Protein AF-0000000069705332 (afdb_homodimer)

Radius of gyration: 43.89 Å; Cα contacts (8 Å, |Δi|>4): 3490; chains: 2; bounding box: 142×115×146 Å

Structure (mmCIF, N/CA/C/O backbone):
data_AF-0000000069705332-model_v1
#
loop_
_entity.id
_entity.type
_entity.pdbx_description
1 polymer 'Dipeptidyl aminopeptidase/acylaminoacyl peptidase'
#
loop_
_atom_site.group_PDB
_atom_site.id
_atom_site.type_symbol
_atom_site.label_atom_id
_atom_site.label_alt_id
_atom_site.label_comp_id
_atom_site.label_asym_id
_atom_site.label_entity_id
_atom_site.label_seq_id
_atom_site.pdbx_PDB_ins_code
_atom_site.Cartn_x
_atom_site.Cartn_y
_atom_site.Cartn_z
_atom_site.occupancy
_atom_site.B_iso_or_equiv
_atom_site.auth_seq_id
_atom_site.auth_comp_id
_atom_site.auth_asym_id
_atom_site.auth_atom_id
_atom_site.pdbx_PDB_model_num
ATOM 1 N N . MET A 1 1 ? 56.75 -3.252 -80.562 1 24 1 MET A N 1
ATOM 2 C CA . MET A 1 1 ? 55.938 -2.305 -79.75 1 24 1 MET A CA 1
ATOM 3 C C . MET A 1 1 ? 54.875 -3.031 -78.938 1 24 1 MET A C 1
ATOM 5 O O . MET A 1 1 ? 53.781 -3.252 -79.438 1 24 1 MET A O 1
ATOM 9 N N . ARG A 1 2 ? 55.25 -4.188 -78.375 1 27.23 2 ARG A N 1
ATOM 10 C CA . ARG A 1 2 ? 54.656 -5.336 -77.75 1 27.23 2 ARG A CA 1
ATOM 11 C C . ARG A 1 2 ? 53.938 -4.91 -76.438 1 27.23 2 ARG A C 1
ATOM 13 O O . ARG A 1 2 ? 54.562 -4.371 -75.562 1 27.23 2 ARG A O 1
ATOM 20 N N . ILE A 1 3 ? 52.625 -4.457 -76.562 1 28.16 3 ILE A N 1
ATOM 21 C CA . ILE A 1 3 ? 51.656 -3.879 -75.625 1 28.16 3 ILE A CA 1
ATOM 22 C C . ILE A 1 3 ? 51.5 -4.785 -74.438 1 28.16 3 ILE A C 1
ATOM 24 O O . ILE A 1 3 ? 51.156 -5.965 -74.562 1 28.16 3 ILE A O 1
ATOM 28 N N . LEU A 1 4 ? 52.281 -4.512 -73.375 1 26.78 4 LEU A N 1
ATOM 29 C CA . LEU A 1 4 ? 52.438 -5.098 -72.062 1 26.78 4 LEU A CA 1
ATOM 30 C C . LEU A 1 4 ? 51.094 -5.199 -71.375 1 26.78 4 LEU A C 1
ATOM 32 O O . LEU A 1 4 ? 50.406 -4.195 -71.188 1 26.78 4 LEU A O 1
ATOM 36 N N . LYS A 1 5 ? 50.375 -6.375 -71.562 1 28.53 5 LYS A N 1
ATOM 37 C CA . LYS A 1 5 ? 49.156 -6.867 -70.938 1 28.53 5 LYS A CA 1
ATOM 38 C C . LYS A 1 5 ? 49.188 -6.746 -69.438 1 28.53 5 LYS A C 1
ATOM 40 O O . LYS A 1 5 ? 49.938 -7.48 -68.75 1 28.53 5 LYS A O 1
ATOM 45 N N . ILE A 1 6 ? 49.25 -5.516 -68.812 1 29.95 6 ILE A N 1
ATOM 46 C CA . ILE A 1 6 ? 49.25 -5.262 -67.375 1 29.95 6 ILE A CA 1
ATOM 47 C C . ILE A 1 6 ? 48.031 -5.938 -66.75 1 29.95 6 ILE A C 1
ATOM 49 O O . ILE A 1 6 ? 46.906 -5.605 -67.062 1 29.95 6 ILE A O 1
ATOM 53 N N . VAL A 1 7 ? 48.156 -7.273 -66.438 1 28.56 7 VAL A N 1
ATOM 54 C CA . VAL A 1 7 ? 47.156 -8.094 -65.75 1 28.56 7 VAL A CA 1
ATOM 55 C C . VAL A 1 7 ? 46.844 -7.477 -64.375 1 28.56 7 VAL A C 1
ATOM 57 O O . VAL A 1 7 ? 47.75 -7.277 -63.594 1 28.56 7 VAL A O 1
ATOM 60 N N . PHE A 1 8 ? 45.875 -6.504 -64.375 1 32 8 PHE A N 1
ATOM 61 C CA . PHE A 1 8 ? 45.312 -5.941 -63.156 1 32 8 PHE A CA 1
ATOM 62 C C . PHE A 1 8 ? 44.812 -7.043 -62.219 1 32 8 PHE A C 1
ATOM 64 O O . PHE A 1 8 ? 43.906 -7.785 -62.562 1 32 8 PHE A O 1
ATOM 71 N N . LEU A 1 9 ? 45.719 -7.715 -61.5 1 29.05 9 LEU A N 1
ATOM 72 C CA . LEU A 1 9 ? 45.375 -8.633 -60.438 1 29.05 9 LEU A CA 1
ATOM 73 C C . LEU A 1 9 ? 44.5 -7.938 -59.375 1 29.05 9 LEU A C 1
ATOM 75 O O . LEU A 1 9 ? 44.969 -7.012 -58.688 1 29.05 9 LEU A O 1
ATOM 79 N N . VAL A 1 10 ? 43.219 -7.711 -59.594 1 31.25 10 VAL A N 1
ATOM 80 C CA . VAL A 1 10 ? 42.25 -7.25 -58.594 1 31.25 10 VAL A CA 1
ATOM 81 C C . VAL A 1 10 ? 42.312 -8.156 -57.375 1 31.25 10 VAL A C 1
ATOM 83 O O . VAL A 1 10 ? 42.062 -9.352 -57.469 1 31.25 10 VAL A O 1
ATOM 86 N N . SER A 1 11 ? 43.25 -7.91 -56.438 1 28.94 11 SER A N 1
ATOM 87 C CA . SER A 1 11 ? 43.281 -8.539 -55.125 1 28.94 11 SER A CA 1
ATOM 88 C C . SER A 1 11 ? 41.938 -8.453 -54.438 1 28.94 11 SER A C 1
ATOM 90 O O . SER A 1 11 ? 41.375 -7.367 -54.281 1 28.94 11 SER A O 1
ATOM 92 N N . LEU A 1 12 ? 41.062 -9.391 -54.562 1 30.31 12 LEU A N 1
ATOM 93 C CA . LEU A 1 12 ? 39.875 -9.609 -53.781 1 30.31 12 LEU A CA 1
ATOM 94 C C . LEU A 1 12 ? 40.188 -9.562 -52.281 1 30.31 12 LEU A C 1
ATOM 96 O O . LEU A 1 12 ? 40.906 -10.422 -51.781 1 30.31 12 LEU A O 1
ATOM 100 N N . LEU A 1 13 ? 40.438 -8.367 -51.719 1 31.14 13 LEU A N 1
ATOM 101 C CA . LEU A 1 13 ? 40.469 -8.211 -50.281 1 31.14 13 LEU A CA 1
ATOM 102 C C . LEU A 1 13 ? 39.281 -8.938 -49.625 1 31.14 13 LEU A C 1
ATOM 104 O O . LEU A 1 13 ? 38.125 -8.609 -49.906 1 31.14 13 LEU A O 1
ATOM 108 N N . LEU A 1 14 ? 39.406 -10.195 -49.344 1 30.31 14 LEU A N 1
ATOM 109 C CA . LEU A 1 14 ? 38.531 -10.961 -48.469 1 30.31 14 LEU A CA 1
ATOM 110 C C . LEU A 1 14 ? 38.25 -10.203 -47.156 1 30.31 14 LEU A C 1
ATOM 112 O O . LEU A 1 14 ? 39.188 -9.906 -46.406 1 30.31 14 LEU A O 1
ATOM 116 N N . ALA A 1 15 ? 37.312 -9.203 -47.094 1 29.91 15 ALA A N 1
ATOM 117 C CA . ALA A 1 15 ? 36.719 -8.641 -45.875 1 29.91 15 ALA A CA 1
ATOM 118 C C . ALA A 1 15 ? 36.375 -9.742 -44.875 1 29.91 15 ALA A C 1
ATOM 120 O O . ALA A 1 15 ? 35.438 -10.508 -45.094 1 29.91 15 ALA A O 1
ATOM 121 N N . GLU A 1 16 ? 37.344 -10.336 -44.344 1 31.31 16 GLU A N 1
ATOM 122 C CA . GLU A 1 16 ? 37 -11.078 -43.156 1 31.31 16 GLU A CA 1
ATOM 123 C C . GLU A 1 16 ? 36.094 -10.258 -42.25 1 31.31 16 GLU A C 1
ATOM 125 O O . GLU A 1 16 ? 36.469 -9.18 -41.781 1 31.31 16 GLU A O 1
ATOM 130 N N . GLY A 1 17 ? 34.812 -10.141 -42.531 1 31.94 17 GLY A N 1
ATOM 131 C CA . GLY A 1 17 ? 33.812 -9.664 -41.594 1 31.94 17 GLY A CA 1
ATOM 132 C C . GLY A 1 17 ? 34.094 -10.102 -40.156 1 31.94 17 GLY A C 1
ATOM 133 O O . GLY A 1 17 ? 34.031 -11.289 -39.844 1 31.94 17 GLY A O 1
ATOM 134 N N . LEU A 1 18 ? 35.031 -9.508 -39.531 1 34.72 18 LEU A N 1
ATOM 135 C CA . LEU A 1 18 ? 35 -9.656 -38.094 1 34.72 18 LEU A CA 1
ATOM 136 C C . LEU A 1 18 ? 33.594 -9.555 -37.531 1 34.72 18 LEU A C 1
ATOM 138 O O . LEU A 1 18 ? 32.938 -8.516 -37.688 1 34.72 18 LEU A O 1
ATOM 142 N N . ALA A 1 19 ? 32.875 -10.547 -37.531 1 36.69 19 ALA A N 1
ATOM 143 C CA . ALA A 1 19 ? 31.641 -10.68 -36.75 1 36.69 19 ALA A CA 1
ATOM 144 C C . ALA A 1 19 ? 31.797 -10.047 -35.375 1 36.69 19 ALA A C 1
ATOM 146 O O . ALA A 1 19 ? 32.5 -10.586 -34.5 1 36.69 19 ALA A O 1
ATOM 147 N N . PHE A 1 20 ? 31.859 -8.82 -35.156 1 39.44 20 PHE A N 1
ATOM 148 C CA . PHE A 1 20 ? 31.75 -8.156 -33.875 1 39.44 20 PHE A CA 1
ATOM 149 C C . PHE A 1 20 ? 30.609 -8.773 -33.062 1 39.44 20 PHE A C 1
ATOM 151 O O . PHE A 1 20 ? 29.438 -8.672 -33.438 1 39.44 20 PHE A O 1
ATOM 158 N N . ALA A 1 21 ? 30.922 -9.781 -32.312 1 49.84 21 ALA A N 1
ATOM 159 C CA . ALA A 1 21 ? 29.969 -10.352 -31.344 1 49.84 21 ALA A CA 1
ATOM 160 C C . ALA A 1 21 ? 29.281 -9.266 -30.531 1 49.84 21 ALA A C 1
ATOM 162 O O . ALA A 1 21 ? 29.938 -8.414 -29.938 1 49.84 21 ALA A O 1
ATOM 163 N N . GLN A 1 22 ? 28.016 -9.078 -30.734 1 69.88 22 GLN A N 1
ATOM 164 C CA . GLN A 1 22 ? 27.156 -8.125 -30.047 1 69.88 22 GLN A CA 1
ATOM 165 C C . GLN A 1 22 ? 27.281 -8.25 -28.531 1 69.88 22 GLN A C 1
ATOM 167 O O . GLN A 1 22 ? 27.359 -9.359 -28 1 69.88 22 GLN A O 1
ATOM 172 N N . SER A 1 23 ? 27.672 -7.164 -27.844 1 85.69 23 SER A N 1
ATOM 173 C CA . SER A 1 23 ? 27.734 -7.109 -26.391 1 85.69 23 SER A CA 1
ATOM 174 C C . SER A 1 23 ? 26.344 -7.023 -25.781 1 85.69 23 SER A C 1
ATOM 176 O O . SER A 1 23 ? 25.422 -6.484 -26.391 1 85.69 23 SER A O 1
ATOM 178 N N . LEU A 1 24 ? 26.141 -7.836 -24.719 1 94.25 24 LEU A N 1
ATOM 179 C CA . LEU A 1 24 ? 24.859 -7.82 -24 1 94.25 24 LEU A CA 1
ATOM 180 C C . LEU A 1 24 ? 24.797 -6.672 -23 1 94.25 24 LEU A C 1
ATOM 182 O O . LEU A 1 24 ? 25.844 -6.25 -22.484 1 94.25 24 LEU A O 1
ATOM 186 N N . SER A 1 25 ? 23.688 -6.062 -22.891 1 96.62 25 SER A N 1
ATOM 187 C CA . SER A 1 25 ? 23.344 -5.125 -21.828 1 96.62 25 SER A CA 1
ATOM 188 C C . SER A 1 25 ? 22 -5.484 -21.188 1 96.62 25 SER A C 1
ATOM 190 O O . SER A 1 25 ? 21.219 -6.234 -21.766 1 96.62 25 SER A O 1
ATOM 192 N N . VAL A 1 26 ? 21.828 -5.016 -19.953 1 97.56 26 VAL A N 1
ATOM 193 C CA . VAL A 1 26 ? 20.562 -5.277 -19.297 1 97.56 26 VAL A CA 1
ATOM 194 C C . VAL A 1 26 ? 19.422 -4.688 -20.125 1 97.56 26 VAL A C 1
ATOM 196 O O . VAL A 1 26 ? 18.375 -5.32 -20.281 1 97.56 26 VAL A O 1
ATOM 199 N N . GLU A 1 27 ? 19.578 -3.463 -20.703 1 96 27 GLU A N 1
ATOM 200 C CA . GLU A 1 27 ? 18.562 -2.811 -21.516 1 96 27 GLU A CA 1
ATOM 201 C C . GLU A 1 27 ? 18.172 -3.682 -22.703 1 96 27 GLU A C 1
ATOM 203 O O . GLU A 1 27 ? 17 -3.771 -23.062 1 96 27 GLU A O 1
ATOM 208 N N . LYS A 1 28 ? 19.109 -4.348 -23.266 1 95.5 28 LYS A N 1
ATOM 209 C CA . LYS A 1 28 ? 18.859 -5.184 -24.438 1 95.5 28 LYS A CA 1
ATOM 210 C C . LYS A 1 28 ? 18.094 -6.453 -24.047 1 95.5 28 LYS A C 1
ATOM 212 O O . LYS A 1 28 ? 17.062 -6.766 -24.641 1 95.5 28 LYS A O 1
ATOM 217 N N . ILE A 1 29 ? 18.547 -7.16 -23.062 1 97.06 29 ILE A N 1
ATOM 218 C CA . ILE A 1 29 ? 18.031 -8.5 -22.797 1 97.06 29 ILE A CA 1
ATOM 219 C C . ILE A 1 29 ? 16.719 -8.414 -22.047 1 97.06 29 ILE A C 1
ATOM 221 O O . ILE A 1 29 ? 15.969 -9.398 -21.969 1 97.06 29 ILE A O 1
ATOM 225 N N . MET A 1 30 ? 16.391 -7.191 -21.453 1 97.25 30 MET A N 1
ATOM 226 C CA . MET A 1 30 ? 15.148 -7.062 -20.688 1 97.25 30 MET A CA 1
ATOM 227 C C . MET A 1 30 ? 14.094 -6.293 -21.484 1 97.25 30 MET A C 1
ATOM 229 O O . MET A 1 30 ? 12.969 -6.113 -21.016 1 97.25 30 MET A O 1
ATOM 233 N N . GLN A 1 31 ? 14.367 -5.863 -22.656 1 94.56 31 GLN A N 1
ATOM 234 C CA . GLN A 1 31 ? 13.375 -5.191 -23.484 1 94.56 31 GLN A CA 1
ATOM 235 C C . GLN A 1 31 ? 12.281 -6.164 -23.938 1 94.56 31 GLN A C 1
ATOM 237 O O . GLN A 1 31 ? 12.266 -7.324 -23.516 1 94.56 31 GLN A O 1
ATOM 242 N N . ASP A 1 32 ? 11.281 -5.695 -24.641 1 90.88 32 ASP A N 1
ATOM 243 C CA . ASP A 1 32 ? 10.234 -6.562 -25.172 1 90.88 32 ASP A CA 1
ATOM 244 C C . ASP A 1 32 ? 10.844 -7.762 -25.906 1 90.88 32 ASP A C 1
ATOM 246 O O . ASP A 1 32 ? 11.734 -7.602 -26.734 1 90.88 32 ASP A O 1
ATOM 250 N N . PRO A 1 33 ? 10.398 -8.961 -25.578 1 91.62 33 PRO A N 1
ATOM 251 C CA . PRO A 1 33 ? 11.016 -10.172 -26.125 1 91.62 33 PRO A CA 1
ATOM 252 C C . PRO A 1 33 ? 10.859 -10.289 -27.641 1 91.62 33 PRO A C 1
ATOM 254 O O . PRO A 1 33 ? 11.477 -11.156 -28.266 1 91.62 33 PRO A O 1
ATOM 257 N N . LYS A 1 34 ? 10.188 -9.398 -28.281 1 90.38 34 LYS A N 1
ATOM 258 C CA . LYS A 1 34 ? 10 -9.43 -29.719 1 90.38 34 LYS A CA 1
ATOM 259 C C . LYS A 1 34 ? 11.328 -9.312 -30.453 1 90.38 34 LYS A C 1
ATOM 261 O O . LYS A 1 34 ? 11.453 -9.75 -31.594 1 90.38 34 LYS A O 1
ATOM 266 N N . TRP A 1 35 ? 12.312 -8.758 -29.75 1 93.25 35 TRP A N 1
ATOM 267 C CA . TRP A 1 35 ? 13.617 -8.594 -30.391 1 93.25 35 TRP A CA 1
ATOM 268 C C . TRP A 1 35 ? 14.258 -9.945 -30.656 1 93.25 35 TRP A C 1
ATOM 270 O O . TRP A 1 35 ? 15.133 -10.062 -31.516 1 93.25 35 TRP A O 1
ATOM 280 N N . MET A 1 36 ? 13.836 -11.016 -29.953 1 95.44 36 MET A N 1
ATOM 281 C CA . MET A 1 36 ? 14.375 -12.359 -30.109 1 95.44 36 MET A CA 1
ATOM 282 C C . MET A 1 36 ? 13.812 -13.031 -31.359 1 95.44 36 MET A C 1
ATOM 284 O O . MET A 1 36 ? 14.461 -13.898 -31.953 1 95.44 36 MET A O 1
ATOM 288 N N . GLY A 1 37 ? 12.602 -12.695 -31.688 1 94.69 37 GLY A N 1
ATOM 289 C CA . GLY A 1 37 ? 11.852 -13.312 -32.781 1 94.69 37 GLY A CA 1
ATOM 290 C C . GLY A 1 37 ? 10.445 -13.727 -32.344 1 94.69 37 GLY A C 1
ATOM 291 O O . GLY A 1 37 ? 9.898 -13.211 -31.375 1 94.69 37 GLY A O 1
ATOM 292 N N . THR A 1 38 ? 9.852 -14.531 -33.219 1 94.19 38 THR A N 1
ATOM 293 C CA . THR A 1 38 ? 8.516 -15.07 -32.969 1 94.19 38 THR A CA 1
ATOM 294 C C . THR A 1 38 ? 8.539 -16.594 -32.938 1 94.19 38 THR A C 1
ATOM 296 O O . THR A 1 38 ? 9.172 -17.234 -33.781 1 94.19 38 THR A O 1
ATOM 299 N N . PHE A 1 39 ? 7.93 -17.141 -31.984 1 95.75 39 PHE A N 1
ATOM 300 C CA . PHE A 1 39 ? 8 -18.578 -31.781 1 95.75 39 PHE A CA 1
ATOM 301 C C . PHE A 1 39 ? 6.605 -19.188 -31.688 1 95.75 39 PHE A C 1
ATOM 303 O O . PHE A 1 39 ? 5.711 -18.578 -31.078 1 95.75 39 PHE A O 1
ATOM 310 N N . PRO A 1 40 ? 6.457 -20.359 -32.25 1 97 40 PRO A N 1
ATOM 311 C CA . PRO A 1 40 ? 5.129 -20.969 -32.312 1 97 40 PRO A CA 1
ATOM 312 C C . PRO A 1 40 ? 4.707 -21.578 -30.969 1 97 40 PRO A C 1
ATOM 314 O O . PRO A 1 40 ? 5.555 -21.906 -30.141 1 97 40 PRO A O 1
ATOM 317 N N . SER A 1 41 ? 3.396 -21.703 -30.844 1 94.94 41 SER A N 1
ATOM 318 C CA . SER A 1 41 ? 2.803 -22.359 -29.672 1 94.94 41 SER A CA 1
ATOM 319 C C . SER A 1 41 ? 1.418 -22.906 -30 1 94.94 41 SER A C 1
ATOM 321 O O . SER A 1 41 ? 0.87 -22.641 -31.062 1 94.94 41 SER A O 1
ATOM 323 N N . ASN A 1 42 ? 0.942 -23.766 -29.141 1 92.75 42 ASN A N 1
ATOM 324 C CA . ASN A 1 42 ? -0.417 -24.281 -29.203 1 92.75 42 ASN A CA 1
ATOM 325 C C . ASN A 1 42 ? -0.684 -25 -30.531 1 92.75 42 ASN A C 1
ATOM 327 O O . ASN A 1 42 ? -1.614 -24.641 -31.25 1 92.75 42 ASN A O 1
ATOM 331 N N . ILE A 1 43 ? -0.007 -26.062 -30.719 1 95.56 43 ILE A N 1
ATOM 332 C CA . ILE A 1 43 ? -0.11 -26.828 -31.969 1 95.56 43 ILE A CA 1
ATOM 333 C C . ILE A 1 43 ? -1.343 -27.719 -31.922 1 95.56 43 ILE A C 1
ATOM 335 O O . ILE A 1 43 ? -1.646 -28.312 -30.875 1 95.56 43 ILE A O 1
ATOM 339 N N . SER A 1 44 ? -2.031 -27.828 -33.031 1 94.38 44 SER A N 1
ATOM 340 C CA . SER A 1 44 ? -3.139 -28.766 -33.219 1 94.38 44 SER A CA 1
ATOM 341 C C . SER A 1 44 ? -3.277 -29.203 -34.656 1 94.38 44 SER A C 1
ATOM 343 O O . SER A 1 44 ? -2.725 -28.562 -35.562 1 94.38 44 SER A O 1
ATOM 345 N N . TRP A 1 45 ? -3.961 -30.328 -34.906 1 94.69 45 TRP A N 1
ATOM 346 C CA . TRP A 1 45 ? -4.195 -30.875 -36.25 1 94.69 45 TRP A CA 1
ATOM 347 C C . TRP A 1 45 ? -5.633 -30.625 -36.688 1 94.69 45 TRP A C 1
ATOM 349 O O . TRP A 1 45 ? -6.535 -30.5 -35.844 1 94.69 45 TRP A O 1
ATOM 359 N N . ASP A 1 46 ? -5.742 -30.516 -38 1 90.56 46 ASP A N 1
ATOM 360 C CA . ASP A 1 46 ? -7.102 -30.641 -38.5 1 90.56 46 ASP A CA 1
ATOM 361 C C . ASP A 1 46 ? -7.598 -32.094 -38.406 1 90.56 46 ASP A C 1
ATOM 363 O O . ASP A 1 46 ? -6.844 -32.969 -38 1 90.56 46 ASP A O 1
ATOM 367 N N . GLU A 1 47 ? -8.836 -32.406 -38.75 1 87.06 47 GLU A N 1
ATOM 368 C CA . GLU A 1 47 ? -9.5 -33.688 -38.531 1 87.06 47 GLU A CA 1
ATOM 369 C C . GLU A 1 47 ? -8.883 -34.75 -39.438 1 87.06 47 GLU A C 1
ATOM 371 O O . GLU A 1 47 ? -8.914 -35.938 -39.062 1 87.06 47 GLU A O 1
ATOM 376 N N . LYS A 1 48 ? -8.312 -34.344 -40.531 1 87 48 LYS A N 1
ATOM 377 C CA . LYS A 1 48 ? -7.781 -35.312 -41.5 1 87 48 LYS A CA 1
ATOM 378 C C . LYS A 1 48 ? -6.285 -35.531 -41.281 1 87 48 LYS A C 1
ATOM 380 O O . LYS A 1 48 ? -5.691 -36.438 -41.875 1 87 48 LYS A O 1
ATOM 385 N N . GLY A 1 49 ? -5.672 -34.781 -40.469 1 91.69 49 GLY A N 1
ATOM 386 C CA . GLY A 1 49 ? -4.242 -34.906 -40.219 1 91.69 49 GLY A CA 1
ATOM 387 C C . GLY A 1 49 ? -3.404 -34.344 -41.375 1 91.69 49 GLY A C 1
ATOM 388 O O . GLY A 1 49 ? -2.273 -34.781 -41.594 1 91.69 49 GLY A O 1
ATOM 389 N N . GLU A 1 50 ? -3.928 -33.344 -42.031 1 93.44 50 GLU A N 1
ATOM 390 C CA . GLU A 1 50 ? -3.23 -32.781 -43.188 1 93.44 50 GLU A CA 1
ATOM 391 C C . GLU A 1 50 ? -2.732 -31.375 -42.938 1 93.44 50 GLU A C 1
ATOM 393 O O . GLU A 1 50 ? -1.819 -30.891 -43.594 1 93.44 50 GLU A O 1
ATOM 398 N N . THR A 1 51 ? -3.367 -30.766 -42.031 1 95.25 51 THR A N 1
ATOM 399 C CA . THR A 1 51 ? -3.041 -29.375 -41.719 1 95.25 51 THR A CA 1
ATOM 400 C C . THR A 1 51 ? -2.701 -29.203 -40.25 1 95.25 51 THR A C 1
ATOM 402 O O . THR A 1 51 ? -3.441 -29.672 -39.375 1 95.25 51 THR A O 1
ATOM 405 N N . LEU A 1 52 ? -1.606 -28.469 -40.031 1 96.56 52 LEU A N 1
ATOM 406 C CA . LEU A 1 52 ? -1.188 -28.109 -38.688 1 96.56 52 LEU A CA 1
ATOM 407 C C . LEU A 1 52 ? -1.57 -26.656 -38.375 1 96.56 52 LEU A C 1
ATOM 409 O O . LEU A 1 52 ? -1.281 -25.75 -39.156 1 96.56 52 LEU A O 1
ATOM 413 N N . TYR A 1 53 ? -2.236 -26.422 -37.25 1 95.81 53 TYR A N 1
ATOM 414 C CA . TYR A 1 53 ? -2.549 -25.094 -36.781 1 95.81 53 TYR A CA 1
ATOM 415 C C . TYR A 1 53 ? -1.67 -24.734 -35.562 1 95.81 53 TYR A C 1
ATOM 417 O O . TYR A 1 53 ? -1.322 -25.594 -34.781 1 95.81 53 TYR A O 1
ATOM 425 N N . PHE A 1 54 ? -1.3 -23.484 -35.438 1 96.12 54 PHE A N 1
ATOM 426 C CA . PHE A 1 54 ? -0.49 -23.016 -34.312 1 96.12 54 PHE A CA 1
ATOM 427 C C . PHE A 1 54 ? -0.585 -21.5 -34.188 1 96.12 54 PHE A C 1
ATOM 429 O O . PHE A 1 54 ? -0.952 -20.812 -35.125 1 96.12 54 PHE A O 1
ATOM 436 N N . ASN A 1 55 ? -0.352 -21.031 -32.969 1 95.06 55 ASN A N 1
ATOM 437 C CA . ASN A 1 55 ? -0.235 -19.594 -32.75 1 95.06 55 ASN A CA 1
ATOM 438 C C . ASN A 1 55 ? 1.133 -19.062 -33.156 1 95.06 55 ASN A C 1
ATOM 440 O O . ASN A 1 55 ? 2.15 -19.734 -32.938 1 95.06 55 ASN A O 1
ATOM 444 N N . TYR A 1 56 ? 1.128 -17.969 -33.75 1 93.56 56 TYR A N 1
ATOM 445 C CA . TYR A 1 56 ? 2.344 -17.375 -34.312 1 93.56 56 TYR A CA 1
ATOM 446 C C . TYR A 1 56 ? 2.162 -15.883 -34.562 1 93.56 56 TYR A C 1
ATOM 448 O O . TYR A 1 56 ? 1.05 -15.359 -34.438 1 93.56 56 TYR A O 1
ATOM 456 N N . ASN A 1 57 ? 3.277 -15.125 -34.75 1 89.56 57 ASN A N 1
ATOM 457 C CA . ASN A 1 57 ? 3.188 -13.68 -34.938 1 89.56 57 ASN A CA 1
ATOM 458 C C . ASN A 1 57 ? 4.363 -13.141 -35.75 1 89.56 57 ASN A C 1
ATOM 460 O O . ASN A 1 57 ? 5.109 -12.281 -35.25 1 89.56 57 ASN A O 1
ATOM 464 N N . PRO A 1 58 ? 4.48 -13.531 -36.906 1 88.94 58 PRO A N 1
ATOM 465 C CA . PRO A 1 58 ? 5.605 -13.055 -37.719 1 88.94 58 PRO A CA 1
ATOM 466 C C . PRO A 1 58 ? 5.508 -11.57 -38.062 1 88.94 58 PRO A C 1
ATOM 468 O O . PRO A 1 58 ? 6.516 -10.938 -38.375 1 88.94 58 PRO A O 1
ATOM 471 N N . GLU A 1 59 ? 4.32 -10.953 -37.938 1 85.69 59 GLU A N 1
ATOM 472 C CA . GLU A 1 59 ? 4.098 -9.555 -38.312 1 85.69 59 GLU A CA 1
ATOM 473 C C . GLU A 1 59 ? 4.32 -8.625 -37.125 1 85.69 59 GLU A C 1
ATOM 475 O O . GLU A 1 59 ? 4.293 -7.402 -37.281 1 85.69 59 GLU A O 1
ATOM 480 N N . GLY A 1 60 ? 4.48 -9.18 -36 1 82.75 60 GLY A N 1
ATOM 481 C CA . GLY A 1 60 ? 4.75 -8.367 -34.844 1 82.75 60 GLY A CA 1
ATOM 482 C C . GLY A 1 60 ? 3.52 -7.641 -34.312 1 82.75 60 GLY A C 1
ATOM 483 O O . GLY A 1 60 ? 3.607 -6.488 -33.875 1 82.75 60 GLY A O 1
ATOM 484 N N . ASN A 1 61 ? 2.416 -8.266 -34.469 1 81.38 61 ASN A N 1
ATOM 485 C CA . ASN A 1 61 ? 1.179 -7.695 -33.969 1 81.38 61 ASN A CA 1
ATOM 486 C C . ASN A 1 61 ? 1.135 -7.75 -32.438 1 81.38 61 ASN A C 1
ATOM 488 O O . ASN A 1 61 ? 1.964 -8.414 -31.812 1 81.38 61 ASN A O 1
ATOM 492 N N . PRO A 1 62 ? 0.254 -7.016 -31.812 1 76.06 62 PRO A N 1
ATOM 493 C CA . PRO A 1 62 ? 0.168 -7.008 -30.344 1 76.06 62 PRO A CA 1
ATOM 494 C C . PRO A 1 62 ? -0.131 -8.383 -29.766 1 76.06 62 PRO A C 1
ATOM 496 O O . PRO A 1 62 ? 0.286 -8.688 -28.641 1 76.06 62 PRO A O 1
ATOM 499 N N . SER A 1 63 ? -0.873 -9.164 -30.531 1 82.94 63 SER A N 1
ATOM 500 C CA . SER A 1 63 ? -1.176 -10.523 -30.094 1 82.94 63 SER A CA 1
ATOM 501 C C . SER A 1 63 ? -0.959 -11.531 -31.219 1 82.94 63 SER A C 1
ATOM 503 O O . SER A 1 63 ? -0.938 -11.156 -32.406 1 82.94 63 SER A O 1
ATOM 505 N N . ASP A 1 64 ? -0.748 -12.828 -30.781 1 83.31 64 ASP A N 1
ATOM 506 C CA . ASP A 1 64 ? -0.586 -13.898 -31.766 1 83.31 64 ASP A CA 1
ATOM 507 C C . ASP A 1 64 ? -1.875 -14.117 -32.562 1 83.31 64 ASP A C 1
ATOM 509 O O . ASP A 1 64 ? -2.955 -13.719 -32.094 1 83.31 64 ASP A O 1
ATOM 513 N N . SER A 1 65 ? -1.605 -14.57 -33.719 1 86 65 SER A N 1
ATOM 514 C CA . SER A 1 65 ? -2.697 -15.055 -34.562 1 86 65 SER A CA 1
ATOM 515 C C . SER A 1 65 ? -2.551 -16.547 -34.844 1 86 65 SER A C 1
ATOM 517 O O . SER A 1 65 ? -1.5 -17.141 -34.594 1 86 65 SER A O 1
ATOM 519 N N . LEU A 1 66 ? -3.658 -17.094 -35.219 1 93.75 66 LEU A N 1
ATOM 520 C CA . LEU A 1 66 ? -3.621 -18.5 -35.625 1 93.75 66 LEU A CA 1
ATOM 521 C C . LEU A 1 66 ? -3.053 -18.656 -37.031 1 93.75 66 LEU A C 1
ATOM 523 O O . LEU A 1 66 ? -3.459 -17.938 -37.938 1 93.75 66 LEU A O 1
ATOM 527 N N . TYR A 1 67 ? -2.107 -19.484 -37.25 1 96.19 67 TYR A N 1
ATOM 528 C CA . TYR A 1 67 ? -1.497 -19.812 -38.531 1 96.19 67 TYR A CA 1
ATOM 529 C C . TYR A 1 67 ? -1.626 -21.297 -38.812 1 96.19 67 TYR A C 1
ATOM 531 O O . TYR A 1 67 ? -1.996 -22.078 -37.938 1 96.19 67 TYR A O 1
ATOM 539 N N . LYS A 1 68 ? -1.384 -21.688 -40.062 1 96.81 68 LYS A N 1
ATOM 540 C CA . LYS A 1 68 ? -1.487 -23.094 -40.469 1 96.81 68 LYS A CA 1
ATOM 541 C C . LYS A 1 68 ? -0.393 -23.484 -41.438 1 96.81 68 LYS A C 1
ATOM 543 O O . LYS A 1 68 ? 0.153 -22.625 -42.156 1 96.81 68 LYS A O 1
ATOM 548 N N . ILE A 1 69 ? -0.026 -24.719 -41.469 1 97.38 69 ILE A N 1
ATOM 549 C CA . ILE A 1 69 ? 0.862 -25.359 -42.438 1 97.38 69 ILE A CA 1
ATOM 550 C C . ILE A 1 69 ? 0.229 -26.641 -42.969 1 97.38 69 ILE A C 1
ATOM 552 O O . ILE A 1 69 ? -0.134 -27.516 -42.188 1 97.38 69 ILE A O 1
ATOM 556 N N . ASN A 1 70 ? 0.051 -26.734 -44.25 1 96.31 70 ASN A N 1
ATOM 557 C CA . ASN A 1 70 ? -0.341 -27.984 -44.875 1 96.31 70 ASN A CA 1
ATOM 558 C C . ASN A 1 70 ? 0.861 -28.906 -45.094 1 96.31 70 ASN A C 1
ATOM 560 O O . ASN A 1 70 ? 1.891 -28.469 -45.625 1 96.31 70 ASN A O 1
ATOM 564 N N . ILE A 1 71 ? 0.778 -30.188 -44.719 1 94.62 71 ILE A N 1
ATOM 565 C CA . ILE A 1 71 ? 1.937 -31.078 -44.719 1 94.62 71 ILE A CA 1
ATOM 566 C C . ILE A 1 71 ? 2.371 -31.359 -46.156 1 94.62 71 ILE A C 1
ATOM 568 O O . ILE A 1 71 ? 3.502 -31.797 -46.406 1 94.62 71 ILE A O 1
ATOM 572 N N . LYS A 1 72 ? 1.527 -31.188 -47.156 1 93.31 72 LYS A N 1
ATOM 573 C CA . LYS A 1 72 ? 1.876 -31.375 -48.562 1 93.31 72 LYS A CA 1
ATOM 574 C C . LYS A 1 72 ? 2.689 -30.188 -49.094 1 93.31 72 LYS A C 1
ATOM 576 O O . LYS A 1 72 ? 3.408 -30.328 -50.062 1 93.31 72 LYS A O 1
ATOM 581 N N . THR A 1 73 ? 2.492 -29.016 -48.438 1 93.94 73 THR A N 1
ATOM 582 C CA . THR A 1 73 ? 3.27 -27.828 -48.75 1 93.94 73 THR A CA 1
ATOM 583 C C . THR A 1 73 ? 3.889 -27.25 -47.469 1 93.94 73 THR A C 1
ATOM 585 O O . THR A 1 73 ? 3.586 -26.125 -47.062 1 93.94 73 THR A O 1
ATOM 588 N N . PRO A 1 74 ? 4.754 -27.969 -46.938 1 92.75 74 PRO A N 1
ATOM 589 C CA . PRO A 1 74 ? 5.242 -27.656 -45.594 1 92.75 74 PRO A CA 1
ATOM 590 C C . PRO A 1 74 ? 6.012 -26.344 -45.531 1 92.75 74 PRO A C 1
ATOM 592 O O . PRO A 1 74 ? 6.238 -25.797 -44.469 1 92.75 74 PRO A O 1
ATOM 595 N N . ASP A 1 75 ? 6.359 -25.719 -46.656 1 92.19 75 ASP A N 1
ATOM 596 C CA . ASP A 1 75 ? 7.156 -24.5 -46.688 1 92.19 75 ASP A CA 1
ATOM 597 C C . ASP A 1 75 ? 6.266 -23.25 -46.656 1 92.19 75 ASP A C 1
ATOM 599 O O . ASP A 1 75 ? 6.758 -22.141 -46.5 1 92.19 75 ASP A O 1
ATOM 603 N N . LYS A 1 76 ? 5.012 -23.5 -46.75 1 94.5 76 LYS A N 1
ATOM 604 C CA . LYS A 1 76 ? 4.086 -22.375 -46.781 1 94.5 76 LYS A CA 1
ATOM 605 C C . LYS A 1 76 ? 3.352 -22.203 -45.469 1 94.5 76 LYS A C 1
ATOM 607 O O . LYS A 1 76 ? 2.57 -23.078 -45.062 1 94.5 76 LYS A O 1
ATOM 612 N N . ILE A 1 77 ? 3.607 -21.141 -44.781 1 95.81 77 ILE A N 1
ATOM 613 C CA . ILE A 1 77 ? 2.885 -20.781 -43.562 1 95.81 77 ILE A CA 1
ATOM 614 C C . ILE A 1 77 ? 1.807 -19.75 -43.906 1 95.81 77 ILE A C 1
ATOM 616 O O . ILE A 1 77 ? 2.1 -18.703 -44.5 1 95.81 77 ILE A O 1
ATOM 620 N N . GLU A 1 78 ? 0.63 -20 -43.562 1 95.56 78 GLU A N 1
ATOM 621 C CA . GLU A 1 78 ? -0.477 -19.109 -43.906 1 95.56 78 GLU A CA 1
ATOM 622 C C . GLU A 1 78 ? -1.249 -18.688 -42.656 1 95.56 78 GLU A C 1
ATOM 624 O O . GLU A 1 78 ? -1.459 -19.5 -41.75 1 95.56 78 GLU A O 1
ATOM 629 N N . LYS A 1 79 ? -1.614 -17.453 -42.625 1 93.94 79 LYS A N 1
ATOM 630 C CA . LYS A 1 79 ? -2.492 -16.969 -41.562 1 93.94 79 LYS A CA 1
ATOM 631 C C . LYS A 1 79 ? -3.908 -17.516 -41.719 1 93.94 79 LYS A C 1
ATOM 633 O O . LYS A 1 79 ? -4.441 -17.531 -42.844 1 93.94 79 LYS A O 1
ATOM 638 N N . VAL A 1 80 ? -4.473 -18.047 -40.688 1 94.19 80 VAL A N 1
ATOM 639 C CA . VAL A 1 80 ? -5.809 -18.625 -40.719 1 94.19 80 VAL A CA 1
ATOM 640 C C . VAL A 1 80 ? -6.859 -17.516 -40.719 1 94.19 80 VAL A C 1
ATOM 642 O O . VAL A 1 80 ? -6.797 -16.594 -39.938 1 94.19 80 VAL A O 1
ATOM 645 N N . SER A 1 81 ? -7.762 -17.641 -41.656 1 91 81 SER A N 1
ATOM 646 C CA . SER A 1 81 ? -8.836 -16.656 -41.719 1 91 81 SER A CA 1
ATOM 647 C C . SER A 1 81 ? -9.82 -16.828 -40.562 1 91 81 SER A C 1
ATOM 649 O O . SER A 1 81 ? -9.875 -17.906 -39.969 1 91 81 SER A O 1
ATOM 651 N N . LEU A 1 82 ? -10.484 -15.742 -40.312 1 86.25 82 LEU A N 1
ATOM 652 C CA . LEU A 1 82 ? -11.492 -15.797 -39.25 1 86.25 82 LEU A CA 1
ATOM 653 C C . LEU A 1 82 ? -12.555 -16.844 -39.594 1 86.25 82 LEU A C 1
ATOM 655 O O . LEU A 1 82 ? -13.07 -17.516 -38.688 1 86.25 82 LEU A O 1
ATOM 659 N N . GLU A 1 83 ? -12.961 -16.922 -40.812 1 84.88 83 GLU A N 1
ATOM 660 C CA . GLU A 1 83 ? -13.961 -17.891 -41.25 1 84.88 83 GLU A CA 1
ATOM 661 C C . GLU A 1 83 ? -13.477 -19.312 -41 1 84.88 83 GLU A C 1
ATOM 663 O O . GLU A 1 83 ? -14.219 -20.156 -40.5 1 84.88 83 GLU A O 1
ATOM 668 N N . GLU A 1 84 ? -12.312 -19.578 -41.375 1 87.56 84 GLU A N 1
ATOM 669 C CA . GLU A 1 84 ? -11.742 -20.906 -41.156 1 87.56 84 GLU A CA 1
ATOM 670 C C . GLU A 1 84 ? -11.633 -21.219 -39.688 1 87.56 84 GLU A C 1
ATOM 672 O O . GLU A 1 84 ? -11.93 -22.344 -39.25 1 87.56 84 GLU A O 1
ATOM 677 N N . ARG A 1 85 ? -11.133 -20.312 -38.938 1 88.19 85 ARG A N 1
ATOM 678 C CA . ARG A 1 85 ? -11 -20.516 -37.5 1 88.19 85 ARG A CA 1
ATOM 679 C C . ARG A 1 85 ? -12.344 -20.875 -36.875 1 88.19 85 ARG A C 1
ATOM 681 O O . ARG A 1 85 ? -12.414 -21.766 -36.031 1 88.19 85 ARG A O 1
ATOM 688 N N . ARG A 1 86 ? -13.367 -20.203 -37.312 1 80.25 86 ARG A N 1
ATOM 689 C CA . ARG A 1 86 ? -14.711 -20.453 -36.781 1 80.25 86 ARG A CA 1
ATOM 690 C C . ARG A 1 86 ? -15.219 -21.828 -37.188 1 80.25 86 ARG A C 1
ATOM 692 O O . ARG A 1 86 ? -16.094 -22.391 -36.531 1 80.25 86 ARG A O 1
ATOM 699 N N . SER A 1 87 ? -14.703 -22.297 -38.25 1 83.19 87 SER A N 1
ATOM 700 C CA . SER A 1 87 ? -15.195 -23.562 -38.781 1 83.19 87 SER A CA 1
ATOM 701 C C . SER A 1 87 ? -14.461 -24.75 -38.156 1 83.19 87 SER A C 1
ATOM 703 O O . SER A 1 87 ? -14.867 -25.906 -38.344 1 83.19 87 SER A O 1
ATOM 705 N N . LEU A 1 88 ? -13.453 -24.531 -37.438 1 87.69 88 LEU A N 1
ATOM 706 C CA . LEU A 1 88 ? -12.688 -25.609 -36.844 1 87.69 88 LEU A CA 1
ATOM 707 C C . LEU A 1 88 ? -13.5 -26.328 -35.781 1 87.69 88 LEU A C 1
ATOM 709 O O . LEU A 1 88 ? -14.281 -25.688 -35.062 1 87.69 88 LEU A O 1
ATOM 713 N N . ILE A 1 89 ? -13.344 -27.641 -35.719 1 86.75 89 ILE A N 1
ATOM 714 C CA . ILE A 1 89 ? -14.008 -28.453 -34.719 1 86.75 89 ILE A CA 1
ATOM 715 C C . ILE A 1 89 ? -13.312 -28.25 -33.375 1 86.75 89 ILE A C 1
ATOM 717 O O . ILE A 1 89 ? -12.086 -28.375 -33.281 1 86.75 89 ILE A O 1
ATOM 721 N N . PRO A 1 90 ? -14.094 -28.031 -32.406 1 82 90 PRO A N 1
ATOM 722 C CA . PRO A 1 90 ? -13.477 -27.844 -31.109 1 82 90 PRO A CA 1
ATOM 723 C C . PRO A 1 90 ? -12.82 -29.109 -30.562 1 82 90 PRO A C 1
ATOM 725 O O . PRO A 1 90 ? -13.273 -30.219 -30.859 1 82 90 PRO A O 1
ATOM 728 N N . SER A 1 91 ? -11.789 -28.891 -29.734 1 78.94 91 SER A N 1
ATOM 729 C CA . SER A 1 91 ? -11.008 -30 -29.203 1 78.94 91 SER A CA 1
ATOM 730 C C . SER A 1 91 ? -11.828 -30.828 -28.234 1 78.94 91 SER A C 1
ATOM 732 O O . SER A 1 91 ? -11.523 -32 -27.984 1 78.94 91 SER A O 1
ATOM 734 N N . ASN A 1 92 ? -12.789 -30.297 -27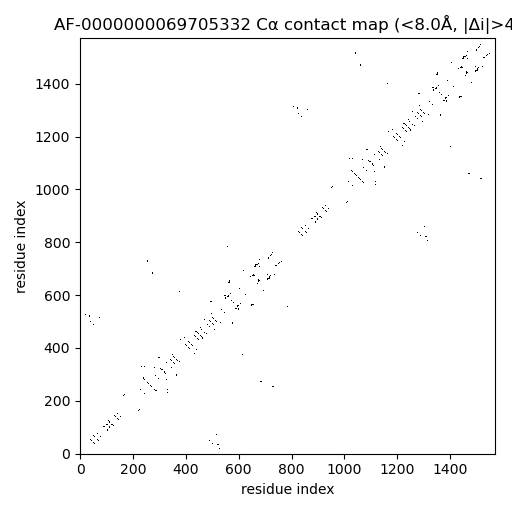.719 1 78.44 92 ASN A N 1
ATOM 735 C CA . ASN A 1 92 ? -13.578 -31.016 -26.719 1 78.44 92 ASN A CA 1
ATOM 736 C C . ASN A 1 92 ? -14.758 -31.734 -27.344 1 78.44 92 ASN A C 1
ATOM 738 O O . ASN A 1 92 ? -15.656 -32.188 -26.641 1 78.44 92 ASN A O 1
ATOM 742 N N . ALA A 1 93 ? -14.836 -31.844 -28.562 1 88.12 93 ALA A N 1
ATOM 743 C CA . ALA A 1 93 ? -15.883 -32.594 -29.25 1 88.12 93 ALA A CA 1
ATOM 744 C C . ALA A 1 93 ? -15.805 -34.094 -28.906 1 88.12 93 ALA A C 1
ATOM 746 O O . ALA A 1 93 ? -14.711 -34.625 -28.75 1 88.12 93 ALA A O 1
ATOM 747 N N . ASP A 1 94 ? -17 -34.688 -28.75 1 88.75 94 ASP A N 1
ATOM 748 C CA . ASP A 1 94 ? -17.062 -36.125 -28.484 1 88.75 94 ASP A CA 1
ATOM 749 C C . ASP A 1 94 ? -17.125 -36.906 -29.781 1 88.75 94 ASP A C 1
ATOM 751 O O . ASP A 1 94 ? -17.828 -36.531 -30.719 1 88.75 94 ASP A O 1
ATOM 755 N N . THR A 1 95 ? -16.375 -38 -29.828 1 88.56 95 THR A N 1
ATOM 756 C CA . THR A 1 95 ? -16.297 -38.812 -31.031 1 88.56 95 THR A CA 1
ATOM 757 C C . THR A 1 95 ? -17 -40.156 -30.797 1 88.56 95 THR A C 1
ATOM 759 O O . THR A 1 95 ? -16.906 -40.75 -29.703 1 88.56 95 THR A O 1
ATOM 762 N N . ASN A 1 96 ? -17.688 -40.625 -31.828 1 84.81 96 ASN A N 1
ATOM 763 C CA . ASN A 1 96 ? -18.344 -41.906 -31.703 1 84.81 96 ASN A CA 1
ATOM 764 C C . ASN A 1 96 ? -17.328 -43.062 -31.766 1 84.81 96 ASN A C 1
ATOM 766 O O . ASN A 1 96 ? -16.125 -42.812 -31.969 1 84.81 96 ASN A O 1
ATOM 770 N N . LEU A 1 97 ? -17.766 -44.25 -31.547 1 77.5 97 LEU A N 1
ATOM 771 C CA . LEU A 1 97 ? -16.891 -45.406 -31.406 1 77.5 97 LEU A CA 1
ATOM 772 C C . LEU A 1 97 ? -16.125 -45.656 -32.688 1 77.5 97 LEU A C 1
ATOM 774 O O . LEU A 1 97 ? -14.938 -46.031 -32.656 1 77.5 97 LEU A O 1
ATOM 778 N N . SER A 1 98 ? -16.859 -45.469 -33.844 1 79.31 98 SER A N 1
ATOM 779 C CA . SER A 1 98 ? -16.219 -45.719 -35.125 1 79.31 98 SER A CA 1
ATOM 780 C C . SER A 1 98 ? -15.336 -44.562 -35.531 1 79.31 98 SER A C 1
ATOM 782 O O . SER A 1 98 ? -14.664 -44.625 -36.562 1 79.31 98 SER A O 1
ATOM 784 N N . LYS A 1 99 ? -15.367 -43.438 -34.75 1 83.75 99 LYS A N 1
ATOM 785 C CA . LYS A 1 99 ? -14.586 -42.25 -35 1 83.75 99 LYS A CA 1
ATOM 786 C C . LYS A 1 99 ? -14.945 -41.625 -36.344 1 83.75 99 LYS A C 1
ATOM 788 O O . LYS A 1 99 ? -14.086 -41.062 -37.031 1 83.75 99 LYS A O 1
ATOM 793 N N . THR A 1 100 ? -16.172 -41.812 -36.688 1 86.88 100 THR A N 1
ATOM 794 C CA . THR A 1 100 ? -16.625 -41.25 -37.969 1 86.88 100 THR A CA 1
ATOM 795 C C . THR A 1 100 ? -17.453 -40 -37.75 1 86.88 100 THR A C 1
ATOM 797 O O . THR A 1 100 ? -17.656 -39.219 -38.688 1 86.88 100 THR A O 1
ATOM 800 N N . GLN A 1 101 ? -17.891 -39.875 -36.531 1 90.75 101 GLN A N 1
ATOM 801 C CA . GLN A 1 101 ? -18.719 -38.688 -36.219 1 90.75 101 GLN A CA 1
ATOM 802 C C . GLN A 1 101 ? -18.266 -38.031 -34.906 1 90.75 101 GLN A C 1
ATOM 804 O O . GLN A 1 101 ? -17.719 -38.719 -34.031 1 90.75 101 GLN A O 1
ATOM 809 N N . LYS A 1 102 ? -18.484 -36.719 -34.875 1 93.06 102 LYS A N 1
ATOM 810 C CA . LYS A 1 102 ? -18.234 -35.969 -33.688 1 93.06 102 LYS A CA 1
ATOM 811 C C . LYS A 1 102 ? -19.422 -35.094 -33.312 1 93.06 102 LYS A C 1
ATOM 813 O O . LYS A 1 102 ? -20.125 -34.594 -34.219 1 93.06 102 LYS A O 1
ATOM 818 N N . VAL A 1 103 ? -19.688 -34.938 -32.062 1 92.56 103 VAL A N 1
ATOM 819 C CA . VAL A 1 103 ? -20.734 -34.062 -31.594 1 92.56 103 VAL A CA 1
ATOM 820 C C . VAL A 1 103 ? -20.141 -32.969 -30.703 1 92.56 103 VAL A C 1
ATOM 822 O O . VAL A 1 103 ? -19.234 -33.25 -29.906 1 92.56 103 VAL A O 1
ATOM 825 N N . TYR A 1 104 ? -20.516 -31.766 -30.922 1 91.75 104 TYR A N 1
ATOM 826 C CA . TYR A 1 104 ? -20.031 -30.641 -30.125 1 91.75 104 TYR A CA 1
ATOM 827 C C . TYR A 1 104 ? -21.031 -29.5 -30.109 1 91.75 104 TYR A C 1
ATOM 829 O O . TYR A 1 104 ? -22.047 -29.547 -30.797 1 91.75 104 TYR A O 1
ATOM 837 N N . THR A 1 105 ? -20.812 -28.594 -29.203 1 89.25 105 THR A N 1
ATOM 838 C CA . THR A 1 105 ? -21.672 -27.422 -29.094 1 89.25 105 THR A CA 1
ATOM 839 C C . THR A 1 105 ? -21.031 -26.203 -29.75 1 89.25 105 THR A C 1
ATOM 841 O O . THR A 1 105 ? -19.812 -26 -29.641 1 89.25 105 THR A O 1
ATOM 844 N N . SER A 1 106 ? -21.781 -25.5 -30.438 1 86 106 SER A N 1
ATOM 845 C CA . SER A 1 106 ? -21.344 -24.266 -31.094 1 86 106 SER A CA 1
ATOM 846 C C . SER A 1 106 ? -22.453 -23.219 -31.094 1 86 106 SER A C 1
ATOM 848 O O . SER A 1 106 ? -23.547 -23.484 -31.578 1 86 106 SER A O 1
ATOM 850 N N . ASN A 1 107 ? -22.125 -22.078 -30.578 1 77.88 107 ASN A N 1
ATOM 851 C CA . ASN A 1 107 ? -23.047 -20.969 -30.531 1 77.88 107 ASN A CA 1
ATOM 852 C C . ASN A 1 107 ? -24.406 -21.391 -29.953 1 77.88 107 ASN A C 1
ATOM 854 O O . ASN A 1 107 ? -25.453 -21.031 -30.5 1 77.88 107 ASN A O 1
ATOM 858 N N . GLY A 1 108 ? -24.328 -22.297 -29.031 1 80 108 GLY A N 1
ATOM 859 C CA . GLY A 1 108 ? -25.547 -22.703 -28.344 1 80 108 GLY A CA 1
ATOM 860 C C . GLY A 1 108 ? -26.25 -23.875 -29.016 1 80 108 GLY A C 1
ATOM 861 O O . GLY A 1 108 ? -27.25 -24.375 -28.516 1 80 108 GLY A O 1
ATOM 862 N N . ASP A 1 109 ? -25.766 -24.281 -30.062 1 87.31 109 ASP A N 1
ATOM 863 C CA . ASP A 1 109 ? -26.375 -25.375 -30.812 1 87.31 109 ASP A CA 1
ATOM 864 C C . ASP A 1 109 ? -25.578 -26.672 -30.625 1 87.31 109 ASP A C 1
ATOM 866 O O . ASP A 1 109 ? -24.375 -26.641 -30.375 1 87.31 109 ASP A O 1
ATOM 870 N N . LEU A 1 110 ? -26.344 -27.766 -30.703 1 91.56 110 LEU A N 1
ATOM 871 C CA . LEU A 1 110 ? -25.703 -29.078 -30.766 1 91.56 110 LEU A CA 1
ATOM 872 C C . LEU A 1 110 ? -25.422 -29.484 -32.188 1 91.56 110 LEU A C 1
ATOM 874 O O . LEU A 1 110 ? -26.344 -29.609 -33 1 91.56 110 LEU A O 1
ATOM 878 N N . ILE A 1 111 ? -24.172 -29.703 -32.5 1 92.31 111 ILE A N 1
ATOM 879 C CA . ILE A 1 111 ? -23.766 -29.938 -33.875 1 92.31 111 ILE A CA 1
ATOM 880 C C . ILE A 1 111 ? -23.203 -31.344 -34 1 92.31 111 ILE A C 1
ATOM 882 O O . ILE A 1 111 ? -22.469 -31.828 -33.156 1 92.31 111 ILE A O 1
ATOM 886 N N . LEU A 1 112 ? -23.594 -32 -35.062 1 92.56 112 LEU A N 1
ATOM 887 C CA . LEU A 1 112 ? -23.016 -33.281 -35.438 1 92.56 112 LEU A CA 1
ATOM 888 C C . LEU A 1 112 ? -22.109 -33.125 -36.656 1 92.56 112 LEU A C 1
ATOM 890 O O . LEU A 1 112 ? -22.531 -32.562 -37.688 1 92.56 112 LEU A O 1
ATOM 894 N N . PHE A 1 113 ? -20.906 -33.562 -36.594 1 92.38 113 PHE A N 1
ATOM 895 C CA . PHE A 1 113 ? -19.938 -33.531 -37.688 1 92.38 113 PHE A CA 1
ATOM 896 C C . PHE A 1 113 ? -19.672 -34.938 -38.219 1 92.38 113 PHE A C 1
ATOM 898 O O . PHE A 1 113 ? -19.375 -35.844 -37.438 1 92.38 113 PHE A O 1
ATOM 905 N N . ASP A 1 114 ? -19.797 -35.031 -39.5 1 90.62 114 ASP A N 1
ATOM 906 C CA . ASP A 1 114 ? -19.453 -36.281 -40.188 1 90.62 114 ASP A CA 1
ATOM 907 C C . ASP A 1 114 ? -18.078 -36.219 -40.812 1 90.62 114 ASP A C 1
ATOM 909 O O . ASP A 1 114 ? -17.875 -35.438 -41.75 1 90.62 114 ASP A O 1
ATOM 913 N N . LYS A 1 115 ? -17.172 -37.031 -40.375 1 87.69 115 LYS A N 1
ATOM 914 C CA . LYS A 1 115 ? -15.773 -36.969 -40.812 1 87.69 115 LYS A CA 1
ATOM 915 C C . LYS A 1 115 ? -15.648 -37.344 -42.312 1 87.69 115 LYS A C 1
ATOM 917 O O . LYS A 1 115 ? -14.758 -36.844 -43 1 87.69 115 LYS A O 1
ATOM 922 N N . ASN A 1 116 ? -16.438 -38.25 -42.781 1 86.75 116 ASN A N 1
ATOM 923 C CA . ASN A 1 116 ? -16.344 -38.719 -44.156 1 86.75 116 ASN A CA 1
ATOM 924 C C . ASN A 1 116 ? -16.828 -37.656 -45.156 1 86.75 116 ASN A C 1
ATOM 926 O O . ASN A 1 116 ? -16.172 -37.438 -46.156 1 86.75 116 ASN A O 1
ATOM 930 N N . THR A 1 117 ? -17.844 -37.031 -44.812 1 87.5 117 THR A N 1
ATOM 931 C CA . THR A 1 117 ? -18.422 -36.062 -45.719 1 87.5 117 THR A CA 1
ATOM 932 C C . THR A 1 117 ? -17.969 -34.625 -45.406 1 87.5 117 THR A C 1
ATOM 934 O O . THR A 1 117 ? -18.047 -33.75 -46.25 1 87.5 117 THR A O 1
ATOM 937 N N . GLY A 1 118 ? -17.562 -34.5 -44.25 1 86.75 118 GLY A N 1
ATOM 938 C CA . GLY A 1 118 ? -17.188 -33.156 -43.781 1 86.75 118 GLY A CA 1
ATOM 939 C C . GLY A 1 118 ? -18.391 -32.281 -43.469 1 86.75 118 GLY A C 1
ATOM 940 O O . GLY A 1 118 ? -18.25 -31.109 -43.156 1 86.75 118 GLY A O 1
ATOM 941 N N . GLU A 1 119 ? -19.531 -32.906 -43.375 1 90.38 119 GLU A N 1
ATOM 942 C CA . GLU A 1 119 ? -20.75 -32.156 -43.188 1 90.38 119 GLU A CA 1
ATOM 943 C C . GLU A 1 119 ? -21 -31.891 -41.719 1 90.38 119 GLU A C 1
ATOM 945 O O . GLU A 1 119 ? -20.781 -32.781 -40.875 1 90.38 119 GLU A O 1
ATOM 950 N N . LYS A 1 120 ? -21.391 -30.688 -41.375 1 92.44 120 LYS A N 1
ATOM 951 C CA . LYS A 1 120 ? -21.844 -30.266 -40.062 1 92.44 120 LYS A CA 1
ATOM 952 C C . LYS A 1 120 ? -23.359 -30.078 -40.031 1 92.44 120 LYS A C 1
ATOM 954 O O . LYS A 1 120 ? -23.906 -29.266 -40.812 1 92.44 120 LYS A O 1
ATOM 959 N N . THR A 1 121 ? -24.031 -30.828 -39.188 1 91.06 121 THR A N 1
ATOM 960 C CA . THR A 1 121 ? -25.484 -30.766 -39.094 1 91.06 121 THR A CA 1
ATOM 961 C C . THR A 1 121 ? -25.906 -30.297 -37.688 1 91.06 121 THR A C 1
ATOM 963 O O . THR A 1 121 ? -25.422 -30.812 -36.688 1 91.06 121 THR A O 1
ATOM 966 N N . THR A 1 122 ? -26.797 -29.328 -37.688 1 89.88 122 THR A N 1
ATOM 967 C CA . THR A 1 122 ? -27.375 -28.922 -36.406 1 89.88 122 THR A CA 1
ATOM 968 C C . THR A 1 122 ? -28.438 -29.922 -35.938 1 89.88 122 THR A C 1
ATOM 970 O O . THR A 1 122 ? -29.438 -30.109 -36.625 1 89.88 122 THR A O 1
ATOM 973 N N . LEU A 1 123 ? -28.219 -30.422 -34.812 1 90.44 123 LEU A N 1
ATOM 974 C CA . LEU A 1 123 ? -29.156 -31.406 -34.281 1 90.44 123 LEU A CA 1
ATOM 975 C C . LEU A 1 123 ? -30.203 -30.734 -33.406 1 90.44 123 LEU A C 1
ATOM 977 O O . LEU A 1 123 ? -31.391 -31.109 -33.438 1 90.44 123 LEU A O 1
ATOM 981 N N . VAL A 1 124 ? -29.75 -29.906 -32.531 1 87.38 124 VAL A N 1
ATOM 982 C CA . VAL A 1 124 ? -30.641 -29.219 -31.594 1 87.38 124 VAL A CA 1
ATOM 983 C C . VAL A 1 124 ? -30.25 -27.75 -31.484 1 87.38 124 VAL A C 1
ATOM 985 O O . VAL A 1 124 ? -29.062 -27.422 -31.359 1 87.38 124 VAL A O 1
ATOM 988 N N . SER A 1 125 ? -31.203 -26.812 -31.625 1 85.88 125 SER A N 1
ATOM 989 C CA . SER A 1 125 ? -31.078 -25.406 -31.219 1 85.88 125 SER A CA 1
ATOM 990 C C . SER A 1 125 ? -31.812 -25.156 -29.906 1 85.88 125 SER A C 1
ATOM 992 O O . SER A 1 125 ? -33 -24.812 -29.906 1 85.88 125 SER A O 1
ATOM 994 N N . PHE A 1 126 ? -31.156 -25.281 -28.891 1 77.81 126 PHE A N 1
ATOM 995 C CA . PHE A 1 126 ? -31.75 -25.375 -27.562 1 77.81 126 PHE A CA 1
ATOM 996 C C . PHE A 1 126 ? -32.094 -24 -27.016 1 77.81 126 PHE A C 1
ATOM 998 O O . PHE A 1 126 ? -33 -23.844 -26.234 1 77.81 126 PHE A O 1
ATOM 1005 N N . GLY A 1 127 ? -31.469 -22.875 -27.469 1 72.75 127 GLY A N 1
ATOM 1006 C CA . GLY A 1 127 ? -31.688 -21.531 -26.969 1 72.75 127 GLY A CA 1
ATOM 1007 C C . GLY A 1 127 ? -30.891 -21.219 -25.719 1 72.75 127 GLY A C 1
ATOM 1008 O O . GLY A 1 127 ? -30.484 -20.078 -25.5 1 72.75 127 GLY A O 1
ATOM 1009 N N . ASP A 1 128 ? -30.797 -22.156 -24.859 1 78.75 128 ASP A N 1
ATOM 1010 C CA . ASP A 1 128 ? -29.938 -22 -23.688 1 78.75 128 ASP A CA 1
ATOM 1011 C C . ASP A 1 128 ? -28.531 -22.547 -23.969 1 78.75 128 ASP A C 1
ATOM 1013 O O . ASP A 1 128 ? -28.328 -23.25 -24.953 1 78.75 128 ASP A O 1
ATOM 1017 N N . ARG A 1 129 ? -27.688 -22.062 -23.125 1 85.12 129 ARG A N 1
ATOM 1018 C CA . ARG A 1 129 ? -26.328 -22.594 -23.25 1 85.12 129 ARG A CA 1
ATOM 1019 C C . ARG A 1 129 ? -26.297 -24.094 -22.984 1 85.12 129 ARG A C 1
ATOM 1021 O O . ARG A 1 129 ? -26.844 -24.562 -21.984 1 85.12 129 ARG A O 1
ATOM 1028 N N . ILE A 1 130 ? -25.797 -24.953 -23.938 1 87.81 130 ILE A N 1
ATOM 1029 C CA . ILE A 1 130 ? -25.641 -26.391 -23.766 1 87.81 130 ILE A CA 1
ATOM 1030 C C . ILE A 1 130 ? -24.156 -26.75 -23.656 1 87.81 130 ILE A C 1
ATOM 1032 O O . ILE A 1 130 ? -23.297 -26 -24.141 1 87.81 130 ILE A O 1
ATOM 1036 N N . SER A 1 131 ? -23.812 -27.812 -22.938 1 89.88 131 SER A N 1
ATOM 1037 C CA . SER A 1 131 ? -22.438 -28.266 -22.75 1 89.88 131 SER A CA 1
ATOM 1038 C C . SER A 1 131 ? -22.359 -29.781 -22.578 1 89.88 131 SER A C 1
ATOM 1040 O O . SER A 1 131 ? -23.391 -30.438 -22.484 1 89.88 131 SER A O 1
ATOM 1042 N N . ASN A 1 132 ? -21.141 -30.328 -22.719 1 88.12 132 ASN A N 1
ATOM 1043 C CA . ASN A 1 132 ? -20.797 -31.719 -22.438 1 88.12 132 ASN A CA 1
ATOM 1044 C C . ASN A 1 132 ? -21.609 -32.688 -23.297 1 88.12 132 ASN A C 1
ATOM 1046 O O . ASN A 1 132 ? -22.234 -33.625 -22.781 1 88.12 132 ASN A O 1
ATOM 1050 N N . ALA A 1 133 ? -21.688 -32.375 -24.531 1 89.5 133 ALA A N 1
ATOM 1051 C CA . ALA A 1 133 ? -22.359 -33.25 -25.469 1 89.5 133 ALA A CA 1
ATOM 1052 C C . ALA A 1 133 ? -21.578 -34.562 -25.656 1 89.5 133 ALA A C 1
ATOM 1054 O O . ALA A 1 133 ? -20.359 -34.531 -25.875 1 89.5 133 ALA A O 1
ATOM 1055 N N . LYS A 1 134 ? -22.266 -35.656 -25.547 1 89.5 134 LYS A N 1
ATOM 1056 C CA . LYS A 1 134 ? -21.625 -36.969 -25.672 1 89.5 134 LYS A CA 1
ATOM 1057 C C . LYS A 1 134 ? -22.562 -38 -26.297 1 89.5 134 LYS A C 1
ATOM 1059 O O . LYS A 1 134 ? -23.766 -37.969 -26.047 1 89.5 134 LYS A O 1
ATOM 1064 N N . PHE A 1 135 ? -22.016 -38.938 -27.078 1 87.38 135 PHE A N 1
ATOM 1065 C CA . PHE A 1 135 ? -22.734 -40.125 -27.547 1 87.38 135 PHE A CA 1
ATOM 1066 C C . PHE A 1 135 ? -23 -41.094 -26.406 1 87.38 135 PHE A C 1
ATOM 1068 O O . PHE A 1 135 ? -22.109 -41.312 -25.578 1 87.38 135 PHE A O 1
ATOM 1075 N N . LEU A 1 136 ? -24.203 -41.562 -26.328 1 84.75 136 LEU A N 1
ATOM 1076 C CA . LEU A 1 136 ? -24.469 -42.688 -25.422 1 84.75 136 LEU A CA 1
ATOM 1077 C C . LEU A 1 136 ? -24.031 -44 -26.031 1 84.75 136 LEU A C 1
ATOM 1079 O O . LEU A 1 136 ? -23.531 -44.031 -27.156 1 84.75 136 LEU A O 1
ATOM 1083 N N . TRP A 1 137 ? -24.156 -45.125 -25.266 1 78.88 137 TRP A N 1
ATOM 1084 C CA . TRP A 1 137 ? -23.547 -46.406 -25.609 1 78.88 137 TRP A CA 1
ATOM 1085 C C . TRP A 1 137 ? -24.062 -46.906 -26.953 1 78.88 137 TRP A C 1
ATOM 1087 O O . TRP A 1 137 ? -23.312 -47.5 -27.734 1 78.88 137 TRP A O 1
ATOM 1097 N N . ASP A 1 138 ? -25.328 -46.688 -27.25 1 78.62 138 ASP A N 1
ATOM 1098 C CA . ASP A 1 138 ? -25.922 -47.188 -28.5 1 78.62 138 ASP A CA 1
ATOM 1099 C C . ASP A 1 138 ? -25.625 -46.25 -29.656 1 78.62 138 ASP A C 1
ATOM 1101 O O . ASP A 1 138 ? -25.953 -46.562 -30.812 1 78.62 138 ASP A O 1
ATOM 1105 N N . GLU A 1 139 ? -24.969 -45.031 -29.391 1 82.56 139 GLU A N 1
ATOM 1106 C CA . GLU A 1 139 ? -24.547 -44 -30.328 1 82.56 139 GLU A CA 1
ATOM 1107 C C . GLU A 1 139 ? -25.734 -43.438 -31.094 1 82.56 139 GLU A C 1
ATOM 1109 O O . GLU A 1 139 ? -25.562 -42.594 -31.969 1 82.56 139 GLU A O 1
ATOM 1114 N N . ARG A 1 140 ? -26.906 -43.938 -30.781 1 85.81 140 ARG A N 1
ATOM 1115 C CA . ARG A 1 140 ? -28.141 -43.375 -31.344 1 85.81 140 ARG A CA 1
ATOM 1116 C C . ARG A 1 140 ? -28.625 -42.219 -30.516 1 85.81 140 ARG A C 1
ATOM 1118 O O . ARG A 1 140 ? -29.344 -41.344 -31.016 1 85.81 140 ARG A O 1
ATOM 1125 N N . LYS A 1 141 ? -28.188 -42.312 -29.406 1 88.81 141 LYS A N 1
ATOM 1126 C CA . LYS A 1 141 ? -28.594 -41.25 -28.516 1 88.81 141 LYS A CA 1
ATOM 1127 C C . LYS A 1 141 ? -27.422 -40.344 -28.172 1 88.81 141 LYS A C 1
ATOM 1129 O O . LYS A 1 141 ? -26.281 -40.812 -28.078 1 88.81 141 LYS A O 1
ATOM 1134 N N . ILE A 1 142 ? -27.734 -39.062 -28 1 91.06 142 ILE A N 1
ATOM 1135 C CA . ILE A 1 142 ? -26.75 -38.062 -27.625 1 91.06 142 ILE A CA 1
ATOM 1136 C C . ILE A 1 142 ? -27.234 -37.312 -26.375 1 91.06 142 ILE A C 1
ATOM 1138 O O . ILE A 1 142 ? -28.391 -36.875 -26.328 1 91.06 142 ILE A O 1
ATOM 1142 N N . ALA A 1 143 ? -26.438 -37.25 -25.422 1 90.19 143 ALA A N 1
ATOM 1143 C CA . ALA A 1 143 ? -26.75 -36.531 -24.203 1 90.19 143 ALA A CA 1
ATOM 1144 C C . ALA A 1 143 ? -26.031 -35.188 -24.172 1 90.19 143 ALA A C 1
ATOM 1146 O O . ALA A 1 143 ? -24.922 -35.062 -24.688 1 90.19 143 ALA A O 1
ATOM 1147 N N . PHE A 1 144 ? -26.578 -34.188 -23.578 1 90.62 144 PHE A N 1
ATOM 1148 C CA . PHE A 1 144 ? -25.938 -32.906 -23.312 1 90.62 144 PHE A CA 1
ATOM 1149 C C . PHE A 1 144 ? -26.516 -32.25 -22.078 1 90.62 144 PHE A C 1
ATOM 1151 O O . PHE A 1 144 ? -27.516 -32.719 -21.516 1 90.62 144 PHE A O 1
ATOM 1158 N N . GLN A 1 145 ? -25.828 -31.312 -21.594 1 91.06 145 GLN A N 1
ATOM 1159 C CA . GLN A 1 145 ? -26.219 -30.641 -20.359 1 91.06 145 GLN A CA 1
ATOM 1160 C C . GLN A 1 145 ? -26.734 -29.234 -20.641 1 91.06 145 GLN A C 1
ATOM 1162 O O . GLN A 1 145 ? -26.188 -28.516 -21.484 1 91.06 145 GLN A O 1
ATOM 1167 N N . ALA A 1 146 ? -27.75 -28.812 -19.969 1 87.75 146 ALA A N 1
ATOM 1168 C CA . ALA A 1 146 ? -28.281 -27.453 -19.984 1 87.75 146 ALA A CA 1
ATOM 1169 C C . ALA A 1 146 ? -28.969 -27.109 -18.656 1 87.75 146 ALA A C 1
ATOM 1171 O O . ALA A 1 146 ? -29.734 -27.922 -18.109 1 87.75 146 ALA A O 1
ATOM 1172 N N . ASN A 1 147 ? -28.625 -25.953 -18.094 1 84.38 147 ASN A N 1
ATOM 1173 C CA . ASN A 1 147 ? -29.25 -25.469 -16.875 1 84.38 147 ASN A CA 1
ATOM 1174 C C . ASN A 1 147 ? -29.188 -26.5 -15.758 1 84.38 147 ASN A C 1
ATOM 1176 O O . ASN A 1 147 ? -30.203 -26.812 -15.141 1 84.38 147 ASN A O 1
ATOM 1180 N N . ASN A 1 148 ? -28.125 -27.188 -15.57 1 88.56 148 ASN A N 1
ATOM 1181 C CA . ASN A 1 148 ? -27.828 -28.156 -14.523 1 88.56 148 ASN A CA 1
ATOM 1182 C C . ASN A 1 148 ? -28.641 -29.438 -14.695 1 88.56 148 ASN A C 1
ATOM 1184 O O . ASN A 1 148 ? -28.906 -30.141 -13.727 1 88.56 148 ASN A O 1
ATOM 1188 N N . ASN A 1 149 ? -29.109 -29.609 -15.867 1 90.75 149 ASN A N 1
ATOM 1189 C CA . ASN A 1 149 ? -29.844 -30.844 -16.156 1 90.75 149 ASN A CA 1
ATOM 1190 C C . ASN A 1 149 ? -29.297 -31.547 -17.391 1 90.75 149 ASN A C 1
ATOM 1192 O O . ASN A 1 149 ? -28.578 -30.938 -18.188 1 90.75 149 ASN A O 1
ATOM 1196 N N . ILE A 1 150 ? -29.641 -32.781 -17.484 1 92.56 150 ILE A N 1
ATOM 1197 C CA . ILE A 1 150 ? -29.219 -33.594 -18.625 1 92.56 150 ILE A CA 1
ATOM 1198 C C . ILE A 1 150 ? -30.391 -33.781 -19.578 1 92.56 150 ILE A C 1
ATOM 1200 O O . ILE A 1 150 ? -31.516 -34.094 -19.141 1 92.56 150 ILE A O 1
ATOM 1204 N N . TYR A 1 151 ? -30.156 -33.625 -20.828 1 89.94 151 TYR A N 1
ATOM 1205 C CA . TYR A 1 151 ? -31.062 -33.875 -21.922 1 89.94 151 TYR A CA 1
ATOM 1206 C C . TYR A 1 151 ? -30.516 -34.969 -22.844 1 89.94 151 TYR A C 1
ATOM 1208 O O . TYR A 1 151 ? -29.297 -35.094 -23.016 1 89.94 151 TYR A O 1
ATOM 1216 N N . VAL A 1 152 ? -31.406 -35.75 -23.375 1 90.56 152 VAL A N 1
ATOM 1217 C CA . VAL A 1 152 ? -31 -36.812 -24.297 1 90.56 152 VAL A CA 1
ATOM 1218 C C . VAL A 1 152 ? -31.797 -36.688 -25.594 1 90.56 152 VAL A C 1
ATOM 1220 O O . VAL A 1 152 ? -33.031 -36.625 -25.578 1 90.56 152 VAL A O 1
ATOM 1223 N N . LEU A 1 153 ? -31.047 -36.656 -26.656 1 90.19 153 LEU A N 1
ATOM 1224 C CA . LEU A 1 153 ? -31.625 -36.656 -27.984 1 90.19 153 LEU A CA 1
ATOM 1225 C C . LEU A 1 153 ? -31.547 -38.062 -28.594 1 90.19 153 LEU A C 1
ATOM 1227 O O . LEU A 1 153 ? -30.469 -38.625 -28.719 1 90.19 153 LEU A O 1
ATOM 1231 N N . ASP A 1 154 ? -32.688 -38.594 -29 1 87.62 154 ASP A N 1
ATOM 1232 C CA . ASP A 1 154 ? -32.75 -39.844 -29.766 1 87.62 154 ASP A CA 1
ATOM 1233 C C . ASP A 1 154 ? -32.75 -39.562 -31.266 1 87.62 154 ASP A C 1
ATOM 1235 O O . ASP A 1 154 ? -33.75 -39.094 -31.812 1 87.62 154 ASP A O 1
ATOM 1239 N N . ARG A 1 155 ? -31.688 -39.906 -31.906 1 89 155 ARG A N 1
ATOM 1240 C CA . ARG A 1 155 ? -31.5 -39.562 -33.312 1 89 155 ARG A CA 1
ATOM 1241 C C . ARG A 1 155 ? -32.438 -40.375 -34.188 1 89 155 ARG A C 1
ATOM 1243 O O . ARG A 1 155 ? -32.688 -40 -35.344 1 89 155 ARG A O 1
ATOM 1250 N N . SER A 1 156 ? -32.938 -41.5 -33.688 1 85.38 156 SER A N 1
ATOM 1251 C CA . SER A 1 156 ? -33.781 -42.375 -34.5 1 85.38 156 SER A CA 1
ATOM 1252 C C . SER A 1 156 ? -35.156 -41.75 -34.688 1 85.38 156 SER A C 1
ATOM 1254 O O . SER A 1 156 ? -35.75 -41.906 -35.75 1 85.38 156 SER A O 1
ATOM 1256 N N . ASN A 1 157 ? -35.594 -41 -33.719 1 80.88 157 ASN A N 1
ATOM 1257 C CA . ASN A 1 157 ? -36.938 -40.438 -33.844 1 80.88 157 ASN A CA 1
ATOM 1258 C C . ASN A 1 157 ? -36.938 -38.938 -33.562 1 80.88 157 ASN A C 1
ATOM 1260 O O . ASN A 1 157 ? -37.969 -38.281 -33.625 1 80.88 157 ASN A O 1
ATOM 1264 N N . GLY A 1 158 ? -35.812 -38.469 -33.219 1 82.88 158 GLY A N 1
ATOM 1265 C CA . GLY A 1 158 ? -35.688 -37.031 -33.031 1 82.88 158 GLY A CA 1
ATOM 1266 C C . GLY A 1 158 ? -36.219 -36.562 -31.688 1 82.88 158 GLY A C 1
ATOM 1267 O O . GLY A 1 158 ? -36.25 -35.375 -31.406 1 82.88 158 GLY A O 1
ATOM 1268 N N . LYS A 1 159 ? -36.531 -37.438 -30.891 1 83.19 159 LYS A N 1
ATOM 1269 C CA . LYS A 1 159 ? -37.125 -37.094 -29.594 1 83.19 159 LYS A CA 1
ATOM 1270 C C . LYS A 1 159 ? -36.062 -36.562 -28.641 1 83.19 159 LYS A C 1
ATOM 1272 O O . LYS A 1 159 ? -35 -37.156 -28.484 1 83.19 159 LYS A O 1
ATOM 1277 N N . LEU A 1 160 ? -36.344 -35.406 -28.094 1 88.69 160 LEU A N 1
ATOM 1278 C CA . LEU A 1 160 ? -35.531 -34.781 -27.062 1 88.69 160 LEU A CA 1
ATOM 1279 C C . LEU A 1 160 ? -36.188 -34.906 -25.688 1 88.69 160 LEU A C 1
ATOM 1281 O O . LEU A 1 160 ? -37.344 -34.531 -25.516 1 88.69 160 LEU A O 1
ATOM 1285 N N . SER A 1 161 ? -35.5 -35.5 -24.734 1 88.25 161 SER A N 1
ATOM 1286 C CA . SER A 1 161 ? -36.062 -35.75 -23.406 1 88.25 161 SER A CA 1
ATOM 1287 C C . SER A 1 161 ? -35.188 -35.156 -22.328 1 88.25 161 SER A C 1
ATOM 1289 O O . SER A 1 161 ? -33.938 -35.281 -22.375 1 88.25 161 SER A O 1
ATOM 1291 N N . LYS A 1 162 ? -35.781 -34.5 -21.406 1 89 162 LYS A N 1
ATOM 1292 C CA . LYS A 1 162 ? -35.094 -34.094 -20.172 1 89 162 LYS A CA 1
ATOM 1293 C C . LYS A 1 162 ? -35.062 -35.281 -19.188 1 89 162 LYS A C 1
ATOM 1295 O O . LYS A 1 162 ? -36.094 -35.75 -18.734 1 89 162 LYS A O 1
ATOM 1300 N N . ILE A 1 163 ? -33.875 -35.656 -18.812 1 88.88 163 ILE A N 1
ATOM 1301 C CA . ILE A 1 163 ? -33.781 -36.906 -18.078 1 88.88 163 ILE A CA 1
ATOM 1302 C C . ILE A 1 163 ? -33.594 -36.625 -16.578 1 88.88 163 ILE A C 1
ATOM 1304 O O . ILE A 1 163 ? -33.844 -37.5 -15.75 1 88.88 163 ILE A O 1
ATOM 1308 N N . THR A 1 164 ? -33.125 -35.438 -16.281 1 91.19 164 THR A N 1
ATOM 1309 C CA . THR A 1 164 ? -32.969 -35.094 -14.875 1 91.19 164 THR A CA 1
ATOM 1310 C C . THR A 1 164 ? -33.812 -33.875 -14.516 1 91.19 164 THR A C 1
ATOM 1312 O O . THR A 1 164 ? -34.156 -33.062 -15.383 1 91.19 164 THR A O 1
ATOM 1315 N N . ARG A 1 165 ? -34.219 -33.688 -13.188 1 89.81 165 ARG A N 1
ATOM 1316 C CA . ARG A 1 165 ? -34.906 -32.531 -12.625 1 89.81 165 ARG A CA 1
ATOM 1317 C C . ARG A 1 165 ? -34.156 -32 -11.406 1 89.81 165 ARG A C 1
ATOM 1319 O O . ARG A 1 165 ? -34.5 -32.344 -10.266 1 89.81 165 ARG A O 1
ATOM 1326 N N . ILE A 1 166 ? -33.219 -31.281 -11.656 1 91.38 166 ILE A N 1
ATOM 1327 C CA . ILE A 1 166 ? -32.406 -30.625 -10.625 1 91.38 166 ILE A CA 1
ATOM 1328 C C . ILE A 1 166 ? -32.688 -29.125 -10.633 1 91.38 166 ILE A C 1
ATOM 1330 O O . ILE A 1 166 ? -32.594 -28.484 -11.672 1 91.38 166 ILE A O 1
ATOM 1334 N N . SER A 1 167 ? -33 -28.562 -9.531 1 87.75 167 SER A N 1
ATOM 1335 C CA . SER A 1 167 ? -33.312 -27.156 -9.422 1 87.75 167 SER A CA 1
ATOM 1336 C C . SER A 1 167 ? -32.438 -26.453 -8.398 1 87.75 167 SER A C 1
ATOM 1338 O O . SER A 1 167 ? -32.062 -27.047 -7.395 1 87.75 167 SER A O 1
ATOM 1340 N N . ALA A 1 168 ? -32.156 -25.297 -8.742 1 86.19 168 ALA A N 1
ATOM 1341 C CA . ALA A 1 168 ? -31.453 -24.469 -7.781 1 86.19 168 ALA A CA 1
ATOM 1342 C C . ALA A 1 168 ? -32.344 -24.062 -6.617 1 86.19 168 ALA A C 1
ATOM 1344 O O . ALA A 1 168 ? -33.562 -24.078 -6.746 1 86.19 168 ALA A O 1
ATOM 1345 N N . GLY A 1 169 ? -31.859 -23.734 -5.508 1 82 169 GLY A N 1
ATOM 1346 C CA . GLY A 1 169 ? -32.594 -23.219 -4.367 1 82 169 GLY A CA 1
ATOM 1347 C C . GLY A 1 169 ? -33.25 -24.297 -3.531 1 82 169 GLY A C 1
ATOM 1348 O O . GLY A 1 169 ? -32.781 -25.453 -3.551 1 82 169 GLY A O 1
ATOM 1349 N N . THR A 1 170 ? -34.094 -23.875 -2.65 1 83.12 170 THR A N 1
ATOM 1350 C CA . THR A 1 170 ? -34.781 -24.797 -1.742 1 83.12 170 THR A CA 1
ATOM 1351 C C . THR A 1 170 ? -36.188 -25.078 -2.219 1 83.12 170 THR A C 1
ATOM 1353 O O . THR A 1 170 ? -36.75 -24.312 -3.006 1 83.12 170 THR A O 1
ATOM 1356 N N . LYS A 1 171 ? -36.688 -26.266 -1.847 1 75.44 171 LYS A N 1
ATOM 1357 C CA . LYS A 1 171 ? -38.062 -26.641 -2.15 1 75.44 171 LYS A CA 1
ATOM 1358 C C . LYS A 1 171 ? -39.031 -25.531 -1.733 1 75.44 171 LYS A C 1
ATOM 1360 O O . LYS A 1 171 ? -38.938 -25 -0.624 1 75.44 171 LYS A O 1
ATOM 1365 N N . PRO A 1 172 ? -39.75 -25.094 -2.611 1 66 172 PRO A N 1
ATOM 1366 C CA . PRO A 1 172 ? -40.719 -24.078 -2.227 1 66 172 PRO A CA 1
ATOM 1367 C C . PRO A 1 172 ? -41.625 -24.531 -1.067 1 66 172 PRO A C 1
ATOM 1369 O O . PRO A 1 172 ? -42.125 -25.656 -1.074 1 66 172 PRO A O 1
ATOM 1372 N N . GLU A 1 173 ? -41.156 -24.172 0.112 1 58.78 173 GLU A N 1
ATOM 1373 C CA . GLU A 1 173 ? -42.031 -24.469 1.24 1 58.78 173 GLU A CA 1
ATOM 1374 C C . GLU A 1 173 ? -43.438 -23.922 1.006 1 58.78 173 GLU A C 1
ATOM 1376 O O . GLU A 1 173 ? -43.594 -22.797 0.535 1 58.78 173 GLU A O 1
ATOM 1381 N N . THR A 1 174 ? -44.25 -24.781 0.725 1 46.81 174 THR A N 1
ATOM 1382 C CA . THR A 1 174 ? -45.594 -24.234 0.898 1 46.81 174 THR A CA 1
ATOM 1383 C C . THR A 1 174 ? -45.75 -23.562 2.26 1 46.81 174 THR A C 1
ATOM 1385 O O . THR A 1 174 ? -45.656 -24.219 3.297 1 46.81 174 THR A O 1
ATOM 1388 N N . LYS A 1 175 ? -45.031 -22.438 2.373 1 47.66 175 LYS A N 1
ATOM 1389 C CA . LYS A 1 175 ? -45.219 -21.766 3.654 1 47.66 175 LYS A CA 1
ATOM 1390 C C . LYS A 1 175 ? -46.625 -22.016 4.203 1 47.66 175 LYS A C 1
ATOM 1392 O O . LYS A 1 175 ? -47.594 -21.672 3.559 1 47.66 175 LYS A O 1
ATOM 1397 N N . PRO A 1 176 ? -46.656 -22.922 5.133 1 46.31 176 PRO A N 1
ATOM 1398 C CA . PRO A 1 176 ? -48.031 -22.812 5.703 1 46.31 176 PRO A CA 1
ATOM 1399 C C . PRO A 1 176 ? -48.406 -21.375 6.031 1 46.31 176 PRO A C 1
ATOM 1401 O O . PRO A 1 176 ? -47.562 -20.562 6.352 1 46.31 176 PRO A O 1
ATOM 1404 N N . GLU A 1 177 ? -49.375 -20.938 5.426 1 43.38 177 GLU A N 1
ATOM 1405 C CA . GLU A 1 177 ? -49.844 -19.641 5.891 1 43.38 177 GLU A CA 1
ATOM 1406 C C . GLU A 1 177 ? -49.688 -19.5 7.398 1 43.38 177 GLU A C 1
ATOM 1408 O O . GLU A 1 177 ? -50.375 -20.188 8.164 1 43.38 177 GLU A O 1
ATOM 1413 N N . ASN A 1 178 ? -48.469 -19.516 7.781 1 45.09 178 ASN A N 1
ATOM 1414 C CA . ASN A 1 178 ? -48.344 -19.297 9.219 1 45.09 178 ASN A CA 1
ATOM 1415 C C . ASN A 1 178 ? -49.094 -18.031 9.648 1 45.09 178 ASN A C 1
ATOM 1417 O O . ASN A 1 178 ? -48.594 -16.922 9.453 1 45.09 178 ASN A O 1
ATOM 1421 N N . LEU A 1 179 ? -50.219 -18.156 9.719 1 50.94 179 LEU A N 1
ATOM 1422 C CA . LEU A 1 179 ? -50.969 -17.094 10.367 1 50.94 179 LEU A CA 1
ATOM 1423 C C . LEU A 1 179 ? -50.406 -16.781 11.75 1 50.94 179 LEU A C 1
ATOM 1425 O O . LEU A 1 179 ? -50.062 -17.703 12.5 1 50.94 179 LEU A O 1
ATOM 1429 N N . GLU A 1 180 ? -49.875 -15.648 11.859 1 51.19 180 GLU A N 1
ATOM 1430 C CA . GLU A 1 180 ? -49.5 -15.258 13.227 1 51.19 180 GLU A CA 1
ATOM 1431 C C . GLU A 1 180 ? -50.531 -15.773 14.227 1 51.19 180 GLU A C 1
ATOM 1433 O O . GLU A 1 180 ? -51.688 -16.016 13.875 1 51.19 180 GLU A O 1
ATOM 1438 N N . GLN A 1 181 ? -50.062 -16.125 15.266 1 53.28 181 GLN A N 1
ATOM 1439 C CA . GLN A 1 181 ? -50.906 -16.656 16.328 1 53.28 181 GLN A CA 1
ATOM 1440 C C . GLN A 1 181 ? -52.25 -15.922 16.391 1 53.28 181 GLN A C 1
ATOM 1442 O O . GLN A 1 181 ? -53.281 -16.547 16.547 1 53.28 181 GLN A O 1
ATOM 1447 N N . ARG A 1 182 ? -52.094 -14.625 16.266 1 54.41 182 ARG A N 1
ATOM 1448 C CA . ARG A 1 182 ? -53.281 -13.812 16.312 1 54.41 182 ARG A CA 1
ATOM 1449 C C . ARG A 1 182 ? -54.156 -14.062 15.07 1 54.41 182 ARG A C 1
ATOM 1451 O O . ARG A 1 182 ? -55.375 -14.156 15.172 1 54.41 182 ARG A O 1
ATOM 1458 N N . GLU A 1 183 ? -53.531 -14.141 14.102 1 59.44 183 GLU A N 1
ATOM 1459 C CA . GLU A 1 183 ? -54.281 -14.375 12.867 1 59.44 183 GLU A CA 1
ATOM 1460 C C . GLU A 1 183 ? -54.812 -15.797 12.805 1 59.44 183 GLU A C 1
ATOM 1462 O O . GLU A 1 183 ? -55.938 -16.016 12.312 1 59.44 183 GLU A O 1
ATOM 1467 N N . GLN A 1 184 ? -54.125 -16.625 13.312 1 62.22 184 GLN A N 1
ATOM 1468 C CA . GLN A 1 184 ? -54.562 -18 13.438 1 62.22 184 GLN A CA 1
ATOM 1469 C C . GLN A 1 184 ? -55.75 -18.109 14.406 1 62.22 184 GLN A C 1
ATOM 1471 O O . GLN A 1 184 ? -56.719 -18.812 14.133 1 62.22 184 GLN A O 1
ATOM 1476 N N . TRP A 1 185 ? -55.5 -17.391 15.539 1 60.03 185 TRP A N 1
ATOM 1477 C CA . TRP A 1 185 ? -56.594 -17.312 16.484 1 60.03 185 TRP A CA 1
ATOM 1478 C C . TRP A 1 185 ? -57.812 -16.688 15.844 1 60.03 185 TRP A C 1
ATOM 1480 O O . TRP A 1 185 ? -58.938 -17.188 16 1 60.03 185 TRP A O 1
ATOM 1490 N N . LEU A 1 186 ? -57.688 -15.664 15.109 1 63.81 186 LEU A N 1
ATOM 1491 C CA . LEU A 1 186 ? -58.781 -15.008 14.414 1 63.81 186 LEU A CA 1
ATOM 1492 C C . LEU A 1 186 ? -59.375 -15.93 13.359 1 63.81 186 LEU A C 1
ATOM 1494 O O . LEU A 1 186 ? -60.594 -15.977 13.195 1 63.81 186 LEU A O 1
ATOM 1498 N N . LYS A 1 187 ? -58.625 -16.672 12.805 1 66.62 187 LYS A N 1
ATOM 1499 C CA . LYS A 1 187 ? -59.094 -17.625 11.812 1 66.62 187 LYS A CA 1
ATOM 1500 C C . LYS A 1 187 ? -59.875 -18.766 12.477 1 66.62 187 LYS A C 1
ATOM 1502 O O . LYS A 1 187 ? -60.969 -19.125 12.023 1 66.62 187 LYS A O 1
ATOM 1507 N N . GLU A 1 188 ? -59.312 -19.203 13.484 1 66.31 188 GLU A N 1
ATOM 1508 C CA . GLU A 1 188 ? -60 -20.266 14.219 1 66.31 188 GLU A CA 1
ATOM 1509 C C . GLU A 1 188 ? -61.312 -19.766 14.82 1 66.31 188 GLU A C 1
ATOM 1511 O O . GLU A 1 188 ? -62.312 -20.484 14.797 1 66.31 188 GLU A O 1
ATOM 1516 N N . ASP A 1 189 ? -61.188 -18.516 15.383 1 62.03 189 ASP A N 1
ATOM 1517 C CA . ASP A 1 189 ? -62.375 -17.891 15.938 1 62.03 189 ASP A CA 1
ATOM 1518 C C . ASP A 1 189 ? -63.438 -17.656 14.852 1 62.03 189 ASP A C 1
ATOM 1520 O O . ASP A 1 189 ? -64.625 -17.922 15.055 1 62.03 189 ASP A O 1
ATOM 1524 N N . ASN A 1 190 ? -62.969 -17.297 13.797 1 66.06 190 ASN A N 1
ATOM 1525 C CA . ASN A 1 190 ? -63.875 -17.094 12.688 1 66.06 190 ASN A CA 1
ATOM 1526 C C . ASN A 1 190 ? -64.438 -18.406 12.172 1 66.06 190 ASN A C 1
ATOM 1528 O O . ASN A 1 190 ? -65.625 -18.5 11.836 1 66.06 190 ASN A O 1
ATOM 1532 N N . LEU A 1 191 ? -63.781 -19.391 12.188 1 68.06 191 LEU A N 1
ATOM 1533 C CA . LEU A 1 191 ? -64.188 -20.703 11.734 1 68.06 191 LEU A CA 1
ATOM 1534 C C . LEU A 1 191 ? -65.188 -21.344 12.742 1 68.06 191 LEU A C 1
ATOM 1536 O O . LEU A 1 191 ? -66.062 -22.078 12.359 1 68.06 191 LEU A O 1
ATOM 1540 N N . GLN A 1 192 ? -65 -20.953 13.969 1 63 192 GLN A N 1
ATOM 1541 C CA . GLN A 1 192 ? -65.875 -21.438 15.016 1 63 192 GLN A CA 1
ATOM 1542 C C . GLN A 1 192 ? -67.188 -20.672 14.992 1 63 192 GLN A C 1
ATOM 1544 O O . GLN A 1 192 ? -68.25 -21.266 15.195 1 63 192 GLN A O 1
ATOM 1549 N N . LEU A 1 193 ? -67.062 -19.344 14.68 1 61.94 193 LEU A N 1
ATOM 1550 C CA . LEU A 1 193 ? -68.25 -18.5 14.797 1 61.94 193 LEU A CA 1
ATOM 1551 C C . LEU A 1 193 ? -69.062 -18.516 13.508 1 61.94 193 LEU A C 1
ATOM 1553 O O . LEU A 1 193 ? -70.312 -18.406 13.547 1 61.94 193 LEU A O 1
ATOM 1557 N N . LEU A 1 194 ? -68.312 -18.641 12.414 1 62.22 194 LEU A N 1
ATOM 1558 C CA . LEU A 1 194 ? -69.062 -18.5 11.156 1 62.22 194 LEU A CA 1
ATOM 1559 C C . LEU A 1 194 ? -69.062 -19.812 10.398 1 62.22 194 LEU A C 1
ATOM 1561 O O . LEU A 1 194 ? -68.062 -20.219 9.812 1 62.22 194 LEU A O 1
ATOM 1565 N N . GLU A 1 195 ? -70.188 -20.391 10.391 1 61.03 195 GLU A N 1
ATOM 1566 C CA . GLU A 1 195 ? -70.375 -21.734 9.859 1 61.03 195 GLU A CA 1
ATOM 1567 C C . GLU A 1 195 ? -70.062 -21.797 8.367 1 61.03 195 GLU A C 1
ATOM 1569 O O . GLU A 1 195 ? -69.438 -22.766 7.91 1 61.03 195 GLU A O 1
ATOM 1574 N N . VAL A 1 196 ? -70.562 -20.812 7.699 1 59.75 196 VAL A N 1
ATOM 1575 C CA . VAL A 1 196 ? -70.375 -20.797 6.254 1 59.75 196 VAL A CA 1
ATOM 1576 C C . VAL A 1 196 ? -68.875 -20.766 5.949 1 59.75 196 VAL A C 1
ATOM 1578 O O . VAL A 1 196 ? -68.375 -21.453 5.035 1 59.75 196 VAL A O 1
ATOM 1581 N N . VAL A 1 197 ? -68.125 -20 6.672 1 62.41 197 VAL A N 1
ATOM 1582 C CA . VAL A 1 197 ? -66.688 -19.875 6.473 1 62.41 197 VAL A CA 1
ATOM 1583 C C . VAL A 1 197 ? -66 -21.188 6.801 1 62.41 197 VAL A C 1
ATOM 1585 O O . VAL A 1 197 ? -65.062 -21.609 6.098 1 62.41 197 VAL A O 1
ATOM 1588 N N . ARG A 1 198 ? -66.562 -21.828 7.738 1 65.44 198 ARG A N 1
ATOM 1589 C CA . ARG A 1 198 ? -66.062 -23.141 8.125 1 65.44 198 ARG A CA 1
ATOM 1590 C C . ARG A 1 198 ? -66.25 -24.156 7.023 1 65.44 198 ARG A C 1
ATOM 1592 O O . ARG A 1 198 ? -65.375 -24.938 6.699 1 65.44 198 ARG A O 1
ATOM 1599 N N . GLN A 1 199 ? -67.5 -24.141 6.562 1 64.94 199 GLN A N 1
ATOM 1600 C CA . GLN A 1 199 ? -67.812 -25.078 5.492 1 64.94 199 GLN A CA 1
ATOM 1601 C C . GLN A 1 199 ? -67 -24.812 4.254 1 64.94 199 GLN A C 1
ATOM 1603 O O . GLN A 1 199 ? -66.5 -25.75 3.607 1 64.94 199 GLN A O 1
ATOM 1608 N N . ARG A 1 200 ? -66.875 -23.516 3.98 1 60.66 200 ARG A N 1
ATOM 1609 C CA . ARG A 1 200 ? -66.062 -23.141 2.83 1 60.66 200 ARG A CA 1
ATOM 1610 C C . ARG A 1 200 ? -64.625 -23.547 3.043 1 60.66 200 ARG A C 1
ATOM 1612 O O . ARG A 1 200 ? -63.938 -24 2.111 1 60.66 200 ARG A O 1
ATOM 1619 N N . ASP A 1 201 ? -64.188 -23.438 4.223 1 67.5 201 ASP A N 1
ATOM 1620 C CA . ASP A 1 201 ? -62.844 -23.828 4.582 1 67.5 201 ASP A CA 1
ATOM 1621 C C . ASP A 1 201 ? -62.656 -25.328 4.453 1 67.5 201 ASP A C 1
ATOM 1623 O O . ASP A 1 201 ? -61.625 -25.781 3.938 1 67.5 201 ASP A O 1
ATOM 1627 N N . GLU A 1 202 ? -63.688 -26 4.918 1 66.62 202 GLU A N 1
ATOM 1628 C CA . GLU A 1 202 ? -63.656 -27.453 4.82 1 66.62 202 GLU A CA 1
ATOM 1629 C C . GLU A 1 202 ? -63.719 -27.906 3.365 1 66.62 202 GLU A C 1
ATOM 1631 O O . GLU A 1 202 ? -63 -28.844 2.98 1 66.62 202 GLU A O 1
ATOM 1636 N N . ASN A 1 203 ? -64.562 -27.266 2.705 1 63.72 203 ASN A N 1
ATOM 1637 C CA . ASN A 1 203 ? -64.688 -27.594 1.284 1 63.72 203 ASN A CA 1
ATOM 1638 C C . ASN A 1 203 ? -63.375 -27.25 0.562 1 63.72 203 ASN A C 1
ATOM 1640 O O . ASN A 1 203 ? -62.938 -28 -0.319 1 63.72 203 ASN A O 1
ATOM 1644 N N . GLN A 1 204 ? -62.875 -26.141 0.934 1 63.88 204 GLN A N 1
ATOM 1645 C CA . GLN A 1 204 ? -61.594 -25.75 0.343 1 63.88 204 GLN A CA 1
ATOM 1646 C C . GLN A 1 204 ? -60.5 -26.75 0.697 1 63.88 204 GLN A C 1
ATOM 1648 O O . GLN A 1 204 ? -59.688 -27.125 -0.156 1 63.88 204 GLN A O 1
ATOM 1653 N N . LYS A 1 205 ? -60.531 -27.203 1.857 1 66.31 205 LYS A N 1
ATOM 1654 C CA . LYS A 1 205 ? -59.562 -28.188 2.305 1 66.31 205 LYS A CA 1
ATOM 1655 C C . LYS A 1 205 ? -59.75 -29.516 1.585 1 66.31 205 LYS A C 1
ATOM 1657 O O . LYS A 1 205 ? -58.781 -30.172 1.187 1 66.31 205 LYS A O 1
ATOM 1662 N N . ALA A 1 206 ? -61.031 -29.906 1.509 1 63.94 206 ALA A N 1
ATOM 1663 C CA . ALA A 1 206 ? -61.375 -31.125 0.791 1 63.94 206 ALA A CA 1
ATOM 1664 C C . ALA A 1 206 ? -60.969 -31.031 -0.677 1 63.94 206 ALA A C 1
ATOM 1666 O O . ALA A 1 206 ? -60.438 -32 -1.244 1 63.94 206 ALA A O 1
ATOM 1667 N N . SER A 1 207 ? -61.281 -29.906 -1.232 1 60.56 207 SER A N 1
ATOM 1668 C CA . SER A 1 207 ? -60.844 -29.656 -2.609 1 60.56 207 SER A CA 1
ATOM 1669 C C . SER A 1 207 ? -59.344 -29.672 -2.74 1 60.56 207 SER A C 1
ATOM 1671 O O . SER A 1 207 ? -58.781 -30.219 -3.705 1 60.56 207 SER A O 1
ATOM 1673 N N . GLU A 1 208 ? -58.75 -29.109 -1.763 1 61.84 208 GLU A N 1
ATOM 1674 C CA . GLU A 1 208 ? -57.312 -29.094 -1.769 1 61.84 208 GLU A CA 1
ATOM 1675 C C . GLU A 1 208 ? -56.75 -30.5 -1.631 1 61.84 208 GLU A C 1
ATOM 1677 O O . GLU A 1 208 ? -55.75 -30.859 -2.301 1 61.84 208 GLU A O 1
ATOM 1682 N N . LEU A 1 209 ? -57.406 -31.188 -0.714 1 59.53 209 LEU A N 1
ATOM 1683 C CA . LEU A 1 209 ? -57 -32.562 -0.544 1 59.53 209 LEU A CA 1
ATOM 1684 C C . LEU A 1 209 ? -57.281 -33.375 -1.808 1 59.53 209 LEU A C 1
ATOM 1686 O O . LEU A 1 209 ? -56.5 -34.219 -2.207 1 59.53 209 LEU A O 1
ATOM 1690 N N . PHE A 1 210 ? -58.469 -33.219 -2.289 1 56.66 210 PHE A N 1
ATOM 1691 C CA . PHE A 1 210 ? -58.812 -33.875 -3.551 1 56.66 210 PHE A CA 1
ATOM 1692 C C . PHE A 1 210 ? -57.844 -33.438 -4.652 1 56.66 210 PHE A C 1
ATOM 1694 O O . PHE A 1 210 ? -57.344 -34.281 -5.402 1 56.66 210 PHE A O 1
ATOM 1701 N N . ASN A 1 211 ? -57.688 -32.188 -4.766 1 55.75 211 ASN A N 1
ATOM 1702 C CA . ASN A 1 211 ? -56.75 -31.703 -5.762 1 55.75 211 ASN A CA 1
ATOM 1703 C C . ASN A 1 211 ? -55.344 -32.281 -5.527 1 55.75 211 ASN A C 1
ATOM 1705 O O . ASN A 1 211 ? -54.656 -32.625 -6.48 1 55.75 211 ASN A O 1
ATOM 1709 N N . LYS A 1 212 ? -55 -32.406 -4.254 1 59.41 212 LYS A N 1
ATOM 1710 C CA . LYS A 1 212 ? -53.719 -33.031 -3.904 1 59.41 212 LYS A CA 1
ATOM 1711 C C . LYS A 1 212 ? -53.688 -34.5 -4.324 1 59.41 212 LYS A C 1
ATOM 1713 O O . LYS A 1 212 ? -52.625 -35 -4.73 1 59.41 212 LYS A O 1
ATOM 1718 N N . SER A 1 213 ? -54.844 -35.094 -4.125 1 55 213 SER A N 1
ATOM 1719 C CA . SER A 1 213 ? -54.938 -36.5 -4.469 1 55 213 SER A CA 1
ATOM 1720 C C . SER A 1 213 ? -54.844 -36.719 -5.977 1 55 213 SER A C 1
ATOM 1722 O O . SER A 1 213 ? -54.312 -37.719 -6.441 1 55 213 SER A O 1
ATOM 1724 N N . ILE A 1 214 ? -55.5 -35.875 -6.75 1 53.31 214 ILE A N 1
ATOM 1725 C CA . ILE A 1 214 ? -55.5 -36.062 -8.203 1 53.31 214 ILE A CA 1
ATOM 1726 C C . ILE A 1 214 ? -54.312 -35.312 -8.797 1 53.31 214 ILE A C 1
ATOM 1728 O O . ILE A 1 214 ? -54.062 -35.375 -10.008 1 53.31 214 ILE A O 1
ATOM 1732 N N . THR A 1 215 ? -53.812 -34.375 -8.078 1 47.84 215 THR A N 1
ATOM 1733 C CA . THR A 1 215 ? -52.594 -33.719 -8.594 1 47.84 215 THR A CA 1
ATOM 1734 C C . THR A 1 215 ? -51.5 -34.719 -8.844 1 47.84 215 THR A C 1
ATOM 1736 O O . THR A 1 215 ? -51.125 -35.469 -7.938 1 47.84 215 THR A O 1
ATOM 1739 N N . PRO A 1 216 ? -51.375 -35.094 -10.062 1 51.28 216 PRO A N 1
ATOM 1740 C CA . PRO A 1 216 ? -50.25 -36 -10.359 1 51.28 216 PRO A CA 1
ATOM 1741 C C . PRO A 1 216 ? -49.031 -35.719 -9.484 1 51.28 216 PRO A C 1
ATOM 1743 O O . PRO A 1 216 ? -48.781 -34.594 -9.109 1 51.28 216 PRO A O 1
ATOM 1746 N N . LYS A 1 217 ? -48.594 -36.781 -8.812 1 56.34 217 LYS A N 1
ATOM 1747 C CA . LYS A 1 217 ? -47.375 -36.688 -7.996 1 56.34 217 LYS A CA 1
ATOM 1748 C C . LYS A 1 217 ? -46.312 -35.844 -8.688 1 56.34 217 LYS A C 1
ATOM 1750 O O . LYS A 1 217 ? -46 -36.062 -9.859 1 56.34 217 LYS A O 1
ATOM 1755 N N . GLU A 1 218 ? -46.25 -34.75 -8.227 1 63.41 218 GLU A N 1
ATOM 1756 C CA . GLU A 1 218 ? -45.188 -33.875 -8.75 1 63.41 218 GLU A CA 1
ATOM 1757 C C . GLU A 1 218 ? -43.906 -34.656 -8.961 1 63.41 218 GLU A C 1
ATOM 1759 O O . GLU A 1 218 ? -43.531 -35.469 -8.117 1 63.41 218 GLU A O 1
ATOM 1764 N N . PRO A 1 219 ? -43.5 -34.656 -10.227 1 73.94 219 PRO A N 1
ATOM 1765 C CA . PRO A 1 219 ? -42.219 -35.344 -10.477 1 73.94 219 PRO A CA 1
ATOM 1766 C C . PRO A 1 219 ? -41.125 -34.938 -9.492 1 73.94 219 PRO A C 1
ATOM 1768 O O . PRO A 1 219 ? -41.125 -33.844 -8.969 1 73.94 219 PRO A O 1
ATOM 1771 N N . PHE A 1 220 ? -40.375 -36.031 -9.125 1 84.56 220 PHE A N 1
ATOM 1772 C CA . PHE A 1 220 ? -39.281 -35.812 -8.203 1 84.56 220 PHE A CA 1
ATOM 1773 C C . PHE A 1 220 ? -38.344 -34.719 -8.719 1 84.56 220 PHE A C 1
ATOM 1775 O O . PHE A 1 220 ? -38 -34.688 -9.898 1 84.56 220 PHE A O 1
ATOM 1782 N N . THR A 1 221 ? -38.062 -33.688 -7.922 1 88.44 221 THR A N 1
ATOM 1783 C CA . THR A 1 221 ? -37.094 -32.656 -8.203 1 88.44 221 THR A CA 1
ATOM 1784 C C . THR A 1 221 ? -36.062 -32.562 -7.105 1 88.44 221 THR A C 1
ATOM 1786 O O . THR A 1 221 ? -36.375 -32.562 -5.918 1 88.44 221 THR A O 1
ATOM 1789 N N . PHE A 1 222 ? -34.844 -32.656 -7.457 1 91.81 222 PHE A N 1
ATOM 1790 C CA . PHE A 1 222 ? -33.75 -32.5 -6.504 1 91.81 222 PHE A CA 1
ATOM 1791 C C . PHE A 1 222 ? -33.344 -31.031 -6.379 1 91.81 222 PHE A C 1
ATOM 1793 O O . PHE A 1 222 ? -32.938 -30.406 -7.367 1 91.81 222 PHE A O 1
ATOM 1800 N N . TYR A 1 223 ? -33.344 -30.5 -5.164 1 90.56 223 TYR A N 1
ATOM 1801 C CA . TYR A 1 223 ? -33 -29.094 -4.914 1 90.56 223 TYR A CA 1
ATOM 1802 C C . TYR A 1 223 ? -31.578 -28.969 -4.371 1 90.56 223 TYR A C 1
ATOM 1804 O O . TYR A 1 223 ? -31.234 -29.625 -3.383 1 90.56 223 TYR A O 1
ATOM 1812 N N . LEU A 1 224 ? -30.828 -28.125 -4.941 1 90.88 224 LEU A N 1
ATOM 1813 C CA . LEU A 1 224 ? -29.406 -27.969 -4.633 1 90.88 224 LEU A CA 1
ATOM 1814 C C . LEU A 1 224 ? -29.219 -27.172 -3.348 1 90.88 224 LEU A C 1
ATOM 1816 O O . LEU A 1 224 ? -28.172 -27.25 -2.709 1 90.88 224 LEU A O 1
ATOM 1820 N N . GLY A 1 225 ? -30.219 -26.391 -2.963 1 90.06 225 GLY A N 1
ATOM 1821 C CA . GLY A 1 225 ? -30 -25.422 -1.906 1 90.06 225 GLY A CA 1
ATOM 1822 C C . GLY A 1 225 ? -28.922 -24.391 -2.258 1 90.06 225 GLY A C 1
ATOM 1823 O O . GLY A 1 225 ? -29 -23.734 -3.299 1 90.06 225 GLY A O 1
ATOM 1824 N N . ASN A 1 226 ? -27.938 -24.281 -1.35 1 86.06 226 ASN A N 1
ATOM 1825 C CA . ASN A 1 226 ? -26.844 -23.344 -1.583 1 86.06 226 ASN A CA 1
ATOM 1826 C C . ASN A 1 226 ? -25.641 -24.031 -2.201 1 86.06 226 ASN A C 1
ATOM 1828 O O . ASN A 1 226 ? -24.594 -23.406 -2.398 1 86.06 226 ASN A O 1
ATOM 1832 N N . LYS A 1 227 ? -25.828 -25.266 -2.5 1 90.56 227 LYS A N 1
ATOM 1833 C CA . LYS A 1 227 ? -24.719 -26.016 -3.064 1 90.56 227 LYS A CA 1
ATOM 1834 C C . LYS A 1 227 ? -24.594 -25.781 -4.566 1 90.56 227 LYS A C 1
ATOM 1836 O O . LYS A 1 227 ? -25.578 -25.453 -5.23 1 90.56 227 LYS A O 1
ATOM 1841 N N . GLN A 1 228 ? -23.438 -25.984 -5.035 1 89.5 228 GLN A N 1
ATOM 1842 C CA . GLN A 1 228 ? -23.172 -25.891 -6.469 1 89.5 228 GLN A CA 1
ATOM 1843 C C . GLN A 1 228 ? -23 -27.281 -7.078 1 89.5 228 GLN A C 1
ATOM 1845 O O . GLN A 1 228 ? -22.516 -28.203 -6.414 1 89.5 228 GLN A O 1
ATOM 1850 N N . LEU A 1 229 ? -23.406 -27.375 -8.328 1 90.62 229 LEU A N 1
ATOM 1851 C CA . LEU A 1 229 ? -23.328 -28.641 -9.055 1 90.62 229 LEU A CA 1
ATOM 1852 C C . LEU A 1 229 ? -22.125 -28.656 -10 1 90.62 229 LEU A C 1
ATOM 1854 O O . LEU A 1 229 ? -21.859 -27.672 -10.68 1 90.62 229 LEU A O 1
ATOM 1858 N N . SER A 1 230 ? -21.391 -29.844 -9.969 1 87.88 230 SER A N 1
ATOM 1859 C CA . SER A 1 230 ? -20.312 -30.031 -10.938 1 87.88 230 SER A CA 1
ATOM 1860 C C . SER A 1 230 ? -20.219 -31.484 -11.383 1 87.88 230 SER A C 1
ATOM 1862 O O . SER A 1 230 ? -20.75 -32.375 -10.727 1 87.88 230 SER A O 1
ATOM 1864 N N . ASN A 1 231 ? -19.641 -31.719 -12.609 1 88.25 231 ASN A N 1
ATOM 1865 C CA . ASN A 1 231 ? -19.344 -33.031 -13.164 1 88.25 231 ASN A CA 1
ATOM 1866 C C . ASN A 1 231 ? -20.609 -33.875 -13.359 1 88.25 231 ASN A C 1
ATOM 1868 O O . ASN A 1 231 ? -20.656 -35.031 -12.992 1 88.25 231 ASN A O 1
ATOM 1872 N N . LEU A 1 232 ? -21.641 -33.25 -13.781 1 89.19 232 LEU A N 1
ATOM 1873 C CA . LEU A 1 232 ? -22.875 -33.938 -14.117 1 89.19 232 LEU A CA 1
ATOM 1874 C C . LEU A 1 232 ? -22.656 -34.906 -15.273 1 89.19 232 LEU A C 1
ATOM 1876 O O . LEU A 1 232 ? -22.312 -34.5 -16.375 1 89.19 232 LEU A O 1
ATOM 1880 N N . THR A 1 233 ? -22.906 -36.219 -15 1 91.06 233 THR A N 1
ATOM 1881 C CA . THR A 1 233 ? -22.578 -37.25 -16 1 91.06 233 THR A CA 1
ATOM 1882 C C . THR A 1 233 ? -23.656 -38.312 -16.047 1 91.06 233 THR A C 1
ATOM 1884 O O . THR A 1 233 ? -24.031 -38.875 -15.008 1 91.06 233 THR A O 1
ATOM 1887 N N . LEU A 1 234 ? -24.125 -38.656 -17.203 1 92.06 234 LEU A N 1
ATOM 1888 C CA . LEU A 1 234 ? -25.062 -39.75 -17.438 1 92.06 234 LEU A CA 1
ATOM 1889 C C . LEU A 1 234 ? -24.312 -41.062 -17.688 1 92.06 234 LEU A C 1
ATOM 1891 O O . LEU A 1 234 ? -23.344 -41.062 -18.438 1 92.06 234 LEU A O 1
ATOM 1895 N N . SER A 1 235 ? -24.812 -42.125 -17 1 92.44 235 SER A N 1
ATOM 1896 C CA . SER A 1 235 ? -24.219 -43.406 -17.266 1 92.44 235 SER A CA 1
ATOM 1897 C C . SER A 1 235 ? -24.484 -43.875 -18.703 1 92.44 235 SER A C 1
ATOM 1899 O O . SER A 1 235 ? -25.516 -43.5 -19.297 1 92.44 235 SER A O 1
ATOM 1901 N N . PRO A 1 236 ? -23.531 -44.656 -19.281 1 88.31 236 PRO A N 1
ATOM 1902 C CA . PRO A 1 236 ? -23.672 -45.062 -20.688 1 88.31 236 PRO A CA 1
ATOM 1903 C C . PRO A 1 236 ? -24.969 -45.781 -20.969 1 88.31 236 PRO A C 1
ATOM 1905 O O . PRO A 1 236 ? -25.484 -45.719 -22.078 1 88.31 236 PRO A O 1
ATOM 1908 N N . ASP A 1 237 ? -25.562 -46.438 -20 1 83.62 237 ASP A N 1
ATOM 1909 C CA . ASP A 1 237 ? -26.797 -47.188 -20.203 1 83.62 237 ASP A CA 1
ATOM 1910 C C . ASP A 1 237 ? -28.016 -46.312 -19.953 1 83.62 237 ASP A C 1
ATOM 1912 O O . ASP A 1 237 ? -29.156 -46.75 -20.094 1 83.62 237 ASP A O 1
ATOM 1916 N N . GLY A 1 238 ? -27.766 -45.094 -19.453 1 86.44 238 GLY A N 1
ATOM 1917 C CA . GLY A 1 238 ? -28.844 -44.125 -19.266 1 86.44 238 GLY A CA 1
ATOM 1918 C C . GLY A 1 238 ? -29.625 -44.375 -18 1 86.44 238 GLY A C 1
ATOM 1919 O O . GLY A 1 238 ? -30.688 -43.75 -17.812 1 86.44 238 GLY A O 1
ATOM 1920 N N . SER A 1 239 ? -29.109 -45.094 -17.094 1 89.38 239 SER A N 1
ATOM 1921 C CA . SER A 1 239 ? -29.891 -45.5 -15.922 1 89.38 239 SER A CA 1
ATOM 1922 C C . SER A 1 239 ? -29.578 -44.594 -14.719 1 89.38 239 SER A C 1
ATOM 1924 O O . SER A 1 239 ? -30.375 -44.5 -13.789 1 89.38 239 SER A O 1
ATOM 1926 N N . PHE A 1 240 ? -28.406 -44.125 -14.719 1 94.5 240 PHE A N 1
ATOM 1927 C CA . PHE A 1 240 ? -27.969 -43.344 -13.57 1 94.5 240 PHE A CA 1
ATOM 1928 C C . PHE A 1 240 ? -27.344 -42 -14.023 1 94.5 240 PHE A C 1
ATOM 1930 O O . PHE A 1 240 ? -26.781 -41.938 -15.125 1 94.5 240 PHE A O 1
ATOM 1937 N N . VAL A 1 241 ? -27.453 -41 -13.203 1 94.5 241 VAL A N 1
ATOM 1938 C CA . VAL A 1 241 ? -26.734 -39.719 -13.344 1 94.5 241 VAL A CA 1
ATOM 1939 C C . VAL A 1 241 ? -25.906 -39.469 -12.094 1 94.5 241 VAL A C 1
ATOM 1941 O O . VAL A 1 241 ? -26.359 -39.719 -10.969 1 94.5 241 VAL A O 1
ATOM 1944 N N . THR A 1 242 ? -24.703 -39.094 -12.281 1 95.69 242 THR A N 1
ATOM 1945 C CA . THR A 1 242 ? -23.844 -38.75 -11.148 1 95.69 242 THR A CA 1
ATOM 1946 C C . THR A 1 242 ? -23.422 -37.281 -11.227 1 95.69 242 THR A C 1
ATOM 1948 O O . THR A 1 242 ? -23.328 -36.719 -12.32 1 95.69 242 THR A O 1
ATOM 1951 N N . PHE A 1 243 ? -23.172 -36.625 -10.086 1 93.88 243 PHE A N 1
ATOM 1952 C CA . PHE A 1 243 ? -22.688 -35.25 -10.031 1 93.88 243 PHE A CA 1
ATOM 1953 C C . PHE A 1 243 ? -22.078 -34.938 -8.672 1 93.88 243 PHE A C 1
ATOM 1955 O O . PHE A 1 243 ? -22.344 -35.656 -7.695 1 93.88 243 PHE A O 1
ATOM 1962 N N . ASN A 1 244 ? -21.281 -33.938 -8.609 1 93.5 244 ASN A N 1
ATOM 1963 C CA . ASN A 1 244 ? -20.719 -33.469 -7.355 1 93.5 244 ASN A CA 1
ATOM 1964 C C . ASN A 1 244 ? -21.531 -32.281 -6.797 1 93.5 244 ASN A C 1
ATOM 1966 O O . ASN A 1 244 ? -22.016 -31.453 -7.551 1 93.5 244 ASN A O 1
ATOM 1970 N N . LEU A 1 245 ? -21.688 -32.281 -5.504 1 92.75 245 LEU A N 1
ATOM 1971 C CA . LEU A 1 245 ? -22.266 -31.172 -4.75 1 92.75 245 LEU A CA 1
ATOM 1972 C C . LEU A 1 245 ? -21.172 -30.422 -3.992 1 92.75 245 LEU A C 1
ATOM 1974 O O . LEU A 1 245 ? -20.5 -31 -3.133 1 92.75 245 LEU A O 1
ATOM 1978 N N . VAL A 1 246 ? -21.062 -29.172 -4.359 1 91.88 246 VAL A N 1
ATOM 1979 C CA . VAL A 1 246 ? -19.984 -28.375 -3.781 1 91.88 246 VAL A CA 1
ATOM 1980 C C . VAL A 1 246 ? -20.578 -27.344 -2.826 1 91.88 246 VAL A C 1
ATOM 1982 O O . VAL A 1 246 ? -21.375 -26.484 -3.236 1 91.88 246 VAL A O 1
ATOM 1985 N N . SER A 1 247 ? -20.281 -27.375 -1.581 1 91.56 247 SER A N 1
ATOM 1986 C CA . SER A 1 247 ? -20.562 -26.344 -0.583 1 91.56 247 SER A CA 1
ATOM 1987 C C . SER A 1 247 ? -19.344 -25.469 -0.333 1 91.56 247 SER A C 1
ATOM 1989 O O . SER A 1 247 ? -18.422 -25.859 0.375 1 91.56 247 SER A O 1
ATOM 1991 N N . ARG A 1 248 ? -19.375 -24.328 -0.826 1 87.12 248 ARG A N 1
ATOM 1992 C CA . ARG A 1 248 ? -18.219 -23.438 -0.745 1 87.12 248 ARG A CA 1
ATOM 1993 C C . ARG A 1 248 ? -18.109 -22.797 0.633 1 87.12 248 ARG A C 1
ATOM 1995 O O . ARG A 1 248 ? -19.109 -22.281 1.158 1 87.12 248 ARG A O 1
ATOM 2002 N N . ALA A 1 249 ? -16.953 -22.812 1.155 1 85.44 249 ALA A N 1
ATOM 2003 C CA . ALA A 1 249 ? -16.719 -22.156 2.443 1 85.44 249 ALA A CA 1
ATOM 2004 C C . ALA A 1 249 ? -16.516 -20.656 2.271 1 85.44 249 ALA A C 1
ATOM 2006 O O . ALA A 1 249 ? -16 -20.203 1.239 1 85.44 249 ALA A O 1
ATOM 2007 N N . GLU A 1 250 ? -17.016 -19.906 3.248 1 84.75 250 GLU A N 1
ATOM 2008 C CA . GLU A 1 250 ? -16.766 -18.469 3.264 1 84.75 250 GLU A CA 1
ATOM 2009 C C . GLU A 1 250 ? -15.461 -18.141 3.99 1 84.75 250 GLU A C 1
ATOM 2011 O O . GLU A 1 250 ? -15.398 -18.203 5.219 1 84.75 250 GLU A O 1
ATOM 2016 N N . ASN A 1 251 ? -14.422 -17.984 3.225 1 88.56 251 ASN A N 1
ATOM 2017 C CA . ASN A 1 251 ? -13.133 -17.594 3.787 1 88.56 251 ASN A CA 1
ATOM 2018 C C . ASN A 1 251 ? -12.867 -16.109 3.602 1 88.56 251 ASN A C 1
ATOM 2020 O O . ASN A 1 251 ? -13.305 -15.508 2.617 1 88.56 251 ASN A O 1
ATOM 2024 N N . LYS A 1 252 ? -12.188 -15.5 4.609 1 87.88 252 LYS A N 1
ATOM 2025 C CA . LYS A 1 252 ? -11.852 -14.086 4.516 1 87.88 252 LYS A CA 1
ATOM 2026 C C . LYS A 1 252 ? -10.828 -13.836 3.41 1 87.88 252 LYS A C 1
ATOM 2028 O O . LYS A 1 252 ? -9.75 -14.43 3.41 1 87.88 252 LYS A O 1
ATOM 2033 N N . GLY A 1 253 ? -11.172 -12.969 2.521 1 91.12 253 GLY A N 1
ATOM 2034 C CA . GLY A 1 253 ? -10.266 -12.594 1.453 1 91.12 253 GLY A CA 1
ATOM 2035 C C . GLY A 1 253 ? -9.25 -11.547 1.874 1 91.12 253 GLY A C 1
ATOM 2036 O O . GLY A 1 253 ? -9.305 -11.039 2.996 1 91.12 253 GLY A O 1
ATOM 2037 N N . THR A 1 254 ? -8.227 -11.32 1.05 1 94.94 254 THR A N 1
ATOM 2038 C CA . THR A 1 254 ? -7.215 -10.281 1.23 1 94.94 254 THR A CA 1
ATOM 2039 C C . THR A 1 254 ? -7.348 -9.203 0.159 1 94.94 254 THR A C 1
ATOM 2041 O O . THR A 1 254 ? -8.07 -9.383 -0.822 1 94.94 254 THR A O 1
ATOM 2044 N N . VAL A 1 255 ? -6.723 -8.055 0.407 1 94.69 255 VAL A N 1
ATOM 2045 C CA . VAL A 1 255 ? -6.746 -6.988 -0.587 1 94.69 255 VAL A CA 1
ATOM 2046 C C . VAL A 1 255 ? -5.32 -6.582 -0.947 1 94.69 255 VAL A C 1
ATOM 2048 O O . VAL A 1 255 ? -4.406 -6.703 -0.126 1 94.69 255 VAL A O 1
ATOM 2051 N N . VAL A 1 256 ? -5.09 -6.172 -2.158 1 97.06 256 VAL A N 1
ATOM 2052 C CA . VAL A 1 256 ? -3.855 -5.594 -2.67 1 97.06 256 VAL A CA 1
ATOM 2053 C C . VAL A 1 256 ? -4.113 -4.164 -3.15 1 97.06 256 VAL A C 1
ATOM 2055 O O . VAL A 1 256 ? -4.859 -3.951 -4.109 1 97.06 256 VAL A O 1
ATOM 2058 N N . PRO A 1 257 ? -3.496 -3.162 -2.486 1 96.69 257 PRO A N 1
ATOM 2059 C CA . PRO A 1 257 ? -3.729 -1.767 -2.863 1 96.69 257 PRO A CA 1
ATOM 2060 C C . PRO A 1 257 ? -3.096 -1.404 -4.207 1 96.69 257 PRO A C 1
ATOM 2062 O O . PRO A 1 257 ? -1.957 -1.791 -4.48 1 96.69 257 PRO A O 1
ATOM 2065 N N . ASP A 1 258 ? -3.857 -0.727 -5.059 1 94.94 258 ASP A N 1
ATOM 2066 C CA . ASP A 1 258 ? -3.398 -0.138 -6.312 1 94.94 258 ASP A CA 1
ATOM 2067 C C . ASP A 1 258 ? -3.244 1.376 -6.184 1 94.94 258 ASP A C 1
ATOM 2069 O O . ASP A 1 258 ? -4.227 2.115 -6.258 1 94.94 258 ASP A O 1
ATOM 2073 N N . TYR A 1 259 ? -2.004 1.837 -6.082 1 96.12 259 TYR A N 1
ATOM 2074 C CA . TYR A 1 259 ? -1.71 3.252 -5.883 1 96.12 259 TYR A CA 1
ATOM 2075 C C . TYR A 1 259 ? -1.767 4.012 -7.203 1 96.12 259 TYR A C 1
ATOM 2077 O O . TYR A 1 259 ? -1.706 5.246 -7.219 1 96.12 259 TYR A O 1
ATOM 2085 N N . THR A 1 260 ? -1.81 3.354 -8.32 1 92.19 260 THR A N 1
ATOM 2086 C CA . THR A 1 260 ? -1.668 3.99 -9.625 1 92.19 260 THR A CA 1
ATOM 2087 C C . THR A 1 260 ? -2.93 3.795 -10.461 1 92.19 260 THR A C 1
ATOM 2089 O O . THR A 1 260 ? -2.873 3.812 -11.695 1 92.19 260 THR A O 1
ATOM 2092 N N . HIS A 1 261 ? -4.035 3.531 -9.82 1 87.75 261 HIS A N 1
ATOM 2093 C CA . HIS A 1 261 ? -5.305 3.334 -10.516 1 87.75 261 HIS A CA 1
ATOM 2094 C C . HIS A 1 261 ? -5.637 4.527 -11.398 1 87.75 261 HIS A C 1
ATOM 2096 O O . HIS A 1 261 ? -5.316 5.668 -11.062 1 87.75 261 HIS A O 1
ATOM 2102 N N . VAL A 1 262 ? -6.301 4.324 -12.469 1 86.44 262 VAL A N 1
ATOM 2103 C CA . VAL A 1 262 ? -6.586 5.312 -13.508 1 86.44 262 VAL A CA 1
ATOM 2104 C C . VAL A 1 262 ? -7.445 6.43 -12.93 1 86.44 262 VAL A C 1
ATOM 2106 O O . VAL A 1 262 ? -7.398 7.57 -13.406 1 86.44 262 VAL A O 1
ATOM 2109 N N . SER A 1 263 ? -8.164 6.277 -11.82 1 83.69 263 SER A N 1
ATOM 2110 C CA . SER A 1 263 ? -9.023 7.281 -11.188 1 83.69 263 SER A CA 1
ATOM 2111 C C . SER A 1 263 ? -8.195 8.359 -10.5 1 83.69 263 SER A C 1
ATOM 2113 O O . SER A 1 263 ? -8.711 9.422 -10.148 1 83.69 263 SER A O 1
ATOM 2115 N N . GLY A 1 264 ? -6.938 8.094 -10.273 1 88.19 264 GLY A N 1
ATOM 2116 C CA . GLY A 1 264 ? -6.102 8.992 -9.5 1 88.19 264 GLY A CA 1
ATOM 2117 C C . GLY A 1 264 ? -6.188 8.75 -8.008 1 88.19 264 GLY A C 1
ATOM 2118 O O . GLY A 1 264 ? -5.488 9.398 -7.223 1 88.19 264 GLY A O 1
ATOM 2119 N N . TYR A 1 265 ? -7.051 7.844 -7.609 1 90.94 265 TYR A N 1
ATOM 2120 C CA . TYR A 1 265 ? -7.191 7.461 -6.211 1 90.94 265 TYR A CA 1
ATOM 2121 C C . TYR A 1 265 ? -6.566 6.094 -5.953 1 90.94 265 TYR A C 1
ATOM 2123 O O . TYR A 1 265 ? -6.434 5.281 -6.871 1 90.94 265 TYR A O 1
ATOM 2131 N N . THR A 1 266 ? -6.086 5.824 -4.707 1 94.31 266 THR A N 1
ATOM 2132 C CA . THR A 1 266 ? -5.715 4.48 -4.285 1 94.31 266 THR A CA 1
ATOM 2133 C C . THR A 1 266 ? -6.949 3.586 -4.18 1 94.31 266 THR A C 1
ATOM 2135 O O . THR A 1 266 ? -7.945 3.969 -3.562 1 94.31 266 THR A O 1
ATOM 2138 N N . THR A 1 267 ? -6.941 2.484 -4.859 1 92.88 267 THR A N 1
ATOM 2139 C CA . THR A 1 267 ? -8.031 1.512 -4.816 1 92.88 267 THR A CA 1
ATOM 2140 C C . THR A 1 267 ? -7.512 0.141 -4.391 1 92.88 267 THR A C 1
ATOM 2142 O O . THR A 1 267 ? -6.309 -0.042 -4.199 1 92.88 267 THR A O 1
ATOM 2145 N N . ASN A 1 268 ? -8.469 -0.816 -4.129 1 93.69 268 ASN A N 1
ATOM 2146 C CA . ASN A 1 268 ? -8.07 -2.148 -3.686 1 93.69 268 ASN A CA 1
ATOM 2147 C C . ASN A 1 268 ? -8.453 -3.215 -4.707 1 93.69 268 ASN A C 1
ATOM 2149 O O . ASN A 1 268 ? -9.547 -3.17 -5.281 1 93.69 268 ASN A O 1
ATOM 2153 N N . LEU A 1 269 ? -7.512 -4.152 -4.953 1 93.31 269 LEU A N 1
ATOM 2154 C CA . LEU A 1 269 ? -7.824 -5.41 -5.621 1 93.31 269 LEU A CA 1
ATOM 2155 C C . LEU A 1 269 ? -8.195 -6.484 -4.609 1 93.31 269 LEU A C 1
ATOM 2157 O O . LEU A 1 269 ? -7.48 -6.695 -3.627 1 93.31 269 LEU A O 1
ATOM 2161 N N . ASN A 1 270 ? -9.367 -7.121 -4.824 1 93.06 270 ASN A N 1
ATOM 2162 C CA . ASN A 1 270 ? -9.711 -8.281 -4.004 1 93.06 270 ASN A CA 1
ATOM 2163 C C . ASN A 1 270 ? -8.977 -9.531 -4.469 1 93.06 270 ASN A C 1
ATOM 2165 O O . ASN A 1 270 ? -8.969 -9.852 -5.66 1 93.06 270 ASN A O 1
ATOM 2169 N N . THR A 1 271 ? -8.391 -10.234 -3.543 1 93.81 271 THR A N 1
ATOM 2170 C CA . THR A 1 271 ? -7.543 -11.367 -3.928 1 93.81 271 THR A CA 1
ATOM 2171 C C . THR A 1 271 ? -7.809 -12.57 -3.029 1 93.81 271 THR A C 1
ATOM 2173 O O . THR A 1 271 ? -8.828 -12.625 -2.336 1 93.81 271 THR A O 1
ATOM 2176 N N . ARG A 1 272 ? -6.941 -13.547 -3.004 1 90.62 272 ARG A N 1
ATOM 2177 C CA . ARG A 1 272 ? -7.066 -14.859 -2.377 1 90.62 272 ARG A CA 1
ATOM 2178 C C . ARG A 1 272 ? -7.066 -14.742 -0.856 1 90.62 272 ARG A C 1
ATOM 2180 O O . ARG A 1 272 ? -6.656 -13.719 -0.307 1 90.62 272 ARG A O 1
ATOM 2187 N N . SER A 1 273 ? -7.523 -15.867 -0.166 1 92.5 273 SER A N 1
ATOM 2188 C CA . SER A 1 273 ? -7.418 -15.992 1.283 1 92.5 273 SER A CA 1
ATOM 2189 C C . SER A 1 273 ? -6.031 -16.484 1.692 1 92.5 273 SER A C 1
ATOM 2191 O O . SER A 1 273 ? -5.188 -16.75 0.838 1 92.5 273 SER A O 1
ATOM 2193 N N . LYS A 1 274 ? -5.723 -16.5 2.951 1 92.56 274 LYS A N 1
ATOM 2194 C CA . LYS A 1 274 ? -4.469 -17.016 3.498 1 92.56 274 LYS A CA 1
ATOM 2195 C C . LYS A 1 274 ? -4.57 -18.5 3.832 1 92.56 274 LYS A C 1
ATOM 2197 O O . LYS A 1 274 ? -5.672 -19.047 3.918 1 92.56 274 LYS A O 1
ATOM 2202 N N . VAL A 1 275 ? -3.459 -19.172 3.943 1 94.88 275 VAL A N 1
ATOM 2203 C CA . VAL A 1 275 ? -3.424 -20.578 4.289 1 94.88 275 VAL A CA 1
ATOM 2204 C C . VAL A 1 275 ? -4.141 -20.812 5.621 1 94.88 275 VAL A C 1
ATOM 2206 O O . VAL A 1 275 ? -4.031 -19.984 6.535 1 94.88 275 VAL A O 1
ATOM 2209 N N . GLY A 1 276 ? -4.805 -21.922 5.738 1 90.44 276 GLY A N 1
ATOM 2210 C CA . GLY A 1 276 ? -5.605 -22.234 6.906 1 90.44 276 GLY A CA 1
ATOM 2211 C C . GLY A 1 276 ? -7.098 -22.078 6.672 1 90.44 276 GLY A C 1
ATOM 2212 O O . GLY A 1 276 ? -7.891 -22.172 7.609 1 90.44 276 GLY A O 1
ATOM 2213 N N . ASP A 1 277 ? -7.422 -21.891 5.457 1 84.69 277 ASP A N 1
ATOM 2214 C CA . ASP A 1 277 ? -8.812 -21.75 5.023 1 84.69 277 ASP A CA 1
ATOM 2215 C C . ASP A 1 277 ? -9.602 -23.016 5.301 1 84.69 277 ASP A C 1
ATOM 2217 O O . ASP A 1 277 ? -9.047 -24.125 5.262 1 84.69 277 ASP A O 1
ATOM 2221 N N . LYS A 1 278 ? -10.898 -22.734 5.5 1 87.75 278 LYS A N 1
ATOM 2222 C CA . LYS A 1 278 ? -11.812 -23.875 5.52 1 87.75 278 LYS A CA 1
ATOM 2223 C C . LYS A 1 278 ? -12.039 -24.422 4.109 1 87.75 278 LYS A C 1
ATOM 2225 O O . LYS A 1 278 ? -12.328 -23.656 3.184 1 87.75 278 LYS A O 1
ATOM 2230 N N . PRO A 1 279 ? -11.828 -25.734 4.004 1 87.06 279 PRO A N 1
ATOM 2231 C CA . PRO A 1 279 ? -12.039 -26.312 2.672 1 87.06 279 PRO A CA 1
ATOM 2232 C C . PRO A 1 279 ? -13.508 -26.344 2.275 1 87.06 279 PRO A C 1
ATOM 2234 O O . PRO A 1 279 ? -14.383 -26.422 3.141 1 87.06 279 PRO A O 1
ATOM 2237 N N . SER A 1 280 ? -13.703 -26.25 0.999 1 88.19 280 SER A N 1
ATOM 2238 C CA . SER A 1 280 ? -15.039 -26.531 0.488 1 88.19 280 SER A CA 1
ATOM 2239 C C . SER A 1 280 ? -15.406 -28 0.659 1 88.19 280 SER A C 1
ATOM 2241 O O . SER A 1 280 ? -14.555 -28.875 0.509 1 88.19 280 SER A O 1
ATOM 2243 N N . LYS A 1 281 ? -16.641 -28.219 1.001 1 92 281 LYS A N 1
ATOM 2244 C CA . LYS A 1 281 ? -17.141 -29.594 1.069 1 92 281 LYS A CA 1
ATOM 2245 C C . LYS A 1 281 ? -17.625 -30.078 -0.296 1 92 281 LYS A C 1
ATOM 2247 O O . LYS A 1 281 ? -18.422 -29.406 -0.943 1 92 281 LYS A O 1
ATOM 2252 N N . ILE A 1 282 ? -17.031 -31.219 -0.71 1 93.56 282 ILE A N 1
ATOM 2253 C CA . ILE A 1 282 ? -17.438 -31.797 -1.989 1 93.56 282 ILE A CA 1
ATOM 2254 C C . ILE A 1 282 ? -18 -33.188 -1.77 1 93.56 282 ILE A C 1
ATOM 2256 O O . ILE A 1 282 ? -17.328 -34.062 -1.178 1 93.56 282 ILE A O 1
ATOM 2260 N N . GLU A 1 283 ? -19.219 -33.406 -2.227 1 95.56 283 GLU A N 1
ATOM 2261 C CA . GLU A 1 283 ? -19.875 -34.719 -2.141 1 95.56 283 GLU A CA 1
ATOM 2262 C C . GLU A 1 283 ? -20.203 -35.25 -3.529 1 95.56 283 GLU A C 1
ATOM 2264 O O . GLU A 1 283 ? -20.312 -34.5 -4.492 1 95.56 283 GLU A O 1
ATOM 2269 N N . LEU A 1 284 ? -20.188 -36.562 -3.609 1 96.69 284 LEU A N 1
ATOM 2270 C CA . LEU A 1 284 ? -20.625 -37.219 -4.836 1 96.69 284 LEU A CA 1
ATOM 2271 C C . LEU A 1 284 ? -22.031 -37.781 -4.684 1 96.69 284 LEU A C 1
ATOM 2273 O O . LEU A 1 284 ? -22.328 -38.5 -3.727 1 96.69 284 LEU A O 1
ATOM 2277 N N . ALA A 1 285 ? -22.922 -37.406 -5.629 1 96.81 285 ALA A N 1
ATOM 2278 C CA . ALA A 1 285 ? -24.312 -37.812 -5.609 1 96.81 285 ALA A CA 1
ATOM 2279 C C . ALA A 1 285 ? -24.625 -38.719 -6.801 1 96.81 285 ALA A C 1
ATOM 2281 O O . ALA A 1 285 ? -24.047 -38.562 -7.875 1 96.81 285 ALA A O 1
ATOM 2282 N N . VAL A 1 286 ? -25.562 -39.625 -6.566 1 96.81 286 VAL A N 1
ATOM 2283 C CA . VAL A 1 286 ? -26.062 -40.5 -7.605 1 96.81 286 VAL A CA 1
ATOM 2284 C C . VAL A 1 286 ? -27.578 -40.312 -7.754 1 96.81 286 VAL A C 1
ATOM 2286 O O . VAL A 1 286 ? -28.312 -40.375 -6.77 1 96.81 286 VAL A O 1
ATOM 2289 N N . TYR A 1 287 ? -28.016 -40 -8.922 1 95.69 287 TYR A N 1
ATOM 2290 C CA . TYR A 1 287 ? -29.422 -39.938 -9.289 1 95.69 287 TYR A CA 1
ATOM 2291 C C . TYR A 1 287 ? -29.859 -41.219 -9.984 1 95.69 287 TYR A C 1
ATOM 2293 O O . TYR A 1 287 ? -29.5 -41.469 -11.141 1 95.69 287 TYR A O 1
ATOM 2301 N N . ASN A 1 288 ? -30.578 -42.031 -9.258 1 93.06 288 ASN A N 1
ATOM 2302 C CA . ASN A 1 288 ? -31.188 -43.219 -9.852 1 93.06 288 ASN A CA 1
ATOM 2303 C C . ASN A 1 288 ? -32.469 -42.875 -10.633 1 93.06 288 ASN A C 1
ATOM 2305 O O . ASN A 1 288 ? -33.5 -42.562 -10.039 1 93.06 288 ASN A O 1
ATOM 2309 N N . LEU A 1 289 ? -32.375 -43 -11.898 1 90.31 289 LEU A N 1
ATOM 2310 C CA . LEU A 1 289 ? -33.438 -42.469 -12.75 1 90.31 289 LEU A CA 1
ATOM 2311 C C . LEU A 1 289 ? -34.656 -43.375 -12.711 1 90.31 289 LEU A C 1
ATOM 2313 O O . LEU A 1 289 ? -35.781 -42.938 -12.898 1 90.31 289 LEU A O 1
ATOM 2317 N N . LYS A 1 290 ? -34.438 -44.594 -12.5 1 88.06 290 LYS A N 1
ATOM 2318 C CA . LYS A 1 290 ? -35.562 -45.531 -12.406 1 88.06 290 LYS A CA 1
ATOM 2319 C C . LYS A 1 290 ? -36.344 -45.344 -11.117 1 88.06 290 LYS A C 1
ATOM 2321 O O . LYS A 1 290 ? -37.562 -45.312 -11.125 1 88.06 290 LYS A O 1
ATOM 2326 N N . LYS A 1 291 ? -35.625 -45.156 -10.102 1 88 291 LYS A N 1
ATOM 2327 C CA . LYS A 1 291 ? -36.25 -44.969 -8.797 1 88 291 LYS A CA 1
ATOM 2328 C C . LYS A 1 291 ? -36.594 -43.5 -8.555 1 88 291 LYS A C 1
ATOM 2330 O O . LYS A 1 291 ? -37.312 -43.156 -7.609 1 88 291 LYS A O 1
ATOM 2335 N N . ASP A 1 292 ? -36.031 -42.688 -9.375 1 88.31 292 ASP A N 1
ATOM 2336 C CA . ASP A 1 292 ? -36.219 -41.25 -9.281 1 88.31 292 ASP A CA 1
ATOM 2337 C C . ASP A 1 292 ? -35.812 -40.719 -7.898 1 88.31 292 ASP A C 1
ATOM 2339 O O . ASP A 1 292 ? -36.594 -40.062 -7.227 1 88.31 292 ASP A O 1
ATOM 2343 N N . THR A 1 293 ? -34.688 -41.062 -7.484 1 90.88 293 THR A N 1
ATOM 2344 C CA . THR A 1 293 ? -34.125 -40.688 -6.188 1 90.88 293 THR A CA 1
ATOM 2345 C C . THR A 1 293 ? -32.656 -40.312 -6.32 1 90.88 293 THR A C 1
ATOM 2347 O O . THR A 1 293 ? -31.953 -40.812 -7.203 1 90.88 293 THR A O 1
ATOM 2350 N N . VAL A 1 294 ? -32.25 -39.375 -5.469 1 94.44 294 VAL A N 1
ATOM 2351 C CA . VAL A 1 294 ? -30.859 -38.969 -5.395 1 94.44 294 VAL A CA 1
ATOM 2352 C C . VAL A 1 294 ? -30.281 -39.344 -4.023 1 94.44 294 VAL A C 1
ATOM 2354 O O . VAL A 1 294 ? -30.953 -39.156 -3 1 94.44 294 VAL A O 1
ATOM 2357 N N . TYR A 1 295 ? -29.172 -39.906 -3.953 1 93.94 295 TYR A N 1
ATOM 2358 C CA . TYR A 1 295 ? -28.5 -40.188 -2.686 1 93.94 295 TYR A CA 1
ATOM 2359 C C . TYR A 1 295 ? -27.016 -39.875 -2.76 1 93.94 295 TYR A C 1
ATOM 2361 O O . TYR A 1 295 ? -26.438 -39.844 -3.848 1 93.94 295 TYR A O 1
ATOM 2369 N N . ILE A 1 296 ? -26.406 -39.625 -1.634 1 96.19 296 ILE A N 1
ATOM 2370 C CA . ILE A 1 296 ? -25 -39.25 -1.521 1 96.19 296 ILE A CA 1
ATOM 2371 C C . ILE A 1 296 ? -24.156 -40.5 -1.302 1 96.19 296 ILE A C 1
ATOM 2373 O O . ILE A 1 296 ? -24.516 -41.375 -0.52 1 96.19 296 ILE A O 1
ATOM 2377 N N . VAL A 1 297 ? -23.078 -40.562 -1.996 1 97.38 297 VAL A N 1
ATOM 2378 C CA . VAL A 1 297 ? -22.156 -41.688 -1.873 1 97.38 297 VAL A CA 1
ATOM 2379 C C . VAL A 1 297 ? -21.469 -41.625 -0.509 1 97.38 297 VAL A C 1
ATOM 2381 O O . VAL A 1 297 ? -21.031 -40.562 -0.065 1 97.38 297 VAL A O 1
ATOM 2384 N N . LYS A 1 298 ? -21.375 -42.75 0.107 1 95 298 LYS A N 1
ATOM 2385 C CA . LYS A 1 298 ? -20.766 -42.844 1.429 1 95 298 LYS A CA 1
ATOM 2386 C C . LYS A 1 298 ? -19.25 -43.062 1.323 1 95 298 LYS A C 1
ATOM 2388 O O . LYS A 1 298 ? -18.797 -43.938 0.58 1 95 298 LYS A O 1
ATOM 2393 N N . THR A 1 299 ? -18.5 -42.312 2.031 1 96.44 299 THR A N 1
ATOM 2394 C CA . THR A 1 299 ? -17.047 -42.406 1.961 1 96.44 299 THR A CA 1
ATOM 2395 C C . THR A 1 299 ? -16.469 -42.812 3.312 1 96.44 299 THR A C 1
ATOM 2397 O O . THR A 1 299 ? -15.242 -42.906 3.469 1 96.44 299 THR A O 1
ATOM 2400 N N . ASP A 1 300 ? -17.25 -43.125 4.316 1 94.94 300 ASP A N 1
ATOM 2401 C CA . ASP A 1 300 ? -16.828 -43.344 5.699 1 94.94 300 ASP A CA 1
ATOM 2402 C C . ASP A 1 300 ? -16.156 -44.688 5.863 1 94.94 300 ASP A C 1
ATOM 2404 O O . ASP A 1 300 ? -15.523 -44.969 6.887 1 94.94 300 ASP A O 1
ATOM 2408 N N . ASP A 1 301 ? -16.297 -45.562 4.855 1 94.12 301 ASP A N 1
ATOM 2409 C CA . ASP A 1 301 ? -15.75 -46.906 4.98 1 94.12 301 ASP A CA 1
ATOM 2410 C C . ASP A 1 301 ? -14.453 -47.062 4.184 1 94.12 301 ASP A C 1
ATOM 2412 O O . ASP A 1 301 ? -13.93 -48.156 4.035 1 94.12 301 ASP A O 1
ATOM 2416 N N . LEU A 1 302 ? -13.914 -46 3.658 1 97.56 302 LEU A N 1
ATOM 2417 C CA . LEU A 1 302 ? -12.648 -46.062 2.939 1 97.56 302 LEU A CA 1
ATOM 2418 C C . LEU A 1 302 ? -11.516 -46.5 3.869 1 97.56 302 LEU A C 1
ATOM 2420 O O . LEU A 1 302 ? -11.445 -46.062 5.016 1 97.56 302 LEU A O 1
ATOM 2424 N N . PRO A 1 303 ? -10.656 -47.375 3.406 1 97.56 303 PRO A N 1
ATOM 2425 C CA . PRO A 1 303 ? -9.539 -47.781 4.266 1 97.56 303 PRO A CA 1
ATOM 2426 C C . PRO A 1 303 ? -8.664 -46.594 4.691 1 97.56 303 PRO A C 1
ATOM 2428 O O . PRO A 1 303 ? -8.219 -45.812 3.846 1 97.56 303 PRO A O 1
ATOM 2431 N N . GLY A 1 304 ? -8.406 -46.5 5.984 1 97.25 304 GLY A N 1
ATOM 2432 C CA . GLY A 1 304 ? -7.523 -45.469 6.504 1 97.25 304 GLY A CA 1
ATOM 2433 C C . GLY A 1 304 ? -8.172 -44.094 6.562 1 97.25 304 GLY A C 1
ATOM 2434 O O . GLY A 1 304 ? -7.492 -43.094 6.766 1 97.25 304 GLY A O 1
ATOM 2435 N N . ILE A 1 305 ? -9.438 -44 6.391 1 97.5 305 ILE A N 1
ATOM 2436 C CA . ILE A 1 305 ? -10.148 -42.75 6.293 1 97.5 305 ILE A CA 1
ATOM 2437 C C . ILE A 1 305 ? -9.992 -41.969 7.594 1 97.5 305 ILE A C 1
ATOM 2439 O O . ILE A 1 305 ? -10.117 -40.719 7.605 1 97.5 305 ILE A O 1
ATOM 2443 N N . LYS A 1 306 ? -9.617 -42.625 8.711 1 96.88 306 LYS A N 1
ATOM 2444 C CA . LYS A 1 306 ? -9.5 -41.969 10.008 1 96.88 306 LYS A CA 1
ATOM 2445 C C . LYS A 1 306 ? -8.031 -41.812 10.422 1 96.88 306 LYS A C 1
ATOM 2447 O O . LYS A 1 306 ? -7.738 -41.375 11.539 1 96.88 306 LYS A O 1
ATOM 2452 N N . ASP A 1 307 ? -7.121 -42.156 9.547 1 96.19 307 ASP A N 1
ATOM 2453 C CA . ASP A 1 307 ? -5.699 -42.125 9.867 1 96.19 307 ASP A CA 1
ATOM 2454 C C . ASP A 1 307 ? -5.246 -40.688 10.109 1 96.19 307 ASP A C 1
ATOM 2456 O O . ASP A 1 307 ? -5.629 -39.75 9.375 1 96.19 307 ASP A O 1
ATOM 2460 N N . LEU A 1 308 ? -4.445 -40.5 11.164 1 95.44 308 LEU A N 1
ATOM 2461 C CA . LEU A 1 308 ? -3.854 -39.219 11.453 1 95.44 308 LEU A CA 1
ATOM 2462 C C . LEU A 1 308 ? -2.514 -39.031 10.75 1 95.44 308 LEU A C 1
ATOM 2464 O O . LEU A 1 308 ? -1.798 -40.031 10.531 1 95.44 308 LEU A O 1
ATOM 2468 N N . PRO A 1 309 ? -2.184 -37.875 10.344 1 95.75 309 PRO A N 1
ATOM 2469 C CA . PRO A 1 309 ? -0.842 -37.656 9.797 1 95.75 309 PRO A CA 1
ATOM 2470 C C . PRO A 1 309 ? 0.258 -37.844 10.836 1 95.75 309 PRO A C 1
ATOM 2472 O O . PRO A 1 309 ? 0.006 -37.688 12.039 1 95.75 309 PRO A O 1
ATOM 2475 N N . ASP A 1 310 ? 1.434 -38.062 10.414 1 95.44 310 ASP A N 1
ATOM 2476 C CA . ASP A 1 310 ? 2.549 -38.375 11.297 1 95.44 310 ASP A CA 1
ATOM 2477 C C . ASP A 1 310 ? 2.949 -37.156 12.125 1 95.44 310 ASP A C 1
ATOM 2479 O O . ASP A 1 310 ? 3.414 -37.281 13.258 1 95.44 310 ASP A O 1
ATOM 2483 N N . TYR A 1 311 ? 2.793 -35.938 11.57 1 96.25 311 TYR A N 1
ATOM 2484 C CA . TYR A 1 311 ? 3.352 -34.75 12.203 1 96.25 311 TYR A CA 1
ATOM 2485 C C . TYR A 1 311 ? 2.652 -34.438 13.531 1 96.25 311 TYR A C 1
ATOM 2487 O O . TYR A 1 311 ? 3.152 -33.656 14.344 1 96.25 311 TYR A O 1
ATOM 2495 N N . VAL A 1 312 ? 1.494 -35.062 13.828 1 95.25 312 VAL A N 1
ATOM 2496 C CA . VAL A 1 312 ? 0.748 -34.812 15.055 1 95.25 312 VAL A CA 1
ATOM 2497 C C . VAL A 1 312 ? 1.563 -35.25 16.266 1 95.25 312 VAL A C 1
ATOM 2499 O O . VAL A 1 312 ? 1.357 -34.781 17.375 1 95.25 312 VAL A O 1
ATOM 2502 N N . LYS A 1 313 ? 2.439 -36.156 16.062 1 95.69 313 LYS A N 1
ATOM 2503 C CA . LYS A 1 313 ? 3.285 -36.688 17.125 1 95.69 313 LYS A CA 1
ATOM 2504 C C . LYS A 1 313 ? 4.172 -35.594 17.719 1 95.69 313 LYS A C 1
ATOM 2506 O O . LYS A 1 313 ? 4.621 -35.688 18.859 1 95.69 313 LYS A O 1
ATOM 2511 N N . ASP A 1 314 ? 4.469 -34.625 16.953 1 96.38 314 ASP A N 1
ATOM 2512 C CA . ASP A 1 314 ? 5.305 -33.5 17.406 1 96.38 314 ASP A CA 1
ATOM 2513 C C . ASP A 1 314 ? 4.535 -32.594 18.344 1 96.38 314 ASP A C 1
ATOM 2515 O O . ASP A 1 314 ? 5.117 -31.688 18.953 1 96.38 314 ASP A O 1
ATOM 2519 N N . TYR A 1 315 ? 3.244 -32.875 18.484 1 95.31 315 TYR A N 1
ATOM 2520 C CA . TYR A 1 315 ? 2.395 -32.062 19.344 1 95.31 315 TYR A CA 1
ATOM 2521 C C . TYR A 1 315 ? 1.673 -32.938 20.359 1 95.31 315 TYR A C 1
ATOM 2523 O O . TYR A 1 315 ? 0.441 -32.969 20.391 1 95.31 315 TYR A O 1
ATOM 2531 N N . PRO A 1 316 ? 2.34 -33.438 21.297 1 91.88 316 PRO A N 1
ATOM 2532 C CA . PRO A 1 316 ? 1.761 -34.406 22.234 1 91.88 316 PRO A CA 1
ATOM 2533 C C . PRO A 1 316 ? 0.732 -33.781 23.172 1 91.88 316 PRO A C 1
ATOM 2535 O O . PRO A 1 316 ? -0.116 -34.5 23.719 1 91.88 316 PRO A O 1
ATOM 2538 N N . LYS A 1 317 ? 0.727 -32.5 23.391 1 90.94 317 LYS A N 1
ATOM 2539 C CA . LYS A 1 317 ? -0.195 -31.859 24.328 1 90.94 317 LYS A CA 1
ATOM 2540 C C . LYS A 1 317 ? -1.534 -31.562 23.672 1 90.94 317 LYS A C 1
ATOM 2542 O O . LYS A 1 317 ? -2.525 -31.297 24.344 1 90.94 317 LYS A O 1
ATOM 2547 N N . GLN A 1 318 ? -1.45 -31.641 22.297 1 90.12 318 GLN A N 1
ATOM 2548 C CA . GLN A 1 318 ? -2.686 -31.375 21.562 1 90.12 318 GLN A CA 1
ATOM 2549 C C . GLN A 1 318 ? -3.52 -32.656 21.406 1 90.12 318 GLN A C 1
ATOM 2551 O O . GLN A 1 318 ? -2.975 -33.719 21.172 1 90.12 318 GLN A O 1
ATOM 2556 N N . LYS A 1 319 ? -4.898 -32.562 21.672 1 88.44 319 LYS A N 1
ATOM 2557 C CA . LYS A 1 319 ? -5.812 -33.688 21.469 1 88.44 319 LYS A CA 1
ATOM 2558 C C . LYS A 1 319 ? -6.184 -33.844 20 1 88.44 319 LYS A C 1
ATOM 2560 O O . LYS A 1 319 ? -6.688 -32.906 19.375 1 88.44 319 LYS A O 1
ATOM 2565 N N . TRP A 1 320 ? -5.684 -34.938 19.359 1 92.44 320 TRP A N 1
ATOM 2566 C CA . TRP A 1 320 ? -6.027 -35.25 17.984 1 92.44 320 TRP A CA 1
ATOM 2567 C C . TRP A 1 320 ? -7.082 -36.375 17.938 1 92.44 320 TRP A C 1
ATOM 2569 O O . TRP A 1 320 ? -6.945 -37.406 18.594 1 92.44 320 TRP A O 1
ATOM 2579 N N . GLU A 1 321 ? -8.195 -36.156 17.281 1 90.06 321 GLU A N 1
ATOM 2580 C CA . GLU A 1 321 ? -9.258 -37.125 17.172 1 90.06 321 GLU A CA 1
ATOM 2581 C C . GLU A 1 321 ? -9.203 -37.875 15.836 1 90.06 321 GLU A C 1
ATOM 2583 O O . GLU A 1 321 ? -9.109 -37.25 14.781 1 90.06 321 GLU A O 1
ATOM 2588 N N . ALA A 1 322 ? -9.148 -39.156 15.938 1 89.5 322 ALA A N 1
ATOM 2589 C CA . ALA A 1 322 ? -9.281 -39.969 14.734 1 89.5 322 ALA A CA 1
ATOM 2590 C C . ALA A 1 322 ? -10.727 -40 14.258 1 89.5 322 ALA A C 1
ATOM 2592 O O . ALA A 1 322 ? -11.523 -40.812 14.742 1 89.5 322 ALA A O 1
ATOM 2593 N N . LYS A 1 323 ? -11.078 -39.156 13.383 1 92.56 323 LYS A N 1
ATOM 2594 C CA . LYS A 1 323 ? -12.43 -39.062 12.852 1 92.56 323 LYS A CA 1
ATOM 2595 C C . LYS A 1 323 ? -12.43 -39.219 11.328 1 92.56 323 LYS A C 1
ATOM 2597 O O . LYS A 1 323 ? -11.375 -39.188 10.695 1 92.56 323 LYS A O 1
ATOM 2602 N N . VAL A 1 324 ? -13.586 -39.5 10.828 1 95.25 324 VAL A N 1
ATOM 2603 C CA . VAL A 1 324 ? -13.742 -39.562 9.383 1 95.25 324 VAL A CA 1
ATOM 2604 C C . VAL A 1 324 ? -13.32 -38.25 8.742 1 95.25 324 VAL A C 1
ATOM 2606 O O . VAL A 1 324 ? -13.891 -37.219 9.039 1 95.25 324 VAL A O 1
ATOM 2609 N N . ARG A 1 325 ? -12.328 -38.312 7.938 1 94.38 325 ARG A N 1
ATOM 2610 C CA . ARG A 1 325 ? -11.797 -37.125 7.281 1 94.38 325 ARG A CA 1
ATOM 2611 C C . ARG A 1 325 ? -12.68 -36.719 6.105 1 94.38 325 ARG A C 1
ATOM 2613 O O . ARG A 1 325 ? -13.359 -37.562 5.508 1 94.38 325 ARG A O 1
ATOM 2620 N N . GLU A 1 326 ? -12.633 -35.438 5.828 1 92.19 326 GLU A N 1
ATOM 2621 C CA . GLU A 1 326 ? -13.273 -34.938 4.609 1 92.19 326 GLU A CA 1
ATOM 2622 C C . GLU A 1 326 ? -12.469 -35.344 3.371 1 92.19 326 GLU A C 1
ATOM 2624 O O . GLU A 1 326 ? -11.242 -35.406 3.418 1 92.19 326 GLU A O 1
ATOM 2629 N N . VAL A 1 327 ? -13.203 -35.594 2.254 1 94.94 327 VAL A N 1
ATOM 2630 C CA . VAL A 1 327 ? -12.547 -36.062 1.03 1 94.94 327 VAL A CA 1
ATOM 2631 C C . VAL A 1 327 ? -13.047 -35.219 -0.157 1 94.94 327 VAL A C 1
ATOM 2633 O O . VAL A 1 327 ? -14 -34.469 -0.031 1 94.94 327 VAL A O 1
ATOM 2636 N N . ILE A 1 328 ? -12.352 -35.406 -1.246 1 94.5 328 ILE A N 1
ATOM 2637 C CA . ILE A 1 328 ? -12.695 -34.781 -2.523 1 94.5 328 ILE A CA 1
ATOM 2638 C C . ILE A 1 328 ? -12.867 -35.875 -3.588 1 94.5 328 ILE A C 1
ATOM 2640 O O . ILE A 1 328 ? -11.898 -36.281 -4.219 1 94.5 328 ILE A O 1
ATOM 2644 N N . PRO A 1 329 ? -14.055 -36.281 -3.82 1 95.44 329 PRO A N 1
ATOM 2645 C CA . PRO A 1 329 ? -14.297 -37.25 -4.902 1 95.44 329 PRO A CA 1
ATOM 2646 C C . PRO A 1 329 ? -14.289 -36.594 -6.281 1 95.44 329 PRO A C 1
ATOM 2648 O O . PRO A 1 329 ? -14.766 -35.469 -6.438 1 95.44 329 PRO A O 1
ATOM 2651 N N . SER A 1 330 ? -13.758 -37.281 -7.211 1 94.12 330 SER A N 1
ATOM 2652 C CA . SER A 1 330 ? -13.867 -36.875 -8.602 1 94.12 330 SER A CA 1
ATOM 2653 C C . SER A 1 330 ? -15.25 -37.188 -9.164 1 94.12 330 SER A C 1
ATOM 2655 O O . SER A 1 330 ? -16.078 -37.781 -8.477 1 94.12 330 SER A O 1
ATOM 2657 N N . GLY A 1 331 ? -15.414 -36.75 -10.445 1 92.25 331 GLY A N 1
ATOM 2658 C CA . GLY A 1 331 ? -16.516 -37.344 -11.188 1 92.25 331 GLY A CA 1
ATOM 2659 C C . GLY A 1 331 ? -16.328 -38.812 -11.461 1 92.25 331 GLY A C 1
ATOM 2660 O O . GLY A 1 331 ? -15.258 -39.375 -11.188 1 92.25 331 GLY A O 1
ATOM 2661 N N . VAL A 1 332 ? -17.391 -39.406 -11.984 1 95.25 332 VAL A N 1
ATOM 2662 C CA . VAL A 1 332 ? -17.375 -40.875 -12.172 1 95.25 332 VAL A CA 1
ATOM 2663 C C . VAL A 1 332 ? -16.812 -41.188 -13.555 1 95.25 332 VAL A C 1
ATOM 2665 O O . VAL A 1 332 ? -17.172 -40.562 -14.547 1 95.25 332 VAL A O 1
ATOM 2668 N N . TYR A 1 333 ? -15.938 -42.156 -13.586 1 95.19 333 TYR A N 1
ATOM 2669 C CA . TYR A 1 333 ? -15.445 -42.75 -14.82 1 95.19 333 TYR A CA 1
ATOM 2670 C C . TYR A 1 333 ? -16.188 -44.062 -15.133 1 95.19 333 TYR A C 1
ATOM 2672 O O . TYR A 1 333 ? -15.867 -45.094 -14.57 1 95.19 333 TYR A O 1
ATOM 2680 N N . PHE A 1 334 ? -17.078 -44 -16.094 1 95 334 PHE A N 1
ATOM 2681 C CA . PHE A 1 334 ? -17.844 -45.188 -16.469 1 95 334 PHE A CA 1
ATOM 2682 C C . PHE A 1 334 ? -17.109 -46 -17.531 1 95 334 PHE A C 1
ATOM 2684 O O . PHE A 1 334 ? -16.5 -45.438 -18.438 1 95 334 PHE A O 1
ATOM 2691 N N . SER A 1 335 ? -17.188 -47.312 -17.328 1 93.56 335 SER A N 1
ATOM 2692 C CA . SER A 1 335 ? -16.781 -48.125 -18.469 1 93.56 335 SER A CA 1
ATOM 2693 C C . SER A 1 335 ? -17.703 -47.938 -19.656 1 93.56 335 SER A C 1
ATOM 2695 O O . SER A 1 335 ? -18.859 -47.531 -19.484 1 93.56 335 SER A O 1
ATOM 2697 N N . LYS A 1 336 ? -17.203 -48.125 -20.781 1 86.75 336 LYS A N 1
ATOM 2698 C CA . LYS A 1 336 ? -17.969 -47.812 -21.984 1 86.75 336 LYS A CA 1
ATOM 2699 C C . LYS A 1 336 ? -19.266 -48.594 -22.016 1 86.75 336 LYS A C 1
ATOM 2701 O O . LYS A 1 336 ? -20.281 -48.125 -22.531 1 86.75 336 LYS A O 1
ATOM 2706 N N . ASP A 1 337 ? -19.281 -49.781 -21.453 1 85.5 337 ASP A N 1
ATOM 2707 C CA . ASP A 1 337 ? -20.484 -50.625 -21.469 1 85.5 337 ASP A CA 1
ATOM 2708 C C . ASP A 1 337 ? -21.375 -50.312 -20.281 1 85.5 337 ASP A C 1
ATOM 2710 O O . ASP A 1 337 ? -22.453 -50.906 -20.125 1 85.5 337 ASP A O 1
ATOM 2714 N N . GLY A 1 338 ? -20.891 -49.5 -19.406 1 88.5 338 GLY A N 1
ATOM 2715 C CA . GLY A 1 338 ? -21.719 -49.062 -18.297 1 88.5 338 GLY A CA 1
ATOM 2716 C C . GLY A 1 338 ? -21.719 -50.031 -17.125 1 88.5 338 GLY A C 1
ATOM 2717 O O . GLY A 1 338 ? -22.438 -49.812 -16.141 1 88.5 338 GLY A O 1
ATOM 2718 N N . LYS A 1 339 ? -20.938 -51 -17.203 1 91.94 339 LYS A N 1
ATOM 2719 C CA . LYS A 1 339 ? -20.953 -52.031 -16.172 1 91.94 339 LYS A CA 1
ATOM 2720 C C . LYS A 1 339 ? -20.219 -51.562 -14.922 1 91.94 339 LYS A C 1
ATOM 2722 O O . LYS A 1 339 ? -20.562 -51.969 -13.812 1 91.94 339 LYS A O 1
ATOM 2727 N N . TYR A 1 340 ? -19.219 -50.844 -15.156 1 96.12 340 TYR A N 1
ATOM 2728 C CA . TYR A 1 340 ? -18.391 -50.438 -14.023 1 96.12 340 TYR A CA 1
ATOM 2729 C C . TYR A 1 340 ? -18.312 -48.906 -13.93 1 96.12 340 TYR A C 1
ATOM 2731 O O . TYR A 1 340 ? -18.359 -48.219 -14.945 1 96.12 340 TYR A O 1
ATOM 2739 N N . ALA A 1 341 ? -18.234 -48.406 -12.68 1 97 341 ALA A N 1
ATOM 2740 C CA . ALA A 1 341 ? -18.062 -46.969 -12.352 1 97 341 ALA A CA 1
ATOM 2741 C C . ALA A 1 341 ? -16.906 -46.781 -11.375 1 97 341 ALA A C 1
ATOM 2743 O O . ALA A 1 341 ? -16.906 -47.312 -10.273 1 97 341 ALA A O 1
ATOM 2744 N N . VAL A 1 342 ? -15.945 -46 -11.812 1 97.25 342 VAL A N 1
ATOM 2745 C CA . VAL A 1 342 ? -14.758 -45.75 -10.992 1 97.25 342 VAL A CA 1
ATOM 2746 C C . VAL A 1 342 ? -14.719 -44.312 -10.539 1 97.25 342 VAL A C 1
ATOM 2748 O O . VAL A 1 342 ? -15.07 -43.406 -11.312 1 97.25 342 VAL A O 1
ATOM 2751 N N . VAL A 1 343 ? -14.297 -44.125 -9.273 1 96.25 343 VAL A N 1
ATOM 2752 C CA . VAL A 1 343 ? -14.172 -42.781 -8.703 1 96.25 343 VAL A CA 1
ATOM 2753 C C . VAL A 1 343 ? -12.797 -42.625 -8.07 1 96.25 343 VAL A C 1
ATOM 2755 O O . VAL A 1 343 ? -12.328 -43.5 -7.34 1 96.25 343 VAL A O 1
ATOM 2758 N N . ASN A 1 344 ? -12.117 -41.531 -8.461 1 95.75 344 ASN A N 1
ATOM 2759 C CA . ASN A 1 344 ? -10.906 -41.094 -7.777 1 95.75 344 ASN A CA 1
ATOM 2760 C C . ASN A 1 344 ? -11.219 -40.219 -6.582 1 95.75 344 ASN A C 1
ATOM 2762 O O . ASN A 1 344 ? -11.891 -39.188 -6.727 1 95.75 344 ASN A O 1
ATOM 2766 N N . ILE A 1 345 ? -10.734 -40.594 -5.367 1 95.94 345 ILE A N 1
ATOM 2767 C CA . ILE A 1 345 ? -11.031 -39.844 -4.152 1 95.94 345 ILE A CA 1
ATOM 2768 C C . ILE A 1 345 ? -9.734 -39.406 -3.467 1 95.94 345 ILE A C 1
ATOM 2770 O O . ILE A 1 345 ? -8.797 -40.219 -3.359 1 95.94 345 ILE A O 1
ATOM 2774 N N . ARG A 1 346 ? -9.68 -38.188 -3.033 1 95.44 346 ARG A N 1
ATOM 2775 C CA . ARG A 1 346 ? -8.531 -37.719 -2.283 1 95.44 346 ARG A CA 1
ATOM 2776 C C . ARG A 1 346 ? -8.961 -37.156 -0.931 1 95.44 346 ARG A C 1
ATOM 2778 O O . ARG A 1 346 ? -10.07 -36.625 -0.792 1 95.44 346 ARG A O 1
ATOM 2785 N N . SER A 1 347 ? -8.062 -37.312 0.07 1 94.38 347 SER A N 1
ATOM 2786 C CA . SER A 1 347 ? -8.289 -36.594 1.311 1 94.38 347 SER A CA 1
ATOM 2787 C C . SER A 1 347 ? -8.016 -35.094 1.127 1 94.38 347 SER A C 1
ATOM 2789 O O . SER A 1 347 ? -7.211 -34.719 0.283 1 94.38 347 SER A O 1
ATOM 2791 N N . VAL A 1 348 ? -8.609 -34.312 1.894 1 92.31 348 VAL A N 1
ATOM 2792 C CA . VAL A 1 348 ? -8.5 -32.844 1.754 1 92.31 348 VAL A CA 1
ATOM 2793 C C . VAL A 1 348 ? -7.062 -32.406 2.012 1 92.31 348 VAL A C 1
ATOM 2795 O O . VAL A 1 348 ? -6.582 -31.453 1.397 1 92.31 348 VAL A O 1
ATOM 2798 N N . ASP A 1 349 ? -6.348 -33.125 2.914 1 92.75 349 ASP A N 1
ATOM 2799 C CA . ASP A 1 349 ? -4.965 -32.781 3.209 1 92.75 349 ASP A CA 1
ATOM 2800 C C . ASP A 1 349 ? -4.012 -33.375 2.172 1 92.75 349 ASP A C 1
ATOM 2802 O O . ASP A 1 349 ? -2.793 -33.219 2.277 1 92.75 349 ASP A O 1
ATOM 2806 N N . ASN A 1 350 ? -4.574 -34.125 1.15 1 94.06 350 ASN A N 1
ATOM 2807 C CA . ASN A 1 350 ? -3.889 -34.656 -0.028 1 94.06 350 ASN A CA 1
ATOM 2808 C C . ASN A 1 350 ? -2.85 -35.688 0.346 1 94.06 350 ASN A C 1
ATOM 2810 O O . ASN A 1 350 ? -1.893 -35.938 -0.396 1 94.06 350 ASN A O 1
ATOM 2814 N N . LYS A 1 351 ? -3.012 -36.375 1.509 1 95.5 351 LYS A N 1
ATOM 2815 C CA . LYS A 1 351 ? -2.066 -37.406 1.948 1 95.5 351 LYS A CA 1
ATOM 2816 C C . LYS A 1 351 ? -2.516 -38.781 1.502 1 95.5 351 LYS A C 1
ATOM 2818 O O . LYS A 1 351 ? -1.724 -39.719 1.508 1 95.5 351 LYS A O 1
ATOM 2823 N N . ASP A 1 352 ? -3.836 -38.844 1.113 1 95.81 352 ASP A N 1
ATOM 2824 C CA . ASP A 1 352 ? -4.379 -40.125 0.667 1 95.81 352 ASP A CA 1
ATOM 2825 C C . ASP A 1 352 ? -5.125 -39.969 -0.657 1 95.81 352 ASP A C 1
ATOM 2827 O O . ASP A 1 352 ? -5.785 -38.938 -0.89 1 95.81 352 ASP A O 1
ATOM 2831 N N . ARG A 1 353 ? -4.996 -40.969 -1.428 1 95.88 353 ARG A N 1
ATOM 2832 C CA . ARG A 1 353 ? -5.723 -41.125 -2.686 1 95.88 353 ARG A CA 1
ATOM 2833 C C . ARG A 1 353 ? -6.289 -42.531 -2.82 1 95.88 353 ARG A C 1
ATOM 2835 O O . ARG A 1 353 ? -5.578 -43.5 -2.605 1 95.88 353 ARG A O 1
ATOM 2842 N N . TRP A 1 354 ? -7.617 -42.625 -3.068 1 96.44 354 TRP A N 1
ATOM 2843 C CA . TRP A 1 354 ? -8.273 -43.906 -3.281 1 96.44 354 TRP A CA 1
ATOM 2844 C C . TRP A 1 354 ? -8.844 -44 -4.691 1 96.44 354 TRP A C 1
ATOM 2846 O O . TRP A 1 354 ? -9.555 -43.094 -5.141 1 96.44 354 TRP A O 1
ATOM 2856 N N . ILE A 1 355 ? -8.492 -45.031 -5.375 1 96.69 355 ILE A N 1
ATOM 2857 C CA . ILE A 1 355 ? -9.234 -45.438 -6.566 1 96.69 355 ILE A CA 1
ATOM 2858 C C . ILE A 1 355 ? -10.289 -46.469 -6.188 1 96.69 355 ILE A C 1
ATOM 2860 O O . ILE A 1 355 ? -9.961 -47.531 -5.668 1 96.69 355 ILE A O 1
ATOM 2864 N N . THR A 1 356 ? -11.578 -46.156 -6.516 1 97.56 356 THR A N 1
ATOM 2865 C CA . THR A 1 356 ? -12.648 -46.969 -5.957 1 97.56 356 THR A CA 1
ATOM 2866 C C . THR A 1 356 ? -13.633 -47.406 -7.047 1 97.56 356 THR A C 1
ATOM 2868 O O . THR A 1 356 ? -13.75 -46.719 -8.078 1 97.56 356 THR A O 1
ATOM 2871 N N . LEU A 1 357 ? -14.203 -48.5 -6.734 1 97.56 357 LEU A N 1
ATOM 2872 C CA . LEU A 1 357 ? -15.344 -48.969 -7.523 1 97.56 357 LEU A CA 1
ATOM 2873 C C . LEU A 1 357 ? -16.656 -48.562 -6.855 1 97.56 357 LEU A C 1
ATOM 2875 O O . LEU A 1 357 ? -16.891 -48.875 -5.684 1 97.56 357 LEU A O 1
ATOM 2879 N N . LEU A 1 358 ? -17.484 -47.906 -7.586 1 97.69 358 LEU A N 1
ATOM 2880 C CA . LEU A 1 358 ? -18.75 -47.406 -7.059 1 97.69 358 LEU A CA 1
ATOM 2881 C C . LEU A 1 358 ? -19.891 -48.344 -7.41 1 97.69 358 LEU A C 1
ATOM 2883 O O . LEU A 1 358 ? -20.062 -48.719 -8.578 1 97.69 358 LEU A O 1
ATOM 2887 N N . ASP A 1 359 ? -20.625 -48.75 -6.395 1 96.25 359 ASP A N 1
ATOM 2888 C CA . ASP A 1 359 ? -21.906 -49.406 -6.605 1 96.25 359 ASP A CA 1
ATOM 2889 C C . ASP A 1 359 ? -23.031 -48.406 -6.801 1 96.25 359 ASP A C 1
ATOM 2891 O O . ASP A 1 359 ? -23.469 -47.75 -5.844 1 96.25 359 ASP A O 1
ATOM 2895 N N . LEU A 1 360 ? -23.5 -48.281 -7.977 1 95.62 360 LEU A N 1
ATOM 2896 C CA . LEU A 1 360 ? -24.438 -47.25 -8.336 1 95.62 360 LEU A CA 1
ATOM 2897 C C . LEU A 1 360 ? -25.797 -47.469 -7.676 1 95.62 360 LEU A C 1
ATOM 2899 O O . LEU A 1 360 ? -26.547 -46.531 -7.445 1 95.62 360 LEU A O 1
ATOM 2903 N N . GLU A 1 361 ? -26.125 -48.656 -7.383 1 93.69 361 GLU A N 1
ATOM 2904 C CA . GLU A 1 361 ? -27.422 -48.969 -6.762 1 93.69 361 GLU A CA 1
ATOM 2905 C C . GLU A 1 361 ? -27.391 -48.656 -5.266 1 93.69 361 GLU A C 1
ATOM 2907 O O . GLU A 1 361 ? -28.375 -48.156 -4.715 1 93.69 361 GLU A O 1
ATOM 2912 N N . LYS A 1 362 ? -26.25 -48.906 -4.668 1 93.44 362 LYS A N 1
ATOM 2913 C CA . LYS A 1 362 ? -26.172 -48.812 -3.211 1 93.44 362 LYS A CA 1
ATOM 2914 C C . LYS A 1 362 ? -25.5 -47.5 -2.777 1 93.44 362 LYS A C 1
ATOM 2916 O O . LYS A 1 362 ? -25.641 -47.062 -1.626 1 93.44 362 LYS A O 1
ATOM 2921 N N . GLY A 1 363 ? -24.797 -46.969 -3.66 1 94.94 363 GLY A N 1
ATOM 2922 C CA . GLY A 1 363 ? -24.047 -45.781 -3.309 1 94.94 363 GLY A CA 1
ATOM 2923 C C . GLY A 1 363 ? -22.859 -46.062 -2.41 1 94.94 363 GLY A C 1
ATOM 2924 O O . GLY A 1 363 ? -22.5 -45.219 -1.575 1 94.94 363 GLY A O 1
ATOM 2925 N N . THR A 1 364 ? -22.328 -47.219 -2.486 1 95.81 364 THR A N 1
ATOM 2926 C CA . THR A 1 364 ? -21.188 -47.594 -1.67 1 95.81 364 THR A CA 1
ATOM 2927 C C . THR A 1 364 ? -19.922 -47.719 -2.527 1 95.81 364 THR A C 1
ATOM 2929 O O . THR A 1 364 ? -20.016 -47.844 -3.752 1 95.81 364 THR A O 1
ATOM 2932 N N . LEU A 1 365 ? -18.797 -47.688 -1.88 1 97.44 365 LEU A N 1
ATOM 2933 C CA . LEU A 1 365 ? -17.5 -47.688 -2.562 1 97.44 365 LEU A CA 1
ATOM 2934 C C . LEU A 1 365 ? -16.672 -48.906 -2.141 1 97.44 365 LEU A C 1
ATOM 2936 O O . LEU A 1 365 ? -16.656 -49.281 -0.961 1 97.44 365 LEU A O 1
ATOM 2940 N N . LYS A 1 366 ? -16.094 -49.531 -3.076 1 96.69 366 LYS A N 1
ATOM 2941 C CA . LYS A 1 366 ? -15.062 -50.531 -2.84 1 96.69 366 LYS A CA 1
ATOM 2942 C C . LYS A 1 366 ? -13.688 -50 -3.254 1 96.69 366 LYS A C 1
ATOM 2944 O O . LYS A 1 366 ? -13.469 -49.688 -4.422 1 96.69 366 LYS A O 1
ATOM 2949 N N . SER A 1 367 ? -12.75 -49.969 -2.328 1 97 367 SER A N 1
ATOM 2950 C CA . SER A 1 367 ? -11.414 -49.469 -2.627 1 97 367 SER A CA 1
ATOM 2951 C C . SER A 1 367 ? -10.617 -50.5 -3.451 1 97 367 SER A C 1
ATOM 2953 O O . SER A 1 367 ? -10.484 -51.656 -3.061 1 97 367 SER A O 1
ATOM 2955 N N . LEU A 1 368 ? -10.141 -50.031 -4.547 1 97.19 368 LEU A N 1
ATOM 2956 C CA . LEU A 1 368 ? -9.305 -50.875 -5.414 1 97.19 368 LEU A CA 1
ATOM 2957 C C . LEU A 1 368 ? -7.828 -50.594 -5.16 1 97.19 368 LEU A C 1
ATOM 2959 O O . LEU A 1 368 ? -7 -51.5 -5.305 1 97.19 368 LEU A O 1
ATOM 2963 N N . ASP A 1 369 ? -7.488 -49.406 -4.906 1 96.56 369 ASP A N 1
ATOM 2964 C CA . ASP A 1 369 ? -6.121 -48.969 -4.641 1 96.56 369 ASP A CA 1
ATOM 2965 C C . ASP A 1 369 ? -6.102 -47.781 -3.684 1 96.56 369 ASP A C 1
ATOM 2967 O O . ASP A 1 369 ? -6.918 -46.875 -3.803 1 96.56 369 ASP A O 1
ATOM 2971 N N . ARG A 1 370 ? -5.254 -47.844 -2.701 1 96.75 370 ARG A N 1
ATOM 2972 C CA . ARG A 1 370 ? -5.016 -46.719 -1.79 1 96.75 370 ARG A CA 1
ATOM 2973 C C . ARG A 1 370 ? -3.551 -46.281 -1.824 1 96.75 370 ARG A C 1
ATOM 2975 O O . ARG A 1 370 ? -2.65 -47.125 -1.674 1 96.75 370 ARG A O 1
ATOM 2982 N N . GLN A 1 371 ? -3.32 -45.094 -2.082 1 95.38 371 GLN A N 1
ATOM 2983 C CA . GLN A 1 371 ? -2.002 -44.469 -2.012 1 95.38 371 GLN A CA 1
ATOM 2984 C C . GLN A 1 371 ? -1.915 -43.5 -0.841 1 95.38 371 GLN A C 1
ATOM 2986 O O . GLN A 1 371 ? -2.855 -42.75 -0.582 1 95.38 371 GLN A O 1
ATOM 2991 N N . ARG A 1 372 ? -0.854 -43.562 -0.111 1 95.38 372 ARG A N 1
ATOM 2992 C CA . ARG A 1 372 ? -0.64 -42.656 1.006 1 95.38 372 ARG A CA 1
ATOM 2993 C C . ARG A 1 372 ? 0.782 -42.094 0.998 1 95.38 372 ARG A C 1
ATOM 2995 O O . ARG A 1 372 ? 1.733 -42.812 0.704 1 95.38 372 ARG A O 1
ATOM 3002 N N . ASP A 1 373 ? 0.949 -40.875 1.233 1 95.25 373 ASP A N 1
ATOM 3003 C CA . ASP A 1 373 ? 2.215 -40.188 1.456 1 95.25 373 ASP A CA 1
ATOM 3004 C C . ASP A 1 373 ? 2.115 -39.219 2.633 1 95.25 373 ASP A C 1
ATOM 3006 O O . ASP A 1 373 ? 1.134 -38.469 2.756 1 95.25 373 ASP A O 1
ATOM 3010 N N . GLU A 1 374 ? 3.088 -39.25 3.51 1 95.31 374 GLU A N 1
ATOM 3011 C CA . GLU A 1 374 ? 3.018 -38.406 4.707 1 95.31 374 GLU A CA 1
ATOM 3012 C C . GLU A 1 374 ? 3.174 -36.938 4.359 1 95.31 374 GLU A C 1
ATOM 3014 O O . GLU A 1 374 ? 2.719 -36.062 5.105 1 95.31 374 GLU A O 1
ATOM 3019 N N . ALA A 1 375 ? 3.859 -36.719 3.264 1 95.5 375 ALA A N 1
ATOM 3020 C CA . ALA A 1 375 ? 3.889 -35.312 2.793 1 95.5 375 ALA A CA 1
ATOM 3021 C C . ALA A 1 375 ? 2.629 -35 2 1 95.5 375 ALA A C 1
ATOM 3023 O O . ALA A 1 375 ? 1.607 -34.625 2.576 1 95.5 375 ALA A O 1
ATOM 3024 N N . TRP A 1 376 ? 2.654 -35.281 0.644 1 94.31 376 TRP A N 1
ATOM 3025 C CA . TRP A 1 376 ? 1.479 -35.125 -0.209 1 94.31 376 TRP A CA 1
ATOM 3026 C C . TRP A 1 376 ? 1.638 -35.938 -1.49 1 94.31 376 TRP A C 1
ATOM 3028 O O . TRP A 1 376 ? 2.752 -36.344 -1.853 1 94.31 376 TRP A O 1
ATOM 3038 N N . ILE A 1 377 ? 0.519 -36.219 -2.102 1 93.94 377 ILE A N 1
ATOM 3039 C CA . ILE A 1 377 ? 0.502 -36.969 -3.344 1 93.94 377 ILE A CA 1
ATOM 3040 C C . ILE A 1 377 ? 0.378 -36.031 -4.531 1 93.94 377 ILE A C 1
ATOM 3042 O O . ILE A 1 377 ? -0.534 -35.188 -4.582 1 93.94 377 ILE A O 1
ATOM 3046 N N . SER A 1 378 ? 1.273 -36.188 -5.449 1 91.81 378 SER A N 1
ATOM 3047 C CA . SER A 1 378 ? 1.294 -35.375 -6.668 1 91.81 378 SER A CA 1
ATOM 3048 C C . SER A 1 378 ? 2.174 -36.031 -7.738 1 91.81 378 SER A C 1
ATOM 3050 O O . SER A 1 378 ? 2.248 -37.25 -7.836 1 91.81 378 SER A O 1
ATOM 3052 N N . GLY A 1 379 ? 2.758 -35.25 -8.562 1 90.56 379 GLY A N 1
ATOM 3053 C CA . GLY A 1 379 ? 3.576 -35.719 -9.656 1 90.56 379 GLY A CA 1
ATOM 3054 C C . GLY A 1 379 ? 2.902 -35.594 -11.016 1 90.56 379 GLY A C 1
ATOM 3055 O O . GLY A 1 379 ? 1.692 -35.344 -11.086 1 90.56 379 GLY A O 1
ATOM 3056 N N . PRO A 1 380 ? 3.738 -35.75 -12.023 1 93.31 380 PRO A N 1
ATOM 3057 C CA . PRO A 1 380 ? 3.15 -35.594 -13.359 1 93.31 380 PRO A CA 1
ATOM 3058 C C . PRO A 1 380 ? 2.039 -36.594 -13.633 1 93.31 380 PRO A C 1
ATOM 3060 O O . PRO A 1 380 ? 2.211 -37.812 -13.391 1 93.31 380 PRO A O 1
ATOM 3063 N N . GLY A 1 381 ? 0.959 -36.094 -14.07 1 94.19 381 GLY A N 1
ATOM 3064 C CA . GLY A 1 381 ? -0.147 -36.938 -14.484 1 94.19 381 GLY A CA 1
ATOM 3065 C C . GLY A 1 381 ? -0.971 -37.469 -13.32 1 94.19 381 GLY A C 1
ATOM 3066 O O . GLY A 1 381 ? -1.969 -38.156 -13.523 1 94.19 381 GLY A O 1
ATOM 3067 N N . ILE A 1 382 ? -0.618 -37.188 -12.125 1 93.25 382 ILE A N 1
ATOM 3068 C CA . ILE A 1 382 ? -1.337 -37.75 -10.984 1 93.25 382 ILE A CA 1
ATOM 3069 C C . ILE A 1 382 ? -2.418 -36.781 -10.531 1 93.25 382 ILE A C 1
ATOM 3071 O O . ILE A 1 382 ? -3.455 -37.188 -10.008 1 93.25 382 ILE A O 1
ATOM 3075 N N . GLY A 1 383 ? -2.158 -35.531 -10.891 1 84.19 383 GLY A N 1
ATOM 3076 C CA . GLY A 1 383 ? -3.16 -34.5 -10.578 1 84.19 383 GLY A CA 1
ATOM 3077 C C . GLY A 1 383 ? -2.955 -33.875 -9.219 1 84.19 383 GLY A C 1
ATOM 3078 O O . GLY A 1 383 ? -1.9 -34.031 -8.602 1 84.19 383 GLY A O 1
ATOM 3079 N N . TRP A 1 384 ? -3.951 -32.938 -8.961 1 73.19 384 TRP A N 1
ATOM 3080 C CA . TRP A 1 384 ? -3.963 -32.25 -7.672 1 73.19 384 TRP A CA 1
ATOM 3081 C C . TRP A 1 384 ? -5.301 -32.438 -6.969 1 73.19 384 TRP A C 1
ATOM 3083 O O . TRP A 1 384 ? -6.199 -33.094 -7.488 1 73.19 384 TRP A O 1
ATOM 3093 N N . SER A 1 385 ? -5.391 -31.906 -5.812 1 60.5 385 SER A N 1
ATOM 3094 C CA . SER A 1 385 ? -6.527 -32.188 -4.941 1 60.5 385 SER A CA 1
ATOM 3095 C C . SER A 1 385 ? -7.848 -31.891 -5.648 1 60.5 385 SER A C 1
ATOM 3097 O O . SER A 1 385 ? -8.836 -32.594 -5.434 1 60.5 385 SER A O 1
ATOM 3099 N N . MET A 1 386 ? -7.852 -30.953 -6.508 1 62.31 386 MET A N 1
ATOM 3100 C CA . MET A 1 386 ? -9.172 -30.609 -7.027 1 62.31 386 MET A CA 1
ATOM 3101 C C . MET A 1 386 ? -9.328 -31.062 -8.477 1 62.31 386 MET A C 1
ATOM 3103 O O . MET A 1 386 ? -10.305 -30.734 -9.141 1 62.31 386 MET A O 1
ATOM 3107 N N . GLY A 1 387 ? -8.344 -31.734 -8.836 1 66.12 387 GLY A N 1
ATOM 3108 C CA . GLY A 1 387 ? -8.633 -32.156 -10.188 1 66.12 387 GLY A CA 1
ATOM 3109 C C . GLY A 1 387 ? -7.398 -32.594 -10.953 1 66.12 387 GLY A C 1
ATOM 3110 O O . GLY A 1 387 ? -6.289 -32.562 -10.414 1 66.12 387 GLY A O 1
ATOM 3111 N N . GLY A 1 388 ? -7.734 -33.25 -11.898 1 67.06 388 GLY A N 1
ATOM 3112 C CA . GLY A 1 388 ? -6.727 -33.656 -12.859 1 67.06 388 GLY A CA 1
ATOM 3113 C C . GLY A 1 388 ? -6.227 -35.062 -12.625 1 67.06 388 GLY A C 1
ATOM 3114 O O . GLY A 1 388 ? -6.824 -35.812 -11.867 1 67.06 388 GLY A O 1
ATOM 3115 N N . GLY A 1 389 ? -5.504 -35.562 -13.445 1 82.62 389 GLY A N 1
ATOM 3116 C CA . GLY A 1 389 ? -4.797 -36.812 -13.367 1 82.62 389 GLY A CA 1
ATOM 3117 C C . GLY A 1 389 ? -5.18 -37.812 -14.469 1 82.62 389 GLY A C 1
ATOM 3118 O O . GLY A 1 389 ? -6.316 -37.781 -14.945 1 82.62 389 GLY A O 1
ATOM 3119 N N . THR A 1 390 ? -4.266 -38.5 -14.719 1 93.44 390 THR A N 1
ATOM 3120 C CA . THR A 1 390 ? -4.445 -39.562 -15.688 1 93.44 390 THR A CA 1
ATOM 3121 C C . THR A 1 390 ? -5.277 -40.719 -15.094 1 93.44 390 THR A C 1
ATOM 3123 O O . THR A 1 390 ? -4.891 -41.312 -14.086 1 93.44 390 THR A O 1
ATOM 3126 N N . LEU A 1 391 ? -6.438 -40.938 -15.641 1 95.56 391 LEU A N 1
ATOM 3127 C CA . LEU A 1 391 ? -7.32 -42.062 -15.266 1 95.56 391 LEU A CA 1
ATOM 3128 C C . LEU A 1 391 ? -8.312 -42.344 -16.391 1 95.56 391 LEU A C 1
ATOM 3130 O O . LEU A 1 391 ? -8.977 -41.438 -16.891 1 95.56 391 LEU A O 1
ATOM 3134 N N . GLY A 1 392 ? -8.391 -43.562 -16.812 1 95.44 392 GLY A N 1
ATOM 3135 C CA . GLY A 1 392 ? -9.297 -43.969 -17.875 1 95.44 392 GLY A CA 1
ATOM 3136 C C . GLY A 1 392 ? -9.445 -45.469 -18.016 1 95.44 392 GLY A C 1
ATOM 3137 O O . GLY A 1 392 ? -8.898 -46.219 -17.203 1 95.44 392 GLY A O 1
ATOM 3138 N N . TRP A 1 393 ? -10.266 -45.938 -18.969 1 96.19 393 TRP A N 1
ATOM 3139 C CA . TRP A 1 393 ? -10.539 -47.344 -19.203 1 96.19 393 TRP A CA 1
ATOM 3140 C C . TRP A 1 393 ? -9.758 -47.875 -20.406 1 96.19 393 TRP A C 1
ATOM 3142 O O . TRP A 1 393 ? -9.594 -47.156 -21.391 1 96.19 393 TRP A O 1
ATOM 3152 N N . LEU A 1 394 ? -9.312 -49.062 -20.312 1 96.81 394 LEU A N 1
ATOM 3153 C CA . LEU A 1 394 ? -8.836 -49.75 -21.5 1 96.81 394 LEU A CA 1
ATOM 3154 C C . LEU A 1 394 ? -10.008 -50.156 -22.391 1 96.81 394 LEU A C 1
ATOM 3156 O O . LEU A 1 394 ? -11.156 -50.188 -21.938 1 96.81 394 LEU A O 1
ATOM 3160 N N . PRO A 1 395 ? -9.656 -50.5 -23.594 1 92.56 395 PRO A N 1
ATOM 3161 C CA . PRO A 1 395 ? -10.727 -50.844 -24.531 1 92.56 395 PRO A CA 1
ATOM 3162 C C . PRO A 1 395 ? -11.484 -52.094 -24.094 1 92.56 395 PRO A C 1
ATOM 3164 O O . PRO A 1 395 ? -12.609 -52.344 -24.562 1 92.56 395 PRO A O 1
ATOM 3167 N N . ASP A 1 396 ? -11.047 -52.875 -23.141 1 93.19 396 ASP A N 1
ATOM 3168 C CA . ASP A 1 396 ? -11.672 -54.156 -22.75 1 93.19 396 ASP A CA 1
ATOM 3169 C C . ASP A 1 396 ? -12.781 -53.906 -21.719 1 93.19 396 ASP A C 1
ATOM 3171 O O . ASP A 1 396 ? -13.453 -54.875 -21.297 1 93.19 396 ASP A O 1
ATOM 3175 N N . ASN A 1 397 ? -12.922 -52.719 -21.234 1 93.38 397 ASN A N 1
ATOM 3176 C CA . ASN A 1 397 ? -13.93 -52.312 -20.25 1 93.38 397 ASN A CA 1
ATOM 3177 C C . ASN A 1 397 ? -13.766 -53.094 -18.938 1 93.38 397 ASN A C 1
ATOM 3179 O O . ASN A 1 397 ? -14.719 -53.219 -18.172 1 93.38 397 ASN A O 1
ATOM 3183 N N . LYS A 1 398 ? -12.633 -53.5 -18.734 1 95.06 398 LYS A N 1
ATOM 3184 C CA . LYS A 1 398 ? -12.336 -54.281 -17.531 1 95.06 398 LYS A CA 1
ATOM 3185 C C . LYS A 1 398 ? -11.188 -53.656 -16.75 1 95.06 398 LYS A C 1
ATOM 3187 O O . LYS A 1 398 ? -11.18 -53.688 -15.523 1 95.06 398 LYS A O 1
ATOM 3192 N N . HIS A 1 399 ? -10.273 -53.188 -17.5 1 97.38 399 HIS A N 1
ATOM 3193 C CA . HIS A 1 399 ? -9.102 -52.562 -16.891 1 97.38 399 HIS A CA 1
ATOM 3194 C C . HIS A 1 399 ? -9.203 -51.062 -16.938 1 97.38 399 HIS A C 1
ATOM 3196 O O . HIS A 1 399 ? -9.664 -50.469 -17.922 1 97.38 399 HIS A O 1
ATOM 3202 N N . ILE A 1 400 ? -8.766 -50.438 -15.836 1 97.81 400 ILE A N 1
ATOM 3203 C CA . ILE A 1 400 ? -8.523 -49 -15.852 1 97.81 400 ILE A CA 1
ATOM 3204 C C . ILE A 1 400 ? -7.016 -48.75 -15.867 1 97.81 400 ILE A C 1
ATOM 3206 O O . ILE A 1 400 ? -6.223 -49.594 -15.484 1 97.81 400 ILE A O 1
ATOM 3210 N N . TYR A 1 401 ? -6.625 -47.625 -16.359 1 97.94 401 TYR A N 1
ATOM 3211 C CA . TYR A 1 401 ? -5.254 -47.156 -16.234 1 97.94 401 TYR A CA 1
ATOM 3212 C C . TYR A 1 401 ? -5.188 -45.875 -15.398 1 97.94 401 TYR A C 1
ATOM 3214 O O . TYR A 1 401 ? -6.145 -45.094 -15.359 1 97.94 401 TYR A O 1
ATOM 3222 N N . PHE A 1 402 ? -4.121 -45.656 -14.664 1 97.19 402 PHE A N 1
ATOM 3223 C CA . PHE A 1 402 ? -3.844 -44.469 -13.867 1 97.19 402 PHE A CA 1
ATOM 3224 C C . PHE A 1 402 ? -2.35 -44.312 -13.609 1 97.19 402 PHE A C 1
ATOM 3226 O O . PHE A 1 402 ? -1.576 -45.25 -13.883 1 97.19 402 PHE A O 1
ATOM 3233 N N . GLN A 1 403 ? -1.916 -43.125 -13.211 1 97.31 403 GLN A N 1
ATOM 3234 C CA . GLN A 1 403 ? -0.525 -42.938 -12.82 1 97.31 403 GLN A CA 1
ATOM 3235 C C . GLN A 1 403 ? -0.385 -42.875 -11.297 1 97.31 403 GLN A C 1
ATOM 3237 O O . GLN A 1 403 ? -1.305 -42.438 -10.602 1 97.31 403 GLN A O 1
ATOM 3242 N N . SER A 1 404 ? 0.724 -43.312 -10.836 1 96.38 404 SER A N 1
ATOM 3243 C CA . SER A 1 404 ? 1.057 -43.344 -9.414 1 96.38 404 SER A CA 1
ATOM 3244 C C . SER A 1 404 ? 2.557 -43.188 -9.195 1 96.38 404 SER A C 1
ATOM 3246 O O . SER A 1 404 ? 3.361 -43.594 -10.023 1 96.38 404 SER A O 1
ATOM 3248 N N . GLU A 1 405 ? 2.889 -42.562 -8.109 1 95.25 405 GLU A N 1
ATOM 3249 C CA . GLU A 1 405 ? 4.301 -42.438 -7.762 1 95.25 405 GLU A CA 1
ATOM 3250 C C . GLU A 1 405 ? 4.688 -43.344 -6.621 1 95.25 405 GLU A C 1
ATOM 3252 O O . GLU A 1 405 ? 5.602 -43.062 -5.852 1 95.25 405 GLU A O 1
ATOM 3257 N N . GLU A 1 406 ? 3.959 -44.375 -6.434 1 94.62 406 GLU A N 1
ATOM 3258 C CA . GLU A 1 406 ? 4.16 -45.281 -5.32 1 94.62 406 GLU A CA 1
ATOM 3259 C C . GLU A 1 406 ? 5.594 -45.812 -5.289 1 94.62 406 GLU A C 1
ATOM 3261 O O . GLU A 1 406 ? 6.145 -46.062 -4.215 1 94.62 406 GLU A O 1
ATOM 3266 N N . THR A 1 407 ? 6.27 -45.875 -6.5 1 95.94 407 THR A N 1
ATOM 3267 C CA . THR A 1 407 ? 7.625 -46.406 -6.559 1 95.94 407 THR A CA 1
ATOM 3268 C C . THR A 1 407 ? 8.648 -45.25 -6.59 1 95.94 407 THR A C 1
ATOM 3270 O O . THR A 1 407 ? 9.82 -45.5 -6.91 1 95.94 407 THR A O 1
ATOM 3273 N N . GLY A 1 408 ? 8.227 -44.094 -6.348 1 96.75 408 GLY A N 1
ATOM 3274 C CA . GLY A 1 408 ? 9.133 -42.969 -6.277 1 96.75 408 GLY A CA 1
ATOM 3275 C C . GLY A 1 408 ? 9 -42 -7.457 1 96.75 408 GLY A C 1
ATOM 3276 O O . GLY A 1 408 ? 9.305 -40.812 -7.34 1 96.75 408 GLY A O 1
ATOM 3277 N N . TYR A 1 409 ? 8.664 -42.562 -8.562 1 97.81 409 TYR A N 1
ATOM 3278 C CA . TYR A 1 409 ? 8.422 -41.781 -9.773 1 97.81 409 TYR A CA 1
ATOM 3279 C C . TYR A 1 409 ? 7.016 -42.031 -10.305 1 97.81 409 TYR A C 1
ATOM 3281 O O . TYR A 1 409 ? 6.383 -43.031 -9.961 1 97.81 409 TYR A O 1
ATOM 3289 N N . SER A 1 410 ? 6.484 -41.125 -11.086 1 97.25 410 SER A N 1
ATOM 3290 C CA . SER A 1 410 ? 5.16 -41.312 -11.672 1 97.25 410 SER A CA 1
ATOM 3291 C C . SER A 1 410 ? 5.207 -42.312 -12.836 1 97.25 410 SER A C 1
ATOM 3293 O O . SER A 1 410 ? 5.816 -42.031 -13.867 1 97.25 410 SER A O 1
ATOM 3295 N N . HIS A 1 411 ? 4.594 -43.344 -12.641 1 97.94 411 HIS A N 1
ATOM 3296 C CA . HIS A 1 411 ? 4.566 -44.406 -13.656 1 97.94 411 HIS A CA 1
ATOM 3297 C C . HIS A 1 411 ? 3.133 -44.781 -14.008 1 97.94 411 HIS A C 1
ATOM 3299 O O . HIS A 1 411 ? 2.195 -44.438 -13.289 1 97.94 411 HIS A O 1
ATOM 3305 N N . LEU A 1 412 ? 2.996 -45.469 -15.133 1 98.31 412 LEU A N 1
ATOM 3306 C CA . LEU A 1 412 ? 1.698 -45.906 -15.641 1 98.31 412 LEU A CA 1
ATOM 3307 C C . LEU A 1 412 ? 1.331 -47.281 -15.086 1 98.31 412 LEU A C 1
ATOM 3309 O O . LEU A 1 412 ? 2.156 -48.188 -15.094 1 98.31 412 LEU A O 1
ATOM 3313 N N . TYR A 1 413 ? 0.132 -47.406 -14.57 1 98.31 413 TYR A N 1
ATOM 3314 C CA . TYR A 1 413 ? -0.414 -48.656 -14.016 1 98.31 413 TYR A CA 1
ATOM 3315 C C . TYR A 1 413 ? -1.725 -49 -14.703 1 98.31 413 TYR A C 1
ATOM 3317 O O . TYR A 1 413 ? -2.438 -48.156 -15.203 1 98.31 413 TYR A O 1
ATOM 3325 N N . ILE A 1 414 ? -2.018 -50.281 -14.688 1 98.25 414 ILE A N 1
ATOM 3326 C CA . ILE A 1 414 ? -3.352 -50.781 -15.023 1 98.25 414 ILE A CA 1
ATOM 3327 C C . ILE A 1 414 ? -3.906 -51.625 -13.875 1 98.25 414 ILE A C 1
ATOM 3329 O O . ILE A 1 414 ? -3.143 -52.188 -13.094 1 98.25 414 ILE A O 1
ATOM 3333 N N . LEU A 1 415 ? -5.191 -51.625 -13.773 1 98.19 415 LEU A N 1
ATOM 3334 C CA . LEU A 1 415 ? -5.871 -52.344 -12.695 1 98.19 415 LEU A CA 1
ATOM 3335 C C . LEU A 1 415 ? -7.148 -53 -13.203 1 98.19 415 LEU A C 1
ATOM 3337 O O . LEU A 1 415 ? -8 -52.344 -13.805 1 98.19 415 LEU A O 1
ATOM 3341 N N . ASP A 1 416 ? -7.234 -54.281 -12.992 1 97.75 416 ASP A N 1
ATOM 3342 C CA . ASP A 1 416 ? -8.453 -55.031 -13.289 1 97.75 416 ASP A CA 1
ATOM 3343 C C . ASP A 1 416 ? -9.508 -54.812 -12.203 1 97.75 416 ASP A C 1
ATOM 3345 O O . ASP A 1 416 ? -9.344 -55.25 -11.07 1 97.75 416 ASP A O 1
ATOM 3349 N N . VAL A 1 417 ? -10.609 -54.188 -12.578 1 97.31 417 VAL A N 1
ATOM 3350 C CA . VAL A 1 417 ? -11.578 -53.75 -11.57 1 97.31 417 VAL A CA 1
ATOM 3351 C C . VAL A 1 417 ? -12.383 -54.969 -11.07 1 97.31 417 VAL A C 1
ATOM 3353 O O . VAL A 1 417 ? -13.023 -54.875 -10.023 1 97.31 417 VAL A O 1
ATOM 3356 N N . SER A 1 418 ? -12.414 -56 -11.789 1 94.12 418 SER A N 1
ATOM 3357 C CA . SER A 1 418 ? -13.203 -57.188 -11.422 1 94.12 418 SER A CA 1
ATOM 3358 C C . SER A 1 418 ? -12.516 -58 -10.328 1 94.12 418 SER A C 1
ATOM 3360 O O . SER A 1 418 ? -13.18 -58.625 -9.5 1 94.12 418 SER A O 1
ATOM 3362 N N . ASN A 1 419 ? -11.211 -58 -10.266 1 94.06 419 ASN A N 1
ATOM 3363 C CA . ASN A 1 419 ? -10.523 -58.844 -9.281 1 94.06 419 ASN A CA 1
ATOM 3364 C C . ASN A 1 419 ? -9.5 -58.031 -8.484 1 94.06 419 ASN A C 1
ATOM 3366 O O . ASN A 1 419 ? -8.891 -58.562 -7.543 1 94.06 419 ASN A O 1
ATOM 3370 N N . GLY A 1 420 ? -9.258 -56.875 -8.867 1 94.12 420 GLY A N 1
ATOM 3371 C CA . GLY A 1 420 ? -8.414 -56 -8.078 1 94.12 420 GLY A CA 1
ATOM 3372 C C . GLY A 1 420 ? -6.938 -56.125 -8.414 1 94.12 420 GLY A C 1
ATOM 3373 O O . GLY A 1 420 ? -6.09 -55.5 -7.77 1 94.12 420 GLY A O 1
ATOM 3374 N N . GLN A 1 421 ? -6.625 -56.906 -9.445 1 96.38 421 GLN A N 1
ATOM 3375 C CA . GLN A 1 421 ? -5.223 -57.094 -9.797 1 96.38 421 GLN A CA 1
ATOM 3376 C C . GLN A 1 421 ? -4.637 -55.844 -10.461 1 96.38 421 GLN A C 1
ATOM 3378 O O . GLN A 1 421 ? -5.168 -55.375 -11.461 1 96.38 421 GLN A O 1
ATOM 3383 N N . LYS A 1 422 ? -3.582 -55.375 -9.906 1 97.25 422 LYS A N 1
ATOM 3384 C CA . LYS A 1 422 ? -2.881 -54.156 -10.375 1 97.25 422 LYS A CA 1
ATOM 3385 C C . LYS A 1 422 ? -1.544 -54.531 -11.016 1 97.25 422 LYS A C 1
ATOM 3387 O O . LYS A 1 422 ? -0.832 -55.406 -10.523 1 97.25 422 LYS A O 1
ATOM 3392 N N . LYS A 1 423 ? -1.213 -53.938 -12.133 1 97.5 423 LYS A N 1
ATOM 3393 C CA . LYS A 1 423 ? 0.048 -54.125 -12.836 1 97.5 423 LYS A CA 1
ATOM 3394 C C . LYS A 1 423 ? 0.731 -52.812 -13.156 1 97.5 423 LYS A C 1
ATOM 3396 O O . LYS A 1 423 ? 0.105 -51.906 -13.703 1 97.5 423 LYS A O 1
ATOM 3401 N N . GLN A 1 424 ? 1.988 -52.719 -12.773 1 97.75 424 GLN A N 1
ATOM 3402 C CA . GLN A 1 424 ? 2.811 -51.562 -13.164 1 97.75 424 GLN A CA 1
ATOM 3403 C C . GLN A 1 424 ? 3.379 -51.75 -14.562 1 97.75 424 GLN A C 1
ATOM 3405 O O . GLN A 1 424 ? 4.129 -52.688 -14.82 1 97.75 424 GLN A O 1
ATOM 3410 N N . LEU A 1 425 ? 3.088 -50.875 -15.477 1 98.25 425 LEU A N 1
ATOM 3411 C CA . LEU A 1 425 ? 3.477 -51.031 -16.875 1 98.25 425 LEU A CA 1
ATOM 3412 C C . LEU A 1 425 ? 4.879 -50.469 -17.109 1 98.25 425 LEU A C 1
ATOM 3414 O O . LEU A 1 425 ? 5.602 -50.969 -17.984 1 98.25 425 LEU A O 1
ATOM 3418 N N . THR A 1 426 ? 5.176 -49.375 -16.516 1 98 426 THR A N 1
ATOM 3419 C CA . THR A 1 426 ? 6.492 -48.781 -16.656 1 98 426 THR A CA 1
ATOM 3420 C C . THR A 1 426 ? 7.191 -48.688 -15.297 1 98 426 THR A C 1
ATOM 3422 O O . THR A 1 426 ? 6.539 -48.625 -14.258 1 98 426 THR A O 1
ATOM 3425 N N . LYS A 1 427 ? 8.539 -48.688 -15.305 1 97 427 LYS A N 1
ATOM 3426 C CA . LYS A 1 427 ? 9.328 -48.656 -14.078 1 97 427 LYS A CA 1
ATOM 3427 C C . LYS A 1 427 ? 10.711 -48.031 -14.32 1 97 427 LYS A C 1
ATOM 3429 O O . LYS A 1 427 ? 11.219 -48.094 -15.445 1 97 427 LYS A O 1
ATOM 3434 N N . GLY A 1 428 ? 11.281 -47.5 -13.305 1 97 428 GLY A N 1
ATOM 3435 C CA . GLY A 1 428 ? 12.602 -46.875 -13.375 1 97 428 GLY A CA 1
ATOM 3436 C C . GLY A 1 428 ? 12.656 -45.5 -12.734 1 97 428 GLY A C 1
ATOM 3437 O O . GLY A 1 428 ? 11.672 -45.031 -12.148 1 97 428 GLY A O 1
ATOM 3438 N N . ASN A 1 429 ? 13.836 -44.906 -12.844 1 97.44 429 ASN A N 1
ATOM 3439 C CA . ASN A 1 429 ? 14.047 -43.562 -12.258 1 97.44 429 ASN A CA 1
ATOM 3440 C C . ASN A 1 429 ? 13.766 -42.469 -13.258 1 97.44 429 ASN A C 1
ATOM 3442 O O . ASN A 1 429 ? 14.633 -41.625 -13.531 1 97.44 429 ASN A O 1
ATOM 3446 N N . PHE A 1 430 ? 12.641 -42.531 -13.789 1 97.75 430 PHE A N 1
ATOM 3447 C CA . PHE A 1 430 ? 12.18 -41.5 -14.719 1 97.75 430 PHE A CA 1
ATOM 3448 C C . PHE A 1 430 ? 10.672 -41.312 -14.609 1 97.75 430 PHE A C 1
ATOM 3450 O O . PHE A 1 430 ? 9.984 -42.125 -13.969 1 97.75 430 PHE A O 1
ATOM 3457 N N . GLU A 1 431 ? 10.102 -40.25 -15.172 1 97.75 431 GLU A N 1
ATOM 3458 C CA . GLU A 1 431 ? 8.688 -39.875 -15.102 1 97.75 431 GLU A CA 1
ATOM 3459 C C . GLU A 1 431 ? 7.977 -40.188 -16.422 1 97.75 431 GLU A C 1
ATOM 3461 O O . GLU A 1 431 ? 8.57 -40.094 -17.5 1 97.75 431 GLU A O 1
ATOM 3466 N N . ILE A 1 432 ? 6.723 -40.531 -16.297 1 98 432 ILE A N 1
ATOM 3467 C CA . ILE A 1 432 ? 5.844 -40.688 -17.453 1 98 432 ILE A CA 1
ATOM 3468 C C . ILE A 1 432 ? 4.957 -39.469 -17.609 1 98 432 ILE A C 1
ATOM 3470 O O . ILE A 1 432 ? 4.418 -38.938 -16.625 1 98 432 ILE A O 1
ATOM 3474 N N . PHE A 1 433 ? 4.887 -39.062 -18.875 1 96.88 433 PHE A N 1
ATOM 3475 C CA . PHE A 1 433 ? 4.062 -37.875 -19.156 1 96.88 433 PHE A CA 1
ATOM 3476 C C . PHE A 1 433 ? 3.02 -38.188 -20.234 1 96.88 433 PHE A C 1
ATOM 3478 O O . PHE A 1 433 ? 3.342 -38.781 -21.266 1 96.88 433 PHE A O 1
ATOM 3485 N N . ASP A 1 434 ? 1.727 -37.906 -20.031 1 95.38 434 ASP A N 1
ATOM 3486 C CA . ASP A 1 434 ? 0.613 -37.781 -20.969 1 95.38 434 ASP A CA 1
ATOM 3487 C C . ASP A 1 434 ? 0.416 -39.062 -21.75 1 95.38 434 ASP A C 1
ATOM 3489 O O . ASP A 1 434 ? 0.37 -39.062 -22.984 1 95.38 434 ASP A O 1
ATOM 3493 N N . PRO A 1 435 ? 0.241 -40.156 -21.109 1 97.56 435 PRO A N 1
ATOM 3494 C CA . PRO A 1 435 ? -0.055 -41.375 -21.844 1 97.56 435 PRO A CA 1
ATOM 3495 C C . PRO A 1 435 ? -1.398 -41.344 -22.562 1 97.56 435 PRO A C 1
ATOM 3497 O O . PRO A 1 435 ? -2.383 -40.844 -22.016 1 97.56 435 PRO A O 1
ATOM 3500 N N . LYS A 1 436 ? -1.373 -41.875 -23.781 1 95.88 436 LYS A N 1
ATOM 3501 C CA . LYS A 1 436 ? -2.566 -41.969 -24.625 1 95.88 436 LYS A CA 1
ATOM 3502 C C . LYS A 1 436 ? -2.637 -43.312 -25.344 1 95.88 436 LYS A C 1
ATOM 3504 O O . LYS A 1 436 ? -1.619 -43.812 -25.828 1 95.88 436 LYS A O 1
ATOM 3509 N N . ILE A 1 437 ? -3.818 -43.812 -25.453 1 96.56 437 ILE A N 1
ATOM 3510 C CA . ILE A 1 437 ? -4.008 -45.094 -26.141 1 96.56 437 ILE A CA 1
ATOM 3511 C C . ILE A 1 437 ? -4.141 -44.844 -27.641 1 96.56 437 ILE A C 1
ATOM 3513 O O . ILE A 1 437 ? -4.812 -43.906 -28.078 1 96.56 437 ILE A O 1
ATOM 3517 N N . SER A 1 438 ? -3.543 -45.719 -28.422 1 96.38 438 SER A N 1
ATOM 3518 C CA . SER A 1 438 ? -3.592 -45.625 -29.875 1 96.38 438 SER A CA 1
ATOM 3519 C C . SER A 1 438 ? -5.004 -45.875 -30.406 1 96.38 438 SER A C 1
ATOM 3521 O O . SER A 1 438 ? -5.844 -46.406 -29.688 1 96.38 438 SER A O 1
ATOM 3523 N N . ASN A 1 439 ? -5.203 -45.469 -31.656 1 91.69 439 ASN A N 1
ATOM 3524 C CA . ASN A 1 439 ? -6.508 -45.625 -32.281 1 91.69 439 ASN A CA 1
ATOM 3525 C C . ASN A 1 439 ? -6.93 -47.094 -32.344 1 91.69 439 ASN A C 1
ATOM 3527 O O . ASN A 1 439 ? -8.109 -47.406 -32.156 1 91.69 439 ASN A O 1
ATOM 3531 N N . ASN A 1 440 ? -6.035 -47.969 -32.562 1 92.5 440 ASN A N 1
ATOM 3532 C CA . ASN A 1 440 ? -6.367 -49.375 -32.719 1 92.5 440 ASN A CA 1
ATOM 3533 C C . ASN A 1 440 ? -6.418 -50.094 -31.359 1 92.5 440 ASN A C 1
ATOM 3535 O O . ASN A 1 440 ? -6.656 -51.281 -31.297 1 92.5 440 ASN A O 1
ATOM 3539 N N . GLY A 1 441 ? -6.074 -49.375 -30.328 1 93.81 441 GLY A N 1
ATOM 3540 C CA . GLY A 1 441 ? -6.203 -49.906 -28.969 1 93.81 441 GLY A CA 1
ATOM 3541 C C . GLY A 1 441 ? -5.105 -50.875 -28.594 1 93.81 441 GLY A C 1
ATOM 3542 O O . GLY A 1 441 ? -5.242 -51.625 -27.641 1 93.81 441 GLY A O 1
ATOM 3543 N N . LYS A 1 442 ? -4.051 -50.781 -29.281 1 96 442 LYS A N 1
ATOM 3544 C CA . LYS A 1 442 ? -3.043 -51.812 -29.062 1 96 442 LYS A CA 1
ATOM 3545 C C . LYS A 1 442 ? -1.784 -51.25 -28.422 1 96 442 LYS A C 1
ATOM 3547 O O . LYS A 1 442 ? -0.939 -52 -27.922 1 96 442 LYS A O 1
ATOM 3552 N N . PHE A 1 443 ? -1.701 -49.969 -28.516 1 97.5 443 PHE A N 1
ATOM 3553 C CA . PHE A 1 443 ? -0.463 -49.344 -28.047 1 97.5 443 PHE A CA 1
ATOM 3554 C C . PHE A 1 443 ? -0.756 -48.125 -27.188 1 97.5 443 PHE A C 1
ATOM 3556 O O . PHE A 1 443 ? -1.86 -47.562 -27.219 1 97.5 443 PHE A O 1
ATOM 3563 N N . TRP A 1 444 ? 0.279 -47.844 -26.375 1 98.06 444 TRP A N 1
ATOM 3564 C CA . TRP A 1 444 ? 0.37 -46.531 -25.734 1 98.06 444 TRP A CA 1
ATOM 3565 C C . TRP A 1 444 ? 1.279 -45.594 -26.516 1 98.06 444 TRP A C 1
ATOM 3567 O O . TRP A 1 444 ? 2.314 -46.031 -27.047 1 98.06 444 TRP A O 1
ATOM 3577 N N . TYR A 1 445 ? 0.926 -44.344 -26.609 1 98.12 445 TYR A N 1
ATOM 3578 C CA . TYR A 1 445 ? 1.852 -43.25 -26.859 1 98.12 445 TYR A CA 1
ATOM 3579 C C . TYR A 1 445 ? 2.098 -42.438 -25.594 1 98.12 445 TYR A C 1
ATOM 3581 O O . TYR A 1 445 ? 1.157 -42.125 -24.859 1 98.12 445 TYR A O 1
ATOM 3589 N N . LEU A 1 446 ? 3.32 -42.156 -25.281 1 98.25 446 LEU A N 1
ATOM 3590 C CA . LEU A 1 446 ? 3.619 -41.438 -24.062 1 98.25 446 LEU A CA 1
ATOM 3591 C C . LEU A 1 446 ? 4.992 -40.781 -24.141 1 98.25 446 LEU A C 1
ATOM 3593 O O . LEU A 1 446 ? 5.828 -41.188 -24.953 1 98.25 446 LEU A O 1
ATOM 3597 N N . SER A 1 447 ? 5.176 -39.719 -23.422 1 98.12 447 SER A N 1
ATOM 3598 C CA . SER A 1 447 ? 6.484 -39.094 -23.266 1 98.12 447 SER A CA 1
ATOM 3599 C C . SER A 1 447 ? 7.141 -39.531 -21.953 1 98.12 447 SER A C 1
ATOM 3601 O O . SER A 1 447 ? 6.449 -39.812 -20.969 1 98.12 447 SER A O 1
ATOM 3603 N N . THR A 1 448 ? 8.477 -39.594 -21.953 1 98.12 448 THR A N 1
ATOM 3604 C CA . THR A 1 448 ? 9.188 -39.938 -20.719 1 98.12 448 THR A CA 1
ATOM 3605 C C . THR A 1 448 ? 10.453 -39.094 -20.578 1 98.12 448 THR A C 1
ATOM 3607 O O . THR A 1 448 ? 10.875 -38.438 -21.531 1 98.12 448 THR A O 1
ATOM 3610 N N . SER A 1 449 ? 11.008 -39.125 -19.406 1 98.06 449 SER A N 1
ATOM 3611 C CA . SER A 1 449 ? 12.32 -38.562 -19.125 1 98.06 449 SER A CA 1
ATOM 3612 C C . SER A 1 449 ? 13.367 -39.656 -18.922 1 98.06 449 SER A C 1
ATOM 3614 O O . SER A 1 449 ? 14.305 -39.5 -18.141 1 98.06 449 SER A O 1
ATOM 3616 N N . GLU A 1 450 ? 13.242 -40.719 -19.531 1 97.31 450 GLU A N 1
ATOM 3617 C CA . GLU A 1 450 ? 14.055 -41.906 -19.312 1 97.31 450 GLU A CA 1
ATOM 3618 C C . GLU A 1 450 ? 15.516 -41.656 -19.688 1 97.31 450 GLU A C 1
ATOM 3620 O O . GLU A 1 450 ? 16.422 -42.125 -19 1 97.31 450 GLU A O 1
ATOM 3625 N N . VAL A 1 451 ? 15.742 -40.906 -20.766 1 97.44 451 VAL A N 1
ATOM 3626 C CA . VAL A 1 451 ? 17.109 -40.656 -21.219 1 97.44 451 VAL A CA 1
ATOM 3627 C C . VAL A 1 451 ? 17.828 -39.781 -20.203 1 97.44 451 VAL A C 1
ATOM 3629 O O . VAL A 1 451 ? 19 -40 -19.891 1 97.44 451 VAL A O 1
ATOM 3632 N N . HIS A 1 452 ? 17.219 -38.812 -19.766 1 97.06 452 HIS A N 1
ATOM 3633 C CA . HIS A 1 452 ? 17.688 -37.812 -18.781 1 97.06 452 HIS A CA 1
ATOM 3634 C C . HIS A 1 452 ? 16.531 -37.031 -18.203 1 97.06 452 HIS A C 1
ATOM 3636 O O . HIS A 1 452 ? 15.586 -36.688 -18.922 1 97.06 452 HIS A O 1
ATOM 3642 N N . PRO A 1 453 ? 16.641 -36.719 -16.875 1 97.38 453 PRO A N 1
ATOM 3643 C CA . PRO A 1 453 ? 15.555 -35.906 -16.328 1 97.38 453 PRO A CA 1
ATOM 3644 C C . PRO A 1 453 ? 15.336 -34.594 -17.109 1 97.38 453 PRO A C 1
ATOM 3646 O O . PRO A 1 453 ? 14.219 -34.062 -17.125 1 97.38 453 PRO A O 1
ATOM 3649 N N . GLY A 1 454 ? 16.328 -34.094 -17.766 1 97.38 454 GLY A N 1
ATOM 3650 C CA . GLY A 1 454 ? 16.266 -32.844 -18.5 1 97.38 454 GLY A CA 1
ATOM 3651 C C . GLY A 1 454 ? 15.977 -33.031 -19.984 1 97.38 454 GLY A C 1
ATOM 3652 O O . GLY A 1 454 ? 16.203 -32.125 -20.781 1 97.38 454 GLY A O 1
ATOM 3653 N N . GLU A 1 455 ? 15.547 -34.156 -20.391 1 98.06 455 GLU A N 1
ATOM 3654 C CA . GLU A 1 455 ? 15.125 -34.406 -21.766 1 98.06 455 GLU A CA 1
ATOM 3655 C C . GLU A 1 455 ? 13.711 -35 -21.812 1 98.06 455 GLU A C 1
ATOM 3657 O O . GLU A 1 455 ? 13.258 -35.625 -20.828 1 98.06 455 GLU A O 1
ATOM 3662 N N . ARG A 1 456 ? 12.992 -34.781 -22.875 1 98.25 456 ARG A N 1
ATOM 3663 C CA . ARG A 1 456 ? 11.672 -35.375 -23.141 1 98.25 456 ARG A CA 1
ATOM 3664 C C . ARG A 1 456 ? 11.625 -36.031 -24.516 1 98.25 456 ARG A C 1
ATOM 3666 O O . ARG A 1 456 ? 11.93 -35.406 -25.516 1 98.25 456 ARG A O 1
ATOM 3673 N N . HIS A 1 457 ? 11.297 -37.281 -24.484 1 98.44 457 HIS A N 1
ATOM 3674 C CA . HIS A 1 457 ? 11.156 -38.031 -25.719 1 98.44 457 HIS A CA 1
ATOM 3675 C C . HIS A 1 457 ? 9.812 -38.75 -25.781 1 98.44 457 HIS A C 1
ATOM 3677 O O . HIS A 1 457 ? 9.203 -39.031 -24.75 1 98.44 457 HIS A O 1
ATOM 3683 N N . TYR A 1 458 ? 9.414 -39.031 -26.953 1 98.44 458 TYR A N 1
ATOM 3684 C CA . TYR A 1 458 ? 8.117 -39.625 -27.234 1 98.44 458 TYR A CA 1
ATOM 3685 C C . TYR A 1 458 ? 8.273 -41.094 -27.594 1 98.44 458 TYR A C 1
ATOM 3687 O O . TYR A 1 458 ? 9.203 -41.469 -28.312 1 98.44 458 TYR A O 1
ATOM 3695 N N . TYR A 1 459 ? 7.414 -41.969 -27.047 1 98.5 459 TYR A N 1
ATOM 3696 C CA . TYR A 1 459 ? 7.547 -43.406 -27.188 1 98.5 459 TYR A CA 1
ATOM 3697 C C . TYR A 1 459 ? 6.219 -44.031 -27.578 1 98.5 459 TYR A C 1
ATOM 3699 O O . TYR A 1 459 ? 5.16 -43.438 -27.406 1 98.5 459 TYR A O 1
ATOM 3707 N N . MET A 1 460 ? 6.328 -45.219 -28.078 1 98.12 460 MET A N 1
ATOM 3708 C CA . MET A 1 460 ? 5.227 -46.156 -28.281 1 98.12 460 MET A CA 1
ATOM 3709 C C . MET A 1 460 ? 5.453 -47.438 -27.484 1 98.12 460 MET A C 1
ATOM 3711 O O . MET A 1 460 ? 6.574 -47.969 -27.438 1 98.12 460 MET A O 1
ATOM 3715 N N . MET A 1 461 ? 4.43 -48 -26.812 1 98.25 461 MET A N 1
ATOM 3716 C CA . MET A 1 461 ? 4.52 -49.188 -26 1 98.25 461 MET A CA 1
ATOM 3717 C C . MET A 1 461 ? 3.268 -50.031 -26.141 1 98.25 461 MET A C 1
ATOM 3719 O O . MET A 1 461 ? 2.158 -49.531 -26.25 1 98.25 461 MET A O 1
ATOM 3723 N N . PRO A 1 462 ? 3.42 -51.375 -26.094 1 98 462 PRO A N 1
ATOM 3724 C CA . PRO A 1 462 ? 2.221 -52.219 -26.141 1 98 462 PRO A CA 1
ATOM 3725 C C . PRO A 1 462 ? 1.257 -51.906 -24.984 1 98 462 PRO A C 1
ATOM 3727 O O . PRO A 1 462 ? 1.69 -51.562 -23.891 1 98 462 PRO A O 1
ATOM 3730 N N . LEU A 1 463 ? -0.022 -52.094 -25.219 1 97.81 463 LEU A N 1
ATOM 3731 C CA . LEU A 1 463 ? -1.095 -51.688 -24.312 1 97.81 463 LEU A CA 1
ATOM 3732 C C . LEU A 1 463 ? -0.949 -52.375 -22.953 1 97.81 463 LEU A C 1
ATOM 3734 O O . LEU A 1 463 ? -1.213 -51.75 -21.922 1 97.81 463 LEU A O 1
ATOM 3738 N N . MET A 1 464 ? -0.564 -53.562 -22.922 1 96.44 464 MET A N 1
ATOM 3739 C CA . MET A 1 464 ? -0.51 -54.312 -21.672 1 96.44 464 MET A CA 1
ATOM 3740 C C . MET A 1 464 ? 0.899 -54.281 -21.078 1 96.44 464 MET A C 1
ATOM 3742 O O . MET A 1 464 ? 1.211 -55.062 -20.172 1 96.44 464 MET A O 1
ATOM 3746 N N . GLY A 1 465 ? 1.753 -53.531 -21.672 1 95.69 465 GLY A N 1
ATOM 3747 C CA . GLY A 1 465 ? 3.129 -53.438 -21.219 1 95.69 465 GLY A CA 1
ATOM 3748 C C . GLY A 1 465 ? 4.117 -54.125 -22.141 1 95.69 465 GLY A C 1
ATOM 3749 O O . GLY A 1 465 ? 3.748 -55.031 -22.891 1 95.69 465 GLY A O 1
ATOM 3750 N N . GLY A 1 466 ? 5.316 -53.688 -22.094 1 95.44 466 GLY A N 1
ATOM 3751 C CA . GLY A 1 466 ? 6.379 -54.25 -22.922 1 95.44 466 GLY A CA 1
ATOM 3752 C C . GLY A 1 466 ? 7.457 -53.219 -23.25 1 95.44 466 GLY A C 1
ATOM 3753 O O . GLY A 1 466 ? 7.633 -52.25 -22.516 1 95.44 466 GLY A O 1
ATOM 3754 N N . LYS A 1 467 ? 8.117 -53.594 -24.281 1 95.81 467 LYS A N 1
ATOM 3755 C CA . LYS A 1 467 ? 9.242 -52.75 -24.672 1 95.81 467 LYS A CA 1
ATOM 3756 C C . LYS A 1 467 ? 8.742 -51.406 -25.219 1 95.81 467 LYS A C 1
ATOM 3758 O O . LYS A 1 467 ? 7.824 -51.375 -26.047 1 95.81 467 LYS A O 1
ATOM 3763 N N . MET A 1 468 ? 9.281 -50.344 -24.703 1 96.38 468 MET A N 1
ATOM 3764 C CA . MET A 1 468 ? 8.992 -49.031 -25.219 1 96.38 468 MET A CA 1
ATOM 3765 C C . MET A 1 468 ? 9.875 -48.719 -26.438 1 96.38 468 MET A C 1
ATOM 3767 O O . MET A 1 468 ? 11.094 -48.875 -26.375 1 96.38 468 MET A O 1
ATOM 3771 N N . GLU A 1 469 ? 9.289 -48.312 -27.484 1 97.44 469 GLU A N 1
ATOM 3772 C CA . GLU A 1 469 ? 10.016 -47.906 -28.672 1 97.44 469 GLU A CA 1
ATOM 3773 C C . GLU A 1 469 ? 10.102 -46.375 -28.766 1 97.44 469 GLU A C 1
ATOM 3775 O O . GLU A 1 469 ? 9.07 -45.688 -28.828 1 97.44 469 GLU A O 1
ATOM 3780 N N . LYS A 1 470 ? 11.336 -45.812 -28.75 1 98 470 LYS A N 1
ATOM 3781 C CA . LYS A 1 470 ? 11.555 -44.375 -28.812 1 98 470 LYS A CA 1
ATOM 3782 C C . LYS A 1 470 ? 11.305 -43.844 -30.219 1 98 470 LYS A C 1
ATOM 3784 O O . LYS A 1 470 ? 11.891 -44.344 -31.188 1 98 470 LYS A O 1
ATOM 3789 N N . LEU A 1 471 ? 10.484 -42.844 -30.406 1 98.25 471 LEU A N 1
ATOM 3790 C CA . LEU A 1 471 ? 10.094 -42.312 -31.703 1 98.25 471 LEU A CA 1
ATOM 3791 C C . LEU A 1 471 ? 10.867 -41.062 -32.031 1 98.25 471 LEU A C 1
ATOM 3793 O O . LEU A 1 471 ? 11.125 -40.781 -33.219 1 98.25 471 LEU A O 1
ATOM 3797 N N . THR A 1 472 ? 11.156 -40.25 -31.094 1 98.25 472 THR A N 1
ATOM 3798 C CA . THR A 1 472 ? 11.883 -39 -31.328 1 98.25 472 THR A CA 1
ATOM 3799 C C . THR A 1 472 ? 13.359 -39.188 -30.984 1 98.25 472 THR A C 1
ATOM 3801 O O . THR A 1 472 ? 13.719 -40 -30.125 1 98.25 472 THR A O 1
ATOM 3804 N N . THR A 1 473 ? 14.281 -38.312 -31.625 1 96.69 473 THR A N 1
ATOM 3805 C CA . THR A 1 473 ? 15.719 -38.5 -31.438 1 96.69 473 THR A CA 1
ATOM 3806 C C . THR A 1 473 ? 16.406 -37.188 -31.062 1 96.69 473 THR A C 1
ATOM 3808 O O . THR A 1 473 ? 17.547 -37.188 -30.609 1 96.69 473 THR A O 1
ATOM 3811 N N . MET A 1 474 ? 15.766 -36.062 -31.266 1 97.69 474 MET A N 1
ATOM 3812 C CA . MET A 1 474 ? 16.406 -34.781 -31.031 1 97.69 474 MET A CA 1
ATOM 3813 C C . MET A 1 474 ? 16.609 -34.531 -29.531 1 97.69 474 MET A C 1
ATOM 3815 O O . MET A 1 474 ? 15.656 -34.594 -28.75 1 97.69 474 MET A O 1
ATOM 3819 N N . THR A 1 475 ? 17.859 -34.25 -29.141 1 98 475 THR A N 1
ATOM 3820 C CA . THR A 1 475 ? 18.156 -33.938 -27.75 1 98 475 THR A CA 1
ATOM 3821 C C . THR A 1 475 ? 17.469 -32.656 -27.312 1 98 475 THR A C 1
ATOM 3823 O O . THR A 1 475 ? 17.609 -31.609 -27.969 1 98 475 THR A O 1
ATOM 3826 N N . GLY A 1 476 ? 16.766 -32.656 -26.297 1 98.38 476 GLY A N 1
ATOM 3827 C CA . GLY A 1 476 ? 15.969 -31.531 -25.828 1 98.38 476 GLY A CA 1
ATOM 3828 C C . GLY A 1 476 ? 14.562 -31.922 -25.406 1 98.38 476 GLY A C 1
ATOM 3829 O O . GLY A 1 476 ? 14.359 -33 -24.828 1 98.38 476 GLY A O 1
ATOM 3830 N N . ASN A 1 477 ? 13.664 -31.062 -25.531 1 98.5 477 ASN A N 1
ATOM 3831 C CA . ASN A 1 477 ? 12.266 -31.375 -25.281 1 98.5 477 ASN A CA 1
ATOM 3832 C C . ASN A 1 477 ? 11.492 -31.547 -26.594 1 98.5 477 ASN A C 1
ATOM 3834 O O . ASN A 1 477 ? 11.43 -30.625 -27.406 1 98.5 477 ASN A O 1
ATOM 3838 N N . ASN A 1 478 ? 11 -32.688 -26.766 1 98.56 478 ASN A N 1
ATOM 3839 C CA . ASN A 1 478 ? 10.125 -33 -27.891 1 98.56 478 ASN A CA 1
ATOM 3840 C C . ASN A 1 478 ? 8.664 -33.062 -27.453 1 98.56 478 ASN A C 1
ATOM 3842 O O . ASN A 1 478 ? 8.188 -34.125 -27.047 1 98.56 478 ASN A O 1
ATOM 3846 N N . ASP A 1 479 ? 7.984 -31.984 -27.562 1 98.12 479 ASP A N 1
ATOM 3847 C CA . ASP A 1 479 ? 6.562 -31.953 -27.234 1 98.12 479 ASP A CA 1
ATOM 3848 C C . ASP A 1 479 ? 5.715 -32.344 -28.438 1 98.12 479 ASP A C 1
ATOM 3850 O O . ASP A 1 479 ? 5.5 -31.531 -29.344 1 98.12 479 ASP A O 1
ATOM 3854 N N . VAL A 1 480 ? 5.152 -33.469 -28.391 1 98.25 480 VAL A N 1
ATOM 3855 C CA . VAL A 1 480 ? 4.59 -34.062 -29.594 1 98.25 480 VAL A CA 1
ATOM 3856 C C . VAL A 1 480 ? 3.068 -33.938 -29.578 1 98.25 480 VAL A C 1
ATOM 3858 O O . VAL A 1 480 ? 2.432 -34.188 -28.547 1 98.25 480 VAL A O 1
ATOM 3861 N N . THR A 1 481 ? 2.549 -33.562 -30.688 1 97.19 481 THR A N 1
ATOM 3862 C CA . THR A 1 481 ? 1.134 -33.688 -31.016 1 97.19 481 THR A CA 1
ATOM 3863 C C . THR A 1 481 ? 0.929 -34.688 -32.156 1 97.19 481 THR A C 1
ATOM 3865 O O . THR A 1 481 ? 1.325 -34.438 -33.281 1 97.19 481 THR A O 1
ATOM 3868 N N . LEU A 1 482 ? 0.334 -35.781 -31.812 1 96.81 482 LEU A N 1
ATOM 3869 C CA . LEU A 1 482 ? 0.112 -36.875 -32.781 1 96.81 482 LEU A CA 1
ATOM 3870 C C . LEU A 1 482 ? -1.032 -36.531 -33.719 1 96.81 482 LEU A C 1
ATOM 3872 O O . LEU A 1 482 ? -2.07 -36.031 -33.281 1 96.81 482 LEU A O 1
ATOM 3876 N N . SER A 1 483 ? -0.79 -36.844 -35.062 1 96 483 SER A N 1
ATOM 3877 C CA . SER A 1 483 ? -1.865 -36.594 -36 1 96 483 SER A CA 1
ATOM 3878 C C . SER A 1 483 ? -3.041 -37.531 -35.75 1 96 483 SER A C 1
ATOM 3880 O O . SER A 1 483 ? -2.863 -38.656 -35.219 1 96 483 SER A O 1
ATOM 3882 N N . PRO A 1 484 ? -4.246 -37.156 -36.188 1 90.88 484 PRO A N 1
ATOM 3883 C CA . PRO A 1 484 ? -5.43 -37.969 -35.906 1 90.88 484 PRO A CA 1
ATOM 3884 C C . PRO A 1 484 ? -5.344 -39.375 -36.5 1 90.88 484 PRO A C 1
ATOM 3886 O O . PRO A 1 484 ? -5.895 -40.344 -35.938 1 90.88 484 PRO A O 1
ATOM 3889 N N . ASP A 1 485 ? -4.676 -39.531 -37.594 1 91.44 485 ASP A N 1
ATOM 3890 C CA . ASP A 1 485 ? -4.531 -40.844 -38.219 1 91.44 485 ASP A CA 1
ATOM 3891 C C . ASP A 1 485 ? -3.277 -41.562 -37.719 1 91.44 485 ASP A C 1
ATOM 3893 O O . ASP A 1 485 ? -2.951 -42.656 -38.188 1 91.44 485 ASP A O 1
ATOM 3897 N N . GLU A 1 486 ? -2.498 -40.906 -36.844 1 96.06 486 GLU A N 1
ATOM 3898 C CA . GLU A 1 486 ? -1.327 -41.438 -36.156 1 96.06 486 GLU A CA 1
ATOM 3899 C C . GLU A 1 486 ? -0.18 -41.719 -37.125 1 96.06 486 GLU A C 1
ATOM 3901 O O . GLU A 1 486 ? 0.682 -42.562 -36.844 1 96.06 486 GLU A O 1
ATOM 3906 N N . LYS A 1 487 ? -0.166 -40.938 -38.219 1 96.44 487 LYS A N 1
ATOM 3907 C CA . LYS A 1 487 ? 0.886 -41.156 -39.219 1 96.44 487 LYS A CA 1
ATOM 3908 C C . LYS A 1 487 ? 2.043 -40.188 -39 1 96.44 487 LYS A C 1
ATOM 3910 O O . LYS A 1 487 ? 3.172 -40.469 -39.406 1 96.44 487 LYS A O 1
ATOM 3915 N N . TYR A 1 488 ? 1.692 -39.062 -38.438 1 97.31 488 TYR A N 1
ATOM 3916 C CA . TYR A 1 488 ? 2.701 -38.031 -38.312 1 97.31 488 TYR A CA 1
ATOM 3917 C C . TYR A 1 488 ? 2.779 -37.5 -36.875 1 97.31 488 TYR A C 1
ATOM 3919 O O . TYR A 1 488 ? 1.784 -37.5 -36.156 1 97.31 488 TYR A O 1
ATOM 3927 N N . LEU A 1 489 ? 3.986 -37.062 -36.531 1 98.19 489 LEU A N 1
ATOM 3928 C CA . LEU A 1 489 ? 4.25 -36.312 -35.312 1 98.19 489 LEU A CA 1
ATOM 3929 C C . LEU A 1 489 ? 4.52 -34.844 -35.625 1 98.19 489 LEU A C 1
ATOM 3931 O O . LEU A 1 489 ? 5.438 -34.531 -36.375 1 98.19 489 LEU A O 1
ATOM 3935 N N . ALA A 1 490 ? 3.689 -33.969 -35.156 1 98.12 490 ALA A N 1
ATOM 3936 C CA . ALA A 1 490 ? 4.074 -32.562 -35.031 1 98.12 490 ALA A CA 1
ATOM 3937 C C . ALA A 1 490 ? 4.82 -32.281 -33.719 1 98.12 490 ALA A C 1
ATOM 3939 O O . ALA A 1 490 ? 4.266 -32.469 -32.656 1 98.12 490 ALA A O 1
ATOM 3940 N N . ILE A 1 491 ? 6.074 -31.859 -33.875 1 98.44 491 ILE A N 1
ATOM 3941 C CA . ILE A 1 491 ? 6.938 -31.75 -32.688 1 98.44 491 ILE A CA 1
ATOM 3942 C C . ILE A 1 491 ? 7.262 -30.281 -32.438 1 98.44 491 ILE A C 1
ATOM 3944 O O . ILE A 1 491 ? 7.895 -29.625 -33.25 1 98.44 491 ILE A O 1
ATOM 3948 N N . LEU A 1 492 ? 6.742 -29.75 -31.391 1 98.31 492 LEU A N 1
ATOM 3949 C CA . LEU A 1 492 ? 7.293 -28.516 -30.844 1 98.31 492 LEU A CA 1
ATOM 3950 C C . LEU A 1 492 ? 8.594 -28.781 -30.094 1 98.31 492 LEU A C 1
ATOM 3952 O O . LEU A 1 492 ? 8.594 -29.359 -29.016 1 98.31 492 LEU A O 1
ATOM 3956 N N . TYR A 1 493 ? 9.695 -28.328 -30.688 1 98.31 493 TYR A N 1
ATOM 3957 C CA . TYR A 1 493 ? 11.023 -28.719 -30.203 1 98.31 493 TYR A CA 1
ATOM 3958 C C . TYR A 1 493 ? 11.82 -27.484 -29.781 1 98.31 493 TYR A C 1
ATOM 3960 O O . TYR A 1 493 ? 11.719 -26.422 -30.406 1 98.31 493 TYR A O 1
ATOM 3968 N N . SER A 1 494 ? 12.547 -27.672 -28.703 1 98.06 494 SER A N 1
ATOM 3969 C CA . SER A 1 494 ? 13.531 -26.672 -28.312 1 98.06 494 SER A CA 1
ATOM 3970 C C . SER A 1 494 ? 14.75 -27.297 -27.656 1 98.06 494 SER A C 1
ATOM 3972 O O . SER A 1 494 ? 14.75 -28.5 -27.359 1 98.06 494 SER A O 1
ATOM 3974 N N . TYR A 1 495 ? 15.797 -26.594 -27.578 1 98 495 TYR A N 1
ATOM 3975 C CA . TYR A 1 495 ? 17.031 -26.922 -26.859 1 98 495 TYR A CA 1
ATOM 3976 C C . TYR A 1 495 ? 17.438 -25.797 -25.922 1 98 495 TYR A C 1
ATOM 3978 O O . TYR A 1 495 ? 16.797 -24.734 -25.906 1 98 495 TYR A O 1
ATOM 3986 N N . SER A 1 496 ? 18.438 -26.047 -25.125 1 97.19 496 SER A N 1
ATOM 3987 C CA . SER A 1 496 ? 18.812 -25.156 -24.031 1 97.19 496 SER A CA 1
ATOM 3988 C C . SER A 1 496 ? 19.031 -23.734 -24.547 1 97.19 496 SER A C 1
ATOM 3990 O O . SER A 1 496 ? 18.656 -22.766 -23.875 1 97.19 496 SER A O 1
ATOM 3992 N N . ASN A 1 497 ? 19.672 -23.516 -25.672 1 97.44 497 ASN A N 1
ATOM 3993 C CA . ASN A 1 497 ? 19.984 -22.188 -26.203 1 97.44 497 ASN A CA 1
ATOM 3994 C C . ASN A 1 497 ? 19.266 -21.938 -27.531 1 97.44 497 ASN A C 1
ATOM 3996 O O . ASN A 1 497 ? 19.688 -21.078 -28.312 1 97.44 497 ASN A O 1
ATOM 4000 N N . LYS A 1 498 ? 18.203 -22.766 -27.797 1 97.06 498 LYS A N 1
ATOM 4001 C CA . LYS A 1 498 ? 17.375 -22.609 -29 1 97.06 498 LYS A CA 1
ATOM 4002 C C . LYS A 1 498 ? 15.898 -22.578 -28.641 1 97.06 498 LYS A C 1
ATOM 4004 O O . LYS A 1 498 ? 15.336 -23.578 -28.188 1 97.06 498 LYS A O 1
ATOM 4009 N N . PRO A 1 499 ? 15.25 -21.453 -28.953 1 97.69 499 PRO A N 1
ATOM 4010 C CA . PRO A 1 499 ? 13.82 -21.344 -28.656 1 97.69 499 PRO A CA 1
ATOM 4011 C C . PRO A 1 499 ? 12.977 -22.344 -29.453 1 97.69 499 PRO A C 1
ATOM 4013 O O . PRO A 1 499 ? 13.5 -23.031 -30.328 1 97.69 499 PRO A O 1
ATOM 4016 N N . TRP A 1 500 ? 11.766 -22.422 -29.203 1 97.94 500 TRP A N 1
ATOM 4017 C CA . TRP A 1 500 ? 10.836 -23.422 -29.703 1 97.94 500 TRP A CA 1
ATOM 4018 C C . TRP A 1 500 ? 10.602 -23.25 -31.203 1 97.94 500 TRP A C 1
ATOM 4020 O O . TRP A 1 500 ? 10.484 -22.125 -31.688 1 97.94 500 TRP A O 1
ATOM 4030 N N . GLU A 1 501 ? 10.547 -24.297 -31.953 1 98.19 501 GLU A N 1
ATOM 4031 C CA . GLU A 1 501 ? 10.195 -24.391 -33.375 1 98.19 501 GLU A CA 1
ATOM 4032 C C . GLU A 1 501 ? 9.367 -25.641 -33.656 1 98.19 501 GLU A C 1
ATOM 4034 O O . GLU A 1 501 ? 9.414 -26.609 -32.875 1 98.19 501 GLU A O 1
ATOM 4039 N N . ILE A 1 502 ? 8.641 -25.625 -34.719 1 98.31 502 ILE A N 1
ATOM 4040 C CA . ILE A 1 502 ? 7.82 -26.781 -35.094 1 98.31 502 ILE A CA 1
ATOM 4041 C C . ILE A 1 502 ? 8.586 -27.688 -36.062 1 98.31 502 ILE A C 1
ATOM 4043 O O . ILE A 1 502 ? 9.203 -27.188 -37 1 98.31 502 ILE A O 1
ATOM 4047 N N . TYR A 1 503 ? 8.578 -28.938 -35.875 1 98.44 503 TYR A N 1
ATOM 4048 C CA . TYR A 1 503 ? 9.102 -29.984 -36.75 1 98.44 503 TYR A CA 1
ATOM 4049 C C . TYR A 1 503 ? 8.016 -30.984 -37.094 1 98.44 503 TYR A C 1
ATOM 4051 O O . TYR A 1 503 ? 7.062 -31.172 -36.344 1 98.44 503 TYR A O 1
ATOM 4059 N N . LEU A 1 504 ? 8.125 -31.578 -38.219 1 97.81 504 LEU A N 1
ATOM 4060 C CA . LEU A 1 504 ? 7.242 -32.625 -38.719 1 97.81 504 LEU A CA 1
ATOM 4061 C C . LEU A 1 504 ? 8.023 -33.938 -38.938 1 97.81 504 LEU A C 1
ATOM 4063 O O . LEU A 1 504 ? 9.094 -33.906 -39.562 1 97.81 504 LEU A O 1
ATOM 4067 N N . GLN A 1 505 ? 7.48 -35.031 -38.469 1 97.62 505 GLN A N 1
ATOM 4068 C CA . GLN A 1 505 ? 8.125 -36.344 -38.594 1 97.62 505 GLN A CA 1
ATOM 4069 C C . GLN A 1 505 ? 7.09 -37.438 -38.812 1 97.62 505 GLN A C 1
ATOM 4071 O O . GLN A 1 505 ? 6 -37.406 -38.25 1 97.62 505 GLN A O 1
ATOM 4076 N N . GLU A 1 506 ? 7.461 -38.406 -39.594 1 97.25 506 GLU A N 1
ATOM 4077 C CA . GLU A 1 506 ? 6.629 -39.625 -39.656 1 97.25 506 GLU A CA 1
ATOM 4078 C C . GLU A 1 506 ? 6.641 -40.375 -38.344 1 97.25 506 GLU A C 1
ATOM 4080 O O . GLU A 1 506 ? 7.641 -40.344 -37.625 1 97.25 506 GLU A O 1
ATOM 4085 N N . ASN A 1 507 ? 5.531 -41 -38.031 1 97.75 507 ASN A N 1
ATOM 4086 C CA . ASN A 1 507 ? 5.418 -41.781 -36.781 1 97.75 507 ASN A CA 1
ATOM 4087 C C . ASN A 1 507 ? 6.098 -43.125 -36.906 1 97.75 507 ASN A C 1
ATOM 4089 O O . ASN A 1 507 ? 5.43 -44.156 -36.875 1 97.75 507 ASN A O 1
ATOM 4093 N N . LEU A 1 508 ? 7.406 -43.031 -37 1 95.94 508 LEU A N 1
ATOM 4094 C CA . LEU A 1 508 ? 8.266 -44.219 -37.125 1 95.94 508 LEU A CA 1
ATOM 4095 C C . LEU A 1 508 ? 9.57 -44 -36.344 1 95.94 508 LEU A C 1
ATOM 4097 O O . LEU A 1 508 ? 10.125 -42.906 -36.344 1 95.94 508 LEU A O 1
ATOM 4101 N N . PRO A 1 509 ? 9.992 -45.125 -35.781 1 94.81 509 PRO A N 1
ATOM 4102 C CA . PRO A 1 509 ? 11.305 -44.969 -35.156 1 94.81 509 PRO A CA 1
ATOM 4103 C C . PRO A 1 509 ? 12.391 -44.562 -36.125 1 94.81 509 PRO A C 1
ATOM 4105 O O . PRO A 1 509 ? 12.398 -45 -37.281 1 94.81 509 PRO A O 1
ATOM 4108 N N . ASN A 1 510 ? 13.25 -43.656 -35.844 1 92.56 510 ASN A N 1
ATOM 4109 C CA . ASN A 1 510 ? 14.422 -43.219 -36.594 1 92.56 510 ASN A CA 1
ATOM 4110 C C . ASN A 1 510 ? 14.031 -42.375 -37.781 1 92.56 510 ASN A C 1
ATOM 4112 O O . ASN A 1 510 ? 14.836 -42.156 -38.688 1 92.56 510 ASN A O 1
ATOM 4116 N N . ALA A 1 511 ? 12.773 -41.969 -37.812 1 96.19 511 ALA A N 1
ATOM 4117 C CA . ALA A 1 511 ? 12.398 -41 -38.875 1 96.19 511 ALA A CA 1
ATOM 4118 C C . ALA A 1 511 ? 13.094 -39.656 -38.656 1 96.19 511 ALA A C 1
ATOM 4120 O O . ALA A 1 511 ? 13.406 -39.281 -37.531 1 96.19 511 ALA A O 1
ATOM 4121 N N . THR A 1 512 ? 13.328 -39 -39.781 1 95.81 512 THR A N 1
ATOM 4122 C CA . THR A 1 512 ? 14.023 -37.719 -39.719 1 95.81 512 THR A CA 1
ATOM 4123 C C . THR A 1 512 ? 13.031 -36.594 -39.562 1 95.81 512 THR A C 1
ATOM 4125 O O . THR A 1 512 ? 12.164 -36.406 -40.406 1 95.81 512 THR A O 1
ATOM 4128 N N . PRO A 1 513 ? 13.125 -35.812 -38.531 1 97.62 513 PRO A N 1
ATOM 4129 C CA . PRO A 1 513 ? 12.25 -34.656 -38.375 1 97.62 513 PRO A CA 1
ATOM 4130 C C . PRO A 1 513 ? 12.594 -33.531 -39.344 1 97.62 513 PRO A C 1
ATOM 4132 O O . PRO A 1 513 ? 13.773 -33.25 -39.562 1 97.62 513 PRO A O 1
ATOM 4135 N N . LYS A 1 514 ? 11.641 -32.875 -39.938 1 97.19 514 LYS A N 1
ATOM 4136 C CA . LYS A 1 514 ? 11.797 -31.703 -40.812 1 97.19 514 LYS A CA 1
ATOM 4137 C C . LYS A 1 514 ? 11.328 -30.438 -40.125 1 97.19 514 LYS A C 1
ATOM 4139 O O . LYS A 1 514 ? 10.188 -30.359 -39.688 1 97.19 514 LYS A O 1
ATOM 4144 N N . GLN A 1 515 ? 12.156 -29.469 -40.062 1 97.44 515 GLN A N 1
ATOM 4145 C CA . GLN A 1 515 ? 11.781 -28.219 -39.438 1 97.44 515 GLN A CA 1
ATOM 4146 C C . GLN A 1 515 ? 10.805 -27.438 -40.312 1 97.44 515 GLN A C 1
ATOM 4148 O O . GLN A 1 515 ? 11 -27.312 -41.531 1 97.44 515 GLN A O 1
ATOM 4153 N N . LEU A 1 516 ? 9.781 -26.859 -39.688 1 97.81 516 LEU A N 1
ATOM 4154 C CA . LEU A 1 516 ? 8.734 -26.156 -40.438 1 97.81 516 LEU A CA 1
ATOM 4155 C C . LEU A 1 516 ? 8.789 -24.656 -40.188 1 97.81 516 LEU A C 1
ATOM 4157 O O . LEU A 1 516 ? 8.367 -23.859 -41.031 1 97.81 516 LEU A O 1
ATOM 4161 N N . THR A 1 517 ? 9.148 -24.219 -39 1 96.94 517 THR A N 1
ATOM 4162 C CA . THR A 1 517 ? 9.172 -22.812 -38.625 1 96.94 517 THR A CA 1
ATOM 4163 C C . THR A 1 517 ? 10.586 -22.359 -38.312 1 96.94 517 THR A C 1
ATOM 4165 O O . THR A 1 517 ? 11.422 -23.156 -37.875 1 96.94 517 THR A O 1
ATOM 4168 N N . TYR A 1 518 ? 10.875 -21.078 -38.562 1 95.62 518 TYR A N 1
ATOM 4169 C CA . TYR A 1 518 ? 12.148 -20.406 -38.312 1 95.62 518 TYR A CA 1
ATOM 4170 C C . TYR A 1 518 ? 11.93 -19.016 -37.719 1 95.62 518 TYR A C 1
ATOM 4172 O O . TYR A 1 518 ? 12.109 -18.016 -38.406 1 95.62 518 TYR A O 1
ATOM 4180 N N . GLY A 1 519 ? 11.664 -19 -36.469 1 94.88 519 GLY A N 1
ATOM 4181 C CA . GLY A 1 519 ? 11.172 -17.766 -35.875 1 94.88 519 GLY A CA 1
ATOM 4182 C C . GLY A 1 519 ? 12.273 -16.891 -35.281 1 94.88 519 GLY A C 1
ATOM 4183 O O . GLY A 1 519 ? 12.055 -15.719 -34.969 1 94.88 519 GLY A O 1
ATOM 4184 N N . GLN A 1 520 ? 13.508 -17.297 -35.125 1 96 520 GLN A N 1
ATOM 4185 C CA . GLN A 1 520 ? 14.578 -16.547 -34.5 1 96 520 GLN A CA 1
ATOM 4186 C C . GLN A 1 520 ? 14.969 -15.328 -35.344 1 96 520 GLN A C 1
ATOM 4188 O O . GLN A 1 520 ? 15.117 -15.438 -36.562 1 96 520 GLN A O 1
ATOM 4193 N N . SER A 1 521 ? 15.141 -14.18 -34.719 1 95.31 521 SER A N 1
ATOM 4194 C CA . SER A 1 521 ? 15.594 -12.977 -35.406 1 95.31 521 SER A CA 1
ATOM 4195 C C . SER A 1 521 ? 17.094 -13.047 -35.719 1 95.31 521 SER A C 1
ATOM 4197 O O . SER A 1 521 ? 17.812 -13.828 -35.094 1 95.31 521 SER A O 1
ATOM 4199 N N . GLU A 1 522 ? 17.531 -12.188 -36.688 1 95.06 522 GLU A N 1
ATOM 4200 C CA . GLU A 1 522 ? 18.969 -12.086 -36.969 1 95.06 522 GLU A CA 1
ATOM 4201 C C . GLU A 1 522 ? 19.719 -11.531 -35.781 1 95.06 522 GLU A C 1
ATOM 4203 O O . GLU A 1 522 ? 20.844 -11.969 -35.469 1 95.06 522 GLU A O 1
ATOM 4208 N N . GLU A 1 523 ? 19.125 -10.617 -35.094 1 93.69 523 GLU A N 1
ATOM 4209 C CA . GLU A 1 523 ? 19.734 -10.016 -33.938 1 93.69 523 GLU A CA 1
ATOM 4210 C C . GLU A 1 523 ? 19.984 -11.062 -32.844 1 93.69 523 GLU A C 1
ATOM 4212 O O . GLU A 1 523 ? 21.047 -11.07 -32.219 1 93.69 523 GLU A O 1
ATOM 4217 N N . PHE A 1 524 ? 19.016 -11.875 -32.594 1 96.06 524 PHE A N 1
ATOM 4218 C CA . PHE A 1 524 ? 19.141 -12.914 -31.578 1 96.06 524 PHE A CA 1
ATOM 4219 C C . PHE A 1 524 ? 20.219 -13.922 -31.969 1 96.06 524 PHE A C 1
ATOM 4221 O O . PHE A 1 524 ? 21.016 -14.352 -31.125 1 96.06 524 PHE A O 1
ATOM 4228 N N . LYS A 1 525 ? 20.344 -14.258 -33.25 1 95.38 525 LYS A N 1
ATOM 4229 C CA . LYS A 1 525 ? 21.281 -15.242 -33.75 1 95.38 525 LYS A CA 1
ATOM 4230 C C . LYS A 1 525 ? 22.719 -14.711 -33.688 1 95.38 525 LYS A C 1
ATOM 4232 O O . LYS A 1 525 ? 23.672 -15.492 -33.688 1 95.38 525 LYS A O 1
ATOM 4237 N N . ASN A 1 526 ? 22.828 -13.445 -33.625 1 94.75 526 ASN A N 1
ATOM 4238 C CA . ASN A 1 526 ? 24.141 -12.805 -33.719 1 94.75 526 ASN A CA 1
ATOM 4239 C C . ASN A 1 526 ? 24.922 -12.906 -32.406 1 94.75 526 ASN A C 1
ATOM 4241 O O . ASN A 1 526 ? 26.094 -12.547 -32.344 1 94.75 526 ASN A O 1
ATOM 4245 N N . TYR A 1 527 ? 24.328 -13.289 -31.359 1 95.88 527 TYR A N 1
ATOM 4246 C CA . TYR A 1 527 ? 25.016 -13.547 -30.094 1 95.88 527 TYR A CA 1
ATOM 4247 C C . TYR A 1 527 ? 25.25 -15.047 -29.891 1 95.88 527 TYR A C 1
ATOM 4249 O O . TYR A 1 527 ? 24.359 -15.859 -30.141 1 95.88 527 TYR A O 1
ATOM 4257 N N . PRO A 1 528 ? 26.453 -15.43 -29.547 1 96 528 PRO A N 1
ATOM 4258 C CA . PRO A 1 528 ? 26.734 -16.844 -29.297 1 96 528 PRO A CA 1
ATOM 4259 C C . PRO A 1 528 ? 26.203 -17.344 -27.953 1 96 528 PRO A C 1
ATOM 4261 O O . PRO A 1 528 ? 26.984 -17.547 -27.031 1 96 528 PRO A O 1
ATOM 4264 N N . TRP A 1 529 ? 24.938 -17.562 -27.875 1 97.62 529 TRP A N 1
ATOM 4265 C CA . TRP A 1 529 ? 24.297 -18 -26.656 1 97.62 529 TRP A CA 1
ATOM 4266 C C . TRP A 1 529 ? 24.938 -19.266 -26.125 1 97.62 529 TRP A C 1
ATOM 4268 O O . TRP A 1 529 ? 25.203 -20.203 -26.875 1 97.62 529 TRP A O 1
ATOM 4278 N N . ARG A 1 530 ? 25.156 -19.328 -24.891 1 97.38 530 ARG A N 1
ATOM 4279 C CA . ARG A 1 530 ? 25.844 -20.438 -24.234 1 97.38 530 ARG A CA 1
ATOM 4280 C C . ARG A 1 530 ? 24.906 -21.641 -24.062 1 97.38 530 ARG A C 1
ATOM 4282 O O . ARG A 1 530 ? 23.719 -21.453 -23.781 1 97.38 530 ARG A O 1
ATOM 4289 N N . ASP A 1 531 ? 25.438 -22.781 -24.25 1 97.38 531 ASP A N 1
ATOM 4290 C CA . ASP A 1 531 ? 24.828 -24.031 -23.781 1 97.38 531 ASP A CA 1
ATOM 4291 C C . ASP A 1 531 ? 25.344 -24.391 -22.391 1 97.38 531 ASP A C 1
ATOM 4293 O O . ASP A 1 531 ? 26.438 -24.906 -22.234 1 97.38 531 ASP A O 1
ATOM 4297 N N . PRO A 1 532 ? 24.578 -24.125 -21.391 1 96.69 532 PRO A N 1
ATOM 4298 C CA . PRO A 1 532 ? 25.062 -24.406 -20.031 1 96.69 532 PRO A CA 1
ATOM 4299 C C . PRO A 1 532 ? 25.406 -25.875 -19.812 1 96.69 532 PRO A C 1
ATOM 4301 O O . PRO A 1 532 ? 24.75 -26.766 -20.375 1 96.69 532 PRO A O 1
ATOM 4304 N N . LYS A 1 533 ? 26.422 -26.062 -19.016 1 97.5 533 LYS A N 1
ATOM 4305 C CA . LYS A 1 533 ? 26.797 -27.438 -18.688 1 97.5 533 LYS A CA 1
ATOM 4306 C C . LYS A 1 533 ? 25.906 -28 -17.578 1 97.5 533 LYS A C 1
ATOM 4308 O O . LYS A 1 533 ? 25.781 -27.406 -16.5 1 97.5 533 LYS A O 1
ATOM 4313 N N . LEU A 1 534 ? 25.219 -29.078 -17.906 1 98.12 534 LEU A N 1
ATOM 4314 C CA . LEU A 1 534 ? 24.484 -29.766 -16.844 1 98.12 534 LEU A CA 1
ATOM 4315 C C . LEU A 1 534 ? 25.438 -30.562 -15.969 1 98.12 534 LEU A C 1
ATOM 4317 O O . LEU A 1 534 ? 26.172 -31.422 -16.453 1 98.12 534 LEU A O 1
ATOM 4321 N N . VAL A 1 535 ? 25.453 -30.25 -14.68 1 98.38 535 VAL A N 1
ATOM 4322 C CA . VAL A 1 535 ? 26.359 -30.891 -13.742 1 98.38 535 VAL A CA 1
ATOM 4323 C C . VAL A 1 535 ? 25.594 -31.422 -12.539 1 98.38 535 VAL A C 1
ATOM 4325 O O . VAL A 1 535 ? 24.391 -31.141 -12.391 1 98.38 535 VAL A O 1
ATOM 4328 N N . HIS A 1 536 ? 26.234 -32.281 -11.797 1 98.12 536 HIS A N 1
ATOM 4329 C CA . HIS A 1 536 ? 25.781 -32.719 -10.469 1 98.12 536 HIS A CA 1
ATOM 4330 C C . HIS A 1 536 ? 26.859 -32.469 -9.422 1 98.12 536 HIS A C 1
ATOM 4332 O O . HIS A 1 536 ? 28.047 -32.625 -9.688 1 98.12 536 HIS A O 1
ATOM 4338 N N . PHE A 1 537 ? 26.5 -31.953 -8.305 1 98.5 537 PHE A N 1
ATOM 4339 C CA . PHE A 1 537 ? 27.422 -31.828 -7.184 1 98.5 537 PHE A CA 1
ATOM 4340 C C . PHE A 1 537 ? 26.859 -32.5 -5.945 1 98.5 537 PHE A C 1
ATOM 4342 O O . PHE A 1 537 ? 25.656 -32.75 -5.852 1 98.5 537 PHE A O 1
ATOM 4349 N N . LYS A 1 538 ? 27.75 -32.875 -5.023 1 97.88 538 LYS A N 1
ATOM 4350 C CA . LYS A 1 538 ? 27.359 -33.625 -3.838 1 97.88 538 LYS A CA 1
ATOM 4351 C C . LYS A 1 538 ? 26.875 -32.688 -2.725 1 97.88 538 LYS A C 1
ATOM 4353 O O . LYS A 1 538 ? 27.562 -31.75 -2.357 1 97.88 538 LYS A O 1
ATOM 4358 N N . ALA A 1 539 ? 25.672 -33.031 -2.264 1 97.81 539 ALA A N 1
ATOM 4359 C CA . ALA A 1 539 ? 25.156 -32.281 -1.112 1 97.81 539 ALA A CA 1
ATOM 4360 C C . ALA A 1 539 ? 25.703 -32.844 0.193 1 97.81 539 ALA A C 1
ATOM 4362 O O . ALA A 1 539 ? 26.344 -33.906 0.201 1 97.81 539 ALA A O 1
ATOM 4363 N N . GLU A 1 540 ? 25.422 -32.156 1.275 1 96.38 540 GLU A N 1
ATOM 4364 C CA . GLU A 1 540 ? 25.922 -32.562 2.588 1 96.38 540 GLU A CA 1
ATOM 4365 C C . GLU A 1 540 ? 25.375 -33.938 2.992 1 96.38 540 GLU A C 1
ATOM 4367 O O . GLU A 1 540 ? 26.062 -34.719 3.668 1 96.38 540 GLU A O 1
ATOM 4372 N N . ASP A 1 541 ? 24.188 -34.25 2.547 1 96.19 541 ASP A N 1
ATOM 4373 C CA . ASP A 1 541 ? 23.594 -35.531 2.926 1 96.19 541 ASP A CA 1
ATOM 4374 C C . ASP A 1 541 ? 23.953 -36.625 1.931 1 96.19 541 ASP A C 1
ATOM 4376 O O . ASP A 1 541 ? 23.391 -37.719 1.973 1 96.19 541 ASP A O 1
ATOM 4380 N N . GLY A 1 542 ? 24.703 -36.312 0.969 1 97.12 542 GLY A N 1
ATOM 4381 C CA . GLY A 1 542 ? 25.219 -37.312 0.051 1 97.12 542 GLY A CA 1
ATOM 4382 C C . GLY A 1 542 ? 24.469 -37.375 -1.268 1 97.12 542 GLY A C 1
ATOM 4383 O O . GLY A 1 542 ? 24.938 -38 -2.227 1 97.12 542 GLY A O 1
ATOM 4384 N N . LYS A 1 543 ? 23.406 -36.75 -1.404 1 97.62 543 LYS A N 1
ATOM 4385 C CA . LYS A 1 543 ? 22.641 -36.75 -2.645 1 97.62 543 LYS A CA 1
ATOM 4386 C C . LYS A 1 543 ? 23.328 -35.906 -3.719 1 97.62 543 LYS A C 1
ATOM 4388 O O . LYS A 1 543 ? 24.062 -34.969 -3.404 1 97.62 543 LYS A O 1
ATOM 4393 N N . MET A 1 544 ? 23.125 -36.25 -4.969 1 97.94 544 MET A N 1
ATOM 4394 C CA . MET A 1 544 ? 23.703 -35.531 -6.098 1 97.94 544 MET A CA 1
ATOM 4395 C C . MET A 1 544 ? 22.719 -34.5 -6.621 1 97.94 544 MET A C 1
ATOM 4397 O O . MET A 1 544 ? 21.672 -34.844 -7.184 1 97.94 544 MET A O 1
ATOM 4401 N N . VAL A 1 545 ? 23.062 -33.219 -6.484 1 98.62 545 VAL A N 1
ATOM 4402 C CA . VAL A 1 545 ? 22.172 -32.125 -6.805 1 98.62 545 VAL A CA 1
ATOM 4403 C C . VAL A 1 545 ? 22.422 -31.656 -8.242 1 98.62 545 VAL A C 1
ATOM 4405 O O . VAL A 1 545 ? 23.547 -31.344 -8.617 1 98.62 545 VAL A O 1
ATOM 4408 N N . PRO A 1 546 ? 21.359 -31.625 -9.078 1 98.62 546 PRO A N 1
ATOM 4409 C CA . PRO A 1 546 ? 21.516 -31.172 -10.461 1 98.62 546 PRO A CA 1
ATOM 4410 C C . PRO A 1 546 ? 21.641 -29.656 -10.57 1 98.62 546 PRO A C 1
ATOM 4412 O O . PRO A 1 546 ? 20.969 -28.922 -9.836 1 98.62 546 PRO A O 1
ATOM 4415 N N . ALA A 1 547 ? 22.469 -29.203 -11.531 1 98.69 547 ALA A N 1
ATOM 4416 C CA . ALA A 1 547 ? 22.625 -27.766 -11.742 1 98.69 547 ALA A CA 1
ATOM 4417 C C . ALA A 1 547 ? 23.047 -27.469 -13.18 1 98.69 547 ALA A C 1
ATOM 4419 O O . ALA A 1 547 ? 23.484 -28.359 -13.906 1 98.69 547 ALA A O 1
ATOM 4420 N N . ARG A 1 548 ? 22.797 -26.25 -13.594 1 98.44 548 ARG A N 1
ATOM 4421 C CA . ARG A 1 548 ? 23.375 -25.688 -14.805 1 98.44 548 ARG A CA 1
ATOM 4422 C C . ARG A 1 548 ? 24.531 -24.734 -14.469 1 98.44 548 ARG A C 1
ATOM 4424 O O . ARG A 1 548 ? 24.391 -23.844 -13.633 1 98.44 548 ARG A O 1
ATOM 4431 N N . LEU A 1 549 ? 25.656 -24.969 -15.148 1 98.75 549 LEU A N 1
ATOM 4432 C CA . LEU A 1 549 ? 26.875 -24.219 -14.859 1 98.75 549 LEU A CA 1
ATOM 4433 C C . LEU A 1 549 ? 27.281 -23.375 -16.047 1 98.75 549 LEU A C 1
ATOM 4435 O O . LEU A 1 549 ? 27.328 -23.859 -17.188 1 98.75 549 LEU A O 1
ATOM 4439 N N . TYR A 1 550 ? 27.453 -22.094 -15.844 1 98.56 550 TYR A N 1
ATOM 4440 C CA . TYR A 1 550 ? 28.016 -21.156 -16.797 1 98.56 550 TYR A CA 1
ATOM 4441 C C . TYR A 1 550 ? 29.422 -20.719 -16.391 1 98.56 550 TYR A C 1
ATOM 4443 O O . TYR A 1 550 ? 29.609 -20.188 -15.297 1 98.56 550 TYR A O 1
ATOM 4451 N N . LEU A 1 551 ? 30.406 -20.969 -17.25 1 98.19 551 LEU A N 1
ATOM 4452 C CA . LEU A 1 551 ? 31.797 -20.609 -16.953 1 98.19 551 LEU A CA 1
ATOM 4453 C C . LEU A 1 551 ? 32.25 -19.469 -17.859 1 98.19 551 LEU A C 1
ATOM 4455 O O . LEU A 1 551 ? 32.062 -19.5 -19.062 1 98.19 551 LEU A O 1
ATOM 4459 N N . PRO A 1 552 ? 32.844 -18.5 -17.219 1 97.38 552 PRO A N 1
ATOM 4460 C CA . PRO A 1 552 ? 33.438 -17.453 -18.047 1 97.38 552 PRO A CA 1
ATOM 4461 C C . PRO A 1 552 ? 34.719 -17.906 -18.766 1 97.38 552 PRO A C 1
ATOM 4463 O O . PRO A 1 552 ? 35.281 -18.938 -18.406 1 97.38 552 PRO A O 1
ATOM 4466 N N . GLU A 1 553 ? 35.062 -17.109 -19.812 1 95.62 553 GLU A N 1
ATOM 4467 C CA . GLU A 1 553 ? 36.375 -17.344 -20.406 1 95.62 553 GLU A CA 1
ATOM 4468 C C . GLU A 1 553 ? 37.469 -17.188 -19.375 1 95.62 553 GLU A C 1
ATOM 4470 O O . GLU A 1 553 ? 37.406 -16.312 -18.516 1 95.62 553 GLU A O 1
ATOM 4475 N N . PRO A 1 554 ? 38.438 -18.016 -19.484 1 94.69 554 PRO A N 1
ATOM 4476 C CA . PRO A 1 554 ? 39.5 -18.016 -18.484 1 94.69 554 PRO A CA 1
ATOM 4477 C C . PRO A 1 554 ? 40.125 -16.641 -18.312 1 94.69 554 PRO A C 1
ATOM 4479 O O . PRO A 1 554 ? 40.469 -16.25 -17.188 1 94.69 554 PRO A O 1
ATOM 4482 N N . ASP A 1 555 ? 40.25 -15.891 -19.344 1 94.94 555 ASP A N 1
ATOM 4483 C CA . ASP A 1 555 ? 40.938 -14.594 -19.281 1 94.94 555 ASP A CA 1
ATOM 4484 C C . ASP A 1 555 ? 40.031 -13.523 -18.703 1 94.94 555 ASP A C 1
ATOM 4486 O O . ASP A 1 555 ? 40.469 -12.438 -18.328 1 94.94 555 ASP A O 1
ATOM 4490 N N . LYS A 1 556 ? 38.75 -13.844 -18.484 1 95.19 556 LYS A N 1
ATOM 4491 C CA . LYS A 1 556 ? 37.781 -12.859 -17.984 1 95.19 556 LYS A CA 1
ATOM 4492 C C . LYS A 1 556 ? 37.344 -13.195 -16.578 1 95.19 556 LYS A C 1
ATOM 4494 O O . LYS A 1 556 ? 36.594 -12.422 -15.953 1 95.19 556 LYS A O 1
ATOM 4499 N N . LYS A 1 557 ? 37.844 -14.289 -16.141 1 96.38 557 LYS A N 1
ATOM 4500 C CA . LYS A 1 557 ? 37.406 -14.75 -14.836 1 96.38 557 LYS A CA 1
ATOM 4501 C C . LYS A 1 557 ? 37.719 -13.719 -13.758 1 96.38 557 LYS A C 1
ATOM 4503 O O . LYS A 1 557 ? 38.875 -13.258 -13.656 1 96.38 557 LYS A O 1
ATOM 4508 N N . ASN A 1 558 ? 36.75 -13.336 -12.914 1 96.81 558 ASN A N 1
ATOM 4509 C CA . ASN A 1 558 ? 36.938 -12.305 -11.898 1 96.81 558 ASN A CA 1
ATOM 4510 C C . ASN A 1 558 ? 36.906 -12.883 -10.492 1 96.81 558 ASN A C 1
ATOM 4512 O O . ASN A 1 558 ? 37 -12.148 -9.508 1 96.81 558 ASN A O 1
ATOM 4516 N N . GLY A 1 559 ? 36.625 -14.188 -10.367 1 97.81 559 GLY A N 1
ATOM 4517 C CA . GLY A 1 559 ? 36.656 -14.875 -9.086 1 97.81 559 GLY A CA 1
ATOM 4518 C C . GLY A 1 559 ? 35.344 -14.836 -8.352 1 97.81 559 GLY A C 1
ATOM 4519 O O . GLY A 1 559 ? 35.219 -15.43 -7.281 1 97.81 559 GLY A O 1
ATOM 4520 N N . ALA A 1 560 ? 34.312 -14.125 -8.867 1 98.69 560 ALA A N 1
ATOM 4521 C CA . ALA A 1 560 ? 33 -14.023 -8.234 1 98.69 560 ALA A CA 1
ATOM 4522 C C . ALA A 1 560 ? 32.031 -15.008 -8.852 1 98.69 560 ALA A C 1
ATOM 4524 O O . ALA A 1 560 ? 32.219 -15.477 -9.977 1 98.69 560 ALA A O 1
ATOM 4525 N N . ALA A 1 561 ? 30.984 -15.32 -8.078 1 98.88 561 ALA A N 1
ATOM 4526 C CA . ALA A 1 561 ? 29.938 -16.219 -8.578 1 98.88 561 ALA A CA 1
ATOM 4527 C C . ALA A 1 561 ? 28.562 -15.719 -8.172 1 98.88 561 ALA A C 1
ATOM 4529 O O . ALA A 1 561 ? 28.406 -15.016 -7.164 1 98.88 561 ALA A O 1
ATOM 4530 N N . VAL A 1 562 ? 27.641 -16.016 -8.977 1 98.88 562 VAL A N 1
ATOM 4531 C CA . VAL A 1 562 ? 26.234 -15.75 -8.695 1 98.88 562 VAL A CA 1
ATOM 4532 C C . VAL A 1 562 ? 25.438 -17.031 -8.805 1 98.88 562 VAL A C 1
ATOM 4534 O O . VAL A 1 562 ? 25.531 -17.766 -9.797 1 98.88 562 VAL A O 1
ATOM 4537 N N . ILE A 1 563 ? 24.656 -17.344 -7.82 1 98.94 563 ILE A N 1
ATOM 4538 C CA . ILE A 1 563 ? 23.766 -18.484 -7.828 1 98.94 563 ILE A CA 1
ATOM 4539 C C . ILE A 1 563 ? 22.328 -18.016 -8.047 1 98.94 563 ILE A C 1
ATOM 4541 O O . ILE A 1 563 ? 21.844 -17.125 -7.328 1 98.94 563 ILE A O 1
ATOM 4545 N N . PHE A 1 564 ? 21.672 -18.531 -9.07 1 98.69 564 PHE A N 1
ATOM 4546 C CA . PHE A 1 564 ? 20.266 -18.25 -9.359 1 98.69 564 PHE A CA 1
ATOM 4547 C C . PHE A 1 564 ? 19.375 -19.344 -8.766 1 98.69 564 PHE A C 1
ATOM 4549 O O . PHE A 1 564 ? 19.625 -20.531 -8.953 1 98.69 564 PHE A O 1
ATOM 4556 N N . VAL A 1 565 ? 18.328 -18.938 -8.062 1 98.56 565 VAL A N 1
ATOM 4557 C CA . VAL A 1 565 ? 17.344 -19.859 -7.488 1 98.56 565 VAL A CA 1
ATOM 4558 C C . VAL A 1 565 ? 16 -19.703 -8.203 1 98.56 565 VAL A C 1
ATOM 4560 O O . VAL A 1 565 ? 15.352 -18.656 -8.102 1 98.56 565 VAL A O 1
ATOM 4563 N N . HIS A 1 566 ? 15.586 -20.703 -8.898 1 97.06 566 HIS A N 1
ATOM 4564 C CA . HIS A 1 566 ? 14.32 -20.594 -9.617 1 97.06 566 HIS A CA 1
ATOM 4565 C C . HIS A 1 566 ? 13.141 -20.594 -8.648 1 97.06 566 HIS A C 1
ATOM 4567 O O . HIS A 1 566 ? 13.281 -20.969 -7.488 1 97.06 566 HIS A O 1
ATOM 4573 N N . GLY A 1 567 ? 11.953 -20.219 -9.156 1 94.75 567 GLY A N 1
ATOM 4574 C CA . GLY A 1 567 ? 10.766 -20.078 -8.328 1 94.75 567 GLY A CA 1
ATOM 4575 C C . GLY A 1 567 ? 9.938 -21.344 -8.25 1 94.75 567 GLY A C 1
ATOM 4576 O O . GLY A 1 567 ? 10.398 -22.422 -8.633 1 94.75 567 GLY A O 1
ATOM 4577 N N . ALA A 1 568 ? 8.703 -21.266 -7.668 1 83.38 568 ALA A N 1
ATOM 4578 C CA . ALA A 1 568 ? 7.617 -22.234 -7.531 1 83.38 568 ALA A CA 1
ATOM 4579 C C . ALA A 1 568 ? 8.031 -23.391 -6.637 1 83.38 568 ALA A C 1
ATOM 4581 O O . ALA A 1 568 ? 7.176 -24.141 -6.145 1 83.38 568 ALA A O 1
ATOM 4582 N N . GLY A 1 569 ? 9.117 -23.75 -6.328 1 75.06 569 GLY A N 1
ATOM 4583 C CA . GLY A 1 569 ? 9.539 -24.906 -5.559 1 75.06 569 GLY A CA 1
ATOM 4584 C C . GLY A 1 569 ? 9.453 -26.203 -6.344 1 75.06 569 GLY A C 1
ATOM 4585 O O . GLY A 1 569 ? 10.367 -27.031 -6.289 1 75.06 569 GLY A O 1
ATOM 4586 N N . TYR A 1 570 ? 8.336 -26.297 -7.203 1 85.44 570 TYR A N 1
ATOM 4587 C CA . TYR A 1 570 ? 8.094 -27.531 -7.938 1 85.44 570 TYR A CA 1
ATOM 4588 C C . TYR A 1 570 ? 8.383 -27.359 -9.422 1 85.44 570 TYR A C 1
ATOM 4590 O O . TYR A 1 570 ? 7.723 -27.969 -10.273 1 85.44 570 TYR A O 1
ATOM 4598 N N . LEU A 1 571 ? 9.258 -26.484 -9.609 1 91.31 571 LEU A N 1
ATOM 4599 C CA . LEU A 1 571 ? 9.656 -26.281 -10.992 1 91.31 571 LEU A CA 1
ATOM 4600 C C . LEU A 1 571 ? 11 -26.938 -11.281 1 91.31 571 LEU A C 1
ATOM 4602 O O . LEU A 1 571 ? 11.773 -27.219 -10.359 1 91.31 571 LEU A O 1
ATOM 4606 N N . GLN A 1 572 ? 11.195 -27.328 -12.469 1 96.12 572 GLN A N 1
ATOM 4607 C CA . GLN A 1 572 ? 12.492 -27.797 -12.969 1 96.12 572 GLN A CA 1
ATOM 4608 C C . GLN A 1 572 ? 13.102 -26.781 -13.922 1 96.12 572 GLN A C 1
ATOM 4610 O O . GLN A 1 572 ? 12.422 -26.266 -14.82 1 96.12 572 GLN A O 1
ATOM 4615 N N . ASN A 1 573 ? 14.367 -26.422 -13.633 1 97 573 ASN A N 1
ATOM 4616 C CA . ASN A 1 573 ? 15.016 -25.484 -14.539 1 97 573 ASN A CA 1
ATOM 4617 C C . ASN A 1 573 ? 16.344 -26.031 -15.047 1 97 573 ASN A C 1
ATOM 4619 O O . ASN A 1 573 ? 17.031 -25.375 -15.828 1 97 573 ASN A O 1
ATOM 4623 N N . VAL A 1 574 ? 16.766 -27.203 -14.586 1 98.12 574 VAL A N 1
ATOM 4624 C CA . VAL A 1 574 ? 17.953 -27.891 -15.094 1 98.12 574 VAL A CA 1
ATOM 4625 C C . VAL A 1 574 ? 17.562 -28.891 -16.172 1 98.12 574 VAL A C 1
ATOM 4627 O O . VAL A 1 574 ? 17.406 -30.094 -15.898 1 98.12 574 VAL A O 1
ATOM 4630 N N . HIS A 1 575 ? 17.359 -28.422 -17.312 1 97.88 575 HIS A N 1
ATOM 4631 C CA . HIS A 1 575 ? 16.953 -29.219 -18.469 1 97.88 575 HIS A CA 1
ATOM 4632 C C . HIS A 1 575 ? 17.562 -28.688 -19.766 1 97.88 575 HIS A C 1
ATOM 4634 O O . HIS A 1 575 ? 18.172 -27.625 -19.766 1 97.88 575 HIS A O 1
ATOM 4640 N N . LYS A 1 576 ? 17.453 -29.453 -20.797 1 98.19 576 LYS A N 1
ATOM 4641 C CA . LYS A 1 576 ? 18.094 -29.156 -22.078 1 98.19 576 LYS A CA 1
ATOM 4642 C C . LYS A 1 576 ? 17.094 -28.562 -23.078 1 98.19 576 LYS A C 1
ATOM 4644 O O . LYS A 1 576 ? 17.062 -28.953 -24.234 1 98.19 576 LYS A O 1
ATOM 4649 N N . TRP A 1 577 ? 16.203 -27.734 -22.625 1 97.88 577 TRP A N 1
ATOM 4650 C CA . TRP A 1 577 ? 15.312 -27.047 -23.547 1 97.88 577 TRP A CA 1
ATOM 4651 C C . TRP A 1 577 ? 15.172 -25.578 -23.172 1 97.88 577 TRP A C 1
ATOM 4653 O O . TRP A 1 577 ? 15.758 -25.125 -22.188 1 97.88 577 TRP A O 1
ATOM 4663 N N . TRP A 1 578 ? 14.516 -24.812 -24.031 1 97.56 578 TRP A N 1
ATOM 4664 C CA . TRP A 1 578 ? 14.344 -23.375 -23.828 1 97.56 578 TRP A CA 1
ATOM 4665 C C . TRP A 1 578 ? 13.516 -23.094 -22.578 1 97.56 578 TRP A C 1
ATOM 4667 O O . TRP A 1 578 ? 12.352 -23.484 -22.484 1 97.56 578 TRP A O 1
ATOM 4677 N N . SER A 1 579 ? 14.102 -22.422 -21.688 1 95.75 579 SER A N 1
ATOM 4678 C CA . SER A 1 579 ? 13.539 -22.281 -20.359 1 95.75 579 SER A CA 1
ATOM 4679 C C . SER A 1 579 ? 12.461 -21.219 -20.312 1 95.75 579 SER A C 1
ATOM 4681 O O . SER A 1 579 ? 12.516 -20.234 -21.062 1 95.75 579 SER A O 1
ATOM 4683 N N . THR A 1 580 ? 11.531 -21.406 -19.375 1 93.69 580 THR A N 1
ATOM 4684 C CA . THR A 1 580 ? 10.578 -20.344 -19.078 1 93.69 580 THR A CA 1
ATOM 4685 C C . THR A 1 580 ? 11.281 -19.156 -18.391 1 93.69 580 THR A C 1
ATOM 4687 O O . THR A 1 580 ? 10.75 -18.047 -18.359 1 93.69 580 THR A O 1
ATOM 4690 N N . TYR A 1 581 ? 12.469 -19.375 -17.875 1 96.62 581 TYR A N 1
ATOM 4691 C CA . TYR A 1 581 ? 13.336 -18.328 -17.312 1 96.62 581 TYR A CA 1
ATOM 4692 C C . TYR A 1 581 ? 14.297 -17.812 -18.375 1 96.62 581 TYR A C 1
ATOM 4694 O O . TYR A 1 581 ? 15.5 -17.672 -18.125 1 96.62 581 TYR A O 1
ATOM 4702 N N . PHE A 1 582 ? 13.812 -17.516 -19.547 1 96.75 582 PHE A N 1
ATOM 4703 C CA . PHE A 1 582 ? 14.672 -17.125 -20.656 1 96.75 582 PHE A CA 1
ATOM 4704 C C . PHE A 1 582 ? 15.359 -15.805 -20.375 1 96.75 582 PHE A C 1
ATOM 4706 O O . PHE A 1 582 ? 16.5 -15.578 -20.797 1 96.75 582 PHE A O 1
ATOM 4713 N N . ARG A 1 583 ? 14.727 -14.883 -19.641 1 97.25 583 ARG A N 1
ATOM 4714 C CA . ARG A 1 583 ? 15.367 -13.625 -19.281 1 97.25 583 ARG A CA 1
ATOM 4715 C C . ARG A 1 583 ? 16.547 -13.844 -18.359 1 97.25 583 ARG A C 1
ATOM 4717 O O . ARG A 1 583 ? 17.609 -13.234 -18.516 1 97.25 583 ARG A O 1
ATOM 4724 N N . GLU A 1 584 ? 16.328 -14.68 -17.375 1 97.88 584 GLU A N 1
ATOM 4725 C CA . GLU A 1 584 ? 17.422 -15.039 -16.469 1 97.88 584 GLU A CA 1
ATOM 4726 C C . GLU A 1 584 ? 18.547 -15.727 -17.234 1 97.88 584 GLU A C 1
ATOM 4728 O O . GLU A 1 584 ? 19.734 -15.469 -16.969 1 97.88 584 GLU A O 1
ATOM 4733 N N . TYR A 1 585 ? 18.156 -16.625 -18.172 1 98.06 585 TYR A N 1
ATOM 4734 C CA . TYR A 1 585 ? 19.156 -17.266 -19.016 1 98.06 585 TYR A CA 1
ATOM 4735 C C . TYR A 1 585 ? 20.016 -16.234 -19.719 1 98.06 585 TYR A C 1
ATOM 4737 O O . TYR A 1 585 ? 21.25 -16.328 -19.734 1 98.06 585 TYR A O 1
ATOM 4745 N N . MET A 1 586 ? 19.375 -15.219 -20.281 1 98.25 586 MET A N 1
ATOM 4746 C CA . MET A 1 586 ? 20.109 -14.172 -20.969 1 98.25 586 MET A CA 1
ATOM 4747 C C . MET A 1 586 ? 20.938 -13.352 -19.984 1 98.25 586 MET A C 1
ATOM 4749 O O . MET A 1 586 ? 22.078 -12.977 -20.281 1 98.25 586 MET A O 1
ATOM 4753 N N . PHE A 1 587 ? 20.469 -13.07 -18.844 1 98.56 587 PHE A N 1
ATOM 4754 C CA . PHE A 1 587 ? 21.203 -12.359 -17.812 1 98.56 587 PHE A CA 1
ATOM 4755 C C . PHE A 1 587 ? 22.422 -13.156 -17.375 1 98.56 587 PHE A C 1
ATOM 4757 O O . PHE A 1 587 ? 23.484 -12.586 -17.109 1 98.56 587 PHE A O 1
ATOM 4764 N N . HIS A 1 588 ? 22.297 -14.523 -17.266 1 98.69 588 HIS A N 1
ATOM 4765 C CA . HIS A 1 588 ? 23.422 -15.391 -16.922 1 98.69 588 HIS A CA 1
ATOM 4766 C C . HIS A 1 588 ? 24.516 -15.305 -17.984 1 98.69 588 HIS A C 1
ATOM 4768 O O . HIS A 1 588 ? 25.703 -15.359 -17.656 1 98.69 588 HIS A O 1
ATOM 4774 N N . ASN A 1 589 ? 24.078 -15.242 -19.25 1 98.38 589 ASN A N 1
ATOM 4775 C CA . ASN A 1 589 ? 25.062 -15.023 -20.312 1 98.38 589 ASN A CA 1
ATOM 4776 C C . ASN A 1 589 ? 25.797 -13.695 -20.125 1 98.38 589 ASN A C 1
ATOM 4778 O O . ASN A 1 589 ? 27.031 -13.648 -20.25 1 98.38 589 ASN A O 1
ATOM 4782 N N . LEU A 1 590 ? 25.062 -12.633 -19.781 1 98.44 590 LEU A N 1
ATOM 4783 C CA . LEU A 1 590 ? 25.656 -11.328 -19.547 1 98.44 590 LEU A CA 1
ATOM 4784 C C . LEU A 1 590 ? 26.625 -11.383 -18.375 1 98.44 590 LEU A C 1
ATOM 4786 O O . LEU A 1 590 ? 27.75 -10.883 -18.469 1 98.44 590 LEU A O 1
ATOM 4790 N N . LEU A 1 591 ? 26.234 -11.945 -17.234 1 98.62 591 LEU A N 1
ATOM 4791 C CA . LEU A 1 591 ? 27.094 -12.078 -16.062 1 98.62 591 LEU A CA 1
ATOM 4792 C C . LEU A 1 591 ? 28.375 -12.828 -16.422 1 98.62 591 LEU A C 1
ATOM 4794 O O . LEU A 1 591 ? 29.469 -12.43 -16.016 1 98.62 591 LEU A O 1
ATOM 4798 N N . THR A 1 592 ? 28.219 -13.906 -17.188 1 98.44 592 THR A N 1
ATOM 4799 C CA . THR A 1 592 ? 29.359 -14.719 -17.578 1 98.44 592 THR A CA 1
ATOM 4800 C C . THR A 1 592 ? 30.312 -13.93 -18.484 1 98.44 592 THR A C 1
ATOM 4802 O O . THR A 1 592 ? 31.531 -14.055 -18.359 1 98.44 592 THR A O 1
ATOM 4805 N N . ASP A 1 593 ? 29.734 -13.133 -19.375 1 97.56 593 ASP A N 1
ATOM 4806 C CA . ASP A 1 593 ? 30.547 -12.234 -20.188 1 97.56 593 ASP A CA 1
ATOM 4807 C C . ASP A 1 593 ? 31.359 -11.289 -19.312 1 97.56 593 ASP A C 1
ATOM 4809 O O . ASP A 1 593 ? 32.469 -10.898 -19.672 1 97.56 593 ASP A O 1
ATOM 4813 N N . LEU A 1 594 ? 30.875 -10.938 -18.188 1 97.38 594 LEU A N 1
ATOM 4814 C CA . LEU A 1 594 ? 31.516 -9.984 -17.281 1 97.38 594 LEU A CA 1
ATOM 4815 C C . LEU A 1 594 ? 32.469 -10.688 -16.328 1 97.38 594 LEU A C 1
ATOM 4817 O O . LEU A 1 594 ? 33.094 -10.055 -15.461 1 97.38 594 LEU A O 1
ATOM 4821 N N . GLY A 1 595 ? 32.562 -12.016 -16.406 1 98.12 595 GLY A N 1
ATOM 4822 C CA . GLY A 1 595 ? 33.594 -12.75 -15.695 1 98.12 595 GLY A CA 1
ATOM 4823 C C . GLY A 1 595 ? 33.031 -13.547 -14.531 1 98.12 595 GLY A C 1
ATOM 4824 O O . GLY A 1 595 ? 33.781 -14.234 -13.836 1 98.12 595 GLY A O 1
ATOM 4825 N N . TYR A 1 596 ? 31.734 -13.484 -14.297 1 98.69 596 TYR A N 1
ATOM 4826 C CA . TYR A 1 596 ? 31.125 -14.227 -13.203 1 98.69 596 TYR A CA 1
ATOM 4827 C C . TYR A 1 596 ? 30.969 -15.703 -13.562 1 98.69 596 TYR A C 1
ATOM 4829 O O . TYR A 1 596 ? 30.656 -16.047 -14.703 1 98.69 596 TYR A O 1
ATOM 4837 N N . THR A 1 597 ? 31.172 -16.578 -12.609 1 98.75 597 THR A N 1
ATOM 4838 C CA . THR A 1 597 ? 30.641 -17.938 -12.68 1 98.75 597 THR A CA 1
ATOM 4839 C C . THR A 1 597 ? 29.203 -17.984 -12.203 1 98.75 597 THR A C 1
ATOM 4841 O O . THR A 1 597 ? 28.859 -17.391 -11.18 1 98.75 597 THR A O 1
ATOM 4844 N N . VAL A 1 598 ? 28.359 -18.641 -12.992 1 98.88 598 VAL A N 1
ATOM 4845 C CA . VAL A 1 598 ? 26.953 -18.656 -12.625 1 98.88 598 VAL A CA 1
ATOM 4846 C C . VAL A 1 598 ? 26.484 -20.109 -12.453 1 98.88 598 VAL A C 1
ATOM 4848 O O . VAL A 1 598 ? 26.875 -20.984 -13.219 1 98.88 598 VAL A O 1
ATOM 4851 N N . LEU A 1 599 ? 25.688 -20.375 -11.43 1 98.81 599 LEU A N 1
ATOM 4852 C CA . LEU A 1 599 ? 25.109 -21.688 -11.148 1 98.81 599 LEU A CA 1
ATOM 4853 C C . LEU A 1 599 ? 23.609 -21.578 -10.938 1 98.81 599 LEU A C 1
ATOM 4855 O O . LEU A 1 599 ? 23.141 -20.719 -10.195 1 98.81 599 LEU A O 1
ATOM 4859 N N . ASP A 1 600 ? 22.859 -22.391 -11.633 1 97.19 600 ASP A N 1
ATOM 4860 C CA . ASP A 1 600 ? 21.422 -22.547 -11.508 1 97.19 600 ASP A CA 1
ATOM 4861 C C . ASP A 1 600 ? 21.062 -23.953 -11.023 1 97.19 600 ASP A C 1
ATOM 4863 O O . ASP A 1 600 ? 21.328 -24.938 -11.711 1 97.19 600 ASP A O 1
ATOM 4867 N N . ILE A 1 601 ? 20.359 -24.062 -9.875 1 98.38 601 ILE A N 1
ATOM 4868 C CA . ILE A 1 601 ? 20.281 -25.328 -9.164 1 98.38 601 ILE A CA 1
ATOM 4869 C C . ILE A 1 601 ? 18.828 -25.812 -9.125 1 98.38 601 ILE A C 1
ATOM 4871 O O . ILE A 1 601 ? 17.906 -25.031 -8.852 1 98.38 601 ILE A O 1
ATOM 4875 N N . ASP A 1 602 ? 18.578 -27.078 -9.445 1 98.5 602 ASP A N 1
ATOM 4876 C CA . ASP A 1 602 ? 17.344 -27.75 -9.07 1 98.5 602 ASP A CA 1
ATOM 4877 C C . ASP A 1 602 ? 17.438 -28.344 -7.672 1 98.5 602 ASP A C 1
ATOM 4879 O O . ASP A 1 602 ? 17.734 -29.531 -7.523 1 98.5 602 ASP A O 1
ATOM 4883 N N . TYR A 1 603 ? 17.156 -27.562 -6.738 1 98.44 603 TYR A N 1
ATOM 4884 C CA . TYR A 1 603 ? 17.266 -27.906 -5.324 1 98.44 603 TYR A CA 1
ATOM 4885 C C . TYR A 1 603 ? 16.172 -28.859 -4.895 1 98.44 603 TYR A C 1
ATOM 4887 O O . TYR A 1 603 ? 15.25 -29.156 -5.672 1 98.44 603 TYR A O 1
ATOM 4895 N N . ARG A 1 604 ? 16.406 -29.516 -3.666 1 98 604 ARG A N 1
ATOM 4896 C CA . ARG A 1 604 ? 15.305 -30.328 -3.133 1 98 604 ARG A CA 1
ATOM 4897 C C . ARG A 1 604 ? 13.984 -29.562 -3.195 1 98 604 ARG A C 1
ATOM 4899 O O . ARG A 1 604 ? 13.93 -28.375 -2.867 1 98 604 ARG A O 1
ATOM 4906 N N . GLY A 1 605 ? 12.961 -30.219 -3.553 1 96.31 605 GLY A N 1
ATOM 4907 C CA . GLY A 1 605 ? 11.672 -29.594 -3.805 1 96.31 605 GLY A CA 1
ATOM 4908 C C . GLY A 1 605 ? 11.359 -29.453 -5.281 1 96.31 605 GLY A C 1
ATOM 4909 O O . GLY A 1 605 ? 10.195 -29.375 -5.672 1 96.31 605 GLY A O 1
ATOM 4910 N N . SER A 1 606 ? 12.367 -29.406 -6.152 1 97.44 606 SER A N 1
ATOM 4911 C CA . SER A 1 606 ? 12.211 -29.2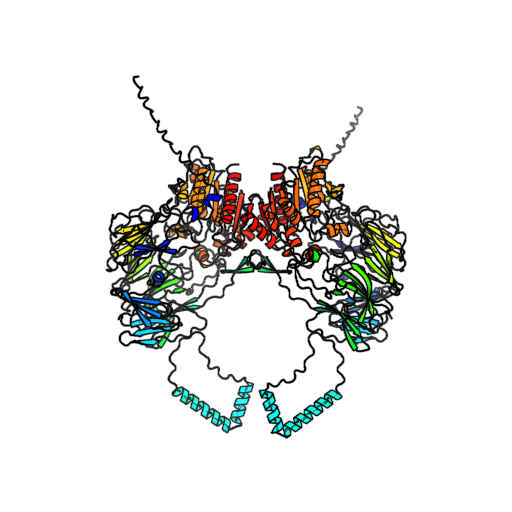03 -7.586 1 97.44 606 SER A CA 1
ATOM 4912 C C . SER A 1 606 ? 11.547 -30.391 -8.258 1 97.44 606 SER A C 1
ATOM 4914 O O . SER A 1 606 ? 11.586 -31.5 -7.727 1 97.44 606 SER A O 1
ATOM 4916 N N . ALA A 1 607 ? 10.977 -30.188 -9.359 1 95.75 607 ALA A N 1
ATOM 4917 C CA . ALA A 1 607 ? 10.344 -31.234 -10.172 1 95.75 607 ALA A CA 1
ATOM 4918 C C . ALA A 1 607 ? 11.383 -31.969 -11.008 1 95.75 607 ALA A C 1
ATOM 4920 O O . ALA A 1 607 ? 12.492 -31.484 -11.211 1 95.75 607 ALA A O 1
ATOM 4921 N N . GLY A 1 608 ? 11.055 -33.156 -11.477 1 95.75 608 GLY A N 1
ATOM 4922 C CA . GLY A 1 608 ? 11.828 -33.906 -12.461 1 95.75 608 GLY A CA 1
ATOM 4923 C C . GLY A 1 608 ? 12.703 -34.969 -11.852 1 95.75 608 GLY A C 1
ATOM 4924 O O . GLY A 1 608 ? 13.305 -35.781 -12.578 1 95.75 608 GLY A O 1
ATOM 4925 N N . TYR A 1 609 ? 12.688 -35.094 -10.547 1 97.19 609 TYR A N 1
ATOM 4926 C CA . TYR A 1 609 ? 13.617 -36 -9.891 1 97.19 609 TYR A CA 1
ATOM 4927 C C . TYR A 1 609 ? 12.875 -36.938 -8.922 1 97.19 609 TYR A C 1
ATOM 4929 O O . TYR A 1 609 ? 13.461 -37.438 -7.957 1 97.19 609 TYR A O 1
ATOM 4937 N N . GLY A 1 610 ? 11.602 -37.062 -9.125 1 96.62 610 GLY A N 1
ATOM 4938 C CA . GLY A 1 610 ? 10.812 -38.031 -8.367 1 96.62 610 GLY A CA 1
ATOM 4939 C C . GLY A 1 610 ? 10.188 -37.438 -7.113 1 96.62 610 GLY A C 1
ATOM 4940 O O . GLY A 1 610 ? 10.438 -36.281 -6.777 1 96.62 610 GLY A O 1
ATOM 4941 N N . ARG A 1 611 ? 9.398 -38.281 -6.5 1 96.19 611 ARG A N 1
ATOM 4942 C CA . ARG A 1 611 ? 8.578 -37.906 -5.344 1 96.19 611 ARG A CA 1
ATOM 4943 C C . ARG A 1 611 ? 9.453 -37.469 -4.172 1 96.19 611 ARG A C 1
ATOM 4945 O O . ARG A 1 611 ? 9.211 -36.438 -3.574 1 96.19 611 ARG A O 1
ATOM 4952 N N . ASP A 1 612 ? 10.484 -38.25 -3.889 1 96.94 612 ASP A N 1
ATOM 4953 C CA . ASP A 1 612 ? 11.266 -38.031 -2.674 1 96.94 612 ASP A CA 1
ATOM 4954 C C . ASP A 1 612 ? 12.078 -36.719 -2.768 1 96.94 612 ASP A C 1
ATOM 4956 O O . ASP A 1 612 ? 12.312 -36.062 -1.757 1 96.94 612 ASP A O 1
ATOM 4960 N N . TRP A 1 613 ? 12.562 -36.406 -3.965 1 97.25 613 TRP A N 1
ATOM 4961 C CA . TRP A 1 613 ? 13.227 -35.094 -4.184 1 97.25 613 TRP A CA 1
ATOM 4962 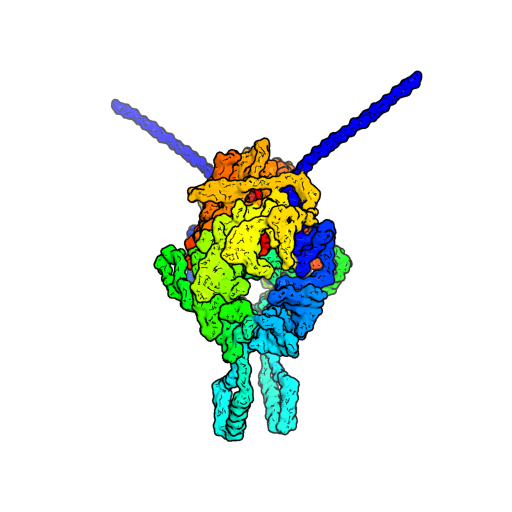C C . TRP A 1 613 ? 12.258 -33.938 -3.967 1 97.25 613 TRP A C 1
ATOM 4964 O O . TRP A 1 613 ? 12.57 -33 -3.262 1 97.25 613 TRP A O 1
ATOM 4974 N N . ARG A 1 614 ? 11.07 -34.094 -4.508 1 95.88 614 ARG A N 1
ATOM 4975 C CA . ARG A 1 614 ? 10.047 -33.062 -4.434 1 95.88 614 ARG A CA 1
ATOM 4976 C C . ARG A 1 614 ? 9.57 -32.875 -3 1 95.88 614 ARG A C 1
ATOM 4978 O O . ARG A 1 614 ? 9.406 -31.734 -2.547 1 95.88 614 ARG A O 1
ATOM 4985 N N . THR A 1 615 ? 9.391 -33.906 -2.211 1 96.19 615 THR A N 1
ATOM 4986 C CA . THR A 1 615 ? 8.82 -33.812 -0.872 1 96.19 615 THR A CA 1
ATOM 4987 C C . THR A 1 615 ? 9.914 -33.594 0.168 1 96.19 615 THR A C 1
ATOM 4989 O O . THR A 1 615 ? 9.648 -33.625 1.371 1 96.19 615 THR A O 1
ATOM 4992 N N . GLY A 1 616 ? 11.172 -33.406 -0.34 1 96.44 616 GLY A N 1
ATOM 4993 C CA . GLY A 1 616 ? 12.305 -33.188 0.557 1 96.44 616 GLY A CA 1
ATOM 4994 C C . GLY A 1 616 ? 12.172 -31.938 1.396 1 96.44 616 GLY A C 1
ATOM 4995 O O . GLY A 1 616 ? 12.898 -31.766 2.375 1 96.44 616 GLY A O 1
ATOM 4996 N N . ILE A 1 617 ? 11.203 -31.109 1.113 1 97.12 617 ILE A N 1
ATOM 4997 C CA . ILE A 1 617 ? 11.055 -29.844 1.813 1 97.12 617 ILE A CA 1
ATOM 4998 C C . ILE A 1 617 ? 9.844 -29.906 2.74 1 97.12 617 ILE A C 1
ATOM 5000 O O . ILE A 1 617 ? 9.461 -28.906 3.344 1 97.12 617 ILE A O 1
ATOM 5004 N N . TYR A 1 618 ? 9.164 -31.078 2.857 1 97.56 618 TYR A N 1
ATOM 5005 C CA . TYR A 1 618 ? 7.988 -31.234 3.705 1 97.56 618 TYR A CA 1
ATOM 5006 C C . TYR A 1 618 ? 8.281 -30.797 5.133 1 97.56 618 TYR A C 1
ATOM 5008 O O . TYR A 1 618 ? 9.289 -31.203 5.719 1 97.56 618 TYR A O 1
ATOM 5016 N N . ARG A 1 619 ? 7.441 -29.891 5.617 1 98.12 619 ARG A N 1
ATOM 5017 C CA . ARG A 1 619 ? 7.438 -29.328 6.969 1 98.12 619 ARG A CA 1
ATOM 5018 C C . ARG A 1 619 ? 8.711 -28.531 7.234 1 98.12 619 ARG A C 1
ATOM 5020 O O . ARG A 1 619 ? 9.031 -28.234 8.383 1 98.12 619 ARG A O 1
ATOM 5027 N N . HIS A 1 620 ? 9.547 -28.25 6.188 1 98.06 620 HIS A N 1
ATOM 5028 C CA . HIS A 1 620 ? 10.742 -27.438 6.375 1 98.06 620 HIS A CA 1
ATOM 5029 C C . HIS A 1 620 ? 11.211 -26.844 5.055 1 98.06 620 HIS A C 1
ATOM 5031 O O . HIS A 1 620 ? 12.266 -27.219 4.539 1 98.06 620 HIS A O 1
ATOM 5037 N N . MET A 1 621 ? 10.508 -25.844 4.621 1 97.94 621 MET A N 1
ATOM 5038 C CA . MET A 1 621 ? 11.016 -24.969 3.559 1 97.94 621 MET A CA 1
ATOM 5039 C C . MET A 1 621 ? 12.133 -24.078 4.082 1 97.94 621 MET A C 1
ATOM 5041 O O . MET A 1 621 ? 11.984 -23.438 5.129 1 97.94 621 MET A O 1
ATOM 5045 N N . GLY A 1 622 ? 13.281 -23.984 3.385 1 97.81 622 GLY A N 1
ATOM 5046 C CA . GLY A 1 622 ? 14.461 -23.312 3.912 1 97.81 622 GLY A CA 1
ATOM 5047 C C . GLY A 1 622 ? 15.406 -24.266 4.641 1 97.81 622 GLY A C 1
ATOM 5048 O O . GLY A 1 622 ? 16.297 -23.812 5.371 1 97.81 622 GLY A O 1
ATOM 5049 N N . GLY A 1 623 ? 15.18 -25.547 4.469 1 97.75 623 GLY A N 1
ATOM 5050 C CA . GLY A 1 623 ? 16.047 -26.594 4.988 1 97.75 623 GLY A CA 1
ATOM 5051 C C . GLY A 1 623 ? 17 -27.141 3.941 1 97.75 623 GLY A C 1
ATOM 5052 O O . GLY A 1 623 ? 18 -26.5 3.588 1 97.75 623 GLY A O 1
ATOM 5053 N N . LYS A 1 624 ? 16.578 -28.234 3.297 1 98 624 LYS A N 1
ATOM 5054 C CA . LYS A 1 624 ? 17.438 -28.875 2.297 1 98 624 LYS A CA 1
ATOM 5055 C C . LYS A 1 624 ? 17.484 -28.047 1.013 1 98 624 LYS A C 1
ATOM 5057 O O . LYS A 1 624 ? 18.484 -28.094 0.286 1 98 624 LYS A O 1
ATOM 5062 N N . ASP A 1 625 ? 16.422 -27.391 0.724 1 98 625 ASP A N 1
ATOM 5063 C CA . ASP A 1 625 ? 16.438 -26.484 -0.421 1 98 625 ASP A CA 1
ATOM 5064 C C . ASP A 1 625 ? 17.469 -25.375 -0.222 1 98 625 ASP A C 1
ATOM 5066 O O . ASP A 1 625 ? 18.109 -24.938 -1.18 1 98 625 ASP A O 1
ATOM 5070 N N . LEU A 1 626 ? 17.688 -24.891 0.998 1 98.56 626 LEU A N 1
ATOM 5071 C CA . LEU A 1 626 ? 18.734 -23.891 1.286 1 98.56 626 LEU A CA 1
ATOM 5072 C C . LEU A 1 626 ? 20.109 -24.547 1.316 1 98.56 626 LEU A C 1
ATOM 5074 O O . LEU A 1 626 ? 21.062 -24.031 0.72 1 98.56 626 LEU A O 1
ATOM 5078 N N . SER A 1 627 ? 20.266 -25.688 1.998 1 98.44 627 SER A N 1
ATOM 5079 C CA . SER A 1 627 ? 21.578 -26.312 2.105 1 98.44 627 SER A CA 1
ATOM 5080 C C . SER A 1 627 ? 22.109 -26.734 0.737 1 98.44 627 SER A C 1
ATOM 5082 O O . SER A 1 627 ? 23.312 -26.703 0.499 1 98.44 627 SER A O 1
ATOM 5084 N N . ASP A 1 628 ? 21.156 -27.078 -0.177 1 98.75 628 ASP A N 1
ATOM 5085 C CA . ASP A 1 628 ? 21.578 -27.375 -1.54 1 98.75 628 ASP A CA 1
ATOM 5086 C C . ASP A 1 628 ? 22.234 -26.172 -2.195 1 98.75 628 ASP A C 1
ATOM 5088 O O . ASP A 1 628 ? 23.172 -26.328 -2.986 1 98.75 628 ASP A O 1
ATOM 5092 N N . GLN A 1 629 ? 21.734 -24.938 -1.923 1 98.75 629 GLN A N 1
ATOM 5093 C CA . GLN A 1 629 ? 22.375 -23.734 -2.434 1 98.75 629 GLN A CA 1
ATOM 5094 C C . GLN A 1 629 ? 23.75 -23.547 -1.813 1 98.75 629 GLN A C 1
ATOM 5096 O O . GLN A 1 629 ? 24.703 -23.188 -2.506 1 98.75 629 GLN A O 1
ATOM 5101 N N . VAL A 1 630 ? 23.875 -23.719 -0.512 1 98.88 630 VAL A N 1
ATOM 5102 C CA . VAL A 1 630 ? 25.125 -23.578 0.207 1 98.88 630 VAL A CA 1
ATOM 5103 C C . VAL A 1 630 ? 26.156 -24.578 -0.357 1 98.88 630 VAL A C 1
ATOM 5105 O O . VAL A 1 630 ? 27.297 -24.203 -0.619 1 98.88 630 VAL A O 1
ATOM 5108 N N . ASP A 1 631 ? 25.734 -25.812 -0.536 1 98.88 631 ASP A N 1
ATOM 5109 C CA . ASP A 1 631 ? 26.609 -26.828 -1.096 1 98.88 631 ASP A CA 1
ATOM 5110 C C . ASP A 1 631 ? 27.031 -26.484 -2.521 1 98.88 631 ASP A C 1
ATOM 5112 O O . ASP A 1 631 ? 28.141 -26.781 -2.945 1 98.88 631 ASP A O 1
ATOM 5116 N N . GLY A 1 632 ? 26.078 -25.906 -3.285 1 98.88 632 GLY A N 1
ATOM 5117 C CA . GLY A 1 632 ? 26.438 -25.406 -4.605 1 98.88 632 GLY A CA 1
ATOM 5118 C C . GLY A 1 632 ? 27.516 -24.344 -4.57 1 98.88 632 GLY A C 1
ATOM 5119 O O . GLY A 1 632 ? 28.422 -24.344 -5.398 1 98.88 632 GLY A O 1
ATOM 5120 N N . ALA A 1 633 ? 27.422 -23.422 -3.629 1 98.81 633 ALA A N 1
ATOM 5121 C CA . ALA A 1 633 ? 28.469 -22.422 -3.449 1 98.81 633 ALA A CA 1
ATOM 5122 C C . ALA A 1 633 ? 29.812 -23.062 -3.137 1 98.81 633 ALA A C 1
ATOM 5124 O O . ALA A 1 633 ? 30.844 -22.688 -3.707 1 98.81 633 ALA A O 1
ATOM 5125 N N . LYS A 1 634 ? 29.844 -24.047 -2.283 1 98.69 634 LYS A N 1
ATOM 5126 C CA . LYS A 1 634 ? 31.062 -24.766 -1.939 1 98.69 634 LYS A CA 1
ATOM 5127 C C . LYS A 1 634 ? 31.641 -25.469 -3.16 1 98.69 634 LYS A C 1
ATOM 5129 O O . LYS A 1 634 ? 32.875 -25.484 -3.346 1 98.69 634 LYS A O 1
ATOM 5134 N N . TYR A 1 635 ? 30.781 -26.062 -3.926 1 98.69 635 TYR A N 1
ATOM 5135 C CA . TYR A 1 635 ? 31.203 -26.719 -5.164 1 98.69 635 TYR A CA 1
ATOM 5136 C C . TYR A 1 635 ? 31.938 -25.734 -6.066 1 98.69 635 TYR A C 1
ATOM 5138 O O . TYR A 1 635 ? 33 -26.062 -6.609 1 98.69 635 TYR A O 1
ATOM 5146 N N . LEU A 1 636 ? 31.422 -24.516 -6.203 1 98.75 636 LEU A N 1
ATOM 5147 C CA . LEU A 1 636 ? 32.031 -23.516 -7.047 1 98.75 636 LEU A CA 1
ATOM 5148 C C . LEU A 1 636 ? 33.406 -23.109 -6.484 1 98.75 636 LEU A C 1
ATOM 5150 O O . LEU A 1 636 ? 34.344 -22.906 -7.242 1 98.75 636 LEU A O 1
ATOM 5154 N N . VAL A 1 637 ? 33.5 -22.938 -5.203 1 98.5 637 VAL A N 1
ATOM 5155 C CA . VAL A 1 637 ? 34.75 -22.547 -4.555 1 98.5 637 VAL A CA 1
ATOM 5156 C C . VAL A 1 637 ? 35.781 -23.656 -4.723 1 98.5 637 VAL A C 1
ATOM 5158 O O . VAL A 1 637 ? 36.906 -23.406 -5.148 1 98.5 637 VAL A O 1
ATOM 5161 N N . ASN A 1 638 ? 35.406 -24.891 -4.539 1 98.25 638 ASN A N 1
ATOM 5162 C CA . ASN A 1 638 ? 36.312 -26.016 -4.496 1 98.25 638 ASN A CA 1
ATOM 5163 C C . ASN A 1 638 ? 36.75 -26.453 -5.898 1 98.25 638 ASN A C 1
ATOM 5165 O O . ASN A 1 638 ? 37.906 -26.828 -6.113 1 98.25 638 ASN A O 1
ATOM 5169 N N . GLU A 1 639 ? 35.812 -26.344 -6.855 1 97.94 639 GLU A N 1
ATOM 5170 C CA . GLU A 1 639 ? 36.062 -27.016 -8.133 1 97.94 639 GLU A CA 1
ATOM 5171 C C . GLU A 1 639 ? 36.281 -26 -9.25 1 97.94 639 GLU A C 1
ATOM 5173 O O . GLU A 1 639 ? 36.812 -26.344 -10.312 1 97.94 639 GLU A O 1
ATOM 5178 N N . HIS A 1 640 ? 35.938 -24.75 -8.984 1 97.69 640 HIS A N 1
ATOM 5179 C CA . HIS A 1 640 ? 36 -23.828 -10.117 1 97.69 640 HIS A CA 1
ATOM 5180 C C . HIS A 1 640 ? 36.75 -22.547 -9.766 1 97.69 640 HIS A C 1
ATOM 5182 O O . HIS A 1 640 ? 36.656 -21.547 -10.484 1 97.69 640 HIS A O 1
ATOM 5188 N N . GLY A 1 641 ? 37.375 -22.438 -8.57 1 97 641 GLY A N 1
ATOM 5189 C CA . GLY A 1 641 ? 38.25 -21.359 -8.211 1 97 641 GLY A CA 1
ATOM 5190 C C . GLY A 1 641 ? 37.531 -20.078 -7.82 1 97 641 GLY A C 1
ATOM 5191 O O . GLY A 1 641 ? 38.094 -18.984 -7.902 1 97 641 GLY A O 1
ATOM 5192 N N . VAL A 1 642 ? 36.312 -20.172 -7.449 1 98.31 642 VAL A N 1
ATOM 5193 C CA . VAL A 1 642 ? 35.562 -19.031 -6.973 1 98.31 642 VAL A CA 1
ATOM 5194 C C . VAL A 1 642 ? 36.031 -18.609 -5.586 1 98.31 642 VAL A C 1
ATOM 5196 O O . VAL A 1 642 ? 36.344 -19.469 -4.754 1 98.31 642 VAL A O 1
ATOM 5199 N N . ASP A 1 643 ? 36.156 -17.297 -5.352 1 98.38 643 ASP A N 1
ATOM 5200 C CA . ASP A 1 643 ? 36.469 -16.766 -4.031 1 98.38 643 ASP A CA 1
ATOM 5201 C C . ASP A 1 643 ? 35.281 -16.875 -3.098 1 98.38 643 ASP A C 1
ATOM 5203 O O . ASP A 1 643 ? 34.188 -16.328 -3.387 1 98.38 643 ASP A O 1
ATOM 5207 N N . ALA A 1 644 ? 35.438 -17.469 -1.985 1 98.12 644 ALA A N 1
ATOM 5208 C CA . ALA A 1 644 ? 34.375 -17.734 -1.05 1 98.12 644 ALA A CA 1
ATOM 5209 C C . ALA A 1 644 ? 33.719 -16.438 -0.556 1 98.12 644 ALA A C 1
ATOM 5211 O O . ALA A 1 644 ? 32.562 -16.422 -0.125 1 98.12 644 ALA A O 1
ATOM 5212 N N . SER A 1 645 ? 34.438 -15.359 -0.624 1 97.56 645 SER A N 1
ATOM 5213 C CA . SER A 1 645 ? 33.938 -14.086 -0.125 1 97.56 645 SER A CA 1
ATOM 5214 C C . SER A 1 645 ? 33.219 -13.305 -1.225 1 97.56 645 SER A C 1
ATOM 5216 O O . SER A 1 645 ? 32.781 -12.172 -1.004 1 97.56 645 SER A O 1
ATOM 5218 N N . ARG A 1 646 ? 33.062 -13.891 -2.387 1 98.5 646 ARG A N 1
ATOM 5219 C CA . ARG A 1 646 ? 32.469 -13.18 -3.516 1 98.5 646 ARG A CA 1
ATOM 5220 C C . ARG A 1 646 ? 31.359 -14 -4.152 1 98.5 646 ARG A C 1
ATOM 5222 O O . ARG A 1 646 ? 31.312 -14.141 -5.375 1 98.5 646 ARG A O 1
ATOM 5229 N N . VAL A 1 647 ? 30.484 -14.547 -3.365 1 98.88 647 VAL A N 1
ATOM 5230 C CA . VAL A 1 647 ? 29.359 -15.328 -3.861 1 98.88 647 VAL A CA 1
ATOM 5231 C C . VAL A 1 647 ? 28.062 -14.586 -3.578 1 98.88 647 VAL A C 1
ATOM 5233 O O . VAL A 1 647 ? 27.797 -14.188 -2.439 1 98.88 647 VAL A O 1
ATOM 5236 N N . GLY A 1 648 ? 27.328 -14.328 -4.59 1 98.88 648 GLY A N 1
ATOM 5237 C CA . GLY A 1 648 ? 26 -13.75 -4.48 1 98.88 648 GLY A CA 1
ATOM 5238 C C . GLY A 1 648 ? 24.891 -14.734 -4.812 1 98.88 648 GLY A C 1
ATOM 5239 O O . GLY A 1 648 ? 25.156 -15.805 -5.367 1 98.88 648 GLY A O 1
ATOM 5240 N N . ILE A 1 649 ? 23.672 -14.391 -4.477 1 98.94 649 ILE A N 1
ATOM 5241 C CA . ILE A 1 649 ? 22.516 -15.25 -4.715 1 98.94 649 ILE A CA 1
ATOM 5242 C C . ILE A 1 649 ? 21.297 -14.391 -5.062 1 98.94 649 ILE A C 1
ATOM 5244 O O . ILE A 1 649 ? 21.141 -13.289 -4.531 1 98.94 649 ILE A O 1
ATOM 5248 N N . TYR A 1 650 ? 20.438 -14.828 -6.016 1 98.81 650 TYR A N 1
ATOM 5249 C CA . TYR A 1 650 ? 19.219 -14.102 -6.281 1 98.81 650 TYR A CA 1
ATOM 5250 C C . TYR A 1 650 ? 18.141 -15.023 -6.848 1 98.81 650 TYR A C 1
ATOM 5252 O O . TYR A 1 650 ? 18.438 -16.109 -7.34 1 98.81 650 TYR A O 1
ATOM 5260 N N . GLY A 1 651 ? 16.906 -14.633 -6.738 1 98.44 651 GLY A N 1
ATOM 5261 C CA . GLY A 1 651 ? 15.758 -15.352 -7.281 1 98.44 651 GLY A CA 1
ATOM 5262 C C . GLY A 1 651 ? 14.43 -14.703 -6.949 1 98.44 651 GLY A C 1
ATOM 5263 O O . GLY A 1 651 ? 14.367 -13.797 -6.113 1 98.44 651 GLY A O 1
ATOM 5264 N N . GLY A 1 652 ? 13.406 -15.133 -7.617 1 97.88 652 GLY A N 1
ATOM 5265 C CA . GLY A 1 652 ? 12.078 -14.57 -7.426 1 97.88 652 GLY A CA 1
ATOM 5266 C C . GLY A 1 652 ? 11.094 -15.562 -6.832 1 97.88 652 GLY A C 1
ATOM 5267 O O . GLY A 1 652 ? 11.219 -16.781 -7.047 1 97.88 652 GLY A O 1
ATOM 5268 N N . SER A 1 653 ? 10.008 -15.008 -6.195 1 97.88 653 SER A N 1
ATOM 5269 C CA . SER A 1 653 ? 8.984 -15.844 -5.586 1 97.88 653 SER A CA 1
ATOM 5270 C C . SER A 1 653 ? 9.586 -16.812 -4.57 1 97.88 653 SER A C 1
ATOM 5272 O O . SER A 1 653 ? 10.25 -16.391 -3.621 1 97.88 653 SER A O 1
ATOM 5274 N N . TYR A 1 654 ? 9.602 -18.094 -4.812 1 98.06 654 TYR A N 1
ATOM 5275 C CA . TYR A 1 654 ? 10.273 -19.078 -3.961 1 98.06 654 TYR A CA 1
ATOM 5276 C C . TYR A 1 654 ? 11.773 -18.828 -3.918 1 98.06 654 TYR A C 1
ATOM 5278 O O . TYR A 1 654 ? 12.406 -18.969 -2.865 1 98.06 654 TYR A O 1
ATOM 5286 N N . GLY A 1 655 ? 12.352 -18.453 -5.027 1 98.38 655 GLY A N 1
ATOM 5287 C CA . GLY A 1 655 ? 13.758 -18.109 -5.062 1 98.38 655 GLY A CA 1
ATOM 5288 C C . GLY A 1 655 ? 14.094 -16.891 -4.219 1 98.38 655 GLY A C 1
ATOM 5289 O O . GLY A 1 655 ? 15.188 -16.797 -3.66 1 98.38 655 GLY A O 1
ATOM 5290 N N . GLY A 1 656 ? 13.148 -15.922 -4.195 1 98.69 656 GLY A N 1
ATOM 5291 C CA . GLY A 1 656 ? 13.312 -14.797 -3.287 1 98.69 656 GLY A CA 1
ATOM 5292 C C . GLY A 1 656 ? 13.289 -15.195 -1.825 1 98.69 656 GLY A C 1
ATOM 5293 O O . GLY A 1 656 ? 14.086 -14.703 -1.026 1 98.69 656 GLY A O 1
ATOM 5294 N N . PHE A 1 657 ? 12.391 -16.078 -1.485 1 98.44 657 PHE A N 1
ATOM 5295 C CA . PHE A 1 657 ? 12.312 -16.672 -0.154 1 98.44 657 PHE A CA 1
ATOM 5296 C C . PHE A 1 657 ? 13.633 -17.328 0.228 1 98.44 657 PHE A C 1
ATOM 5298 O O . PHE A 1 657 ? 14.164 -17.062 1.308 1 98.44 657 PHE A O 1
ATOM 5305 N N . ILE A 1 658 ? 14.203 -18.094 -0.668 1 98.81 658 ILE A N 1
ATOM 5306 C CA . ILE A 1 658 ? 15.461 -18.781 -0.394 1 98.81 658 ILE A CA 1
ATOM 5307 C C . ILE A 1 658 ? 16.594 -17.75 -0.261 1 98.81 658 ILE A C 1
ATOM 5309 O O . ILE A 1 658 ? 17.484 -17.922 0.563 1 98.81 658 ILE A O 1
ATOM 5313 N N . THR A 1 659 ? 16.578 -16.734 -1.091 1 98.88 659 THR A N 1
ATOM 5314 C CA . THR A 1 659 ? 17.578 -15.672 -1.008 1 98.88 659 THR A CA 1
ATOM 5315 C C . THR A 1 659 ? 17.578 -15.039 0.38 1 98.88 659 THR A C 1
ATOM 5317 O O . THR A 1 659 ? 18.641 -14.828 0.97 1 98.88 659 THR A O 1
ATOM 5320 N N . LEU A 1 660 ? 16.375 -14.758 0.908 1 98.81 660 LEU A N 1
ATOM 5321 C CA . LEU A 1 660 ? 16.266 -14.219 2.26 1 98.81 660 LEU A CA 1
ATOM 5322 C C . LEU A 1 660 ? 16.812 -15.211 3.281 1 98.81 660 LEU A C 1
ATOM 5324 O O . LEU A 1 660 ? 17.625 -14.844 4.137 1 98.81 660 LEU A O 1
ATOM 5328 N N . MET A 1 661 ? 16.406 -16.484 3.145 1 98.81 661 MET A N 1
ATOM 5329 C CA . MET A 1 661 ? 16.891 -17.516 4.062 1 98.81 661 MET A CA 1
ATOM 5330 C C . MET A 1 661 ? 18.422 -17.609 4.012 1 98.81 661 MET A C 1
ATOM 5332 O O . MET A 1 661 ? 19.062 -17.828 5.039 1 98.81 661 MET A O 1
ATOM 5336 N N . ALA A 1 662 ? 18.953 -17.469 2.812 1 98.81 662 ALA A N 1
ATOM 5337 C CA . ALA A 1 662 ? 20.406 -17.562 2.627 1 98.81 662 ALA A CA 1
ATOM 5338 C C . ALA A 1 662 ? 21.125 -16.453 3.387 1 98.81 662 ALA A C 1
ATOM 5340 O O . ALA A 1 662 ? 22.078 -16.719 4.125 1 98.81 662 ALA A O 1
ATOM 5341 N N . LEU A 1 663 ? 20.688 -15.219 3.264 1 98.81 663 LEU A N 1
ATOM 5342 C CA . LEU A 1 663 ? 21.344 -14.078 3.885 1 98.81 663 LEU A CA 1
ATOM 5343 C C . LEU A 1 663 ? 21.109 -14.062 5.391 1 98.81 663 LEU A C 1
ATOM 5345 O O . LEU A 1 663 ? 21.906 -13.5 6.145 1 98.81 663 LEU A O 1
ATOM 5349 N N . PHE A 1 664 ? 20 -14.664 5.875 1 98.62 664 PHE A N 1
ATOM 5350 C CA . PHE A 1 664 ? 19.641 -14.641 7.285 1 98.62 664 PHE A CA 1
ATOM 5351 C C . PHE A 1 664 ? 20.266 -15.82 8.023 1 98.62 664 PHE A C 1
ATOM 5353 O O . PHE A 1 664 ? 20.688 -15.688 9.172 1 98.62 664 PHE A O 1
ATOM 5360 N N . ASN A 1 665 ? 20.375 -17.016 7.355 1 98.25 665 ASN A N 1
ATOM 5361 C CA . ASN A 1 665 ? 20.75 -18.25 8.039 1 98.25 665 ASN A CA 1
ATOM 5362 C C . ASN A 1 665 ? 22.078 -18.797 7.52 1 98.25 665 ASN A C 1
ATOM 5364 O O . ASN A 1 665 ? 22.672 -19.688 8.133 1 98.25 665 ASN A O 1
ATOM 5368 N N . ALA A 1 666 ? 22.516 -18.328 6.375 1 98.38 666 ALA A N 1
ATOM 5369 C CA . ALA A 1 666 ? 23.781 -18.781 5.781 1 98.38 666 ALA A CA 1
ATOM 5370 C C . ALA A 1 666 ? 24.625 -17.609 5.309 1 98.38 666 ALA A C 1
ATOM 5372 O O . ALA A 1 666 ? 25.188 -17.641 4.215 1 98.38 666 ALA A O 1
ATOM 5373 N N . SER A 1 667 ? 24.656 -16.641 6.094 1 96.44 667 SER A N 1
ATOM 5374 C CA . SER A 1 667 ? 25.297 -15.383 5.711 1 96.44 667 SER A CA 1
ATOM 5375 C C . SER A 1 667 ? 26.797 -15.531 5.594 1 96.44 667 SER A C 1
ATOM 5377 O O . SER A 1 667 ? 27.469 -14.688 4.992 1 96.44 667 SER A O 1
ATOM 5379 N N . GLU A 1 668 ? 27.422 -16.531 6.102 1 97.44 668 GLU A N 1
ATOM 5380 C CA . GLU A 1 668 ? 28.844 -16.797 5.941 1 97.44 668 GLU A CA 1
ATOM 5381 C C . GLU A 1 668 ? 29.172 -17.219 4.512 1 97.44 668 GLU A C 1
ATOM 5383 O O . GLU A 1 668 ? 30.297 -17.047 4.047 1 97.44 668 GLU A O 1
ATOM 5388 N N . THR A 1 669 ? 28.172 -17.734 3.867 1 98.44 669 THR A N 1
ATOM 5389 C CA . THR A 1 669 ? 28.359 -18.266 2.523 1 98.44 669 THR A CA 1
ATOM 5390 C C . THR A 1 669 ? 28.047 -17.203 1.47 1 98.44 669 THR A C 1
ATOM 5392 O O . THR A 1 669 ? 28.719 -17.156 0.431 1 98.44 669 THR A O 1
ATOM 5395 N N . PHE A 1 670 ? 27.094 -16.391 1.695 1 98.75 670 PHE A N 1
ATOM 5396 C CA . PHE A 1 670 ? 26.625 -15.453 0.688 1 98.75 670 PHE A CA 1
ATOM 5397 C C . PHE A 1 670 ? 26.844 -14.016 1.143 1 98.75 670 PHE A C 1
ATOM 5399 O O . PHE A 1 670 ? 26.344 -13.602 2.186 1 98.75 670 PHE A O 1
ATOM 5406 N N . LYS A 1 671 ? 27.453 -13.203 0.302 1 98 671 LYS A N 1
ATOM 5407 C CA . LYS A 1 671 ? 27.859 -11.844 0.657 1 98 671 LYS A CA 1
ATOM 5408 C C . LYS A 1 671 ? 26.75 -10.844 0.318 1 98 671 LYS A C 1
ATOM 5410 O O . LYS A 1 671 ? 26.656 -9.789 0.942 1 98 671 LYS A O 1
ATOM 5415 N N . SER A 1 672 ? 26.078 -11.156 -0.758 1 98.06 672 SER A N 1
ATOM 5416 C CA . SER A 1 672 ? 24.969 -10.281 -1.168 1 98.06 672 SER A CA 1
ATOM 5417 C C . SER A 1 672 ? 23.891 -11.07 -1.891 1 98.06 672 SER A C 1
ATOM 5419 O O . SER A 1 672 ? 24.125 -12.188 -2.354 1 98.06 672 SER A O 1
ATOM 5421 N N . GLY A 1 673 ? 22.641 -10.555 -1.844 1 98.81 673 GLY A N 1
ATOM 5422 C CA . GLY A 1 673 ? 21.547 -11.242 -2.488 1 98.81 673 GLY A CA 1
ATOM 5423 C C . GLY A 1 673 ? 20.422 -10.305 -2.898 1 98.81 673 GLY A C 1
ATOM 5424 O O . GLY A 1 673 ? 20.234 -9.242 -2.301 1 98.81 673 GLY A O 1
ATOM 5425 N N . ALA A 1 674 ? 19.688 -10.648 -3.943 1 98.94 674 ALA A N 1
ATOM 5426 C CA . ALA A 1 674 ? 18.484 -9.953 -4.402 1 98.94 674 ALA A CA 1
ATOM 5427 C C . ALA A 1 674 ? 17.25 -10.836 -4.266 1 98.94 674 ALA A C 1
ATOM 5429 O O . ALA A 1 674 ? 17.125 -11.844 -4.961 1 98.94 674 ALA A O 1
ATOM 5430 N N . ALA A 1 675 ? 16.406 -10.492 -3.367 1 98.88 675 ALA A N 1
ATOM 5431 C CA . ALA A 1 675 ? 15.141 -11.203 -3.152 1 98.88 675 ALA A CA 1
ATOM 5432 C C . ALA A 1 675 ? 14.008 -10.562 -3.943 1 98.88 675 ALA A C 1
ATOM 5434 O O . ALA A 1 675 ? 13.492 -9.508 -3.561 1 98.88 675 ALA A O 1
ATOM 5435 N N . LEU A 1 676 ? 13.531 -11.227 -5.004 1 98.69 676 LEU A N 1
ATOM 5436 C CA . LEU A 1 676 ? 12.516 -10.688 -5.895 1 98.69 676 LEU A CA 1
ATOM 5437 C C . LEU A 1 676 ? 11.148 -11.289 -5.586 1 98.69 676 LEU A C 1
ATOM 5439 O O . LEU A 1 676 ? 10.984 -12.516 -5.629 1 98.69 676 LEU A O 1
ATOM 5443 N N . ARG A 1 677 ? 10.125 -10.453 -5.246 1 98.25 677 ARG A N 1
ATOM 5444 C CA . ARG A 1 677 ? 8.773 -10.906 -4.949 1 98.25 677 ARG A CA 1
ATOM 5445 C C . ARG A 1 677 ? 8.789 -12.047 -3.934 1 98.25 677 ARG A C 1
ATOM 5447 O O . ARG A 1 677 ? 8.203 -13.102 -4.168 1 98.25 677 ARG A O 1
ATOM 5454 N N . ALA A 1 678 ? 9.406 -11.859 -2.83 1 98.38 678 ALA A N 1
ATOM 5455 C CA . ALA A 1 678 ? 9.766 -12.93 -1.899 1 98.38 678 ALA A CA 1
ATOM 5456 C C . ALA A 1 678 ? 8.648 -13.164 -0.882 1 98.38 678 ALA A C 1
ATOM 5458 O O . ALA A 1 678 ? 8.062 -12.211 -0.369 1 98.38 678 ALA A O 1
ATOM 5459 N N . VAL A 1 679 ? 8.391 -14.406 -0.578 1 98.19 679 VAL A N 1
ATOM 5460 C CA . VAL A 1 679 ? 7.586 -14.758 0.587 1 98.19 679 VAL A CA 1
ATOM 5461 C C . VAL A 1 679 ? 8.406 -14.578 1.859 1 98.19 679 VAL A C 1
ATOM 5463 O O . VAL A 1 679 ? 9.531 -15.086 1.957 1 98.19 679 VAL A O 1
ATOM 5466 N N . THR A 1 680 ? 7.918 -13.797 2.805 1 98.5 680 THR A N 1
ATOM 5467 C CA . THR A 1 680 ? 8.664 -13.586 4.039 1 98.5 680 THR A CA 1
ATOM 5468 C C . THR A 1 680 ? 8.031 -14.359 5.191 1 98.5 680 THR A C 1
ATOM 5470 O O . THR A 1 680 ? 8.672 -14.594 6.215 1 98.5 680 THR A O 1
ATOM 5473 N N . ASP A 1 681 ? 6.723 -14.68 5.051 1 97.12 681 ASP A N 1
ATOM 5474 C CA . ASP A 1 681 ? 5.926 -15.414 6.027 1 97.12 681 ASP A CA 1
ATOM 5475 C C . ASP A 1 681 ? 4.906 -16.328 5.336 1 97.12 681 ASP A C 1
ATOM 5477 O O . ASP A 1 681 ? 3.891 -15.844 4.828 1 97.12 681 ASP A O 1
ATOM 5481 N N . TRP A 1 682 ? 5.152 -17.609 5.453 1 97.88 682 TRP A N 1
ATOM 5482 C CA . TRP A 1 682 ? 4.34 -18.562 4.703 1 97.88 682 TRP A CA 1
ATOM 5483 C C . TRP A 1 682 ? 2.918 -18.609 5.246 1 97.88 682 TRP A C 1
ATOM 5485 O O . TRP A 1 682 ? 1.996 -19.062 4.555 1 97.88 682 TRP A O 1
ATOM 5495 N N . ALA A 1 683 ? 2.703 -18.156 6.48 1 95.31 683 ALA A N 1
ATOM 5496 C CA . ALA A 1 683 ? 1.357 -18.125 7.047 1 95.31 683 ALA A CA 1
ATOM 5497 C C . ALA A 1 683 ? 0.482 -17.109 6.312 1 95.31 683 ALA A C 1
ATOM 5499 O O . ALA A 1 683 ? -0.741 -17.109 6.469 1 95.31 683 ALA A O 1
ATOM 5500 N N . HIS A 1 684 ? 1.133 -16.25 5.52 1 94.06 684 HIS A N 1
ATOM 5501 C CA . HIS A 1 684 ? 0.396 -15.211 4.801 1 94.06 684 HIS A CA 1
ATOM 5502 C C . HIS A 1 684 ? 0.172 -15.609 3.344 1 94.06 684 HIS A C 1
ATOM 5504 O O . HIS A 1 684 ? -0.383 -14.828 2.564 1 94.06 684 HIS A O 1
ATOM 5510 N N . TYR A 1 685 ? 0.573 -16.734 2.93 1 95.94 685 TYR A N 1
ATOM 5511 C CA . TYR A 1 685 ? 0.417 -17.203 1.557 1 95.94 685 TYR A CA 1
ATOM 5512 C C . TYR A 1 685 ? -0.867 -18.016 1.396 1 95.94 685 TYR A C 1
ATOM 5514 O O . TYR A 1 685 ? -1.733 -18 2.275 1 95.94 685 TYR A O 1
ATOM 5522 N N . ASN A 1 686 ? -1.088 -18.625 0.288 1 93.69 686 ASN A N 1
ATOM 5523 C CA . ASN A 1 686 ? -2.354 -19.281 -0.027 1 93.69 686 ASN A CA 1
ATOM 5524 C C . ASN A 1 686 ? -2.404 -20.703 0.523 1 93.69 686 ASN A C 1
ATOM 5526 O O . ASN A 1 686 ? -1.367 -21.281 0.852 1 93.69 686 ASN A O 1
ATOM 5530 N N . HIS A 1 687 ? -3.566 -21.266 0.635 1 92.31 687 HIS A N 1
ATOM 5531 C CA . HIS A 1 687 ? -3.789 -22.594 1.198 1 92.31 687 HIS A CA 1
ATOM 5532 C C . HIS A 1 687 ? -3.371 -23.688 0.22 1 92.31 687 HIS A C 1
ATOM 5534 O O . HIS A 1 687 ? -2.65 -24.609 0.591 1 92.31 687 HIS A O 1
ATOM 5540 N N . GLY A 1 688 ? -3.781 -23.641 -1.062 1 89.12 688 GLY A N 1
ATOM 5541 C CA . GLY A 1 688 ? -3.592 -24.703 -2.037 1 89.12 688 GLY A CA 1
ATOM 5542 C C . GLY A 1 688 ? -2.139 -25.094 -2.209 1 89.12 688 GLY A C 1
ATOM 5543 O O . GLY A 1 688 ? -1.821 -26.281 -2.285 1 89.12 688 GLY A O 1
ATOM 5544 N N . TYR A 1 689 ? -1.28 -24.188 -2.17 1 92.31 689 TYR A N 1
ATOM 5545 C CA . TYR A 1 689 ? 0.147 -24.438 -2.334 1 92.31 689 TYR A CA 1
ATOM 5546 C C . TYR A 1 689 ? 0.793 -24.812 -1.003 1 92.31 689 TYR A C 1
ATOM 5548 O O . TYR A 1 689 ? 1.508 -25.812 -0.909 1 92.31 689 TYR A O 1
ATOM 5556 N N . THR A 1 690 ? 0.542 -24.094 0.012 1 95.25 690 THR A N 1
ATOM 5557 C CA . THR A 1 690 ? 1.314 -24.109 1.25 1 95.25 690 THR A CA 1
ATOM 5558 C C . THR A 1 690 ? 0.916 -25.297 2.113 1 95.25 690 THR A C 1
ATOM 5560 O O . THR A 1 690 ? 1.764 -25.906 2.77 1 95.25 690 THR A O 1
ATOM 5563 N N . SER A 1 691 ? -0.387 -25.672 2.1 1 94.25 691 SER A N 1
ATOM 5564 C CA . SER A 1 691 ? -0.878 -26.672 3.035 1 94.25 691 SER A CA 1
ATOM 5565 C C . SER A 1 691 ? -0.306 -28.047 2.717 1 94.25 691 SER A C 1
ATOM 5567 O O . SER A 1 691 ? -0.121 -28.875 3.615 1 94.25 691 SER A O 1
ATOM 5569 N N . ASN A 1 692 ? -0.017 -28.297 1.419 1 93.88 692 ASN A N 1
ATOM 5570 C CA . ASN A 1 692 ? 0.626 -29.562 1.055 1 93.88 692 ASN A CA 1
ATOM 5571 C C . ASN A 1 692 ? 2 -29.688 1.705 1 93.88 692 ASN A C 1
ATOM 5573 O O . ASN A 1 692 ? 2.369 -30.766 2.164 1 93.88 692 ASN A O 1
ATOM 5577 N N . ILE A 1 693 ? 2.66 -28.609 1.847 1 96.81 693 ILE A N 1
ATOM 5578 C CA . ILE A 1 693 ? 4.059 -28.656 2.254 1 96.81 693 ILE A CA 1
ATOM 5579 C C . ILE A 1 693 ? 4.168 -28.438 3.76 1 96.81 693 ILE A C 1
ATOM 5581 O O . ILE A 1 693 ? 4.891 -29.156 4.453 1 96.81 693 ILE A O 1
ATOM 5585 N N . LEU A 1 694 ? 3.381 -27.453 4.27 1 97.75 694 LEU A N 1
ATOM 5586 C CA . LEU A 1 694 ? 3.58 -27.047 5.656 1 97.75 694 LEU A CA 1
ATOM 5587 C C . LEU A 1 694 ? 2.342 -27.328 6.496 1 97.75 694 LEU A C 1
ATOM 5589 O O . LEU A 1 694 ? 2.283 -26.969 7.672 1 97.75 694 LEU A O 1
ATOM 5593 N N . ASN A 1 695 ? 1.406 -27.953 5.914 1 96.62 695 ASN A N 1
ATOM 5594 C CA . ASN A 1 695 ? 0.128 -28.156 6.586 1 96.62 695 ASN A CA 1
ATOM 5595 C C . ASN A 1 695 ? -0.556 -26.828 6.914 1 96.62 695 ASN A C 1
ATOM 5597 O O . ASN A 1 695 ? -0.646 -25.953 6.059 1 96.62 695 ASN A O 1
ATOM 5601 N N . GLU A 1 696 ? -1.289 -26.688 8.07 1 94.81 696 GLU A N 1
ATOM 5602 C CA . GLU A 1 696 ? -1.919 -25.438 8.469 1 94.81 696 GLU A CA 1
ATOM 5603 C C . GLU A 1 696 ? -1.159 -24.766 9.609 1 94.81 696 GLU A C 1
ATOM 5605 O O . GLU A 1 696 ? -0.626 -25.453 10.484 1 94.81 696 GLU A O 1
ATOM 5610 N N . PRO A 1 697 ? -1.133 -23.406 9.617 1 93.69 697 PRO A N 1
ATOM 5611 C CA . PRO A 1 697 ? -0.35 -22.703 10.641 1 93.69 697 PRO A CA 1
ATOM 5612 C C . PRO A 1 697 ? -0.801 -23.047 12.062 1 93.69 697 PRO A C 1
ATOM 5614 O O . PRO A 1 697 ? 0.029 -23.156 12.961 1 93.69 697 PRO A O 1
ATOM 5617 N N . PHE A 1 698 ? -2.113 -23.266 12.336 1 91.81 698 PHE A N 1
ATOM 5618 C CA . PHE A 1 698 ? -2.633 -23.5 13.68 1 91.81 698 PHE A CA 1
ATOM 5619 C C . PHE A 1 698 ? -2.408 -24.953 14.094 1 91.81 698 PHE A C 1
ATOM 5621 O O . PHE A 1 698 ? -2.318 -25.266 15.281 1 91.81 698 PHE A O 1
ATOM 5628 N N . ASN A 1 699 ? -2.242 -25.906 13.148 1 93.38 699 ASN A N 1
ATOM 5629 C CA . ASN A 1 699 ? -2.027 -27.328 13.453 1 93.38 699 ASN A CA 1
ATOM 5630 C C . ASN A 1 699 ? -0.542 -27.672 13.477 1 93.38 699 ASN A C 1
ATOM 5632 O O . ASN A 1 699 ? -0.128 -28.594 14.188 1 93.38 699 ASN A O 1
ATOM 5636 N N . ASP A 1 700 ? 0.263 -27.016 12.711 1 96.88 700 ASP A N 1
ATOM 5637 C CA . ASP A 1 700 ? 1.685 -27.328 12.586 1 96.88 700 ASP A CA 1
ATOM 5638 C C . ASP A 1 700 ? 2.529 -26.047 12.664 1 96.88 700 ASP A C 1
ATOM 5640 O O . ASP A 1 700 ? 3.303 -25.75 11.75 1 96.88 700 ASP A O 1
ATOM 5644 N N . PRO A 1 701 ? 2.455 -25.25 13.742 1 95.19 701 PRO A N 1
ATOM 5645 C CA . PRO A 1 701 ? 3.184 -23.984 13.867 1 95.19 701 PRO A CA 1
ATOM 5646 C C . PRO A 1 701 ? 4.699 -24.172 13.789 1 95.19 701 PRO A C 1
ATOM 5648 O O . PRO A 1 701 ? 5.41 -23.25 13.367 1 95.19 701 PRO A O 1
ATOM 5651 N N . ILE A 1 702 ? 5.203 -25.328 14.164 1 97.31 702 ILE A N 1
ATOM 5652 C CA . ILE A 1 702 ? 6.641 -25.594 14.109 1 97.31 702 ILE A CA 1
ATOM 5653 C C . ILE A 1 702 ? 7.133 -25.469 12.672 1 97.31 702 ILE A C 1
ATOM 5655 O O . ILE A 1 702 ? 8.148 -24.812 12.414 1 97.31 702 ILE A O 1
ATOM 5659 N N . ALA A 1 703 ? 6.398 -26.062 11.727 1 98.06 703 ALA A N 1
ATOM 5660 C CA . ALA A 1 703 ? 6.781 -26.016 10.32 1 98.06 703 ALA A CA 1
ATOM 5661 C C . ALA A 1 703 ? 6.828 -24.578 9.805 1 98.06 703 ALA A C 1
ATOM 5663 O O . ALA A 1 703 ? 7.75 -24.203 9.086 1 98.06 703 ALA A O 1
ATOM 5664 N N . TYR A 1 704 ? 5.859 -23.781 10.219 1 97.19 704 TYR A N 1
ATOM 5665 C CA . TYR A 1 704 ? 5.773 -22.406 9.742 1 97.19 704 TYR A CA 1
ATOM 5666 C C . TYR A 1 704 ? 6.879 -21.547 10.352 1 97.19 704 TYR A C 1
ATOM 5668 O O . TYR A 1 704 ? 7.473 -20.719 9.664 1 97.19 704 TYR A O 1
ATOM 5676 N N . ARG A 1 705 ? 7.211 -21.719 11.586 1 97.12 705 ARG A N 1
ATOM 5677 C CA . ARG A 1 705 ? 8.234 -20.938 12.266 1 97.12 705 ARG A CA 1
ATOM 5678 C C . ARG A 1 705 ? 9.609 -21.188 11.664 1 97.12 705 ARG A C 1
ATOM 5680 O O . ARG A 1 705 ? 10.398 -20.25 11.484 1 97.12 705 ARG A O 1
ATOM 5687 N N . ARG A 1 706 ? 9.875 -22.391 11.336 1 98 706 ARG A N 1
ATOM 5688 C CA . ARG A 1 706 ? 11.219 -22.703 10.867 1 98 706 ARG A CA 1
ATOM 5689 C C . ARG A 1 706 ? 11.344 -22.453 9.367 1 98 706 ARG A C 1
ATOM 5691 O O . ARG A 1 706 ? 12.445 -22.453 8.82 1 98 706 ARG A O 1
ATOM 5698 N N . SER A 1 707 ? 10.211 -22.188 8.695 1 98.56 707 SER A N 1
ATOM 5699 C CA . SER A 1 707 ? 10.234 -22.062 7.238 1 98.56 707 SER A CA 1
ATOM 5700 C C . SER A 1 707 ? 10.078 -20.609 6.809 1 98.56 707 SER A C 1
ATOM 5702 O O . SER A 1 707 ? 10.18 -20.297 5.625 1 98.56 707 SER A O 1
ATOM 5704 N N . SER A 1 708 ? 9.773 -19.672 7.723 1 98.44 708 SER A N 1
ATOM 5705 C CA . SER A 1 708 ? 9.484 -18.297 7.352 1 98.44 708 SER A CA 1
ATOM 5706 C C . SER A 1 708 ? 10.656 -17.375 7.656 1 98.44 708 SER A C 1
ATOM 5708 O O . SER A 1 708 ? 11.055 -17.234 8.812 1 98.44 708 SER A O 1
ATOM 5710 N N . PRO A 1 709 ? 11.164 -16.625 6.652 1 98.38 709 PRO A N 1
ATOM 5711 C CA . PRO A 1 709 ? 12.352 -15.781 6.805 1 98.38 709 PRO A CA 1
ATOM 5712 C C . PRO A 1 709 ? 12.18 -14.703 7.875 1 98.38 709 PRO A C 1
ATOM 5714 O O . PRO A 1 709 ? 13.148 -14.344 8.547 1 98.38 709 PRO A O 1
ATOM 5717 N N . ILE A 1 710 ? 11 -14.172 8.047 1 97.06 710 ILE A N 1
ATOM 5718 C CA . ILE A 1 710 ? 10.773 -13.016 8.914 1 97.06 710 ILE A CA 1
ATOM 5719 C C . ILE A 1 710 ? 11.227 -13.336 10.328 1 97.06 710 ILE A C 1
ATOM 5721 O O . ILE A 1 710 ? 11.656 -12.445 11.07 1 97.06 710 ILE A O 1
ATOM 5725 N N . TYR A 1 711 ? 11.266 -14.625 10.789 1 96.88 711 TYR A N 1
ATOM 5726 C CA . TYR A 1 711 ? 11.641 -15.039 12.133 1 96.88 711 TYR A CA 1
ATOM 5727 C C . TYR A 1 711 ? 13.156 -15.133 12.273 1 96.88 711 TYR A C 1
ATOM 5729 O O . TYR A 1 711 ? 13.672 -15.312 13.375 1 96.88 711 TYR A O 1
ATOM 5737 N N . PHE A 1 712 ? 13.867 -14.984 11.148 1 98.5 712 PHE A N 1
ATOM 5738 C CA . PHE A 1 712 ? 15.32 -15.148 11.164 1 98.5 712 PHE A CA 1
ATOM 5739 C C . PHE A 1 712 ? 16.016 -13.836 10.812 1 98.5 712 PHE A C 1
ATOM 5741 O O . PHE A 1 712 ? 17.234 -13.805 10.633 1 98.5 712 PHE A O 1
ATOM 5748 N N . ALA A 1 713 ? 15.289 -12.742 10.711 1 97.69 713 ALA A N 1
ATOM 5749 C CA . ALA A 1 713 ? 15.789 -11.453 10.242 1 97.69 713 ALA A CA 1
ATOM 5750 C C . ALA A 1 713 ? 16.953 -10.969 11.109 1 97.69 713 ALA A C 1
ATOM 5752 O O . ALA A 1 713 ? 17.781 -10.188 10.656 1 97.69 713 ALA A O 1
ATOM 5753 N N . GLU A 1 714 ? 17.047 -11.359 12.375 1 97.5 714 GLU A N 1
ATOM 5754 C CA . GLU A 1 714 ? 18.125 -10.984 13.273 1 97.5 714 GLU A CA 1
ATOM 5755 C C . GLU A 1 714 ? 19.484 -11.438 12.711 1 97.5 714 GLU A C 1
ATOM 5757 O O . GLU A 1 714 ? 20.5 -10.789 12.945 1 97.5 714 GLU A O 1
ATOM 5762 N N . GLY A 1 715 ? 19.438 -12.508 11.93 1 98.12 715 GLY A N 1
ATOM 5763 C CA . GLY A 1 715 ? 20.672 -13.086 11.398 1 98.12 715 GLY A CA 1
ATOM 5764 C C . GLY A 1 715 ? 21.156 -12.406 10.133 1 98.12 715 GLY A C 1
ATOM 5765 O O . GLY A 1 715 ? 22.219 -12.742 9.602 1 98.12 715 GLY A O 1
ATOM 5766 N N . PHE A 1 716 ? 20.484 -11.391 9.727 1 98.12 716 PHE A N 1
ATOM 5767 C CA . PHE A 1 716 ? 20.812 -10.734 8.461 1 98.12 716 PHE A CA 1
ATOM 5768 C C . PHE A 1 716 ? 22.219 -10.156 8.492 1 98.12 716 PHE A C 1
ATOM 5770 O O . PHE A 1 716 ? 22.547 -9.336 9.359 1 98.12 716 PHE A O 1
ATOM 5777 N N . LYS A 1 717 ? 23.031 -10.57 7.602 1 97.31 717 LYS A N 1
ATOM 5778 C CA . LYS A 1 717 ? 24.344 -10.008 7.281 1 97.31 717 LYS A CA 1
ATOM 5779 C C . LYS A 1 717 ? 24.531 -9.883 5.773 1 97.31 717 LYS A C 1
ATOM 5781 O O . LYS A 1 717 ? 23.828 -10.523 4.996 1 97.31 717 LYS A O 1
ATOM 5786 N N . GLY A 1 718 ? 25.453 -9.055 5.395 1 97.38 718 GLY A N 1
ATOM 5787 C CA . GLY A 1 718 ? 25.688 -8.805 3.979 1 97.38 718 GLY A CA 1
ATOM 5788 C C . GLY A 1 718 ? 24.859 -7.676 3.418 1 97.38 718 GLY A C 1
ATOM 5789 O O . GLY A 1 718 ? 24.547 -6.711 4.125 1 97.38 718 GLY A O 1
ATOM 5790 N N . HIS A 1 719 ? 24.625 -7.711 2.055 1 98.38 719 HIS A N 1
ATOM 5791 C CA . HIS A 1 719 ? 23.875 -6.676 1.354 1 98.38 719 HIS A CA 1
ATOM 5792 C C . HIS A 1 719 ? 22.625 -7.254 0.681 1 98.38 719 HIS A C 1
ATOM 5794 O O . HIS A 1 719 ? 22.719 -8.266 -0.017 1 98.38 719 HIS A O 1
ATOM 5800 N N . LEU A 1 720 ? 21.469 -6.648 0.904 1 98.75 720 LEU A N 1
ATOM 5801 C CA . LEU A 1 720 ? 20.219 -7.211 0.441 1 98.75 720 LEU A CA 1
ATOM 5802 C C . LEU A 1 720 ? 19.453 -6.203 -0.414 1 98.75 720 LEU A C 1
ATOM 5804 O O . LEU A 1 720 ? 19.281 -5.047 -0.019 1 98.75 720 LEU A O 1
ATOM 5808 N N . LEU A 1 721 ? 19.109 -6.582 -1.623 1 98.81 721 LEU A N 1
ATOM 5809 C CA . LEU A 1 721 ? 18.125 -5.883 -2.445 1 98.81 721 LEU A CA 1
ATOM 5810 C C . LEU A 1 721 ? 16.781 -6.598 -2.408 1 98.81 721 LEU A C 1
ATOM 5812 O O . LEU A 1 721 ? 16.703 -7.797 -2.682 1 98.81 721 LEU A O 1
ATOM 5816 N N . ILE A 1 722 ? 15.766 -5.945 -1.986 1 98.75 722 ILE A N 1
ATOM 5817 C CA . ILE A 1 722 ? 14.398 -6.445 -2.062 1 98.75 722 ILE A CA 1
ATOM 5818 C C . ILE A 1 722 ? 13.648 -5.738 -3.189 1 98.75 722 ILE A C 1
ATOM 5820 O O . ILE A 1 722 ? 13.57 -4.512 -3.213 1 98.75 722 ILE A O 1
ATOM 5824 N N . ALA A 1 723 ? 13.164 -6.441 -4.176 1 98.62 723 ALA A N 1
ATOM 5825 C CA . ALA A 1 723 ? 12.359 -5.895 -5.266 1 98.62 723 ALA A CA 1
ATOM 5826 C C . ALA A 1 723 ? 10.992 -6.559 -5.324 1 98.62 723 ALA A C 1
ATOM 5828 O O . ALA A 1 723 ? 10.883 -7.785 -5.238 1 98.62 723 ALA A O 1
ATOM 5829 N N . HIS A 1 724 ? 9.922 -5.785 -5.449 1 98.62 724 HIS A N 1
ATOM 5830 C CA . HIS A 1 724 ? 8.594 -6.383 -5.344 1 98.62 724 HIS A CA 1
ATOM 5831 C C . HIS A 1 724 ? 7.566 -5.57 -6.121 1 98.62 724 HIS A C 1
ATOM 5833 O O . HIS A 1 724 ? 7.586 -4.34 -6.09 1 98.62 724 HIS A O 1
ATOM 5839 N N . GLY A 1 725 ? 6.676 -6.258 -6.887 1 98.38 725 GLY A N 1
ATOM 5840 C CA . GLY A 1 725 ? 5.527 -5.613 -7.5 1 98.38 725 GLY A CA 1
ATOM 5841 C C . GLY A 1 725 ? 4.434 -5.273 -6.504 1 98.38 725 GLY A C 1
ATOM 5842 O O . GLY A 1 725 ? 4.086 -6.09 -5.648 1 98.38 725 GLY A O 1
ATOM 5843 N N . MET A 1 726 ? 3.861 -4.086 -6.633 1 97.88 726 MET A N 1
ATOM 5844 C CA . MET A 1 726 ? 2.895 -3.633 -5.637 1 97.88 726 MET A CA 1
ATOM 5845 C C . MET A 1 726 ? 1.499 -4.16 -5.957 1 97.88 726 MET A C 1
ATOM 5847 O O . MET A 1 726 ? 0.603 -4.105 -5.113 1 97.88 726 MET A O 1
ATOM 5851 N N . LEU A 1 727 ? 1.312 -4.684 -7.168 1 96.31 727 LEU A N 1
ATOM 5852 C CA . LEU A 1 727 ? 0.027 -5.262 -7.543 1 96.31 727 LEU A CA 1
ATOM 5853 C C . LEU A 1 727 ? 0.089 -6.785 -7.516 1 96.31 727 LEU A C 1
ATOM 5855 O O . LEU A 1 727 ? -0.728 -7.457 -8.156 1 96.31 727 LEU A O 1
ATOM 5859 N N . ASP A 1 728 ? 1.074 -7.367 -6.879 1 98 728 ASP A N 1
ATOM 5860 C CA . ASP A 1 728 ? 1.271 -8.812 -6.785 1 98 728 ASP A CA 1
ATOM 5861 C C . ASP A 1 728 ? 0.133 -9.469 -6.008 1 98 728 ASP A C 1
ATOM 5863 O O . ASP A 1 728 ? 0.024 -9.297 -4.793 1 98 728 ASP A O 1
ATOM 5867 N N . VAL A 1 729 ? -0.65 -10.234 -6.723 1 96.06 729 VAL A N 1
ATOM 5868 C CA . VAL A 1 729 ? -1.801 -10.852 -6.074 1 96.06 729 VAL A CA 1
ATOM 5869 C C . VAL A 1 729 ? -1.454 -12.281 -5.664 1 96.06 729 VAL A C 1
ATOM 5871 O O . VAL A 1 729 ? -2.293 -12.992 -5.105 1 96.06 729 VAL A O 1
ATOM 5874 N N . ASN A 1 730 ? -0.233 -12.734 -5.984 1 96.25 730 ASN A N 1
ATOM 5875 C CA . ASN A 1 730 ? 0.25 -14.039 -5.562 1 96.25 730 ASN A CA 1
ATOM 5876 C C . ASN A 1 730 ? 1.037 -13.953 -4.258 1 96.25 730 ASN A C 1
ATOM 5878 O O . ASN A 1 730 ? 0.585 -14.438 -3.221 1 96.25 730 ASN A O 1
ATOM 5882 N N . VAL A 1 731 ? 2.166 -13.367 -4.285 1 97.75 731 VAL A N 1
ATOM 5883 C CA . VAL A 1 731 ? 2.898 -12.977 -3.086 1 97.75 731 VAL A CA 1
ATOM 5884 C C . VAL A 1 731 ? 2.688 -11.484 -2.818 1 97.75 731 VAL A C 1
ATOM 5886 O O . VAL A 1 731 ? 3.303 -10.641 -3.471 1 97.75 731 VAL A O 1
ATOM 5889 N N . HIS A 1 732 ? 1.904 -11.211 -1.786 1 97.25 732 HIS A N 1
ATOM 5890 C CA . HIS A 1 732 ? 1.468 -9.836 -1.578 1 97.25 732 HIS A CA 1
ATOM 5891 C C . HIS A 1 732 ? 2.635 -8.945 -1.173 1 97.25 732 HIS A C 1
ATOM 5893 O O . HIS A 1 732 ? 3.527 -9.375 -0.439 1 97.25 732 HIS A O 1
ATOM 5899 N N . PHE A 1 733 ? 2.545 -7.688 -1.608 1 98.31 733 PHE A N 1
ATOM 5900 C CA . PHE A 1 733 ? 3.514 -6.672 -1.206 1 98.31 733 PHE A CA 1
ATOM 5901 C C . PHE A 1 733 ? 3.605 -6.586 0.313 1 98.31 733 PHE A C 1
ATOM 5903 O O . PHE A 1 733 ? 4.66 -6.25 0.857 1 98.31 733 PHE A O 1
ATOM 5910 N N . GLN A 1 734 ? 2.598 -6.891 1.068 1 96.25 734 GLN A N 1
ATOM 5911 C CA . GLN A 1 734 ? 2.553 -6.906 2.527 1 96.25 734 GLN A CA 1
ATOM 5912 C C . GLN A 1 734 ? 3.725 -7.691 3.105 1 96.25 734 GLN A C 1
ATOM 5914 O O . GLN A 1 734 ? 4.254 -7.34 4.16 1 96.25 734 GLN A O 1
ATOM 5919 N N . ASP A 1 735 ? 4.098 -8.758 2.416 1 97.38 735 ASP A N 1
ATOM 5920 C CA . ASP A 1 735 ? 5.168 -9.617 2.914 1 97.38 735 ASP A CA 1
ATOM 5921 C C . ASP A 1 735 ? 6.453 -8.82 3.133 1 97.38 735 ASP A C 1
ATOM 5923 O O . ASP A 1 735 ? 6.988 -8.789 4.242 1 97.38 735 ASP A O 1
ATOM 5927 N N . VAL A 1 736 ? 6.883 -8.117 2.156 1 98.12 736 VAL A N 1
ATOM 5928 C CA . VAL A 1 736 ? 8.18 -7.461 2.252 1 98.12 736 VAL A CA 1
ATOM 5929 C C . VAL A 1 736 ? 8.047 -6.176 3.066 1 98.12 736 VAL A C 1
ATOM 5931 O O . VAL A 1 736 ? 9.023 -5.715 3.67 1 98.12 736 VAL A O 1
ATOM 5934 N N . VAL A 1 737 ? 6.848 -5.547 3.115 1 97.94 737 VAL A N 1
ATOM 5935 C CA . VAL A 1 737 ? 6.621 -4.383 3.967 1 97.94 737 VAL A CA 1
ATOM 5936 C C . VAL A 1 737 ? 6.809 -4.77 5.43 1 97.94 737 VAL A C 1
ATOM 5938 O O . VAL A 1 737 ? 7.465 -4.055 6.191 1 97.94 737 VAL A O 1
ATOM 5941 N N . ARG A 1 738 ? 6.238 -5.902 5.867 1 96.06 738 ARG A N 1
ATOM 5942 C CA . ARG A 1 738 ? 6.402 -6.395 7.23 1 96.06 738 ARG A CA 1
ATOM 5943 C C . ARG A 1 738 ? 7.867 -6.691 7.535 1 96.06 738 ARG A C 1
ATOM 5945 O O . ARG A 1 738 ? 8.352 -6.402 8.633 1 96.06 738 ARG A O 1
ATOM 5952 N N . LEU A 1 739 ? 8.531 -7.277 6.547 1 97.75 739 LEU A N 1
ATOM 5953 C CA . LEU A 1 739 ? 9.953 -7.535 6.738 1 97.75 739 LEU A CA 1
ATOM 5954 C C . LEU A 1 739 ? 10.727 -6.23 6.895 1 97.75 739 LEU A C 1
ATOM 5956 O O . LEU A 1 739 ? 11.633 -6.133 7.73 1 97.75 739 LEU A O 1
ATOM 5960 N N . ALA A 1 740 ? 10.461 -5.219 6.082 1 96.62 740 ALA A N 1
ATOM 5961 C CA . ALA A 1 740 ? 11.109 -3.914 6.188 1 96.62 740 ALA A CA 1
ATOM 5962 C C . ALA A 1 740 ? 10.977 -3.352 7.602 1 96.62 740 ALA A C 1
ATOM 5964 O O . ALA A 1 740 ? 11.961 -2.869 8.172 1 96.62 740 ALA A O 1
ATOM 5965 N N . GLN A 1 741 ? 9.781 -3.396 8.133 1 95.25 741 GLN A N 1
ATOM 5966 C CA . GLN A 1 741 ? 9.562 -2.908 9.492 1 95.25 741 GLN A CA 1
ATOM 5967 C C . GLN A 1 741 ? 10.453 -3.645 10.492 1 95.25 741 GLN A C 1
ATOM 5969 O O . GLN A 1 741 ? 11.047 -3.025 11.375 1 95.25 741 GLN A O 1
ATOM 5974 N N . ARG A 1 742 ? 10.523 -4.965 10.344 1 95.75 742 ARG A N 1
ATOM 5975 C CA . ARG A 1 742 ? 11.344 -5.773 11.234 1 95.75 742 ARG A CA 1
ATOM 5976 C C . ARG A 1 742 ? 12.82 -5.383 11.133 1 95.75 742 ARG A C 1
ATOM 5978 O O . ARG A 1 742 ? 13.508 -5.266 12.148 1 95.75 742 ARG A O 1
ATOM 5985 N N . LEU A 1 743 ? 13.32 -5.211 9.922 1 97.88 743 LEU A N 1
ATOM 5986 C CA . LEU A 1 743 ? 14.719 -4.836 9.711 1 97.88 743 LEU A CA 1
ATOM 5987 C C . LEU A 1 743 ? 15.008 -3.469 10.32 1 97.88 743 LEU A C 1
ATOM 5989 O O . LEU A 1 743 ? 16.078 -3.256 10.891 1 97.88 743 LEU A O 1
ATOM 5993 N N . ILE A 1 744 ? 14.062 -2.516 10.203 1 96.38 744 ILE A N 1
ATOM 5994 C CA . ILE A 1 744 ? 14.195 -1.185 10.781 1 96.38 744 ILE A CA 1
ATOM 5995 C C . ILE A 1 744 ? 14.297 -1.294 12.305 1 96.38 744 ILE A C 1
ATOM 5997 O O . ILE A 1 744 ? 15.188 -0.701 12.922 1 96.38 744 ILE A O 1
ATOM 6001 N N . GLU A 1 745 ? 13.453 -2.092 12.922 1 94.75 745 GLU A N 1
ATOM 6002 C CA . GLU A 1 745 ? 13.43 -2.275 14.367 1 94.75 745 GLU A CA 1
ATOM 6003 C C . GLU A 1 745 ? 14.719 -2.926 14.859 1 94.75 745 GLU A C 1
ATOM 6005 O O . GLU A 1 745 ? 15.172 -2.645 15.969 1 94.75 745 GLU A O 1
ATOM 6010 N N . LEU A 1 746 ? 15.297 -3.787 13.984 1 95.94 746 LEU A N 1
ATOM 6011 C CA . LEU A 1 746 ? 16.516 -4.504 14.352 1 95.94 746 LEU A CA 1
ATOM 6012 C C . LEU A 1 746 ? 17.75 -3.641 14.094 1 95.94 746 LEU A C 1
ATOM 6014 O O . LEU A 1 746 ? 18.859 -4.02 14.461 1 95.94 746 LEU A O 1
ATOM 6018 N N . GLY A 1 747 ? 17.609 -2.438 13.461 1 95.94 747 GLY A N 1
ATOM 6019 C CA . GLY A 1 747 ? 18.703 -1.521 13.195 1 95.94 747 GLY A CA 1
ATOM 6020 C C . GLY A 1 747 ? 19.625 -2.002 12.094 1 95.94 747 GLY A C 1
ATOM 6021 O O . GLY A 1 747 ? 20.812 -1.699 12.094 1 95.94 747 GLY A O 1
ATOM 6022 N N . LYS A 1 748 ? 19.031 -2.875 11.133 1 96.5 748 LYS A N 1
ATOM 6023 C CA . LYS A 1 748 ? 19.844 -3.352 10.023 1 96.5 748 LYS A CA 1
ATOM 6024 C C . LYS A 1 748 ? 20.047 -2.258 8.977 1 96.5 748 LYS A C 1
ATOM 6026 O O . LYS A 1 748 ? 19.094 -1.566 8.602 1 96.5 748 LYS A O 1
ATOM 6031 N N . ASP A 1 749 ? 21.312 -2.137 8.367 1 93.62 749 ASP A N 1
ATOM 6032 C CA . ASP A 1 749 ? 21.625 -0.958 7.562 1 93.62 749 ASP A CA 1
ATOM 6033 C C . ASP A 1 749 ? 21.844 -1.334 6.102 1 93.62 749 ASP A C 1
ATOM 6035 O O . ASP A 1 749 ? 21.719 -0.489 5.211 1 93.62 749 ASP A O 1
ATOM 6039 N N . ASN A 1 750 ? 22.219 -2.525 5.781 1 96.44 750 ASN A N 1
ATOM 6040 C CA . ASN A 1 750 ? 22.719 -2.867 4.453 1 96.44 750 ASN A CA 1
ATOM 6041 C C . ASN A 1 750 ? 21.625 -3.535 3.611 1 96.44 750 ASN A C 1
ATOM 6043 O O . ASN A 1 750 ? 21.859 -4.598 3.025 1 96.44 750 ASN A O 1
ATOM 6047 N N . TRP A 1 751 ? 20.484 -2.879 3.48 1 97.94 751 TRP A N 1
ATOM 6048 C CA . TRP A 1 751 ? 19.406 -3.367 2.627 1 97.94 751 TRP A CA 1
ATOM 6049 C C . TRP A 1 751 ? 18.688 -2.209 1.951 1 97.94 751 TRP A C 1
ATOM 6051 O O . TRP A 1 751 ? 18.656 -1.092 2.471 1 97.94 751 TRP A O 1
ATOM 6061 N N . GLU A 1 752 ? 18.188 -2.455 0.775 1 97 752 GLU A N 1
ATOM 6062 C CA . GLU A 1 752 ? 17.375 -1.507 0.026 1 97 752 GLU A CA 1
ATOM 6063 C C . GLU A 1 752 ? 16.141 -2.188 -0.563 1 97 752 GLU A C 1
ATOM 6065 O O . GLU A 1 752 ? 16.125 -3.406 -0.738 1 97 752 GLU A O 1
ATOM 6070 N N . MET A 1 753 ? 15.094 -1.422 -0.751 1 97.44 753 MET A N 1
ATOM 6071 C CA . MET A 1 753 ? 13.867 -1.946 -1.344 1 97.44 753 MET A CA 1
ATOM 6072 C C . MET A 1 753 ? 13.492 -1.162 -2.596 1 97.44 753 MET A C 1
ATOM 6074 O O . MET A 1 753 ? 13.562 0.068 -2.607 1 97.44 753 MET A O 1
ATOM 6078 N N . ALA A 1 754 ? 13.234 -1.815 -3.652 1 97.81 754 ALA A N 1
ATOM 6079 C CA . ALA A 1 754 ? 12.68 -1.244 -4.875 1 97.81 754 ALA A CA 1
ATOM 6080 C C . ALA A 1 754 ? 11.234 -1.686 -5.078 1 97.81 754 ALA A C 1
ATOM 6082 O O . ALA A 1 754 ? 10.938 -2.883 -5.066 1 97.81 754 ALA A O 1
ATOM 6083 N N . VAL A 1 755 ? 10.344 -0.733 -5.27 1 97.44 755 VAL A N 1
ATOM 6084 C CA . VAL A 1 755 ? 8.93 -1.043 -5.453 1 97.44 755 VAL A CA 1
ATOM 6085 C C . VAL A 1 755 ? 8.531 -0.805 -6.906 1 97.44 755 VAL A C 1
ATOM 6087 O O . VAL A 1 755 ? 9.008 0.141 -7.539 1 97.44 755 VAL A O 1
ATOM 6090 N N . TYR A 1 756 ? 7.699 -1.643 -7.473 1 98.31 756 TYR A N 1
ATOM 6091 C CA . TYR A 1 756 ? 7.195 -1.542 -8.836 1 98.31 756 TYR A CA 1
ATOM 6092 C C . TYR A 1 756 ? 5.68 -1.42 -8.852 1 98.31 756 TYR A C 1
ATOM 6094 O O . TYR A 1 756 ? 4.969 -2.428 -8.82 1 98.31 756 TYR A O 1
ATOM 6102 N N . PRO A 1 757 ? 5.172 -0.216 -8.992 1 96 757 PRO A N 1
ATOM 6103 C CA . PRO A 1 757 ? 3.779 0.11 -8.688 1 96 757 PRO A CA 1
ATOM 6104 C C . PRO A 1 757 ? 2.791 -0.598 -9.609 1 96 757 PRO A C 1
ATOM 6106 O O . PRO A 1 757 ? 1.673 -0.916 -9.203 1 96 757 PRO A O 1
ATOM 6109 N N . VAL A 1 758 ? 3.174 -0.926 -10.883 1 94.5 758 VAL A N 1
ATOM 6110 C CA . VAL A 1 758 ? 2.172 -1.389 -11.836 1 94.5 758 VAL A CA 1
ATOM 6111 C C . VAL A 1 758 ? 2.346 -2.887 -12.086 1 94.5 758 VAL A C 1
ATOM 6113 O O . VAL A 1 758 ? 1.683 -3.459 -12.953 1 94.5 758 VAL A O 1
ATOM 6116 N N . GLU A 1 759 ? 3.271 -3.518 -11.344 1 97.69 759 GLU A N 1
ATOM 6117 C CA . GLU A 1 759 ? 3.609 -4.898 -11.68 1 97.69 759 GLU A CA 1
ATOM 6118 C C . GLU A 1 759 ? 2.924 -5.879 -10.734 1 97.69 759 GLU A C 1
ATOM 6120 O O . GLU A 1 759 ? 2.84 -5.633 -9.531 1 97.69 759 GLU A O 1
ATOM 6125 N N . ASP A 1 760 ? 2.484 -6.953 -11.281 1 96.31 760 ASP A N 1
ATOM 6126 C CA . ASP A 1 760 ? 1.988 -8.125 -10.57 1 96.31 760 ASP A CA 1
ATOM 6127 C C . ASP A 1 760 ? 3.121 -9.094 -10.25 1 96.31 760 ASP A C 1
ATOM 6129 O O . ASP A 1 760 ? 4.285 -8.695 -10.172 1 96.31 760 ASP A O 1
ATOM 6133 N N . HIS A 1 761 ? 2.801 -10.359 -9.898 1 95.56 761 HIS A N 1
ATOM 6134 C CA . HIS A 1 761 ? 3.793 -11.359 -9.539 1 95.56 761 HIS A CA 1
ATOM 6135 C C . HIS A 1 761 ? 4.754 -11.633 -10.688 1 95.56 761 HIS A C 1
ATOM 6137 O O . HIS A 1 761 ? 5.961 -11.773 -10.477 1 95.56 761 HIS A O 1
ATOM 6143 N N . GLY A 1 762 ? 4.172 -11.883 -11.875 1 94.06 762 GLY A N 1
ATOM 6144 C CA . GLY A 1 762 ? 4.969 -11.914 -13.094 1 94.06 762 GLY A CA 1
ATOM 6145 C C . GLY A 1 762 ? 5.078 -10.555 -13.766 1 94.06 762 GLY A C 1
ATOM 6146 O O . GLY A 1 762 ? 4.086 -10.039 -14.289 1 94.06 762 GLY A O 1
ATOM 6147 N N . PHE A 1 763 ? 6.238 -9.961 -13.711 1 94.5 763 PHE A N 1
ATOM 6148 C CA . PHE A 1 763 ? 6.43 -8.648 -14.312 1 94.5 763 PHE A CA 1
ATOM 6149 C C . PHE A 1 763 ? 6.09 -8.672 -15.797 1 94.5 763 PHE A C 1
ATOM 6151 O O . PHE A 1 763 ? 6.359 -9.664 -16.484 1 94.5 763 PHE A O 1
ATOM 6158 N N . VAL A 1 764 ? 5.586 -7.551 -16.297 1 90.81 764 VAL A N 1
ATOM 6159 C CA . VAL A 1 764 ? 5.148 -7.488 -17.688 1 90.81 764 VAL A CA 1
ATOM 6160 C C . VAL A 1 764 ? 5.875 -6.359 -18.406 1 90.81 764 VAL A C 1
ATOM 6162 O O . VAL A 1 764 ? 6.289 -6.512 -19.562 1 90.81 764 VAL A O 1
ATOM 6165 N N . GLU A 1 765 ? 6.184 -5.25 -17.734 1 92.69 765 GLU A N 1
ATOM 6166 C CA . GLU A 1 765 ? 6.703 -4.059 -18.391 1 92.69 765 GLU A CA 1
ATOM 6167 C C . GLU A 1 765 ? 8.219 -4.145 -18.578 1 92.69 765 GLU A C 1
ATOM 6169 O O . GLU A 1 765 ? 8.953 -4.336 -17.609 1 92.69 765 GLU A O 1
ATOM 6174 N N . PRO A 1 766 ? 8.711 -3.936 -19.812 1 94.31 766 PRO A N 1
ATOM 6175 C CA . PRO A 1 766 ? 10.156 -3.959 -20.062 1 94.31 766 PRO A CA 1
ATOM 6176 C C . PRO A 1 766 ? 10.922 -2.982 -19.172 1 94.31 766 PRO A C 1
ATOM 6178 O O . PRO A 1 766 ? 12.031 -3.287 -18.719 1 94.31 766 PRO A O 1
ATOM 6181 N N . SER A 1 767 ? 10.359 -1.825 -18.906 1 95.31 767 SER A N 1
ATOM 6182 C CA . SER A 1 767 ? 11.023 -0.846 -18.047 1 95.31 767 SER A CA 1
ATOM 6183 C C . SER A 1 767 ? 11.234 -1.387 -16.641 1 95.31 767 SER A C 1
ATOM 6185 O O . SER A 1 767 ? 12.281 -1.159 -16.031 1 95.31 767 SER A O 1
ATOM 6187 N N . SER A 1 768 ? 10.219 -2.053 -16.125 1 96.56 768 SER A N 1
ATOM 6188 C CA . SER A 1 768 ? 10.336 -2.648 -14.797 1 96.56 768 SER A CA 1
ATOM 6189 C C . SER A 1 768 ? 11.406 -3.734 -14.766 1 96.56 768 SER A C 1
ATOM 6191 O O . SER A 1 768 ? 12.211 -3.795 -13.836 1 96.56 768 SER A O 1
ATOM 6193 N N . TRP A 1 769 ? 11.375 -4.613 -15.82 1 97.5 769 TRP A N 1
ATOM 6194 C CA . TRP A 1 769 ? 12.406 -5.637 -15.945 1 97.5 769 TRP A CA 1
ATOM 6195 C C . TRP A 1 769 ? 13.797 -5.008 -15.969 1 97.5 769 TRP A C 1
ATOM 6197 O O . TRP A 1 769 ? 14.695 -5.449 -15.258 1 97.5 769 TRP A O 1
ATOM 6207 N N . THR A 1 770 ? 13.922 -4.008 -16.766 1 97.75 770 THR A N 1
ATOM 6208 C CA . THR A 1 770 ? 15.219 -3.355 -16.953 1 97.75 770 THR A CA 1
ATOM 6209 C C . THR A 1 770 ? 15.703 -2.738 -15.641 1 97.75 770 THR A C 1
ATOM 6211 O O . THR A 1 770 ? 16.844 -2.949 -15.234 1 97.75 770 THR A O 1
ATOM 6214 N N . ASP A 1 771 ? 14.82 -1.979 -14.977 1 97.94 771 ASP A N 1
ATOM 6215 C CA . ASP A 1 771 ? 15.195 -1.354 -13.711 1 97.94 771 ASP A CA 1
ATOM 6216 C C . ASP A 1 771 ? 15.617 -2.402 -12.688 1 97.94 771 ASP A C 1
ATOM 6218 O O . ASP A 1 771 ? 16.672 -2.277 -12.062 1 97.94 771 ASP A O 1
ATOM 6222 N N . GLU A 1 772 ? 14.812 -3.412 -12.5 1 98.19 772 GLU A N 1
ATOM 6223 C CA . GLU A 1 772 ? 15.062 -4.465 -11.523 1 98.19 772 GLU A CA 1
ATOM 6224 C C . GLU A 1 772 ? 16.422 -5.121 -11.75 1 98.19 772 GLU A C 1
ATOM 6226 O O . GLU A 1 772 ? 17.219 -5.25 -10.82 1 98.19 772 GLU A O 1
ATOM 6231 N N . TYR A 1 773 ? 16.734 -5.477 -12.969 1 98.56 773 TYR A N 1
ATOM 6232 C CA . TYR A 1 773 ? 17.938 -6.254 -13.219 1 98.56 773 TYR A CA 1
ATOM 6233 C C . TYR A 1 773 ? 19.172 -5.348 -13.297 1 98.56 773 TYR A C 1
ATOM 6235 O O . TYR A 1 773 ? 20.297 -5.801 -13.109 1 98.56 773 TYR A O 1
ATOM 6243 N N . LYS A 1 774 ? 19 -4.074 -13.594 1 98.25 774 LYS A N 1
ATOM 6244 C CA . LYS A 1 774 ? 20.094 -3.137 -13.414 1 98.25 774 LYS A CA 1
ATOM 6245 C C . LYS A 1 774 ? 20.5 -3.043 -11.945 1 98.25 774 LYS A C 1
ATOM 6247 O O . LYS A 1 774 ? 21.688 -2.969 -11.625 1 98.25 774 LYS A O 1
ATOM 6252 N N . ARG A 1 775 ? 19.484 -3.01 -11.055 1 98.38 775 ARG A N 1
ATOM 6253 C CA . ARG A 1 775 ? 19.766 -2.953 -9.625 1 98.38 775 ARG A CA 1
ATOM 6254 C C . ARG A 1 775 ? 20.484 -4.215 -9.156 1 98.38 775 ARG A C 1
ATOM 6256 O O . ARG A 1 775 ? 21.375 -4.152 -8.312 1 98.38 775 ARG A O 1
ATOM 6263 N N . ILE A 1 776 ? 20.094 -5.359 -9.688 1 98.75 776 ILE A N 1
ATOM 6264 C CA . ILE A 1 776 ? 20.719 -6.621 -9.32 1 98.75 776 ILE A CA 1
ATOM 6265 C C . ILE A 1 776 ? 22.188 -6.613 -9.766 1 98.75 776 ILE A C 1
ATOM 6267 O O . ILE A 1 776 ? 23.078 -6.957 -8.992 1 98.75 776 ILE A O 1
ATOM 6271 N N . LEU A 1 777 ? 22.406 -6.246 -11.07 1 98.56 777 LEU A N 1
ATOM 6272 C CA . LEU A 1 777 ? 23.766 -6.184 -11.586 1 98.56 777 LEU A CA 1
ATOM 6273 C C . LEU A 1 777 ? 24.625 -5.23 -10.758 1 98.56 777 LEU A C 1
ATOM 6275 O O . LEU A 1 777 ? 25.766 -5.555 -10.406 1 98.56 777 LEU A O 1
ATOM 6279 N N . LYS A 1 778 ? 24.047 -4.07 -10.438 1 97.62 778 LYS A N 1
ATOM 6280 C CA . LYS A 1 778 ? 24.766 -3.086 -9.625 1 97.62 778 LYS A CA 1
ATOM 6281 C C . LYS A 1 778 ? 25.109 -3.652 -8.25 1 97.62 778 LYS A C 1
ATOM 6283 O O . LYS A 1 778 ? 26.203 -3.436 -7.738 1 97.62 778 LYS A O 1
ATOM 6288 N N . LEU A 1 779 ? 24.156 -4.293 -7.598 1 98.12 779 LEU A N 1
ATOM 6289 C CA . LEU A 1 779 ? 24.391 -4.926 -6.301 1 98.12 779 LEU A CA 1
ATOM 6290 C C . LEU A 1 779 ? 25.609 -5.836 -6.348 1 98.12 779 LEU A C 1
ATOM 6292 O O . LEU A 1 779 ? 26.5 -5.723 -5.504 1 98.12 779 LEU A O 1
ATOM 6296 N N . PHE A 1 780 ? 25.672 -6.73 -7.34 1 98.62 780 PHE A N 1
ATOM 6297 C CA . PHE A 1 780 ? 26.75 -7.715 -7.414 1 98.62 780 PHE A CA 1
ATOM 6298 C C . PHE A 1 780 ? 28.062 -7.047 -7.766 1 98.62 780 PHE A C 1
ATOM 6300 O O . PHE A 1 780 ? 29.109 -7.367 -7.18 1 98.62 780 PHE A O 1
ATOM 6307 N N . ASN A 1 781 ? 28.062 -6.105 -8.688 1 97.94 781 ASN A N 1
ATOM 6308 C CA . ASN A 1 781 ? 29.297 -5.387 -9.016 1 97.94 781 ASN A CA 1
ATOM 6309 C C . ASN A 1 781 ? 29.859 -4.664 -7.797 1 97.94 781 ASN A C 1
ATOM 6311 O O . ASN A 1 781 ? 31.062 -4.703 -7.551 1 97.94 781 ASN A O 1
ATOM 6315 N N . ASP A 1 782 ? 29 -4.07 -7.031 1 96.31 782 ASP A N 1
ATOM 6316 C CA . ASP A 1 782 ? 29.422 -3.242 -5.902 1 96.31 782 ASP A CA 1
ATOM 6317 C C . ASP A 1 782 ? 29.922 -4.102 -4.742 1 96.31 782 ASP A C 1
ATOM 6319 O O . ASP A 1 782 ? 30.844 -3.717 -4.027 1 96.31 782 ASP A O 1
ATOM 6323 N N . THR A 1 783 ? 29.297 -5.254 -4.539 1 97.69 783 THR A N 1
ATOM 6324 C CA . THR A 1 783 ? 29.547 -5.992 -3.305 1 97.69 783 THR A CA 1
ATOM 6325 C C . THR A 1 783 ? 30.531 -7.141 -3.547 1 97.69 783 THR A C 1
ATOM 6327 O O . THR A 1 783 ? 31.203 -7.598 -2.621 1 97.69 783 THR A O 1
ATOM 6330 N N . LEU A 1 784 ? 30.609 -7.625 -4.848 1 98.06 784 LEU A N 1
ATOM 6331 C CA . LEU A 1 784 ? 31.406 -8.82 -5.098 1 98.06 784 LEU A CA 1
ATOM 6332 C C . LEU A 1 784 ? 32.688 -8.477 -5.836 1 98.06 784 LEU A C 1
ATOM 6334 O O . LEU A 1 784 ? 33.625 -9.266 -5.844 1 98.06 784 LEU A O 1
ATOM 6338 N N . ILE A 1 785 ? 32.75 -7.359 -6.527 1 95.31 785 ILE A N 1
ATOM 6339 C CA . ILE A 1 785 ? 33.906 -6.977 -7.301 1 95.31 785 ILE A CA 1
ATOM 6340 C C . ILE A 1 785 ? 34.625 -5.812 -6.613 1 95.31 785 ILE A C 1
ATOM 6342 O O . ILE A 1 785 ? 35.844 -5.832 -6.461 1 95.31 785 ILE A O 1
ATOM 6346 N N . ASN A 1 786 ? 33.875 -4.68 -6.121 1 83.56 786 ASN A N 1
ATOM 6347 C CA . ASN A 1 786 ? 34.469 -3.471 -5.551 1 83.56 786 ASN A CA 1
ATOM 6348 C C . ASN A 1 786 ? 34.625 -3.592 -4.039 1 83.56 786 ASN A C 1
ATOM 6350 O O . ASN A 1 786 ? 33.844 -4.238 -3.367 1 83.56 786 ASN A O 1
ATOM 6354 N N . MET B 1 1 ? 69.375 11.789 66.688 1 23.33 1 MET B N 1
ATOM 6355 C CA . MET B 1 1 ? 68.062 11.133 66.375 1 23.33 1 MET B CA 1
ATOM 6356 C C . MET B 1 1 ? 67.125 12.109 65.75 1 23.33 1 MET B C 1
ATOM 6358 O O . MET B 1 1 ? 65.875 11.875 65.812 1 23.33 1 MET B O 1
ATOM 6362 N N . ARG B 1 2 ? 67.625 13.227 65.25 1 26.56 2 ARG B N 1
ATOM 6363 C CA . ARG B 1 2 ? 67.062 14.422 64.625 1 26.56 2 ARG B CA 1
ATOM 6364 C C . ARG B 1 2 ? 66.188 14.055 63.406 1 26.56 2 ARG B C 1
ATOM 6366 O O . ARG B 1 2 ? 66.75 13.539 62.406 1 26.56 2 ARG B O 1
ATOM 6373 N N . ILE B 1 3 ? 64.938 13.539 63.656 1 27.88 3 ILE B N 1
ATOM 6374 C CA . ILE B 1 3 ? 63.906 12.938 62.812 1 27.88 3 ILE B CA 1
ATOM 6375 C C . ILE B 1 3 ? 63.5 13.922 61.719 1 27.88 3 ILE B C 1
ATOM 6377 O O . ILE B 1 3 ? 63.094 15.047 62 1 27.88 3 ILE B O 1
ATOM 6381 N N . LEU B 1 4 ? 64.188 13.797 60.562 1 27.58 4 LEU B N 1
ATOM 6382 C CA . LEU B 1 4 ? 64.062 14.5 59.281 1 27.58 4 LEU B CA 1
ATOM 6383 C C . LEU B 1 4 ? 62.594 14.523 58.812 1 27.58 4 LEU B C 1
ATOM 6385 O O . LEU B 1 4 ? 61.969 13.469 58.688 1 27.58 4 LEU B O 1
ATOM 6389 N N . LYS B 1 5 ? 61.844 15.625 59.156 1 29.39 5 LYS B N 1
ATOM 6390 C CA . LYS B 1 5 ? 60.469 16.031 58.812 1 29.39 5 LYS B CA 1
ATOM 6391 C C . LYS B 1 5 ? 60.25 15.969 57.312 1 29.39 5 LYS B C 1
ATOM 6393 O O . LYS B 1 5 ? 60.781 16.797 56.562 1 29.39 5 LYS B O 1
ATOM 6398 N N . ILE B 1 6 ? 60.406 14.781 56.656 1 30.33 6 ILE B N 1
ATOM 6399 C CA . ILE B 1 6 ? 60.188 14.633 55.219 1 30.33 6 ILE B CA 1
ATOM 6400 C C . ILE B 1 6 ? 58.812 15.148 54.844 1 30.33 6 ILE B C 1
ATOM 6402 O O . ILE B 1 6 ? 57.781 14.641 55.344 1 30.33 6 ILE B O 1
ATOM 6406 N N . VAL B 1 7 ? 58.688 16.484 54.594 1 28.98 7 VAL B N 1
ATOM 6407 C CA . VAL B 1 7 ? 57.531 17.203 54.094 1 28.98 7 VAL B CA 1
ATOM 6408 C C . VAL B 1 7 ? 57 16.531 52.844 1 28.98 7 VAL B C 1
ATOM 6410 O O . VAL B 1 7 ? 57.719 16.391 51.844 1 28.98 7 VAL B O 1
ATOM 6413 N N . PHE B 1 8 ? 56.156 15.453 53.031 1 32.09 8 PHE B N 1
ATOM 6414 C CA . PHE B 1 8 ? 55.406 14.812 51.938 1 32.09 8 PHE B CA 1
ATOM 6415 C C . PHE B 1 8 ? 54.594 15.852 51.156 1 32.09 8 PHE B C 1
ATOM 6417 O O . PHE B 1 8 ? 53.688 16.484 51.719 1 32.09 8 PHE B O 1
ATOM 6424 N N . LEU B 1 9 ? 55.281 16.609 50.281 1 29.48 9 LEU B N 1
ATOM 6425 C CA . LEU B 1 9 ? 54.594 17.453 49.312 1 29.48 9 LEU B CA 1
ATOM 6426 C C . LEU B 1 9 ? 53.594 16.641 48.5 1 29.48 9 LEU B C 1
ATOM 6428 O O . LEU B 1 9 ? 53.969 15.734 47.75 1 29.48 9 LEU B O 1
ATOM 6432 N N . VAL B 1 10 ? 52.438 16.297 49.031 1 31.25 10 VAL B N 1
ATOM 6433 C CA . VAL B 1 10 ? 51.312 15.711 48.312 1 31.25 10 VAL B CA 1
ATOM 6434 C C . VAL B 1 10 ? 50.969 16.578 47.094 1 31.25 10 VAL B C 1
ATOM 6436 O O . VAL B 1 10 ? 50.625 17.75 47.219 1 31.25 10 VAL B O 1
ATOM 6439 N N . SER B 1 11 ? 51.719 16.406 45.969 1 29.27 11 SER B N 1
ATOM 6440 C CA . SER B 1 11 ? 51.375 16.984 44.688 1 29.27 11 SER B CA 1
ATOM 6441 C C . SER B 1 11 ? 49.906 16.703 44.344 1 29.27 11 SER B C 1
ATOM 6443 O O . SER B 1 11 ? 49.469 15.555 44.344 1 29.27 11 SER B O 1
ATOM 6445 N N . LEU B 1 12 ? 49 17.531 44.719 1 30.42 12 LEU B N 1
ATOM 6446 C CA . LEU B 1 12 ? 47.625 17.578 44.219 1 30.42 12 LEU B CA 1
ATOM 6447 C C . LEU B 1 12 ? 47.594 17.531 42.688 1 30.42 12 LEU B C 1
ATOM 6449 O O . LEU B 1 12 ? 48.062 18.469 42.031 1 30.42 12 LEU B O 1
ATOM 6453 N N . LEU B 1 13 ? 47.938 16.375 42.094 1 31.61 13 LEU B N 1
ATOM 6454 C CA . LEU B 1 13 ? 47.625 16.203 40.688 1 31.61 13 LEU B CA 1
ATOM 6455 C C . LEU B 1 13 ? 46.219 16.719 40.375 1 31.61 13 LEU B C 1
ATOM 6457 O O . LEU B 1 13 ? 45.25 16.219 40.906 1 31.61 13 LEU B O 1
ATOM 6461 N N . LEU B 1 14 ? 46.094 17.969 40.094 1 31.06 14 LEU B N 1
ATOM 6462 C CA . LEU B 1 14 ? 44.938 18.578 39.438 1 31.06 14 LEU B CA 1
ATOM 6463 C C . LEU B 1 14 ? 44.469 17.734 38.25 1 31.06 14 LEU B C 1
ATOM 6465 O O . LEU B 1 14 ? 45.219 17.578 37.281 1 31.06 14 LEU B O 1
ATOM 6469 N N . ALA B 1 15 ? 43.719 16.609 38.375 1 31.08 15 ALA B N 1
ATOM 6470 C CA . ALA B 1 15 ? 42.938 15.945 37.344 1 31.08 15 ALA B CA 1
ATOM 6471 C C . ALA B 1 15 ? 42.188 16.969 36.5 1 31.08 15 ALA B C 1
ATOM 6473 O O . ALA B 1 15 ? 41.188 17.547 36.938 1 31.08 15 ALA B O 1
ATOM 6474 N N . GLU B 1 16 ? 42.938 17.734 35.812 1 31.5 16 GLU B N 1
ATOM 6475 C CA . GLU B 1 16 ? 42.156 18.375 34.719 1 31.5 16 GLU B CA 1
ATOM 6476 C C . GLU B 1 16 ? 41.25 17.375 34.031 1 31.5 16 GLU B C 1
ATOM 6478 O O . GLU B 1 16 ? 41.688 16.391 33.469 1 31.5 16 GLU B O 1
ATOM 6483 N N . GLY B 1 17 ? 40.125 17.062 34.594 1 32.53 17 GLY B N 1
ATOM 6484 C CA . GLY B 1 17 ? 39.062 16.406 33.875 1 32.53 17 GLY B CA 1
ATOM 6485 C C . GLY B 1 17 ? 38.938 16.859 32.438 1 32.53 17 GLY B C 1
ATOM 6486 O O . GLY B 1 17 ? 38.562 18.016 32.188 1 32.53 17 GLY B O 1
ATOM 6487 N N . LEU B 1 18 ? 39.844 16.469 31.641 1 35.09 18 LEU B N 1
ATOM 6488 C CA . LEU B 1 18 ? 39.469 16.609 30.234 1 35.09 18 LEU B CA 1
ATOM 6489 C C . LEU B 1 18 ? 38 16.219 30 1 35.09 18 LEU B C 1
ATOM 6491 O O . LEU B 1 18 ? 37.625 15.062 30.219 1 35.09 18 LEU B O 1
ATOM 6495 N N . ALA B 1 19 ? 37.125 17.047 30.203 1 37.19 19 ALA B N 1
ATOM 6496 C CA . ALA B 1 19 ? 35.75 16.922 29.703 1 37.19 19 ALA B CA 1
ATOM 6497 C C . ALA B 1 19 ? 35.75 16.328 28.297 1 37.19 19 ALA B C 1
ATOM 6499 O O . ALA B 1 19 ? 36.125 16.984 27.328 1 37.19 19 ALA B O 1
ATOM 6500 N N . PHE B 1 20 ? 36 15.141 28.047 1 39.69 20 PHE B N 1
ATOM 6501 C CA . PHE B 1 20 ? 35.75 14.469 26.781 1 39.69 20 PHE B CA 1
ATOM 6502 C C . PHE B 1 20 ? 34.375 14.844 26.25 1 39.69 20 PHE B C 1
ATOM 6504 O O . PHE B 1 20 ? 33.344 14.516 26.859 1 39.69 20 PHE B O 1
ATOM 6511 N N . ALA B 1 21 ? 34.312 15.883 25.484 1 50.12 21 ALA B N 1
ATOM 6512 C CA . ALA B 1 21 ? 33.125 16.25 24.75 1 50.12 21 ALA B CA 1
ATOM 6513 C C . ALA B 1 21 ? 32.5 15.039 24.078 1 50.12 21 ALA B C 1
ATOM 6515 O O . ALA B 1 21 ? 33.156 14.32 23.328 1 50.12 21 ALA B O 1
ATOM 6516 N N . GLN B 1 22 ? 31.328 14.625 24.516 1 70.31 22 GLN B N 1
ATOM 6517 C CA . GLN B 1 22 ? 30.562 13.508 24 1 70.31 22 GLN B CA 1
ATOM 6518 C C . GLN B 1 22 ? 30.359 13.633 22.484 1 70.31 22 GLN B C 1
ATOM 6520 O O . GLN B 1 22 ? 30.125 14.727 21.969 1 70.31 22 GLN B O 1
ATOM 6525 N N . SER B 1 23 ? 30.797 12.633 21.719 1 85.75 23 SER B N 1
ATOM 6526 C CA . SER B 1 23 ? 30.578 12.57 20.281 1 85.75 23 SER B CA 1
ATOM 6527 C C . SER B 1 23 ? 29.125 12.227 19.953 1 85.75 23 SER B C 1
ATOM 6529 O O . SER B 1 23 ? 28.469 11.531 20.719 1 85.75 23 SER B O 1
ATOM 6531 N N . LEU B 1 24 ? 28.578 12.969 18.969 1 94.31 24 LEU B N 1
ATOM 6532 C CA . LEU B 1 24 ? 27.219 12.711 18.531 1 94.31 24 LEU B CA 1
ATOM 6533 C C . LEU B 1 24 ? 27.172 11.555 17.531 1 94.31 24 LEU B C 1
ATOM 6535 O O . LEU B 1 24 ? 28.125 11.328 16.797 1 94.31 24 LEU B O 1
ATOM 6539 N N . SER B 1 25 ? 26.188 10.75 17.641 1 96.62 25 SER B N 1
ATOM 6540 C CA . SER B 1 25 ? 25.812 9.742 16.641 1 96.62 25 SER B CA 1
ATOM 6541 C C . SER B 1 25 ? 24.328 9.844 16.281 1 96.62 25 SER B C 1
ATOM 6543 O O . SER B 1 25 ? 23.547 10.445 17.016 1 96.62 25 SER B O 1
ATOM 6545 N N . VAL B 1 26 ? 24.016 9.328 15.102 1 97.56 26 VAL B N 1
ATOM 6546 C CA . VAL B 1 26 ? 22.609 9.344 14.711 1 97.56 26 VAL B CA 1
ATOM 6547 C C . VAL B 1 26 ? 21.781 8.57 15.727 1 97.56 26 VAL B C 1
ATOM 6549 O O . VAL B 1 26 ? 20.688 9 16.109 1 97.56 26 VAL B O 1
ATOM 6552 N N . GLU B 1 27 ? 22.266 7.41 16.219 1 96.06 27 GLU B N 1
ATOM 6553 C CA . GLU B 1 27 ? 21.578 6.594 17.219 1 96.06 27 GLU B CA 1
ATOM 6554 C C . GLU B 1 27 ? 21.266 7.398 18.484 1 96.06 27 GLU B C 1
ATOM 6556 O O . GLU B 1 27 ? 20.188 7.273 19.062 1 96.06 27 GLU B O 1
ATOM 6561 N N . LYS B 1 28 ? 22.156 8.234 18.859 1 95.5 28 LYS B N 1
ATOM 6562 C CA . LYS B 1 28 ? 21.984 9.031 20.078 1 95.5 28 LYS B CA 1
ATOM 6563 C C . LYS B 1 28 ? 20.938 10.133 19.875 1 95.5 28 LYS B C 1
ATOM 6565 O O . LYS B 1 28 ? 20 10.266 20.656 1 95.5 28 LYS B O 1
ATOM 6570 N N . ILE B 1 29 ? 21.047 10.891 18.828 1 97.06 29 ILE B N 1
ATOM 6571 C CA . ILE B 1 29 ? 20.266 12.109 18.688 1 97.06 29 ILE B CA 1
ATOM 6572 C C . ILE B 1 29 ? 18.859 11.773 18.203 1 97.06 29 ILE B C 1
ATOM 6574 O O . ILE B 1 29 ? 17.953 12.602 18.297 1 97.06 29 ILE B O 1
ATOM 6578 N N . MET B 1 30 ? 18.656 10.5 17.672 1 97.25 30 MET B N 1
ATOM 6579 C CA . MET B 1 30 ? 17.344 10.141 17.172 1 97.25 30 MET B CA 1
ATOM 6580 C C . MET B 1 30 ? 16.625 9.203 18.125 1 97.25 30 MET B C 1
ATOM 6582 O O . MET B 1 30 ? 15.477 8.812 17.875 1 97.25 30 MET B O 1
ATOM 6586 N N . GLN B 1 31 ? 17.188 8.852 19.219 1 94.5 31 GLN B N 1
ATOM 6587 C CA . GLN B 1 31 ? 16.516 8.023 20.219 1 94.5 31 GLN B CA 1
ATOM 6588 C C . GLN B 1 31 ? 15.367 8.789 20.875 1 94.5 31 GLN B C 1
ATOM 6590 O O . GLN B 1 31 ? 15.062 9.922 20.484 1 94.5 31 GLN B O 1
ATOM 6595 N N . ASP B 1 32 ? 14.625 8.148 21.766 1 91.06 32 ASP B N 1
ATOM 6596 C CA . ASP B 1 32 ? 13.562 8.82 22.5 1 91.06 32 ASP B CA 1
ATOM 6597 C C . ASP B 1 32 ? 14.07 10.125 23.125 1 91.06 32 ASP B C 1
ATOM 6599 O O . ASP B 1 32 ? 15.133 10.148 23.75 1 91.06 32 ASP B O 1
ATOM 6603 N N . PRO B 1 33 ? 13.359 11.219 22.922 1 91.69 33 PRO B N 1
ATOM 6604 C CA . PRO B 1 33 ? 13.844 12.531 23.359 1 91.69 33 PRO B CA 1
ATOM 6605 C C . PRO B 1 33 ? 13.977 12.641 24.875 1 91.69 33 PRO B C 1
ATOM 6607 O O . PRO B 1 33 ? 14.531 13.617 25.375 1 91.69 33 PRO B O 1
ATOM 6610 N N . LYS B 1 34 ? 13.609 11.648 25.609 1 90.38 34 LYS B N 1
ATOM 6611 C CA . LYS B 1 34 ? 13.711 11.672 27.078 1 90.38 34 LYS B CA 1
ATOM 6612 C C . LYS B 1 34 ? 15.156 11.82 27.531 1 90.38 34 LYS B C 1
ATOM 6614 O O . LYS B 1 34 ? 15.422 12.297 28.625 1 90.38 34 LYS B O 1
ATOM 6619 N N . TRP B 1 35 ? 16.062 11.438 26.641 1 93.25 35 TRP B N 1
ATOM 6620 C CA . TRP B 1 35 ? 17.484 11.531 27 1 93.25 35 TRP B CA 1
ATOM 6621 C C . TRP B 1 35 ? 17.906 12.984 27.156 1 93.25 35 TRP B C 1
ATOM 6623 O O . TRP B 1 35 ? 18.891 13.273 27.844 1 93.25 35 TRP B O 1
ATOM 6633 N N . MET B 1 36 ? 17.156 13.93 26.578 1 95.44 36 MET B N 1
ATOM 6634 C CA . MET B 1 36 ? 17.469 15.359 26.641 1 95.44 36 MET B CA 1
ATOM 6635 C C . MET B 1 36 ? 17.047 15.938 27.984 1 95.44 36 MET B C 1
ATOM 6637 O O . MET B 1 36 ? 17.625 16.922 28.453 1 95.44 36 MET B O 1
ATOM 6641 N N . GLY B 1 37 ? 16 15.391 28.531 1 94.62 37 GLY B N 1
ATOM 6642 C CA . GLY B 1 37 ? 15.375 15.891 29.75 1 94.62 37 GLY B CA 1
ATOM 6643 C C . GLY B 1 37 ? 13.875 16.031 29.641 1 94.62 37 GLY B C 1
ATOM 6644 O O . GLY B 1 37 ? 13.25 15.414 28.766 1 94.62 37 GLY B O 1
ATOM 6645 N N . THR B 1 38 ? 13.32 16.703 30.625 1 94.12 38 THR B N 1
ATOM 6646 C CA . THR B 1 38 ? 11.883 16.984 30.641 1 94.12 38 THR B CA 1
ATOM 6647 C C . THR B 1 38 ? 11.625 18.484 30.641 1 94.12 38 THR B C 1
ATOM 6649 O O . THR B 1 38 ? 12.273 19.234 31.359 1 94.12 38 THR B O 1
ATOM 6652 N N . PHE B 1 39 ? 10.766 18.906 29.828 1 95.62 39 PHE B N 1
ATOM 6653 C CA . PHE B 1 39 ? 10.531 20.328 29.656 1 95.62 39 PHE B CA 1
ATOM 6654 C C . PHE B 1 39 ? 9.055 20.656 29.844 1 95.62 39 PHE B C 1
ATOM 6656 O O . PHE B 1 39 ? 8.18 19.891 29.422 1 95.62 39 PHE B O 1
ATOM 6663 N N . PRO B 1 40 ? 8.805 21.797 30.453 1 97 40 PRO B N 1
ATOM 6664 C CA . PRO B 1 40 ? 7.422 22.156 30.766 1 97 40 PRO B CA 1
ATOM 6665 C C . PRO B 1 40 ? 6.645 22.656 29.562 1 97 40 PRO B C 1
ATOM 6667 O O . PRO B 1 40 ? 7.238 23.125 28.578 1 97 40 PRO B O 1
ATOM 6670 N N . SER B 1 41 ? 5.336 22.547 29.688 1 94.81 41 SER B N 1
ATOM 6671 C CA . SER B 1 41 ? 4.418 23.062 28.672 1 94.81 41 SER B CA 1
ATOM 6672 C C . SER B 1 41 ? 3.047 23.359 29.266 1 94.81 41 SER B C 1
ATOM 6674 O O . SER B 1 41 ? 2.775 23 30.422 1 94.81 41 SER B O 1
ATOM 6676 N N . ASN B 1 42 ? 2.262 24.094 28.547 1 92.75 42 ASN B N 1
ATOM 6677 C CA . ASN B 1 42 ? 0.866 24.359 28.875 1 92.75 42 ASN B CA 1
ATOM 6678 C C . ASN B 1 42 ? 0.735 25.031 30.234 1 92.75 42 ASN B C 1
ATOM 6680 O O . ASN B 1 42 ? 0.043 24.531 31.125 1 92.75 42 ASN B O 1
ATOM 6684 N N . ILE B 1 43 ? 1.242 26.203 30.312 1 95.44 43 ILE B N 1
ATOM 6685 C CA . ILE B 1 43 ? 1.248 26.953 31.562 1 95.44 43 ILE B CA 1
ATOM 6686 C C . ILE B 1 43 ? -0.113 27.609 31.781 1 95.44 43 ILE B C 1
ATOM 6688 O O . ILE B 1 43 ? -0.716 28.125 30.828 1 95.44 43 ILE B O 1
ATOM 6692 N N . SER B 1 44 ? -0.579 27.609 33.031 1 94.31 44 SER B N 1
ATOM 6693 C CA . SER B 1 44 ? -1.782 28.328 33.438 1 94.31 44 SER B CA 1
ATOM 6694 C C . SER B 1 44 ? -1.712 28.75 34.906 1 94.31 44 SER B C 1
ATOM 6696 O O . SER B 1 44 ? -0.892 28.234 35.656 1 94.31 44 SER B O 1
ATOM 6698 N N . TRP B 1 45 ? -2.529 29.75 35.281 1 94.75 45 TRP B N 1
ATOM 6699 C CA . TRP B 1 45 ? -2.592 30.25 36.656 1 94.75 45 TRP B CA 1
ATOM 6700 C C . TRP B 1 45 ? -3.848 29.75 37.344 1 94.75 45 TRP B C 1
ATOM 6702 O O . TRP B 1 45 ? -4.855 29.453 36.719 1 94.75 45 TRP B O 1
ATOM 6712 N N . ASP B 1 46 ? -3.676 29.656 38.656 1 90.75 46 ASP B N 1
ATOM 6713 C CA . ASP B 1 46 ? -4.91 29.531 39.438 1 90.75 46 ASP B CA 1
ATOM 6714 C C . ASP B 1 46 ? -5.672 30.859 39.438 1 90.75 46 ASP B C 1
ATOM 6716 O O . ASP B 1 46 ? -5.188 31.875 38.938 1 90.75 46 ASP B O 1
ATOM 6720 N N . GLU B 1 47 ? -6.859 30.938 40.062 1 87.31 47 GLU B N 1
ATOM 6721 C CA . GLU B 1 47 ? -7.77 32.094 40 1 87.31 47 GLU B CA 1
ATOM 6722 C C . GLU B 1 47 ? -7.207 33.281 40.781 1 87.31 47 GLU B C 1
ATOM 6724 O O . GLU B 1 47 ? -7.516 34.438 40.438 1 87.31 47 GLU B O 1
ATOM 6729 N N . LYS B 1 48 ? -6.363 33 41.719 1 87.12 48 LYS B N 1
ATOM 6730 C CA . LYS B 1 48 ? -5.84 34.062 42.594 1 87.12 48 LYS B CA 1
ATOM 6731 C C . LYS B 1 48 ? -4.477 34.531 42.094 1 87.12 48 LYS B C 1
ATOM 6733 O O . LYS B 1 48 ? -3.947 35.531 42.594 1 87.12 48 LYS B O 1
ATOM 6738 N N . GLY B 1 49 ? -3.91 33.906 41.156 1 91.75 49 GLY B N 1
ATOM 6739 C CA . GLY B 1 49 ? -2.598 34.25 40.656 1 91.75 49 GLY B CA 1
ATOM 6740 C C . GLY B 1 49 ? -1.466 33.875 41.594 1 91.75 49 GLY B C 1
ATOM 6741 O O . GLY B 1 49 ? -0.408 34.5 41.594 1 91.75 49 GLY B O 1
ATOM 6742 N N . GLU B 1 50 ? -1.656 32.844 42.344 1 93.44 50 GLU B N 1
ATOM 6743 C CA . GLU B 1 50 ? -0.658 32.438 43.344 1 93.44 50 GLU B CA 1
ATOM 6744 C C . GLU B 1 50 ? 0.028 31.125 42.938 1 93.44 50 GLU B C 1
ATOM 6746 O O . GLU B 1 50 ? 1.13 30.844 43.406 1 93.44 50 GLU B O 1
ATOM 6751 N N . THR B 1 51 ? -0.645 30.391 42.156 1 95.25 51 THR B N 1
ATOM 6752 C CA . THR B 1 51 ? -0.134 29.094 41.781 1 95.25 51 THR B CA 1
ATOM 6753 C C . THR B 1 51 ? -0.063 28.953 40.25 1 95.25 51 THR B C 1
ATOM 6755 O O . THR B 1 51 ? -1.028 29.266 39.562 1 95.25 51 THR B O 1
ATOM 6758 N N . LEU B 1 52 ? 1.085 28.438 39.812 1 96.56 52 LEU B N 1
ATOM 6759 C CA . LEU B 1 52 ? 1.294 28.141 38.406 1 96.56 52 LEU B CA 1
ATOM 6760 C C . LEU B 1 52 ? 1.129 26.641 38.156 1 96.56 52 LEU B C 1
ATOM 6762 O O . LEU B 1 52 ? 1.73 25.812 38.844 1 96.56 52 LEU B O 1
ATOM 6766 N N . TYR B 1 53 ? 0.302 26.266 37.188 1 95.81 53 TYR B N 1
ATOM 6767 C CA . TYR B 1 53 ? 0.145 24.891 36.719 1 95.81 53 TYR B CA 1
ATOM 6768 C C . TYR B 1 53 ? 0.824 24.672 35.375 1 95.81 53 TYR B C 1
ATOM 6770 O O . TYR B 1 53 ? 0.849 25.578 34.531 1 95.81 53 TYR B O 1
ATOM 6778 N N . PHE B 1 54 ? 1.378 23.516 35.156 1 96.19 54 PHE B N 1
ATOM 6779 C CA . PHE B 1 54 ? 2.023 23.188 33.875 1 96.19 54 PHE B CA 1
ATOM 6780 C C . PHE B 1 54 ? 2.18 21.688 33.719 1 96.19 54 PHE B C 1
ATOM 6782 O O . PHE B 1 54 ? 2.141 20.938 34.719 1 96.19 54 PHE B O 1
ATOM 6789 N N . ASN B 1 55 ? 2.254 21.234 32.5 1 95 55 ASN B N 1
ATOM 6790 C CA . ASN B 1 55 ? 2.586 19.844 32.219 1 95 55 ASN B CA 1
ATOM 6791 C C . ASN B 1 55 ? 4.082 19.578 32.344 1 95 55 ASN B C 1
ATOM 6793 O O . ASN B 1 55 ? 4.902 20.422 31.969 1 95 55 ASN B O 1
ATOM 6797 N N . TYR B 1 56 ? 4.387 18.516 32.906 1 93.56 56 TYR B N 1
ATOM 6798 C CA . TYR B 1 56 ? 5.773 18.172 33.219 1 93.56 56 TYR B CA 1
ATOM 6799 C C . TYR B 1 56 ? 5.922 16.672 33.438 1 93.56 56 TYR B C 1
ATOM 6801 O O . TYR B 1 56 ? 4.926 15.953 33.562 1 93.56 56 TYR B O 1
ATOM 6809 N N . ASN B 1 57 ? 7.176 16.125 33.406 1 89.5 57 ASN B N 1
ATOM 6810 C CA . ASN B 1 57 ? 7.387 14.695 33.562 1 89.5 57 ASN B CA 1
ATOM 6811 C C . ASN B 1 57 ? 8.773 14.391 34.125 1 89.5 57 ASN B C 1
ATOM 6813 O O . ASN B 1 57 ? 9.555 13.672 33.5 1 89.5 57 ASN B O 1
ATOM 6817 N N . PRO B 1 58 ? 9.047 14.82 35.281 1 88.75 58 PRO B N 1
ATOM 6818 C CA . PRO B 1 58 ? 10.375 14.578 35.844 1 88.75 58 PRO B CA 1
ATOM 6819 C C . PRO B 1 58 ? 10.617 13.109 36.156 1 88.75 58 PRO B C 1
ATOM 6821 O O . PRO B 1 58 ? 11.766 12.672 36.281 1 88.75 58 PRO B O 1
ATOM 6824 N N . GLU B 1 59 ? 9.562 12.273 36.25 1 85.56 59 GLU B N 1
ATOM 6825 C CA . GLU B 1 59 ? 9.68 10.867 36.656 1 85.56 59 GLU B CA 1
ATOM 6826 C C . GLU B 1 59 ? 9.82 9.969 35.406 1 85.56 59 GLU B C 1
ATOM 6828 O O . GLU B 1 59 ? 10.039 8.766 35.562 1 85.56 59 GLU B O 1
ATOM 6833 N N . GLY B 1 60 ? 9.672 10.531 34.281 1 82.44 60 GLY B N 1
ATOM 6834 C CA . GLY B 1 60 ? 9.852 9.758 33.062 1 82.44 60 GLY B CA 1
ATOM 6835 C C . GLY B 1 60 ? 8.703 8.805 32.812 1 82.44 60 GLY B C 1
ATOM 6836 O O . GLY B 1 60 ? 8.914 7.68 32.344 1 82.44 60 GLY B O 1
ATOM 6837 N N . ASN B 1 61 ? 7.543 9.219 33.188 1 81 61 ASN B N 1
ATOM 6838 C CA . ASN B 1 61 ? 6.355 8.422 32.906 1 81 61 ASN B CA 1
ATOM 6839 C C . ASN B 1 61 ? 6.004 8.438 31.422 1 81 61 ASN B C 1
ATOM 6841 O O . ASN B 1 61 ? 6.559 9.234 30.656 1 81 61 ASN B O 1
ATOM 6845 N N . PRO B 1 62 ? 5.164 7.551 30.969 1 75.94 62 PRO B N 1
ATOM 6846 C CA . PRO B 1 62 ? 4.793 7.496 29.562 1 75.94 62 PRO B CA 1
ATOM 6847 C C . PRO B 1 62 ? 4.137 8.781 29.062 1 75.94 62 PRO B C 1
ATOM 6849 O O . PRO B 1 62 ? 4.258 9.133 27.891 1 75.94 62 PRO B O 1
ATOM 6852 N N . SER B 1 63 ? 3.441 9.43 29.969 1 82.75 63 SER B N 1
ATOM 6853 C CA . SER B 1 63 ? 2.814 10.703 29.625 1 82.75 63 SER B CA 1
ATOM 6854 C C . SER B 1 63 ? 3.055 11.75 30.719 1 82.75 63 SER B C 1
ATOM 6856 O O . SER B 1 63 ? 3.367 11.406 31.859 1 82.75 63 SER B O 1
ATOM 6858 N N . ASP B 1 64 ? 2.936 13.055 30.266 1 82.88 64 ASP B N 1
ATOM 6859 C CA . ASP B 1 64 ? 3.082 14.156 31.219 1 82.88 64 ASP B CA 1
ATOM 6860 C C . ASP B 1 64 ? 1.957 14.141 32.25 1 82.88 64 ASP B C 1
ATOM 6862 O O . ASP B 1 64 ? 0.907 13.539 32.031 1 82.88 64 ASP B O 1
ATOM 6866 N N . SER B 1 65 ? 2.373 14.664 33.344 1 86 65 SER B N 1
ATOM 6867 C CA . SER B 1 65 ? 1.396 14.953 34.406 1 86 65 SER B CA 1
ATOM 6868 C C . SER B 1 65 ? 1.32 16.453 34.688 1 86 65 SER B C 1
ATOM 6870 O O . SER B 1 65 ? 2.17 17.219 34.219 1 86 65 SER B O 1
ATOM 6872 N N . LEU B 1 66 ? 0.231 16.797 35.281 1 93.75 66 LEU B N 1
ATOM 6873 C CA . LEU B 1 66 ? 0.088 18.188 35.688 1 93.75 66 LEU B CA 1
ATOM 6874 C C . LEU B 1 66 ? 0.882 18.469 36.969 1 93.75 66 LEU B C 1
ATOM 6876 O O . LEU B 1 66 ? 0.793 17.703 37.938 1 93.75 66 LEU B O 1
ATOM 6880 N N . TYR B 1 67 ? 1.679 19.453 37 1 96.12 67 TYR B N 1
ATOM 6881 C CA . TYR B 1 67 ? 2.457 19.906 38.156 1 96.12 67 TYR B CA 1
ATOM 6882 C C . TYR B 1 67 ? 2.119 21.359 38.5 1 96.12 67 TYR B C 1
ATOM 6884 O O . TYR B 1 67 ? 1.451 22.047 37.719 1 96.12 67 TYR B O 1
ATOM 6892 N N . LYS B 1 68 ? 2.529 21.812 39.688 1 96.81 68 LYS B N 1
ATOM 6893 C CA . LYS B 1 68 ? 2.246 23.188 40.094 1 96.81 68 LYS B CA 1
ATOM 6894 C C . LYS B 1 68 ? 3.424 23.781 40.875 1 96.81 68 LYS B C 1
ATOM 6896 O O . LYS B 1 68 ? 4.242 23.047 41.438 1 96.81 68 LYS B O 1
ATOM 6901 N N . ILE B 1 69 ? 3.561 25.062 40.844 1 97.38 69 ILE B N 1
ATOM 6902 C CA . ILE B 1 69 ? 4.492 25.859 41.656 1 97.38 69 ILE B CA 1
ATOM 6903 C C . ILE B 1 69 ? 3.746 27.016 42.312 1 97.38 69 ILE B C 1
ATOM 6905 O O . ILE B 1 69 ? 3.082 27.797 41.625 1 97.38 69 ILE B O 1
ATOM 6909 N N . ASN B 1 70 ? 3.824 27.094 43.594 1 96.31 70 ASN B N 1
ATOM 6910 C CA . ASN B 1 70 ? 3.336 28.266 44.312 1 96.31 70 ASN B CA 1
ATOM 6911 C C . ASN B 1 70 ? 4.371 29.391 44.312 1 96.31 70 ASN B C 1
ATOM 6913 O O . ASN B 1 70 ? 5.547 29.156 44.594 1 96.31 70 ASN B O 1
ATOM 6917 N N . ILE B 1 71 ? 3.979 30.625 44 1 94.56 71 ILE B N 1
ATOM 6918 C CA . ILE B 1 71 ? 4.93 31.719 43.781 1 94.56 71 ILE B CA 1
ATOM 6919 C C . ILE B 1 71 ? 5.578 32.094 45.125 1 94.56 71 ILE B C 1
ATOM 6921 O O . ILE B 1 71 ? 6.641 32.719 45.125 1 94.56 71 ILE B O 1
ATOM 6925 N N . LYS B 1 72 ? 4.996 31.797 46.25 1 93.25 72 LYS B N 1
ATOM 6926 C CA . LYS B 1 72 ? 5.574 32.062 47.562 1 93.25 72 LYS B CA 1
ATOM 6927 C C . LYS B 1 72 ? 6.676 31.047 47.875 1 93.25 72 LYS B C 1
ATOM 6929 O O . LYS B 1 72 ? 7.539 31.328 48.719 1 93.25 72 LYS B O 1
ATOM 6934 N N . THR B 1 73 ? 6.574 29.859 47.281 1 93.94 73 THR B N 1
ATOM 6935 C CA . THR B 1 73 ? 7.602 28.828 47.406 1 93.94 73 THR B CA 1
ATOM 6936 C C . THR B 1 73 ? 8.055 28.359 46 1 93.94 73 THR B C 1
ATOM 6938 O O . THR B 1 73 ? 7.891 27.188 45.656 1 93.94 73 THR B O 1
ATOM 6941 N N . PRO B 1 74 ? 8.641 29.219 45.344 1 92.69 74 PRO B N 1
ATOM 6942 C CA . PRO B 1 74 ? 8.906 28.984 43.906 1 92.69 74 PRO B CA 1
ATOM 6943 C C . PRO B 1 74 ? 9.875 27.828 43.688 1 92.69 74 PRO B C 1
ATOM 6945 O O . PRO B 1 74 ? 9.977 27.328 42.562 1 92.69 74 PRO B O 1
ATOM 6948 N N . ASP B 1 75 ? 10.555 27.297 44.688 1 92.06 75 ASP B N 1
ATOM 6949 C CA . ASP B 1 75 ? 11.547 26.25 44.531 1 92.06 75 ASP B CA 1
ATOM 6950 C C . ASP B 1 75 ? 10.914 24.859 44.656 1 92.06 75 ASP B C 1
ATOM 6952 O O . ASP B 1 75 ? 11.555 23.844 44.375 1 92.06 75 ASP B O 1
ATOM 6956 N N . LYS B 1 76 ? 9.68 24.891 45 1 94.44 76 LYS B N 1
ATOM 6957 C CA . LYS B 1 76 ? 9 23.609 45.219 1 94.44 76 LYS B CA 1
ATOM 6958 C C . LYS B 1 76 ? 8.062 23.281 44.062 1 94.44 76 LYS B C 1
ATOM 6960 O O . LYS B 1 76 ? 7.074 23.984 43.844 1 94.44 76 LYS B O 1
ATOM 6965 N N . ILE B 1 77 ? 8.367 22.266 43.312 1 95.81 77 ILE B N 1
ATOM 6966 C CA . ILE B 1 77 ? 7.5 21.75 42.25 1 95.81 77 ILE B CA 1
ATOM 6967 C C . ILE B 1 77 ? 6.715 20.547 42.781 1 95.81 77 ILE B C 1
ATOM 6969 O O . ILE B 1 77 ? 7.301 19.578 43.281 1 95.81 77 ILE B O 1
ATOM 6973 N N . GLU B 1 78 ? 5.461 20.578 42.656 1 95.5 78 GLU B N 1
ATOM 6974 C CA . GLU B 1 78 ? 4.621 19.516 43.188 1 95.5 78 GLU B CA 1
ATOM 6975 C C . GLU B 1 78 ? 3.713 18.938 42.125 1 95.5 78 GLU B C 1
ATOM 6977 O O . GLU B 1 78 ? 3.188 19.672 41.281 1 95.5 78 GLU B O 1
ATOM 6982 N N . LYS B 1 79 ? 3.58 17.641 42.125 1 94 79 LYS B N 1
ATOM 6983 C CA . LYS B 1 79 ? 2.611 17 41.25 1 94 79 LYS B CA 1
ATOM 6984 C C . LYS B 1 79 ? 1.183 17.281 41.688 1 94 79 LYS B C 1
ATOM 6986 O O . LYS B 1 79 ? 0.885 17.219 42.906 1 94 79 LYS B O 1
ATOM 6991 N N . VAL B 1 80 ? 0.341 17.672 40.812 1 94.19 80 VAL B N 1
ATOM 6992 C CA . VAL B 1 80 ? -1.043 18.016 41.125 1 94.19 80 VAL B CA 1
ATOM 6993 C C . VAL B 1 80 ? -1.854 16.734 41.312 1 94.19 80 VAL B C 1
ATOM 6995 O O . VAL B 1 80 ? -1.781 15.812 40.5 1 94.19 80 VAL B O 1
ATOM 6998 N N . SER B 1 81 ? -2.572 16.688 42.406 1 90.94 81 SER B N 1
ATOM 6999 C CA . SER B 1 81 ? -3.416 15.523 42.656 1 90.94 81 SER B CA 1
ATOM 7000 C C . SER B 1 81 ? -4.617 15.5 41.719 1 90.94 81 SER B C 1
ATOM 7002 O O . SER B 1 81 ? -4.984 16.531 41.156 1 90.94 81 SER B O 1
ATOM 7004 N N . LEU B 1 82 ? -5.102 14.297 41.562 1 86.31 82 LEU B N 1
ATOM 7005 C CA . LEU B 1 82 ? -6.293 14.148 40.719 1 86.31 82 LEU B CA 1
ATOM 7006 C C . LEU B 1 82 ? -7.445 14.984 41.281 1 86.31 82 LEU B C 1
ATOM 7008 O O . LEU B 1 82 ? -8.234 15.539 40.5 1 86.31 82 LEU B O 1
ATOM 7012 N N . GLU B 1 83 ? -7.609 15 42.562 1 84.69 83 GLU B N 1
ATOM 7013 C CA . GLU B 1 83 ? -8.672 15.781 43.188 1 84.69 83 GLU B CA 1
ATOM 7014 C C . GLU B 1 83 ? -8.516 17.266 42.906 1 84.69 83 GLU B C 1
ATOM 7016 O O . GLU B 1 83 ? -9.484 17.953 42.562 1 84.69 83 GLU B O 1
ATOM 7021 N N . GLU B 1 84 ? -7.367 17.75 43.062 1 87.5 84 GLU B N 1
ATOM 7022 C CA . GLU B 1 84 ? -7.098 19.156 42.75 1 87.5 84 GLU B CA 1
ATOM 7023 C C . GLU B 1 84 ? -7.34 19.453 41.281 1 87.5 84 GLU B C 1
ATOM 7025 O O . GLU B 1 84 ? -7.91 20.5 40.938 1 87.5 84 GLU B O 1
ATOM 7030 N N . ARG B 1 85 ? -6.824 18.641 40.438 1 88.25 85 ARG B N 1
ATOM 7031 C CA . ARG B 1 85 ? -7.012 18.828 39 1 88.25 85 ARG B CA 1
ATOM 7032 C C . ARG B 1 85 ? -8.492 18.938 38.656 1 88.25 85 ARG B C 1
ATOM 7034 O O . ARG B 1 85 ? -8.891 19.781 37.844 1 88.25 85 ARG B O 1
ATOM 7041 N N . ARG B 1 86 ? -9.273 18.094 39.281 1 80.31 86 ARG B N 1
ATOM 7042 C CA . ARG B 1 86 ? -10.711 18.078 39.031 1 80.31 86 ARG B CA 1
ATOM 7043 C C . ARG B 1 86 ? -11.375 19.344 39.562 1 80.31 86 ARG B C 1
ATOM 7045 O O . ARG B 1 86 ? -12.453 19.734 39.094 1 80.31 86 ARG B O 1
ATOM 7052 N N . SER B 1 87 ? -10.773 19.938 40.469 1 83.25 87 SER B N 1
ATOM 7053 C CA . SER B 1 87 ? -11.367 21.094 41.125 1 83.25 87 SER B CA 1
ATOM 7054 C C . SER B 1 87 ? -10.992 22.391 40.406 1 83.25 87 SER B C 1
ATOM 7056 O O . SER B 1 87 ? -11.562 23.438 40.688 1 83.25 87 SER B O 1
ATOM 7058 N N . LEU B 1 88 ? -10.109 22.344 39.531 1 87.88 88 LEU B N 1
ATOM 7059 C CA . LEU B 1 88 ? -9.688 23.531 38.812 1 87.88 88 LEU B CA 1
ATOM 7060 C C . LEU B 1 88 ? -10.812 24.062 37.906 1 87.88 88 LEU B C 1
ATOM 7062 O O . LEU B 1 88 ? -11.586 23.281 37.344 1 87.88 88 LEU B O 1
ATOM 7066 N N . ILE B 1 89 ? -10.906 25.391 37.875 1 86.75 89 ILE B N 1
ATOM 7067 C CA . ILE B 1 89 ? -11.891 26.047 37.031 1 86.75 89 ILE B CA 1
ATOM 7068 C C . ILE B 1 89 ? -11.453 25.969 35.562 1 86.75 89 ILE B C 1
ATOM 7070 O O . ILE B 1 89 ? -10.312 26.312 35.219 1 86.75 89 ILE B O 1
ATOM 7074 N N . PRO B 1 90 ? -12.359 25.578 34.781 1 81.88 90 PRO B N 1
ATOM 7075 C CA . PRO B 1 90 ? -11.984 25.484 33.375 1 81.88 90 PRO B CA 1
ATOM 7076 C C . PRO B 1 90 ? -11.688 26.844 32.75 1 81.88 90 PRO B C 1
ATOM 7078 O O . PRO B 1 90 ? -12.281 27.844 33.125 1 81.88 90 PRO B O 1
ATOM 7081 N N . SER B 1 91 ? -10.805 26.797 31.734 1 78.94 91 SER B N 1
ATOM 7082 C CA . SER B 1 91 ? -10.359 28.031 31.094 1 78.94 91 SER B CA 1
ATOM 7083 C C . SER B 1 91 ? -11.492 28.688 30.297 1 78.94 91 SER B C 1
ATOM 7085 O O . SER B 1 91 ? -11.461 29.891 30.031 1 78.94 91 SER B O 1
ATOM 7087 N N . ASN B 1 92 ? -12.414 27.969 29.953 1 78.25 92 ASN B N 1
ATOM 7088 C CA . ASN B 1 92 ? -13.492 28.516 29.141 1 78.25 92 ASN B CA 1
ATOM 7089 C C . ASN B 1 92 ? -14.648 29.031 30.016 1 78.25 92 ASN B C 1
ATOM 7091 O O . ASN B 1 92 ? -15.734 29.297 29.5 1 78.25 92 ASN B O 1
ATOM 7095 N N . ALA B 1 93 ? -14.508 29.141 31.219 1 87.88 93 ALA B N 1
ATOM 7096 C CA . ALA B 1 93 ? -15.523 29.703 32.094 1 87.88 93 ALA B CA 1
ATOM 7097 C C . ALA B 1 93 ? -15.789 31.172 31.797 1 87.88 93 ALA B C 1
ATOM 7099 O O . ALA B 1 93 ? -14.867 31.906 31.438 1 87.88 93 ALA B O 1
ATOM 7100 N N . ASP B 1 94 ? -17.062 31.531 31.875 1 88.75 94 ASP B N 1
ATOM 7101 C CA . ASP B 1 94 ? -17.438 32.906 31.656 1 88.75 94 ASP B CA 1
ATOM 7102 C C . ASP B 1 94 ? -17.406 33.719 32.969 1 88.75 94 ASP B C 1
ATOM 7104 O O . ASP B 1 94 ? -17.812 33.219 34 1 88.75 94 ASP B O 1
ATOM 7108 N N . THR B 1 95 ? -16.875 34.906 32.906 1 88.5 95 THR B N 1
ATOM 7109 C CA . THR B 1 95 ? -16.703 35.75 34.062 1 88.5 95 THR B CA 1
ATOM 7110 C C . THR B 1 95 ? -17.656 36.938 34 1 88.5 95 THR B C 1
ATOM 7112 O O . THR B 1 95 ? -17.891 37.5 32.938 1 88.5 95 THR B O 1
ATOM 7115 N N . ASN B 1 96 ? -18.219 37.281 35.156 1 84.75 96 ASN B N 1
ATOM 7116 C CA . ASN B 1 96 ? -19.094 38.438 35.188 1 84.75 96 ASN B CA 1
ATOM 7117 C C . ASN B 1 96 ? -18.312 39.75 35.094 1 84.75 96 ASN B C 1
ATOM 7119 O O . ASN B 1 96 ? -17.078 39.719 35.062 1 84.75 96 ASN B O 1
ATOM 7123 N N . LEU B 1 97 ? -19 40.844 34.969 1 77.5 97 LEU B N 1
ATOM 7124 C CA . LEU B 1 97 ? -18.406 42.125 34.688 1 77.5 97 LEU B CA 1
ATOM 7125 C C . LEU B 1 97 ? -17.438 42.531 35.812 1 77.5 97 LEU B C 1
ATOM 7127 O O . LEU B 1 97 ? -16.375 43.094 35.562 1 77.5 97 LEU B O 1
ATOM 7131 N N . SER B 1 98 ? -17.891 42.219 37.062 1 79.25 98 SER B N 1
ATOM 7132 C CA . SER B 1 98 ? -17.078 42.625 38.219 1 79.25 98 SER B CA 1
ATOM 7133 C C . SER B 1 98 ? -15.93 41.625 38.438 1 79.25 98 SER B C 1
ATOM 7135 O O . SER B 1 98 ? -15.086 41.844 39.312 1 79.25 98 SER B O 1
ATOM 7137 N N . LYS B 1 99 ? -15.914 40.531 37.625 1 83.56 99 LYS B N 1
ATOM 7138 C CA . LYS B 1 99 ? -14.898 39.469 37.688 1 83.56 99 LYS B CA 1
ATOM 7139 C C . LYS B 1 99 ? -14.875 38.812 39.062 1 83.56 99 LYS B C 1
ATOM 7141 O O . LYS B 1 99 ? -13.805 38.438 39.562 1 83.56 99 LYS B O 1
ATOM 7146 N N . THR B 1 100 ? -16 38.812 39.656 1 86.81 100 THR B N 1
ATOM 7147 C CA . THR B 1 100 ? -16.094 38.219 40.969 1 86.81 100 THR B CA 1
ATOM 7148 C C . THR B 1 100 ? -16.703 36.812 40.906 1 86.81 100 THR B C 1
ATOM 7150 O O . THR B 1 100 ? -16.578 36.031 41.844 1 86.81 100 THR B O 1
ATOM 7153 N N . GLN B 1 101 ? -17.359 36.562 39.812 1 90.69 101 GLN B N 1
ATOM 7154 C CA . GLN B 1 101 ? -18 35.281 39.625 1 90.69 101 GLN B CA 1
ATOM 7155 C C . GLN B 1 101 ? -17.703 34.688 38.25 1 90.69 101 GLN B C 1
ATOM 7157 O O . GLN B 1 101 ? -17.469 35.438 37.312 1 90.69 101 GLN B O 1
ATOM 7162 N N . LYS B 1 102 ? -17.672 33.375 38.219 1 93.06 102 LYS B N 1
ATOM 7163 C CA . LYS B 1 102 ? -17.531 32.625 36.969 1 93.06 102 LYS B CA 1
ATOM 7164 C C . LYS B 1 102 ? -18.594 31.562 36.844 1 93.06 102 LYS B C 1
ATOM 7166 O O . LYS B 1 102 ? -19 30.953 37.844 1 93.06 102 LYS B O 1
ATOM 7171 N N . VAL B 1 103 ? -19.062 31.344 35.688 1 92.44 103 VAL B N 1
ATOM 7172 C CA . VAL B 1 103 ? -20 30.266 35.406 1 92.44 103 VAL B CA 1
ATOM 7173 C C . VAL B 1 103 ? -19.406 29.297 34.375 1 92.44 103 VAL B C 1
ATOM 7175 O O . VAL B 1 103 ? -18.75 29.719 33.438 1 92.44 103 VAL B O 1
ATOM 7178 N N . TYR B 1 104 ? -19.516 28.047 34.625 1 91.75 104 TYR B N 1
ATOM 7179 C CA . TYR B 1 104 ? -18.984 27.016 33.719 1 91.75 104 TYR B CA 1
ATOM 7180 C C . TYR B 1 104 ? -19.75 25.719 33.875 1 91.75 104 TYR B C 1
ATOM 7182 O O . TYR B 1 104 ? -20.594 25.594 34.781 1 91.75 104 TYR B O 1
ATOM 7190 N N . THR B 1 105 ? -19.547 24.844 32.938 1 89.25 105 THR B N 1
ATOM 7191 C CA . THR B 1 105 ? -20.188 23.531 32.969 1 89.25 105 THR B CA 1
ATOM 7192 C C . THR B 1 105 ? -19.203 22.484 33.469 1 89.25 105 THR B C 1
ATOM 7194 O O . THR B 1 105 ? -18.031 22.5 33.125 1 89.25 105 THR B O 1
ATOM 7197 N N . SER B 1 106 ? -19.672 21.656 34.281 1 86.06 106 SER B N 1
ATOM 7198 C CA . SER B 1 106 ? -18.906 20.531 34.812 1 86.06 106 SER B CA 1
ATOM 7199 C C . SER B 1 106 ? -19.781 19.297 35 1 86.06 106 SER B C 1
ATOM 7201 O O . SER B 1 106 ? -20.797 19.359 35.688 1 86.06 106 SER B O 1
ATOM 7203 N N . ASN B 1 107 ? -19.344 18.234 34.438 1 77.94 107 ASN B N 1
ATOM 7204 C CA . ASN B 1 107 ? -20.062 16.969 34.531 1 77.94 107 ASN B CA 1
ATOM 7205 C C . ASN B 1 107 ? -21.547 17.125 34.25 1 77.94 107 ASN B C 1
ATOM 7207 O O . ASN B 1 107 ? -22.391 16.594 34.969 1 77.94 107 ASN B O 1
ATOM 7211 N N . GLY B 1 108 ? -21.828 18 33.344 1 80.06 108 GLY B N 1
ATOM 7212 C CA . GLY B 1 108 ? -23.203 18.172 32.906 1 80.06 108 GLY B CA 1
ATOM 7213 C C . GLY B 1 108 ? -23.969 19.203 33.719 1 80.06 108 GLY B C 1
ATOM 7214 O O . GLY B 1 108 ? -25.125 19.5 33.438 1 80.06 108 GLY B O 1
ATOM 7215 N N . ASP B 1 109 ? -23.359 19.719 34.656 1 87.25 109 ASP B N 1
ATOM 7216 C CA . ASP B 1 109 ? -24 20.688 35.531 1 87.25 109 ASP B CA 1
ATOM 7217 C C . ASP B 1 109 ? -23.5 22.109 35.219 1 87.25 109 ASP B C 1
ATOM 7219 O O . ASP B 1 109 ? -22.391 22.281 34.719 1 87.25 109 ASP B O 1
ATOM 7223 N N . LEU B 1 110 ? -24.422 23.047 35.469 1 91.56 110 LEU B N 1
ATOM 7224 C CA . LEU B 1 110 ? -24.047 24.453 35.438 1 91.56 110 LEU B CA 1
ATOM 7225 C C . LEU B 1 110 ? -23.562 24.922 36.781 1 91.56 110 LEU B C 1
ATOM 7227 O O . LEU B 1 110 ? -24.312 24.875 37.781 1 91.56 110 LEU B O 1
ATOM 7231 N N . ILE B 1 111 ? -22.359 25.375 36.844 1 92.31 111 ILE B N 1
ATOM 7232 C CA . ILE B 1 111 ? -21.734 25.703 38.125 1 92.31 111 ILE B CA 1
ATOM 7233 C C . ILE B 1 111 ? -21.422 27.188 38.188 1 92.31 111 ILE B C 1
ATOM 7235 O O . ILE B 1 111 ? -20.969 27.781 37.188 1 92.31 111 ILE B O 1
ATOM 7239 N N . LEU B 1 112 ? -21.703 27.781 39.281 1 92.62 112 LEU B N 1
ATOM 7240 C CA . LEU B 1 112 ? -21.312 29.141 39.562 1 92.62 112 LEU B CA 1
ATOM 7241 C C . LEU B 1 112 ? -20.172 29.172 40.594 1 92.62 112 LEU B C 1
ATOM 7243 O O . LEU B 1 112 ? -20.281 28.562 41.656 1 92.62 112 LEU B O 1
ATOM 7247 N N . PHE B 1 113 ? -19.109 29.844 40.281 1 92.44 113 PHE B N 1
ATOM 7248 C CA . PHE B 1 113 ? -17.953 30 41.188 1 92.44 113 PHE B CA 1
ATOM 7249 C C . PHE B 1 113 ? -17.844 31.422 41.688 1 92.44 113 PHE B C 1
ATOM 7251 O O . PHE B 1 113 ? -17.875 32.375 40.875 1 92.44 113 PHE B O 1
ATOM 7258 N N . ASP B 1 114 ? -17.75 31.531 42.969 1 90.69 114 ASP B N 1
ATOM 7259 C CA . ASP B 1 114 ? -17.5 32.844 43.594 1 90.69 114 ASP B CA 1
ATOM 7260 C C . ASP B 1 114 ? -16.031 33 43.969 1 90.69 114 ASP B C 1
ATOM 7262 O O . ASP B 1 114 ? -15.516 32.281 44.812 1 90.69 114 ASP B O 1
ATOM 7266 N N . LYS B 1 115 ? -15.391 33.969 43.375 1 87.75 115 LYS B N 1
ATOM 7267 C CA . LYS B 1 115 ? -13.953 34.156 43.531 1 87.75 115 LYS B CA 1
ATOM 7268 C C . LYS B 1 115 ? -13.602 34.562 44.938 1 87.75 115 LYS B C 1
ATOM 7270 O O . LYS B 1 115 ? -12.523 34.25 45.438 1 87.75 115 LYS B O 1
ATOM 7275 N N . ASN B 1 116 ? -14.438 35.312 45.594 1 86.75 116 ASN B N 1
ATOM 7276 C CA . ASN B 1 116 ? -14.156 35.844 46.938 1 86.75 116 ASN B CA 1
ATOM 7277 C C . ASN B 1 116 ? -14.242 34.719 47.969 1 86.75 116 ASN B C 1
ATOM 7279 O O . ASN B 1 116 ? -13.375 34.625 48.844 1 86.75 116 ASN B O 1
ATOM 7283 N N . THR B 1 117 ? -15.172 33.906 47.844 1 87.5 117 THR B N 1
ATOM 7284 C CA . THR B 1 117 ? -15.375 32.844 48.844 1 87.5 117 THR B CA 1
ATOM 7285 C C . THR B 1 117 ? -14.742 31.547 48.375 1 87.5 117 THR B C 1
ATOM 7287 O O . THR B 1 117 ? -14.492 30.656 49.219 1 87.5 117 THR B O 1
ATOM 7290 N N . GLY B 1 118 ? -14.539 31.469 47.188 1 86.62 118 GLY B N 1
ATOM 7291 C CA . GLY B 1 118 ? -14.039 30.219 46.625 1 86.62 118 GLY B CA 1
ATOM 7292 C C . GLY B 1 118 ? -15.109 29.141 46.531 1 86.62 118 GLY B C 1
ATOM 7293 O O . GLY B 1 118 ? -14.805 28 46.188 1 86.62 118 GLY B O 1
ATOM 7294 N N . GLU B 1 119 ? -16.328 29.547 46.688 1 90.31 119 GLU B N 1
ATOM 7295 C CA . GLU B 1 119 ? -17.422 28.578 46.719 1 90.31 119 GLU B CA 1
ATOM 7296 C C . GLU B 1 119 ? -17.906 28.25 45.312 1 90.31 119 GLU B C 1
ATOM 7298 O O . GLU B 1 119 ? -18 29.141 44.469 1 90.31 119 GLU B O 1
ATOM 7303 N N . LYS B 1 120 ? -18.172 26.969 45.062 1 91.69 120 LYS B N 1
ATOM 7304 C CA . LYS B 1 120 ? -18.781 26.453 43.844 1 91.69 120 LYS B CA 1
ATOM 7305 C C . LYS B 1 120 ? -20.219 25.984 44.094 1 91.69 120 LYS B C 1
ATOM 7307 O O . LYS B 1 120 ? -20.438 25.109 44.938 1 91.69 120 LYS B O 1
ATOM 7312 N N . THR B 1 121 ? -21.125 26.625 43.406 1 90.88 121 THR B N 1
ATOM 7313 C CA . THR B 1 121 ? -22.531 26.297 43.594 1 90.88 121 THR B CA 1
ATOM 7314 C C . THR B 1 121 ? -23.109 25.719 42.281 1 90.88 121 THR B C 1
ATOM 7316 O O . THR B 1 121 ? -22.938 26.297 41.219 1 90.88 121 THR B O 1
ATOM 7319 N N . THR B 1 122 ? -23.797 24.609 42.438 1 89.88 122 THR B N 1
ATOM 7320 C CA . THR B 1 122 ? -24.516 24.078 41.281 1 89.88 122 THR B CA 1
ATOM 7321 C C . THR B 1 122 ? -25.812 24.859 41.062 1 89.88 122 THR B C 1
ATOM 7323 O O . THR B 1 122 ? -26.688 24.875 41.938 1 89.88 122 THR B O 1
ATOM 7326 N N . LEU B 1 123 ? -25.922 25.375 39.938 1 90.44 123 LEU B N 1
ATOM 7327 C CA . LEU B 1 123 ? -27.109 26.172 39.594 1 90.44 123 LEU B CA 1
ATOM 7328 C C . LEU B 1 123 ? -28.172 25.297 38.938 1 90.44 123 LEU B C 1
ATOM 7330 O O . LEU B 1 123 ? -29.359 25.469 39.188 1 90.44 123 LEU B O 1
ATOM 7334 N N . VAL B 1 124 ? -27.75 24.547 38 1 87.44 124 VAL B N 1
ATOM 7335 C CA . VAL B 1 124 ? -28.656 23.703 37.219 1 87.44 124 VAL B CA 1
ATOM 7336 C C . VAL B 1 124 ? -28.031 22.328 37 1 87.44 124 VAL B C 1
ATOM 7338 O O . VAL B 1 124 ? -26.859 22.219 36.656 1 87.44 124 VAL B O 1
ATOM 7341 N N . SER B 1 125 ? -28.766 21.234 37.312 1 85.81 125 SER B N 1
ATOM 7342 C CA . SER B 1 125 ? -28.484 19.875 36.844 1 85.81 125 SER B CA 1
ATOM 7343 C C . SER B 1 125 ? -29.406 19.469 35.688 1 85.81 125 SER B C 1
ATOM 7345 O O . SER B 1 125 ? -30.469 18.891 35.938 1 85.81 125 SER B O 1
ATOM 7347 N N . PHE B 1 126 ? -28.984 19.688 34.594 1 77.88 126 PHE B N 1
ATOM 7348 C CA . PHE B 1 126 ? -29.828 19.656 33.406 1 77.88 126 PHE B CA 1
ATOM 7349 C C . PHE B 1 126 ? -30.016 18.234 32.906 1 77.88 126 PHE B C 1
ATOM 7351 O O . PHE B 1 126 ? -31.047 17.891 32.312 1 77.88 126 PHE B O 1
ATOM 7358 N N . GLY B 1 127 ? -29.141 17.266 33.188 1 72.69 127 GLY B N 1
ATOM 7359 C CA . GLY B 1 127 ? -29.203 15.883 32.719 1 72.69 127 GLY B CA 1
ATOM 7360 C C . GLY B 1 127 ? -28.625 15.711 31.328 1 72.69 127 GLY B C 1
ATOM 7361 O O . GLY B 1 127 ? -28.047 14.664 31.016 1 72.69 127 GLY B O 1
ATOM 7362 N N . ASP B 1 128 ? -28.875 16.641 30.484 1 78.75 128 ASP B N 1
ATOM 7363 C CA . ASP B 1 128 ? -28.234 16.625 29.172 1 78.75 128 ASP B CA 1
ATOM 7364 C C . ASP B 1 128 ? -26.938 17.422 29.172 1 78.75 128 ASP B C 1
ATOM 7366 O O . ASP B 1 128 ? -26.672 18.172 30.109 1 78.75 128 ASP B O 1
ATOM 7370 N N . ARG B 1 129 ? -26.203 17.125 28.188 1 85.62 129 ARG B N 1
ATOM 7371 C CA . ARG B 1 129 ? -24.969 17.891 28.062 1 85.62 129 ARG B CA 1
ATOM 7372 C C . ARG B 1 129 ? -25.25 19.375 27.812 1 85.62 129 ARG B C 1
ATOM 7374 O O . ARG B 1 129 ? -26.047 19.719 26.953 1 85.62 129 ARG B O 1
ATOM 7381 N N . ILE B 1 130 ? -24.75 20.281 28.656 1 87.81 130 ILE B N 1
ATOM 7382 C CA . ILE B 1 130 ? -24.891 21.734 28.5 1 87.81 130 ILE B CA 1
ATOM 7383 C C . ILE B 1 130 ? -23.547 22.344 28.109 1 87.81 130 ILE B C 1
ATOM 7385 O O . ILE B 1 130 ? -22.484 21.781 28.406 1 87.81 130 ILE B O 1
ATOM 7389 N N . SER B 1 131 ? -23.531 23.438 27.359 1 89.81 131 SER B N 1
ATOM 7390 C CA . SER B 1 131 ? -22.328 24.141 26.922 1 89.81 131 SER B CA 1
ATOM 7391 C C . SER B 1 131 ? -22.562 25.625 26.781 1 89.81 131 SER B C 1
ATOM 7393 O O . SER B 1 131 ? -23.703 26.094 26.891 1 89.81 131 SER B O 1
ATOM 7395 N N . ASN B 1 132 ? -21.453 26.391 26.688 1 88 132 ASN B N 1
ATOM 7396 C CA . ASN B 1 132 ? -21.438 27.828 26.375 1 88 132 ASN B CA 1
ATOM 7397 C C . ASN B 1 132 ? -22.219 28.641 27.391 1 88 132 ASN B C 1
ATOM 7399 O O . ASN B 1 132 ? -23.094 29.422 27.031 1 88 132 ASN B O 1
ATOM 7403 N N . ALA B 1 133 ? -22 28.328 28.609 1 89.44 133 ALA B N 1
ATOM 7404 C CA . ALA B 1 133 ? -22.625 29.094 29.688 1 89.44 133 ALA B CA 1
ATOM 7405 C C . ALA B 1 133 ? -22.078 30.516 29.734 1 89.44 133 ALA B C 1
ATOM 7407 O O . ALA B 1 133 ? -20.859 30.719 29.719 1 89.44 133 ALA B O 1
ATOM 7408 N N . LYS B 1 134 ? -22.953 31.484 29.797 1 89.5 134 LYS B N 1
ATOM 7409 C CA . LYS B 1 134 ? -22.547 32.875 29.812 1 89.5 134 LYS B CA 1
ATOM 7410 C C . LYS B 1 134 ? -23.516 33.719 30.625 1 89.5 134 LYS B C 1
ATOM 7412 O O . LYS B 1 134 ? -24.719 33.5 30.625 1 89.5 134 LYS B O 1
ATOM 7417 N N . PHE B 1 135 ? -23 34.781 31.312 1 87.38 135 PHE B N 1
ATOM 7418 C CA . PHE B 1 135 ? -23.828 35.781 31.938 1 87.38 135 PHE B CA 1
ATOM 7419 C C . PHE B 1 135 ? -24.484 36.688 30.891 1 87.38 135 PHE B C 1
ATOM 7421 O O . PHE B 1 135 ? -23.828 37.062 29.906 1 87.38 135 PHE B O 1
ATOM 7428 N N . LEU B 1 136 ? -25.75 36.938 31.078 1 84.75 136 LEU B N 1
ATOM 7429 C CA . LEU B 1 136 ? -26.375 37.969 30.25 1 84.75 136 LEU B CA 1
ATOM 7430 C C . LEU B 1 136 ? -26.078 39.344 30.797 1 84.75 136 LEU B C 1
ATOM 7432 O O . LEU B 1 136 ? -25.391 39.5 31.812 1 84.75 136 LEU B O 1
ATOM 7436 N N . TRP B 1 137 ? -26.547 40.438 30.094 1 78.94 137 TRP B N 1
ATOM 7437 C CA . TRP B 1 137 ? -26.125 41.812 30.344 1 78.94 137 TRP B CA 1
ATOM 7438 C C . TRP B 1 137 ? -26.453 42.219 31.766 1 78.94 137 TRP B C 1
ATOM 7440 O O . TRP B 1 137 ? -25.703 42.969 32.406 1 78.94 137 TRP B O 1
ATOM 7450 N N . ASP B 1 138 ? -27.594 41.781 32.312 1 78.44 138 ASP B N 1
ATOM 7451 C CA . ASP B 1 138 ? -28 42.188 33.656 1 78.44 138 ASP B CA 1
ATOM 7452 C C . ASP B 1 138 ? -27.328 41.344 34.719 1 78.44 138 ASP B C 1
ATOM 7454 O O . ASP B 1 138 ? -27.469 41.594 35.906 1 78.44 138 ASP B O 1
ATOM 7458 N N . GLU B 1 139 ? -26.531 40.25 34.281 1 82.62 139 GLU B N 1
ATOM 7459 C CA . GLU B 1 139 ? -25.75 39.312 35.094 1 82.62 139 GLU B CA 1
ATOM 7460 C C . GLU B 1 139 ? -26.641 38.562 36.062 1 82.62 139 GLU B C 1
ATOM 7462 O O . GLU B 1 139 ? -26.141 37.75 36.875 1 82.62 139 GLU B O 1
ATOM 7467 N N . ARG B 1 140 ? -27.922 38.844 36 1 85.75 140 ARG B N 1
ATOM 7468 C CA . ARG B 1 140 ? -28.891 38.094 36.781 1 85.75 140 ARG B CA 1
ATOM 7469 C C . ARG B 1 140 ? -29.312 36.812 36.031 1 85.75 140 ARG B C 1
ATOM 7471 O O . ARG B 1 140 ? -29.75 35.844 36.656 1 85.75 140 ARG B O 1
ATOM 7478 N N . LYS B 1 141 ? -29.141 37 34.875 1 88.75 141 LYS B N 1
ATOM 7479 C CA . LYS B 1 141 ? -29.516 35.844 34.062 1 88.75 141 LYS B CA 1
ATOM 7480 C C . LYS B 1 141 ? -28.281 35.156 33.469 1 88.75 141 LYS B C 1
ATOM 7482 O O . LYS B 1 141 ? -27.281 35.844 33.188 1 88.75 141 LYS B O 1
ATOM 7487 N N . ILE B 1 142 ? -28.375 33.844 33.344 1 91 142 ILE B N 1
ATOM 7488 C CA . ILE B 1 142 ? -27.328 33.031 32.75 1 91 142 ILE B CA 1
ATOM 7489 C C . ILE B 1 142 ? -27.906 32.188 31.609 1 91 142 ILE B C 1
ATOM 7491 O O . ILE B 1 142 ? -28.922 31.531 31.781 1 91 142 ILE B O 1
ATOM 7495 N N . ALA B 1 143 ? -27.297 32.281 30.516 1 90.12 143 ALA B N 1
ATOM 7496 C CA . ALA B 1 143 ? -27.703 31.484 29.375 1 90.12 143 ALA B CA 1
ATOM 7497 C C . ALA B 1 143 ? -26.781 30.297 29.172 1 90.12 143 ALA B C 1
ATOM 7499 O O . ALA B 1 143 ? -25.578 30.375 29.453 1 90.12 143 ALA B O 1
ATOM 7500 N N . PHE B 1 144 ? -27.234 29.203 28.672 1 90.56 144 PHE B N 1
ATOM 7501 C CA . PHE B 1 144 ? -26.438 28.047 28.266 1 90.56 144 PHE B CA 1
ATOM 7502 C C . PHE B 1 144 ? -27.125 27.281 27.141 1 90.56 144 PHE B C 1
ATOM 7504 O O . PHE B 1 144 ? -28.281 27.562 26.812 1 90.56 144 PHE B O 1
ATOM 7511 N N . GLN B 1 145 ? -26.375 26.484 26.516 1 91.06 145 GLN B N 1
ATOM 7512 C CA . GLN B 1 145 ? -26.875 25.734 25.359 1 91.06 145 GLN B CA 1
ATOM 7513 C C . GLN B 1 145 ? -27.062 24.266 25.719 1 91.06 145 GLN B C 1
ATOM 7515 O O . GLN B 1 145 ? -26.25 23.688 26.438 1 91.06 145 GLN B O 1
ATOM 7520 N N . ALA B 1 146 ? -28.094 23.656 25.25 1 87.88 146 ALA B N 1
ATOM 7521 C CA . ALA B 1 146 ? -28.359 22.219 25.344 1 87.88 146 ALA B CA 1
ATOM 7522 C C . ALA B 1 146 ? -29.219 21.734 24.172 1 87.88 146 ALA B C 1
ATOM 7524 O O . ALA B 1 146 ? -30.203 22.391 23.797 1 87.88 146 ALA B O 1
ATOM 7525 N N . ASN B 1 147 ? -28.781 20.656 23.516 1 84.44 147 ASN B N 1
ATOM 7526 C CA . ASN B 1 147 ? -29.531 20.031 22.438 1 84.44 147 ASN B CA 1
ATOM 7527 C C . ASN B 1 147 ? -29.891 21.047 21.359 1 84.44 147 ASN B C 1
ATOM 7529 O O . ASN B 1 147 ? -31.047 21.172 20.953 1 84.44 147 ASN B O 1
ATOM 7533 N N . ASN B 1 148 ? -29.016 21.922 20.969 1 88.44 148 ASN B N 1
ATOM 7534 C CA . ASN B 1 148 ? -29.125 22.906 19.906 1 88.44 148 ASN B CA 1
ATOM 7535 C C . ASN B 1 148 ? -30.094 24.016 20.266 1 88.44 148 ASN B C 1
ATOM 7537 O O . ASN B 1 148 ? -30.656 24.672 19.375 1 88.44 148 ASN B O 1
ATOM 7541 N N . ASN B 1 149 ? -30.359 24.125 21.5 1 90.75 149 ASN B N 1
ATOM 7542 C CA . ASN B 1 149 ? -31.234 25.203 21.953 1 90.75 149 ASN B CA 1
ATOM 7543 C C . ASN B 1 149 ? -30.594 26.016 23.078 1 90.75 149 ASN B C 1
ATOM 7545 O O . ASN B 1 149 ? -29.625 25.562 23.703 1 90.75 149 ASN B O 1
ATOM 7549 N N . ILE B 1 150 ? -31.125 27.188 23.25 1 92.62 150 ILE B N 1
ATOM 7550 C CA . ILE B 1 150 ? -30.641 28.062 24.312 1 92.62 150 ILE B CA 1
ATOM 7551 C C . ILE B 1 150 ? -31.625 28.062 25.469 1 92.62 150 ILE B C 1
ATOM 7553 O O . ILE B 1 150 ? -32.844 28.141 25.281 1 92.62 150 ILE B O 1
ATOM 7557 N N . TYR B 1 151 ? -31.109 27.969 26.641 1 90.06 151 TYR B N 1
ATOM 7558 C CA . TYR B 1 151 ? -31.828 28.078 27.906 1 90.06 151 TYR B CA 1
ATOM 7559 C C . TYR B 1 151 ? -31.312 29.25 28.734 1 90.06 151 TYR B C 1
ATOM 7561 O O . TYR B 1 151 ? -30.141 29.594 28.672 1 90.06 151 TYR B O 1
ATOM 7569 N N . VAL B 1 152 ? -32.219 29.859 29.453 1 90.5 152 VAL B N 1
ATOM 7570 C CA . VAL B 1 152 ? -31.828 30.984 30.297 1 90.5 152 VAL B CA 1
ATOM 7571 C C . VAL B 1 152 ? -32.312 30.75 31.719 1 90.5 152 VAL B C 1
ATOM 7573 O O . VAL B 1 152 ? -33.5 30.453 31.938 1 90.5 152 VAL B O 1
ATOM 7576 N N . LEU B 1 153 ? -31.391 30.859 32.625 1 90.12 153 LEU B N 1
ATOM 7577 C CA . LEU B 1 153 ? -31.688 30.781 34.031 1 90.12 153 LEU B CA 1
ATOM 7578 C C . LEU B 1 153 ? -31.75 32.188 34.656 1 90.12 153 LEU B C 1
ATOM 7580 O O . LEU B 1 153 ? -30.781 32.938 34.562 1 90.12 153 LEU B O 1
ATOM 7584 N N . ASP B 1 154 ? -32.875 32.5 35.281 1 87.44 154 ASP B N 1
ATOM 7585 C CA . ASP B 1 154 ? -33 33.719 36.062 1 87.44 154 ASP B CA 1
ATOM 7586 C C . ASP B 1 154 ? -32.656 33.469 37.531 1 87.44 154 ASP B C 1
ATOM 7588 O O . ASP B 1 154 ? -33.438 32.812 38.25 1 87.44 154 ASP B O 1
ATOM 7592 N N . ARG B 1 155 ? -31.562 34.031 37.938 1 88.88 155 ARG B N 1
ATOM 7593 C CA . ARG B 1 155 ? -31.047 33.719 39.281 1 88.88 155 ARG B CA 1
ATOM 7594 C C . ARG B 1 155 ? -31.906 34.375 40.344 1 88.88 155 ARG B C 1
ATOM 7596 O O . ARG B 1 155 ? -31.859 33.969 41.531 1 88.88 155 ARG B O 1
ATOM 7603 N N . SER B 1 156 ? -32.688 35.375 39.969 1 85.25 156 SER B N 1
ATOM 7604 C CA . SER B 1 156 ? -33.5 36.094 40.938 1 85.25 156 SER B CA 1
ATOM 7605 C C . SER B 1 156 ? -34.688 35.219 41.406 1 85.25 156 SER B C 1
ATOM 7607 O O . SER B 1 156 ? -35.062 35.281 42.594 1 85.25 156 SER B O 1
ATOM 7609 N N . ASN B 1 157 ? -35.156 34.406 40.531 1 80.38 157 ASN B N 1
ATOM 7610 C CA . ASN B 1 157 ? -36.312 33.594 40.906 1 80.38 157 ASN B CA 1
ATOM 7611 C C . ASN B 1 157 ? -36.094 32.125 40.594 1 80.38 157 ASN B C 1
ATOM 7613 O O . ASN B 1 157 ? -36.969 31.297 40.875 1 80.38 157 ASN B O 1
ATOM 7617 N N . GLY B 1 158 ? -35 31.859 40.031 1 82.62 158 GLY B N 1
ATOM 7618 C CA . GLY B 1 158 ? -34.656 30.469 39.781 1 82.62 158 GLY B CA 1
ATOM 7619 C C . GLY B 1 158 ? -35.344 29.906 38.562 1 82.62 158 GLY B C 1
ATOM 7620 O O . GLY B 1 158 ? -35.219 28.719 38.25 1 82.62 158 GLY B O 1
ATOM 7621 N N . LYS B 1 159 ? -36 30.703 37.875 1 82.88 159 LYS B N 1
ATOM 7622 C CA . LYS B 1 159 ? -36.75 30.234 36.719 1 82.88 159 LYS B CA 1
ATOM 7623 C C . LYS B 1 159 ? -35.812 29.875 35.562 1 82.88 159 LYS B C 1
ATOM 7625 O O . LYS B 1 159 ? -34.938 30.672 35.188 1 82.88 159 LYS B O 1
ATOM 7630 N N . LEU B 1 160 ? -36 28.672 35.031 1 88.62 160 LEU B N 1
ATOM 7631 C CA . LEU B 1 160 ? -35.281 28.203 33.844 1 88.62 160 LEU B CA 1
ATOM 7632 C C . LEU B 1 160 ? -36.219 28.203 32.625 1 88.62 160 LEU B C 1
ATOM 7634 O O . LEU B 1 160 ? -37.312 27.609 32.688 1 88.62 160 LEU B O 1
ATOM 7638 N N . SER B 1 161 ? -35.844 28.891 31.578 1 88.25 161 SER B N 1
ATOM 7639 C CA . SER B 1 161 ? -36.688 29.016 30.391 1 88.25 161 SER B CA 1
ATOM 7640 C C . SER B 1 161 ? -35.938 28.578 29.141 1 88.25 161 SER B C 1
ATOM 7642 O O . SER B 1 161 ? -34.781 28.922 28.953 1 88.25 161 SER B O 1
ATOM 7644 N N . LYS B 1 162 ? -36.594 27.797 28.344 1 89 162 LYS B N 1
ATOM 7645 C CA . LYS B 1 162 ? -36.094 27.531 27 1 89 162 LYS B CA 1
ATOM 7646 C C . LYS B 1 162 ? -36.469 28.656 26.047 1 89 162 LYS B C 1
ATOM 7648 O O . LYS B 1 162 ? -37.625 28.938 25.812 1 89 162 LYS B O 1
ATOM 7653 N N . ILE B 1 163 ? -35.5 29.25 25.453 1 88.81 163 ILE B N 1
ATOM 7654 C CA . ILE B 1 163 ? -35.75 30.5 24.734 1 88.81 163 ILE B CA 1
ATOM 7655 C C . ILE B 1 163 ? -35.812 30.234 23.234 1 88.81 163 ILE B C 1
ATOM 7657 O O . ILE B 1 163 ? -36.375 31.047 22.484 1 88.81 163 ILE B O 1
ATOM 7661 N N . THR B 1 164 ? -35.188 29.141 22.812 1 91.25 164 THR B N 1
ATOM 7662 C CA . THR B 1 164 ? -35.25 28.797 21.406 1 91.25 164 THR B CA 1
ATOM 7663 C C . THR B 1 164 ? -35.906 27.453 21.188 1 91.25 164 THR B C 1
ATOM 7665 O O . THR B 1 164 ? -35.938 26.609 22.094 1 91.25 164 THR B O 1
ATOM 7668 N N . ARG B 1 165 ? -36.562 27.172 19.953 1 89.56 165 ARG B N 1
ATOM 7669 C CA . ARG B 1 165 ? -37.094 25.891 19.516 1 89.56 165 ARG B CA 1
ATOM 7670 C C . ARG B 1 165 ? -36.531 25.484 18.156 1 89.56 165 ARG B C 1
ATOM 7672 O O . ARG B 1 165 ? -37.156 25.719 17.125 1 89.56 165 ARG B O 1
ATOM 7679 N N . ILE B 1 166 ? -35.438 24.938 18.219 1 91.38 166 ILE B N 1
ATOM 7680 C CA . ILE B 1 166 ? -34.75 24.438 17.031 1 91.38 166 ILE B CA 1
ATOM 7681 C C . ILE B 1 166 ? -34.719 22.922 17.062 1 91.38 166 ILE B C 1
ATOM 7683 O O . ILE B 1 166 ? -34.312 22.312 18.062 1 91.38 166 ILE B O 1
ATOM 7687 N N . SER B 1 167 ? -35.156 22.297 16.047 1 87.69 167 SER B N 1
ATOM 7688 C CA . SER B 1 167 ? -35.219 20.844 15.977 1 87.69 167 SER B CA 1
ATOM 7689 C C . SER B 1 167 ? -34.438 20.297 14.789 1 87.69 167 SER B C 1
ATOM 7691 O O . SER B 1 167 ? -34.375 20.953 13.734 1 87.69 167 SER B O 1
ATOM 7693 N N . ALA B 1 168 ? -33.906 19.203 15.039 1 86.06 168 ALA B N 1
ATOM 7694 C CA . ALA B 1 168 ? -33.25 18.5 13.938 1 86.06 168 ALA B CA 1
ATOM 7695 C C . ALA B 1 168 ? -34.281 17.922 12.969 1 86.06 168 ALA B C 1
ATOM 7697 O O . ALA B 1 168 ? -35.438 17.703 13.336 1 86.06 168 ALA B O 1
ATOM 7698 N N . GLY B 1 169 ? -33.938 17.656 11.781 1 82.12 169 GLY B N 1
ATOM 7699 C CA . GLY B 1 169 ? -34.781 16.984 10.797 1 82.12 169 GLY B CA 1
ATOM 7700 C C . GLY B 1 169 ? -35.781 17.922 10.125 1 82.12 169 GLY B C 1
ATOM 7701 O O . GLY B 1 169 ? -35.531 19.141 10.062 1 82.12 169 GLY B O 1
ATOM 7702 N N . THR B 1 170 ? -36.719 17.344 9.398 1 83.12 170 THR B N 1
ATOM 7703 C CA . THR B 1 170 ? -37.688 18.109 8.656 1 83.12 170 THR B CA 1
ATOM 7704 C C . THR B 1 170 ? -39.031 18.141 9.406 1 83.12 170 THR B C 1
ATOM 7706 O O . THR B 1 170 ? -39.281 17.312 10.273 1 83.12 170 THR B O 1
ATOM 7709 N N . LYS B 1 171 ? -39.719 19.266 9.172 1 76.44 171 LYS B N 1
ATOM 7710 C CA . LYS B 1 171 ? -41.062 19.391 9.75 1 76.44 171 LYS B CA 1
ATOM 7711 C C . LYS B 1 171 ? -41.875 18.125 9.5 1 76.44 171 LYS B C 1
ATOM 7713 O O . LYS B 1 171 ? -41.906 17.609 8.383 1 76.44 171 LYS B O 1
ATOM 7718 N N . PRO B 1 172 ? -42.344 17.5 10.461 1 66.31 172 PRO B N 1
ATOM 7719 C CA . PRO B 1 172 ? -43.156 16.312 10.266 1 66.31 172 PRO B CA 1
ATOM 7720 C C . PRO B 1 172 ? -44.344 16.578 9.312 1 66.31 172 PRO B C 1
ATOM 7722 O O . PRO B 1 172 ? -45.031 17.594 9.43 1 66.31 172 PRO B O 1
ATOM 7725 N N . GLU B 1 173 ? -44.031 16.219 8.07 1 58.56 173 GLU B N 1
ATOM 7726 C CA . GLU B 1 173 ? -45.156 16.344 7.141 1 58.56 173 GLU B CA 1
ATOM 7727 C C . GLU B 1 173 ? -46.375 15.57 7.645 1 58.56 173 GLU B C 1
ATOM 7729 O O . GLU B 1 173 ? -46.25 14.445 8.133 1 58.56 173 GLU B O 1
ATOM 7734 N N . THR B 1 174 ? -47.281 16.25 8.07 1 46.78 174 THR B N 1
ATOM 7735 C CA . THR B 1 174 ? -48.5 15.484 8.164 1 46.78 174 THR B CA 1
ATOM 7736 C C . THR B 1 174 ? -48.781 14.75 6.852 1 46.78 174 THR B C 1
ATOM 7738 O O . THR B 1 174 ? -49.031 15.375 5.824 1 46.78 174 THR B O 1
ATOM 7741 N N . LYS B 1 175 ? -47.938 13.781 6.59 1 46.81 175 LYS B N 1
ATOM 7742 C CA . LYS B 1 175 ? -48.281 13.047 5.371 1 46.81 175 LYS B CA 1
ATOM 7743 C C . LYS B 1 175 ? -49.781 13.016 5.145 1 46.81 175 LYS B C 1
ATOM 7745 O O . LYS B 1 175 ? -50.531 12.531 5.988 1 46.81 175 LYS B O 1
ATOM 7750 N N . PRO B 1 176 ? -50.188 13.805 4.234 1 45.66 176 PRO B N 1
ATOM 7751 C CA . PRO B 1 176 ? -51.594 13.43 3.955 1 45.66 176 PRO B CA 1
ATOM 7752 C C . PRO B 1 176 ? -51.75 11.93 3.709 1 45.66 176 PRO B C 1
ATOM 7754 O O . PRO B 1 176 ? -50.812 11.273 3.219 1 45.66 176 PRO B O 1
ATOM 7757 N N . GLU B 1 177 ? -52.438 11.32 4.488 1 43.28 177 GLU B N 1
ATOM 7758 C CA . GLU B 1 177 ? -52.719 9.945 4.117 1 43.28 177 GLU B CA 1
ATOM 7759 C C . GLU B 1 177 ? -52.812 9.789 2.604 1 43.28 177 GLU B C 1
ATOM 7761 O O . GLU B 1 177 ? -53.75 10.32 1.977 1 43.28 177 GLU B O 1
ATOM 7766 N N . ASN B 1 178 ? -51.719 10.023 1.996 1 44.56 178 ASN B N 1
ATOM 7767 C CA . ASN B 1 178 ? -51.812 9.773 0.563 1 44.56 178 ASN B CA 1
ATOM 7768 C C . ASN B 1 178 ? -52.406 8.391 0.277 1 44.56 178 ASN B C 1
ATOM 7770 O O . ASN B 1 178 ? -51.688 7.383 0.372 1 44.56 178 ASN B O 1
ATOM 7774 N N . LEU B 1 179 ? -53.531 8.312 0.408 1 50.41 179 LEU B N 1
ATOM 7775 C CA . LEU B 1 179 ? -54.188 7.109 -0.096 1 50.41 179 LEU B CA 1
ATOM 7776 C C . LEU B 1 179 ? -53.844 6.879 -1.564 1 50.41 179 LEU B C 1
ATOM 7778 O O . LEU B 1 179 ? -53.812 7.824 -2.357 1 50.41 179 LEU B O 1
ATOM 7782 N N . GLU B 1 180 ? -53.125 5.879 -1.818 1 51.19 180 GLU B N 1
ATOM 7783 C CA . GLU B 1 180 ? -52.969 5.531 -3.227 1 51.19 180 GLU B CA 1
ATOM 7784 C C . GLU B 1 180 ? -54.25 5.84 -4.012 1 51.19 180 GLU B C 1
ATOM 7786 O O . GLU B 1 180 ? -55.344 5.855 -3.443 1 51.19 180 GLU B O 1
ATOM 7791 N N . GLN B 1 181 ? -54.062 6.215 -5.125 1 53 181 GLN B N 1
ATOM 7792 C CA . GLN B 1 181 ? -55.188 6.562 -5.988 1 53 181 GLN B CA 1
ATOM 7793 C C . GLN B 1 181 ? -56.344 5.594 -5.793 1 53 181 GLN B C 1
ATOM 7795 O O . GLN B 1 181 ? -57.5 6.008 -5.727 1 53 181 GLN B O 1
ATOM 7800 N N . ARG B 1 182 ? -55.938 4.375 -5.742 1 54.91 182 ARG B N 1
ATOM 7801 C CA . ARG B 1 182 ? -56.969 3.352 -5.551 1 54.91 182 ARG B CA 1
ATOM 7802 C C . ARG B 1 182 ? -57.594 3.453 -4.164 1 54.91 182 ARG B C 1
ATOM 7804 O O . ARG B 1 182 ? -58.812 3.314 -4.012 1 54.91 182 ARG B O 1
ATOM 7811 N N . GLU B 1 183 ? -56.844 3.689 -3.336 1 59.34 183 GLU B N 1
ATOM 7812 C CA . GLU B 1 183 ? -57.344 3.799 -1.97 1 59.34 183 GLU B CA 1
ATOM 7813 C C . GLU B 1 183 ? -58.125 5.098 -1.771 1 59.34 183 GLU B C 1
ATOM 7815 O O . GLU B 1 183 ? -59.125 5.121 -1.059 1 59.34 183 GLU B O 1
ATOM 7820 N N . GLN B 1 184 ? -57.719 6 -2.379 1 61.91 184 GLN B N 1
ATOM 7821 C CA . GLN B 1 184 ? -58.406 7.273 -2.391 1 61.91 184 GLN B CA 1
ATOM 7822 C C . GLN B 1 184 ? -59.75 7.145 -3.102 1 61.91 184 GLN B C 1
ATOM 7824 O O . GLN B 1 184 ? -60.781 7.672 -2.633 1 61.91 184 GLN B O 1
ATOM 7829 N N . TRP B 1 185 ? -59.594 6.48 -4.266 1 59.31 185 TRP B N 1
ATOM 7830 C CA . TRP B 1 185 ? -60.812 6.191 -4.984 1 59.31 185 TRP B CA 1
ATOM 7831 C C . TRP B 1 185 ? -61.75 5.352 -4.125 1 59.31 185 TRP B C 1
ATOM 7833 O O . TRP B 1 185 ? -62.969 5.637 -4.051 1 59.31 185 TRP B O 1
ATOM 7843 N N . LEU B 1 186 ? -61.281 4.406 -3.467 1 63 186 LEU B N 1
ATOM 7844 C CA . LEU B 1 186 ? -62.094 3.561 -2.58 1 63 186 LEU B CA 1
ATOM 7845 C C . LEU B 1 186 ? -62.625 4.367 -1.41 1 63 186 LEU B C 1
ATOM 7847 O O . LEU B 1 186 ? -63.781 4.176 -1.008 1 63 186 LEU B O 1
ATOM 7851 N N . LYS B 1 187 ? -61.938 5.227 -1.011 1 66.25 187 LYS B N 1
ATOM 7852 C CA . LYS B 1 187 ? -62.375 6.094 0.076 1 66.25 187 LYS B CA 1
ATOM 7853 C C . LYS B 1 187 ? -63.469 7.055 -0.398 1 66.25 187 LYS B C 1
ATOM 7855 O O . LYS B 1 187 ? -64.5 7.223 0.267 1 66.25 187 LYS B O 1
ATOM 7860 N N . GLU B 1 188 ? -63.219 7.574 -1.478 1 66.06 188 GLU B N 1
ATOM 7861 C CA . GLU B 1 188 ? -64.188 8.484 -2.047 1 66.06 188 GLU B CA 1
ATOM 7862 C C . GLU B 1 188 ? -65.5 7.75 -2.4 1 66.06 188 GLU B C 1
ATOM 7864 O O . GLU B 1 188 ? -66.625 8.258 -2.172 1 66.06 188 GLU B O 1
ATOM 7869 N N . ASP B 1 189 ? -65.25 6.547 -2.994 1 61.12 189 ASP B N 1
ATOM 7870 C CA . ASP B 1 189 ? -66.375 5.695 -3.326 1 61.12 189 ASP B CA 1
ATOM 7871 C C . ASP B 1 189 ? -67.188 5.273 -2.068 1 61.12 189 ASP B C 1
ATOM 7873 O O . ASP B 1 189 ? -68.375 5.309 -2.035 1 61.12 189 ASP B O 1
ATOM 7877 N N . ASN B 1 190 ? -66.438 5.047 -1.127 1 65.19 190 ASN B N 1
ATOM 7878 C CA . ASN B 1 190 ? -67.062 4.68 0.139 1 65.19 190 ASN B CA 1
ATOM 7879 C C . ASN B 1 190 ? -67.75 5.875 0.789 1 65.19 190 ASN B C 1
ATOM 7881 O O . ASN B 1 190 ? -68.812 5.738 1.346 1 65.19 190 ASN B O 1
ATOM 7885 N N . LEU B 1 191 ? -67.25 6.957 0.656 1 67.81 191 LEU B N 1
ATOM 7886 C CA . LEU B 1 191 ? -67.875 8.172 1.219 1 67.81 191 LEU B CA 1
ATOM 7887 C C . LEU B 1 191 ? -69.062 8.617 0.425 1 67.81 191 LEU B C 1
ATOM 7889 O O . LEU B 1 191 ? -70 9.172 0.991 1 67.81 191 LEU B O 1
ATOM 7893 N N . GLN B 1 192 ? -69.062 8.258 -0.827 1 62.56 192 GLN B N 1
ATOM 7894 C CA . GLN B 1 192 ? -70.25 8.547 -1.671 1 62.56 192 GLN B CA 1
ATOM 7895 C C . GLN B 1 192 ? -71.375 7.547 -1.419 1 62.56 192 GLN B C 1
ATOM 7897 O O . GLN B 1 192 ? -72.562 7.926 -1.402 1 62.56 192 GLN B O 1
ATOM 7902 N N . LEU B 1 193 ? -70.938 6.258 -1.132 1 60.78 193 LEU B N 1
ATOM 7903 C CA . LEU B 1 193 ? -71.938 5.191 -1.047 1 60.78 193 LEU B CA 1
ATOM 7904 C C . LEU B 1 193 ? -72.5 5.066 0.373 1 60.78 193 LEU B C 1
ATOM 7906 O O . LEU B 1 193 ? -73.625 4.727 0.567 1 60.78 193 LEU B O 1
ATOM 7910 N N . LEU B 1 194 ? -71.562 5.379 1.313 1 61.78 194 LEU B N 1
ATOM 7911 C CA . LEU B 1 194 ? -72 5.125 2.686 1 61.78 194 LEU B CA 1
ATOM 7912 C C . LEU B 1 194 ? -72.125 6.426 3.467 1 61.78 194 LEU B C 1
ATOM 7914 O O . LEU B 1 194 ? -71.062 7.02 3.852 1 61.78 194 LEU B O 1
ATOM 7918 N N . GLU B 1 195 ? -73.25 6.773 3.697 1 60.41 195 GLU B N 1
ATOM 7919 C CA . GLU B 1 195 ? -73.625 8.062 4.277 1 60.41 195 GLU B CA 1
ATOM 7920 C C . GLU B 1 195 ? -73 8.234 5.672 1 60.41 195 GLU B C 1
ATOM 7922 O O . GLU B 1 195 ? -72.5 9.312 6.016 1 60.41 195 GLU B O 1
ATOM 7927 N N . VAL B 1 196 ? -73.188 7.199 6.41 1 60.03 196 VAL B N 1
ATOM 7928 C CA . VAL B 1 196 ? -72.688 7.25 7.789 1 60.03 196 VAL B CA 1
ATOM 7929 C C . VAL B 1 196 ? -71.188 7.516 7.809 1 60.03 196 VAL B C 1
ATOM 7931 O O . VAL B 1 196 ? -70.688 8.297 8.625 1 60.03 196 VAL B O 1
ATOM 7934 N N . VAL B 1 197 ? -70.5 6.902 6.93 1 62.09 197 VAL B N 1
ATOM 7935 C CA . VAL B 1 197 ? -69.062 7.039 6.855 1 62.09 197 VAL B CA 1
ATOM 7936 C C . VAL B 1 197 ? -68.688 8.461 6.418 1 62.09 197 VAL B C 1
ATOM 7938 O O . VAL B 1 197 ? -67.75 9.055 6.934 1 62.09 197 VAL B O 1
ATOM 7941 N N . ARG B 1 198 ? -69.562 8.945 5.648 1 65.38 198 ARG B N 1
ATOM 7942 C CA . ARG B 1 198 ? -69.375 10.312 5.176 1 65.38 198 ARG B CA 1
ATOM 7943 C C . ARG B 1 198 ? -69.562 11.312 6.309 1 65.38 198 ARG B C 1
ATOM 7945 O O . ARG B 1 198 ? -68.812 12.25 6.457 1 65.38 198 ARG B O 1
ATOM 7952 N N . GLN B 1 199 ? -70.625 11.07 6.984 1 64.56 199 GLN B N 1
ATOM 7953 C CA . GLN B 1 199 ? -70.938 11.961 8.102 1 64.56 199 GLN B CA 1
ATOM 7954 C C . GLN B 1 199 ? -69.812 11.891 9.156 1 64.56 199 GLN B C 1
ATOM 7956 O O . GLN B 1 199 ? -69.438 12.914 9.711 1 64.56 199 GLN B O 1
ATOM 7961 N N . ARG B 1 200 ? -69.438 10.664 9.391 1 60.12 200 ARG B N 1
ATOM 7962 C CA . ARG B 1 200 ? -68.375 10.484 10.359 1 60.12 200 ARG B CA 1
ATOM 7963 C C . ARG B 1 200 ? -67.062 11.141 9.883 1 60.12 200 ARG B C 1
ATOM 7965 O O . ARG B 1 200 ? -66.375 11.742 10.672 1 60.12 200 ARG B O 1
ATOM 7972 N N . ASP B 1 201 ? -66.938 11.086 8.656 1 67.69 201 ASP B N 1
ATOM 7973 C CA . ASP B 1 201 ? -65.75 11.703 8.047 1 67.69 201 ASP B CA 1
ATOM 7974 C C . ASP B 1 201 ? -65.812 13.227 8.148 1 67.69 201 ASP B C 1
ATOM 7976 O O . ASP B 1 201 ? -64.812 13.875 8.461 1 67.69 201 ASP B O 1
ATOM 7980 N N . GLU B 1 202 ? -67 13.68 7.91 1 66.44 202 GLU B N 1
ATOM 7981 C CA . GLU B 1 202 ? -67.25 15.117 8.008 1 66.44 202 GLU B CA 1
ATOM 7982 C C . GLU B 1 202 ? -67.125 15.602 9.445 1 66.44 202 GLU B C 1
ATOM 7984 O O . GLU B 1 202 ? -66.5 16.656 9.695 1 66.44 202 GLU B O 1
ATOM 7989 N N . ASN B 1 203 ? -67.688 14.828 10.25 1 63.81 203 ASN B N 1
ATOM 7990 C CA . ASN B 1 203 ? -67.562 15.164 11.664 1 63.81 203 ASN B CA 1
ATOM 7991 C C . ASN B 1 203 ? -66.125 15.102 12.125 1 63.81 203 ASN B C 1
ATOM 7993 O O . ASN B 1 203 ? -65.688 15.938 12.914 1 63.81 203 ASN B O 1
ATOM 7997 N N . GLN B 1 204 ? -65.5 14.102 11.656 1 63.5 204 GLN B N 1
ATOM 7998 C CA . GLN B 1 204 ? -64.062 13.977 11.984 1 63.5 204 GLN B CA 1
ATOM 7999 C C . GLN B 1 204 ? -63.281 15.156 11.438 1 63.5 204 GLN B C 1
ATOM 8001 O O . GLN B 1 204 ? -62.406 15.695 12.133 1 63.5 204 GLN B O 1
ATOM 8006 N N . LYS B 1 205 ? -63.625 15.586 10.344 1 67.25 205 LYS B N 1
ATOM 8007 C CA . LYS B 1 205 ? -62.938 16.719 9.719 1 67.25 205 LYS B CA 1
ATOM 8008 C C . LYS B 1 205 ? -63.25 18.016 10.469 1 67.25 205 LYS B C 1
ATOM 8010 O O . LYS B 1 205 ? -62.344 18.844 10.68 1 67.25 205 LYS B O 1
ATOM 8015 N N . ALA B 1 206 ? -64.5 18.141 10.758 1 63.59 206 ALA B N 1
ATOM 8016 C CA . ALA B 1 206 ? -64.938 19.297 11.539 1 63.59 206 ALA B CA 1
ATOM 8017 C C . ALA B 1 206 ? -64.25 19.312 12.906 1 63.59 206 ALA B C 1
ATOM 8019 O O . ALA B 1 206 ? -63.812 20.359 13.375 1 63.59 206 ALA B O 1
ATOM 8020 N N . SER B 1 207 ? -64.25 18.172 13.492 1 60.75 207 SER B N 1
ATOM 8021 C CA . SER B 1 207 ? -63.531 18.031 14.766 1 60.75 207 SER B CA 1
ATOM 8022 C C . SER B 1 207 ? -62.031 18.328 14.609 1 60.75 207 SER B C 1
ATOM 8024 O O . SER B 1 207 ? -61.438 18.984 15.453 1 60.75 207 SER B O 1
ATOM 8026 N N . GLU B 1 208 ? -61.562 17.859 13.547 1 61.97 208 GLU B N 1
ATOM 8027 C CA . GLU B 1 208 ? -60.156 18.125 13.273 1 61.97 208 GLU B CA 1
ATOM 8028 C C . GLU B 1 208 ? -59.906 19.609 13.039 1 61.97 208 GLU B C 1
ATOM 8030 O O . GLU B 1 208 ? -58.906 20.156 13.516 1 61.97 208 GLU B O 1
ATOM 8035 N N . LEU B 1 209 ? -60.844 20.125 12.289 1 59.75 209 LEU B N 1
ATOM 8036 C CA . LEU B 1 209 ? -60.75 21.562 12.055 1 59.75 209 LEU B CA 1
ATOM 8037 C C . LEU B 1 209 ? -60.938 22.344 13.352 1 59.75 209 LEU B C 1
ATOM 8039 O O . LEU B 1 209 ? -60.25 23.328 13.594 1 59.75 209 LEU B O 1
ATOM 8043 N N . PHE B 1 210 ? -61.969 21.969 14.062 1 56.34 210 PHE B N 1
ATOM 8044 C CA . PHE B 1 210 ? -62.156 22.594 15.367 1 56.34 210 PHE B CA 1
ATOM 8045 C C . PHE B 1 210 ? -60.938 22.375 16.266 1 56.34 210 PHE B C 1
ATOM 8047 O O . PHE B 1 210 ? -60.469 23.312 16.906 1 56.34 210 PHE B O 1
ATOM 8054 N N . ASN B 1 211 ? -60.531 21.172 16.328 1 55.72 211 ASN B N 1
ATOM 8055 C CA . ASN B 1 211 ? -59.312 20.906 17.125 1 55.72 211 ASN B CA 1
ATOM 8056 C C . ASN B 1 211 ? -58.125 21.734 16.625 1 55.72 211 ASN B C 1
ATOM 8058 O O . ASN B 1 211 ? -57.344 22.219 17.422 1 55.72 211 ASN B O 1
ATOM 8062 N N . LYS B 1 212 ? -58.062 21.906 15.336 1 60.06 212 LYS B N 1
ATOM 8063 C CA . LYS B 1 212 ? -57 22.734 14.75 1 60.06 212 LYS B CA 1
ATOM 8064 C C . LYS B 1 212 ? -57.156 24.203 15.164 1 60.06 212 LYS B C 1
ATOM 8066 O O . LYS B 1 212 ? -56.188 24.906 15.359 1 60.06 212 LYS B O 1
ATOM 8071 N N . SER B 1 213 ? -58.438 24.562 15.18 1 55.06 213 SER B N 1
ATOM 8072 C CA . SER B 1 213 ? -58.719 25.938 15.547 1 55.06 213 SER B CA 1
ATOM 8073 C C . SER B 1 213 ? -58.375 26.203 17.016 1 55.06 213 SER B C 1
ATOM 8075 O O . SER B 1 213 ? -57.969 27.312 17.375 1 55.06 213 SER B O 1
ATOM 8077 N N . ILE B 1 214 ? -58.688 25.266 17.891 1 53.19 214 ILE B N 1
ATOM 8078 C CA . ILE B 1 214 ? -58.438 25.469 19.312 1 53.19 214 ILE B CA 1
ATOM 8079 C C . ILE B 1 214 ? -57.031 25 19.656 1 53.19 214 ILE B C 1
ATOM 8081 O O . ILE B 1 214 ? -56.594 25.125 20.797 1 53.19 214 ILE B O 1
ATOM 8085 N N . THR B 1 215 ? -56.531 24.141 18.844 1 47.75 215 THR B N 1
ATOM 8086 C CA . THR B 1 215 ? -55.156 23.719 19.109 1 47.75 215 THR B CA 1
ATOM 8087 C C . THR B 1 215 ? -54.25 24.922 19.141 1 47.75 215 THR B C 1
ATOM 8089 O O . THR B 1 215 ? -54.188 25.719 18.203 1 47.75 215 THR B O 1
ATOM 8092 N N . PRO B 1 216 ? -53.938 25.312 20.297 1 50.69 216 PRO B N 1
ATOM 8093 C CA . PRO B 1 216 ? -52.969 26.406 20.391 1 50.69 216 PRO B CA 1
ATOM 8094 C C . PRO B 1 216 ? -51.906 26.359 19.281 1 50.69 216 PRO B C 1
ATOM 8096 O O . PRO B 1 216 ? -51.531 25.281 18.828 1 50.69 216 PRO B O 1
ATOM 8099 N N . LYS B 1 217 ? -51.812 27.469 18.562 1 56.06 217 LYS B N 1
ATOM 8100 C CA . LYS B 1 217 ? -50.812 27.578 17.516 1 56.06 217 LYS B CA 1
ATOM 8101 C C . LYS B 1 217 ? -49.5 26.953 17.953 1 56.06 217 LYS B C 1
ATOM 8103 O O . LYS B 1 217 ? -49 27.25 19.047 1 56.06 217 LYS B O 1
ATOM 8108 N N . GLU B 1 218 ? -49.312 25.891 17.469 1 63.19 218 GLU B N 1
ATOM 8109 C CA . GLU B 1 218 ? -48.031 25.25 17.766 1 63.19 218 GLU B CA 1
ATOM 8110 C C . GLU B 1 218 ? -46.906 26.25 17.734 1 63.19 218 GLU B C 1
ATOM 8112 O O . GLU B 1 218 ? -46.844 27.125 16.859 1 63.19 218 GLU B O 1
ATOM 8117 N N . PRO B 1 219 ? -46.219 26.344 18.875 1 73.56 219 PRO B N 1
ATOM 8118 C CA . PRO B 1 219 ? -45.094 27.266 18.891 1 73.56 219 PRO B CA 1
ATOM 8119 C C . PRO B 1 219 ? -44.156 27.062 17.703 1 73.56 219 PRO B C 1
ATOM 8121 O O . PRO B 1 219 ? -44.031 25.969 17.172 1 73.56 219 PRO B O 1
ATOM 8124 N N . PHE B 1 220 ? -43.719 28.266 17.219 1 84.56 220 PHE B N 1
ATOM 8125 C CA . PHE B 1 220 ? -42.781 28.25 16.109 1 84.56 220 PHE B CA 1
ATOM 8126 C C . PHE B 1 220 ? -41.594 27.344 16.406 1 84.56 220 PHE B C 1
ATOM 8128 O O . PHE B 1 220 ? -41.031 27.406 17.5 1 84.56 220 PHE B O 1
ATOM 8135 N N . THR B 1 221 ? -41.281 26.391 15.555 1 88.31 221 THR B N 1
ATOM 8136 C CA . THR B 1 221 ? -40.094 25.531 15.617 1 88.31 221 THR B CA 1
ATOM 8137 C C . THR B 1 221 ? -39.281 25.641 14.336 1 88.31 221 THR B C 1
ATOM 8139 O O . THR B 1 221 ? -39.812 25.531 13.234 1 88.31 221 THR B O 1
ATOM 8142 N N . PHE B 1 222 ? -38.062 25.953 14.445 1 91.81 222 PHE B N 1
ATOM 8143 C CA . PHE B 1 222 ? -37.156 25.984 13.289 1 91.81 222 PHE B CA 1
ATOM 8144 C C . PHE B 1 222 ? -36.531 24.609 13.062 1 91.81 222 PHE B C 1
ATOM 8146 O O . PHE B 1 222 ? -35.844 24.078 13.945 1 91.81 222 PHE B O 1
ATOM 8153 N N . TYR B 1 223 ? -36.688 24.062 11.867 1 90.44 223 TYR B N 1
ATOM 8154 C CA . TYR B 1 223 ? -36.125 22.75 11.523 1 90.44 223 TYR B CA 1
ATOM 8155 C C . TYR B 1 223 ? -34.844 22.875 10.711 1 90.44 223 TYR B C 1
ATOM 8157 O O . TYR B 1 223 ? -34.812 23.562 9.688 1 90.44 223 TYR B O 1
ATOM 8165 N N . LEU B 1 224 ? -33.844 22.188 11.117 1 90.69 224 LEU B N 1
ATOM 8166 C CA . LEU B 1 224 ? -32.531 22.297 10.531 1 90.69 224 LEU B CA 1
ATOM 8167 C C . LEU B 1 224 ? -32.438 21.516 9.219 1 90.69 224 LEU B C 1
ATOM 8169 O O . LEU B 1 224 ? -31.578 21.797 8.383 1 90.69 224 LEU B O 1
ATOM 8173 N N . GLY B 1 225 ? -33.344 20.562 9.023 1 90.06 225 GLY B N 1
ATOM 8174 C CA . GLY B 1 225 ? -33.156 19.625 7.922 1 90.06 225 GLY B CA 1
ATOM 8175 C C . GLY B 1 225 ? -31.875 18.828 8.031 1 90.06 225 GLY B C 1
ATOM 8176 O O . GLY B 1 225 ? -31.609 18.203 9.062 1 90.06 225 GLY B O 1
ATOM 8177 N N . ASN B 1 226 ? -31.078 18.859 6.945 1 85.88 226 ASN B N 1
ATOM 8178 C CA . ASN B 1 226 ? -29.812 18.156 6.938 1 85.88 226 ASN B CA 1
ATOM 8179 C C . ASN B 1 226 ? -28.656 19.062 7.324 1 85.88 226 ASN B C 1
ATOM 8181 O O . ASN B 1 226 ? -27.484 18.641 7.309 1 85.88 226 ASN B O 1
ATOM 8185 N N . LYS B 1 227 ? -29 20.25 7.676 1 90.56 227 LYS B N 1
ATOM 8186 C CA . LYS B 1 227 ? -27.953 21.203 8.031 1 90.56 227 LYS B CA 1
ATOM 8187 C C . LYS B 1 227 ? -27.5 21.016 9.477 1 90.56 227 LYS B C 1
ATOM 8189 O O . LYS B 1 227 ? -28.266 20.516 10.305 1 90.56 227 LYS B O 1
ATOM 8194 N N . GLN B 1 228 ? -26.328 21.438 9.719 1 89.44 228 GLN B N 1
ATOM 8195 C CA . GLN B 1 228 ? -25.781 21.422 11.07 1 89.44 228 GLN B CA 1
ATOM 8196 C C . GLN B 1 228 ? -25.75 22.828 11.664 1 89.44 228 GLN B C 1
ATOM 8198 O O . GLN B 1 228 ? -25.594 23.812 10.938 1 89.44 228 GLN B O 1
ATOM 8203 N N . LEU B 1 229 ? -25.906 22.859 12.969 1 90.56 229 LEU B N 1
ATOM 8204 C CA . LEU B 1 229 ? -25.922 24.125 13.695 1 90.56 229 LEU B CA 1
ATOM 8205 C C . LEU B 1 229 ? -24.594 24.375 14.383 1 90.56 229 LEU B C 1
ATOM 8207 O O . LEU B 1 229 ? -24.016 23.469 14.969 1 90.56 229 LEU B O 1
ATOM 8211 N N . SER B 1 230 ? -24.094 25.688 14.227 1 87.75 230 SER B N 1
ATOM 8212 C CA . SER B 1 230 ? -22.906 26.078 14.977 1 87.75 230 SER B CA 1
ATOM 8213 C C . SER B 1 230 ? -23 27.531 15.43 1 87.75 230 SER B C 1
ATOM 8215 O O . SER B 1 230 ? -23.797 28.312 14.906 1 87.75 230 SER B O 1
ATOM 8217 N N . ASN B 1 231 ? -22.25 27.891 16.516 1 88.25 231 ASN B N 1
ATOM 8218 C CA . ASN B 1 231 ? -22.094 29.25 17.031 1 88.25 231 ASN B CA 1
ATOM 8219 C C . ASN B 1 231 ? -23.422 29.844 17.484 1 88.25 231 ASN B C 1
ATOM 8221 O O . ASN B 1 231 ? -23.75 30.984 17.156 1 88.25 231 ASN B O 1
ATOM 8225 N N . LEU B 1 232 ? -24.219 29.031 18.094 1 89.19 232 LEU B N 1
ATOM 8226 C CA . LEU B 1 232 ? -25.469 29.5 18.672 1 89.19 232 LEU B CA 1
ATOM 8227 C C . LEU B 1 232 ? -25.203 30.516 19.781 1 89.19 232 LEU B C 1
ATOM 8229 O O . LEU B 1 232 ? -24.594 30.188 20.797 1 89.19 232 LEU B O 1
ATOM 8233 N N . THR B 1 233 ? -25.734 31.781 19.594 1 91.06 233 THR B N 1
ATOM 8234 C CA . THR B 1 233 ? -25.422 32.844 20.531 1 91.06 233 THR B CA 1
ATOM 8235 C C . THR B 1 233 ? -26.641 33.719 20.812 1 91.06 233 THR B C 1
ATOM 8237 O O . THR B 1 233 ? -27.312 34.156 19.875 1 91.06 233 THR B O 1
ATOM 8240 N N . LEU B 1 234 ? -26.938 33.969 22.047 1 92.12 234 LEU B N 1
ATOM 8241 C CA . LEU B 1 234 ? -27.984 34.875 22.469 1 92.12 234 LEU B CA 1
ATOM 8242 C C . LEU B 1 234 ? -27.469 36.281 22.609 1 92.12 234 LEU B C 1
ATOM 8244 O O . LEU B 1 234 ? -26.375 36.5 23.156 1 92.12 234 LEU B O 1
ATOM 8248 N N . SER B 1 235 ? -28.266 37.25 22.062 1 92.5 235 SER B N 1
ATOM 8249 C CA . SER B 1 235 ? -27.875 38.625 22.234 1 92.5 235 SER B CA 1
ATOM 8250 C C . SER B 1 235 ? -27.938 39.031 23.703 1 92.5 235 SER B C 1
ATOM 8252 O O . SER B 1 235 ? -28.75 38.5 24.469 1 92.5 235 SER B O 1
ATOM 8254 N N . PRO B 1 236 ? -27.047 40.031 24.094 1 88.5 236 PRO B N 1
ATOM 8255 C CA . PRO B 1 236 ? -26.969 40.406 25.5 1 88.5 236 PRO B CA 1
ATOM 8256 C C . PRO B 1 236 ? -28.312 40.875 26.062 1 88.5 236 PRO B C 1
ATOM 8258 O O . PRO B 1 236 ? -28.578 40.75 27.25 1 88.5 236 PRO B O 1
ATOM 8261 N N . ASP B 1 237 ? -29.188 41.375 25.25 1 83.69 237 ASP B N 1
ATOM 8262 C CA . ASP B 1 237 ? -30.469 41.875 25.703 1 83.69 237 ASP B CA 1
ATOM 8263 C C . ASP B 1 237 ? -31.531 40.781 25.672 1 83.69 237 ASP B C 1
ATOM 8265 O O . ASP B 1 237 ? -32.688 41.031 26.047 1 83.69 237 ASP B O 1
ATOM 8269 N N . GLY B 1 238 ? -31.172 39.656 25.109 1 86.5 238 GLY B N 1
ATOM 8270 C CA . GLY B 1 238 ? -32.062 38.5 25.109 1 86.5 238 GLY B CA 1
ATOM 8271 C C . GLY B 1 238 ? -33.125 38.562 24.031 1 86.5 238 GLY B C 1
ATOM 8272 O O . GLY B 1 238 ? -34.062 37.781 24.031 1 86.5 238 GLY B O 1
ATOM 8273 N N . SER B 1 239 ? -32.938 39.375 23.047 1 89.5 239 SER B N 1
ATOM 8274 C CA . SER B 1 239 ? -34 39.594 22.062 1 89.5 239 SER B CA 1
ATOM 8275 C C . SER B 1 239 ? -33.75 38.781 20.812 1 89.5 239 SER B C 1
ATOM 8277 O O . SER B 1 239 ? -34.688 38.5 20.062 1 89.5 239 SER B O 1
ATOM 8279 N N . PHE B 1 240 ? -32.531 38.5 20.562 1 94.56 240 PHE B N 1
ATOM 8280 C CA . PHE B 1 240 ? -32.188 37.812 19.328 1 94.56 240 PHE B CA 1
ATOM 8281 C C . PHE B 1 240 ? -31.266 36.625 19.625 1 94.56 240 PHE B C 1
ATOM 8283 O O . PHE B 1 240 ? -30.5 36.656 20.594 1 94.56 240 PHE B O 1
ATOM 8290 N N . VAL B 1 241 ? -31.359 35.594 18.828 1 94.5 241 VAL B N 1
ATOM 8291 C CA . VAL B 1 241 ? -30.406 34.469 18.797 1 94.5 241 VAL B CA 1
ATOM 8292 C C . VAL B 1 241 ? -29.797 34.344 17.391 1 94.5 241 VAL B C 1
ATOM 8294 O O . VAL B 1 241 ? -30.5 34.5 16.391 1 94.5 241 VAL B O 1
ATOM 8297 N N . THR B 1 242 ? -28.531 34.219 17.344 1 95.69 242 THR B N 1
ATOM 8298 C CA . THR B 1 242 ? -27.875 34 16.062 1 95.69 242 THR B CA 1
ATOM 8299 C C . THR B 1 242 ? -27.172 32.656 16.016 1 95.69 242 THR B C 1
ATOM 8301 O O . THR B 1 242 ? -26.766 32.125 17.062 1 95.69 242 THR B O 1
ATOM 8304 N N . PHE B 1 243 ? -27.047 32.031 14.836 1 93.81 243 PHE B N 1
ATOM 8305 C CA . PHE B 1 243 ? -26.328 30.766 14.656 1 93.81 243 PHE B CA 1
ATOM 8306 C C . PHE B 1 243 ? -25.953 30.562 13.195 1 93.81 243 PHE B C 1
ATOM 8308 O O . PHE B 1 243 ? -26.531 31.203 12.312 1 93.81 243 PHE B O 1
ATOM 8315 N N . ASN B 1 244 ? -25 29.719 12.961 1 93.5 244 ASN B N 1
ATOM 8316 C CA . ASN B 1 244 ? -24.625 29.312 11.609 1 93.5 244 ASN B CA 1
ATOM 8317 C C . ASN B 1 244 ? -25.312 28.016 11.195 1 93.5 244 ASN B C 1
ATOM 8319 O O . ASN B 1 244 ? -25.469 27.109 12.016 1 93.5 244 ASN B O 1
ATOM 8323 N N . LEU B 1 245 ? -25.719 27.969 9.961 1 92.75 245 LEU B N 1
ATOM 8324 C CA . LEU B 1 245 ? -26.203 26.766 9.312 1 92.75 245 LEU B CA 1
ATOM 8325 C C . LEU B 1 245 ? -25.172 26.203 8.344 1 92.75 245 LEU B C 1
ATOM 8327 O O . LEU B 1 245 ? -24.797 26.875 7.371 1 92.75 245 LEU B O 1
ATOM 8331 N N . VAL B 1 246 ? -24.766 25 8.664 1 91.88 246 VAL B N 1
ATOM 8332 C CA . VAL B 1 246 ? -23.703 24.391 7.867 1 91.88 246 VAL B CA 1
ATOM 8333 C C . VAL B 1 246 ? -24.266 23.25 7.023 1 91.88 246 VAL B C 1
ATOM 8335 O O . VAL B 1 246 ? -24.797 22.281 7.559 1 91.88 246 VAL B O 1
ATOM 8338 N N . SER B 1 247 ? -24.219 23.344 5.738 1 91.56 247 SER B N 1
ATOM 8339 C CA . SER B 1 247 ? -24.516 22.266 4.793 1 91.56 247 SER B CA 1
ATOM 8340 C C . SER B 1 247 ? -23.219 21.625 4.293 1 91.56 247 SER B C 1
ATOM 8342 O O . SER B 1 247 ? -22.562 22.156 3.406 1 91.56 247 SER B O 1
ATOM 8344 N N . ARG B 1 248 ? -22.938 20.5 4.77 1 87.19 248 ARG B N 1
ATOM 8345 C CA . ARG B 1 248 ? -21.672 19.844 4.441 1 87.19 248 ARG B CA 1
ATOM 8346 C C . ARG B 1 248 ? -21.734 19.203 3.061 1 87.19 248 ARG B C 1
ATOM 8348 O O . ARG B 1 248 ? -22.703 18.516 2.73 1 87.19 248 ARG B O 1
ATOM 8355 N N . ALA B 1 249 ? -20.734 19.422 2.307 1 85.44 249 ALA B N 1
ATOM 8356 C CA . ALA B 1 249 ? -20.641 18.812 0.987 1 85.44 249 ALA B CA 1
ATOM 8357 C C . ALA B 1 249 ? -20.125 17.375 1.087 1 85.44 249 ALA B C 1
ATOM 8359 O O . ALA B 1 249 ? -19.344 17.047 1.987 1 85.44 249 ALA B O 1
ATOM 8360 N N . GLU B 1 250 ? -20.672 16.516 0.224 1 84.75 250 GLU B N 1
ATOM 8361 C CA . GLU B 1 250 ? -20.172 15.148 0.135 1 84.75 250 GLU B CA 1
ATOM 8362 C C . GLU B 1 250 ? -19 15.055 -0.839 1 84.75 250 GLU B C 1
ATOM 8364 O O . GLU B 1 250 ? -19.188 15.117 -2.055 1 84.75 250 GLU B O 1
ATOM 8369 N N . ASN B 1 251 ? -17.812 15.094 -0.292 1 88.38 251 ASN B N 1
ATOM 8370 C CA . ASN B 1 251 ? -16.609 14.938 -1.104 1 88.38 251 ASN B CA 1
ATOM 8371 C C . ASN B 1 251 ? -16.047 13.523 -1.01 1 88.38 251 ASN B C 1
ATOM 8373 O O . ASN B 1 251 ? -16.172 12.867 0.024 1 88.38 251 ASN B O 1
ATOM 8377 N N . LYS B 1 252 ? -15.484 13.047 -2.143 1 87.81 252 LYS B N 1
ATOM 8378 C CA . LYS B 1 252 ? -14.883 11.711 -2.145 1 87.81 252 LYS B CA 1
ATOM 8379 C C . LYS B 1 252 ? -13.641 11.672 -1.263 1 87.81 252 LYS B C 1
ATOM 8381 O O . LYS B 1 252 ? -12.711 12.453 -1.456 1 87.81 252 LYS B O 1
ATOM 8386 N N . GLY B 1 253 ? -13.648 10.758 -0.337 1 91.06 253 GLY B N 1
ATOM 8387 C CA . GLY B 1 253 ? -12.5 10.57 0.529 1 91.06 253 GLY B CA 1
ATOM 8388 C C . GLY B 1 253 ? -11.414 9.727 -0.101 1 91.06 253 GLY B C 1
ATOM 8389 O O . GLY B 1 253 ? -11.578 9.219 -1.212 1 91.06 253 GLY B O 1
ATOM 8390 N N . THR B 1 254 ? -10.234 9.688 0.513 1 94.88 254 THR B N 1
ATOM 8391 C CA . THR B 1 254 ? -9.102 8.852 0.12 1 94.88 254 THR B CA 1
ATOM 8392 C C . THR B 1 254 ? -8.82 7.789 1.179 1 94.88 254 THR B C 1
ATOM 8394 O O . THR B 1 254 ? -9.359 7.852 2.285 1 94.88 254 THR B O 1
ATOM 8397 N N . VAL B 1 255 ? -8.055 6.777 0.785 1 94.62 255 VAL B N 1
ATOM 8398 C CA . VAL B 1 255 ? -7.691 5.742 1.745 1 94.62 255 VAL B CA 1
ATOM 8399 C C . VAL B 1 255 ? -6.172 5.613 1.812 1 94.62 255 VAL B C 1
ATOM 8401 O O . VAL B 1 255 ? -5.473 5.891 0.832 1 94.62 255 VAL B O 1
ATOM 8404 N N . VAL B 1 256 ? -5.645 5.27 2.953 1 97.12 256 VAL B N 1
ATOM 8405 C CA . VAL B 1 256 ? -4.246 4.938 3.203 1 97.12 256 VAL B CA 1
ATOM 8406 C C . VAL B 1 256 ? -4.137 3.494 3.691 1 97.12 256 VAL B C 1
ATOM 8408 O O . VAL B 1 256 ? -4.621 3.162 4.777 1 97.12 256 VAL B O 1
ATOM 8411 N N . PRO B 1 257 ? -3.498 2.615 2.9 1 96.62 257 PRO B N 1
ATOM 8412 C CA . PRO B 1 257 ? -3.391 1.206 3.285 1 96.62 257 PRO B CA 1
ATOM 8413 C C . PRO B 1 257 ? -2.451 0.987 4.469 1 96.62 257 PRO B C 1
ATOM 8415 O O . PRO B 1 257 ? -1.371 1.579 4.52 1 96.62 257 PRO B O 1
ATOM 8418 N N . ASP B 1 258 ? -2.895 0.201 5.445 1 95 258 ASP B N 1
ATOM 8419 C CA . ASP B 1 258 ? -2.098 -0.273 6.57 1 95 258 ASP B CA 1
ATOM 8420 C C . ASP B 1 258 ? -1.7 -1.736 6.387 1 95 258 ASP B C 1
ATOM 8422 O O . ASP B 1 258 ? -2.5 -2.639 6.637 1 95 258 ASP B O 1
ATOM 8426 N N . TYR B 1 259 ? -0.434 -1.967 6.031 1 96.25 259 TYR B N 1
ATOM 8427 C CA . TYR B 1 259 ? 0.064 -3.309 5.754 1 96.25 259 TYR B CA 1
ATOM 8428 C C . TYR B 1 259 ? 0.402 -4.043 7.047 1 96.25 259 TYR B C 1
ATOM 8430 O O . TYR B 1 259 ? 0.687 -5.242 7.027 1 96.25 259 TYR B O 1
ATOM 8438 N N . THR B 1 260 ? 0.453 -3.387 8.164 1 92.25 260 THR B N 1
ATOM 8439 C CA . THR B 1 260 ? 0.962 -3.965 9.406 1 92.25 260 THR B CA 1
ATOM 8440 C C . THR B 1 260 ? -0.125 -3.992 10.477 1 92.25 260 THR B C 1
ATOM 8442 O O . THR B 1 260 ? 0.173 -3.977 11.672 1 92.25 260 THR B O 1
ATOM 8445 N N . HIS B 1 261 ? -1.364 -3.941 10.07 1 87.75 261 HIS B N 1
ATOM 8446 C CA . HIS B 1 261 ? -2.484 -3.969 11 1 87.75 261 HIS B CA 1
ATOM 8447 C C . HIS B 1 261 ? -2.414 -5.188 11.914 1 87.75 261 HIS B C 1
ATOM 8449 O O . HIS B 1 261 ? -1.965 -6.258 11.492 1 87.75 261 HIS B O 1
ATOM 8455 N N . VAL B 1 262 ? -2.871 -5.09 13.094 1 86.38 262 VAL B N 1
ATOM 8456 C CA . VAL B 1 262 ? -2.76 -6.098 14.148 1 86.38 262 VAL B CA 1
ATOM 8457 C C . VAL B 1 262 ? -3.5 -7.363 13.727 1 86.38 262 VAL B C 1
ATOM 8459 O O . VAL B 1 262 ? -3.152 -8.469 14.164 1 86.38 262 VAL B O 1
ATOM 8462 N N . SER B 1 263 ? -4.445 -7.367 12.789 1 83.94 263 SER B N 1
ATOM 8463 C CA . SER B 1 263 ? -5.207 -8.523 12.328 1 83.94 263 SER B CA 1
ATOM 8464 C C . SER B 1 263 ? -4.348 -9.438 11.461 1 83.94 263 SER B C 1
ATOM 8466 O O . SER B 1 263 ? -4.727 -10.586 11.203 1 83.94 263 SER B O 1
ATOM 8468 N N . GLY B 1 264 ? -3.23 -8.953 11 1 88.25 264 GLY B N 1
ATOM 8469 C CA . GLY B 1 264 ? -2.414 -9.695 10.055 1 88.25 264 GLY B CA 1
ATOM 8470 C C . GLY B 1 264 ? -2.838 -9.5 8.609 1 88.25 264 GLY B C 1
ATOM 8471 O O . GLY B 1 264 ? -2.203 -10.023 7.695 1 88.25 264 GLY B O 1
ATOM 8472 N N . TYR B 1 265 ? -3.91 -8.758 8.414 1 91 265 TYR B N 1
ATOM 8473 C CA . TYR B 1 265 ? -4.395 -8.43 7.078 1 91 265 TYR B CA 1
ATOM 8474 C C . TYR B 1 265 ? -4.09 -6.977 6.727 1 91 265 TYR B C 1
ATOM 8476 O O . TYR B 1 265 ? -3.926 -6.141 7.617 1 91 265 TYR B O 1
ATOM 8484 N N . THR B 1 266 ? -3.914 -6.656 5.414 1 94.38 266 THR B N 1
ATOM 8485 C CA . THR B 1 266 ? -3.887 -5.273 4.953 1 94.38 266 THR B CA 1
ATOM 8486 C C . THR B 1 266 ? -5.258 -4.625 5.109 1 94.38 266 THR B C 1
ATOM 8488 O O . THR B 1 266 ? -6.27 -5.191 4.695 1 94.38 266 THR B O 1
ATOM 8491 N N . THR B 1 267 ? -5.316 -3.523 5.793 1 92.94 267 THR B N 1
ATOM 8492 C CA . THR B 1 267 ? -6.547 -2.766 5.98 1 92.94 267 THR B CA 1
ATOM 8493 C C . THR B 1 267 ? -6.383 -1.333 5.484 1 92.94 267 THR B C 1
ATOM 8495 O O . THR B 1 267 ? -5.297 -0.944 5.043 1 92.94 267 THR B O 1
ATOM 8498 N N . ASN B 1 268 ? -7.523 -0.561 5.449 1 93.75 268 ASN B N 1
ATOM 8499 C CA . ASN B 1 268 ? -7.469 0.813 4.961 1 93.75 268 ASN B CA 1
ATOM 8500 C C . ASN B 1 268 ? -7.844 1.811 6.055 1 93.75 268 ASN B C 1
ATOM 8502 O O . ASN B 1 268 ? -8.781 1.577 6.82 1 93.75 268 ASN B O 1
ATOM 8506 N N . LEU B 1 269 ? -7.055 2.902 6.141 1 93.38 269 LEU B N 1
ATOM 8507 C CA . LEU B 1 269 ? -7.457 4.094 6.879 1 93.38 269 LEU B CA 1
ATOM 8508 C C . LEU B 1 269 ? -8.211 5.066 5.98 1 93.38 269 LEU B C 1
ATOM 8510 O O . LEU B 1 269 ? -7.75 5.387 4.883 1 93.38 269 LEU B O 1
ATOM 8514 N N . ASN B 1 270 ? -9.406 5.477 6.426 1 92.94 270 ASN B N 1
ATOM 8515 C CA . ASN B 1 270 ? -10.109 6.539 5.711 1 92.94 270 ASN B CA 1
ATOM 8516 C C . ASN B 1 270 ? -9.539 7.914 6.047 1 92.94 270 ASN B C 1
ATOM 8518 O O . ASN B 1 270 ? -9.344 8.242 7.219 1 92.94 270 ASN B O 1
ATOM 8522 N N . THR B 1 271 ? -9.281 8.688 5.035 1 93.75 271 THR B N 1
ATOM 8523 C CA . THR B 1 271 ? -8.594 9.961 5.27 1 93.75 271 THR B CA 1
ATOM 8524 C C . THR B 1 271 ? -9.242 11.078 4.461 1 93.75 271 THR B C 1
ATOM 8526 O O . THR B 1 271 ? -10.367 10.93 3.973 1 93.75 271 THR B O 1
ATOM 8529 N N . ARG B 1 272 ? -8.586 12.211 4.281 1 90.62 272 ARG B N 1
ATOM 8530 C CA . ARG B 1 272 ? -9.07 13.469 3.715 1 90.62 272 ARG B CA 1
ATOM 8531 C C . ARG B 1 272 ? -9.344 13.32 2.223 1 90.62 272 ARG B C 1
ATOM 8533 O O . ARG B 1 272 ? -8.875 12.375 1.587 1 90.62 272 ARG B O 1
ATOM 8540 N N . SER B 1 273 ? -10.125 14.328 1.662 1 92.44 273 SER B N 1
ATOM 8541 C CA . SER B 1 273 ? -10.328 14.453 0.222 1 92.44 273 SER B CA 1
ATOM 8542 C C . SER B 1 273 ? -9.164 15.172 -0.443 1 92.44 273 SER B C 1
ATOM 8544 O O . SER B 1 273 ? -8.227 15.602 0.233 1 92.44 273 SER B O 1
ATOM 8546 N N . LYS B 1 274 ? -9.117 15.227 -1.744 1 92.5 274 LYS B N 1
ATOM 8547 C CA . LYS B 1 274 ? -8.109 15.945 -2.518 1 92.5 274 LYS B CA 1
ATOM 8548 C C . LYS B 1 274 ? -8.539 17.375 -2.797 1 92.5 274 LYS B C 1
ATOM 8550 O O . LYS B 1 274 ? -9.719 17.719 -2.65 1 92.5 274 LYS B O 1
ATOM 8555 N N . VAL B 1 275 ? -7.617 18.234 -3.113 1 94.81 275 VAL B N 1
ATOM 8556 C CA . VAL B 1 275 ? -7.91 19.625 -3.434 1 94.81 275 VAL B CA 1
ATOM 8557 C C . VAL B 1 275 ? -8.898 19.703 -4.594 1 94.81 275 VAL B C 1
ATOM 8559 O O . VAL B 1 275 ? -8.828 18.891 -5.523 1 94.81 275 VAL B O 1
ATOM 8562 N N . GLY B 1 276 ? -9.758 20.672 -4.566 1 90.44 276 GLY B N 1
ATOM 8563 C CA . GLY B 1 276 ? -10.82 20.828 -5.551 1 90.44 276 GLY B CA 1
ATOM 8564 C C . GLY B 1 276 ? -12.18 20.391 -5.035 1 90.44 276 GLY B C 1
ATOM 8565 O O . GLY B 1 276 ? -13.148 20.328 -5.797 1 90.44 276 GLY B O 1
ATOM 8566 N N . ASP B 1 277 ? -12.211 20.172 -3.777 1 84.5 277 ASP B N 1
ATOM 8567 C CA . ASP B 1 277 ? -13.438 19.781 -3.088 1 84.5 277 ASP B CA 1
ATOM 8568 C C . ASP B 1 277 ? -14.492 20.891 -3.178 1 84.5 277 ASP B C 1
ATOM 8570 O O . ASP B 1 277 ? -14.156 22.078 -3.227 1 84.5 277 ASP B O 1
ATOM 8574 N N . LYS B 1 278 ? -15.727 20.375 -3.137 1 87.75 278 LYS B N 1
ATOM 8575 C CA . LYS B 1 278 ? -16.828 21.328 -2.953 1 87.75 278 LYS B CA 1
ATOM 8576 C C . LYS B 1 278 ? -16.859 21.844 -1.52 1 87.75 278 LYS B C 1
ATOM 8578 O O . LYS B 1 278 ? -16.812 21.062 -0.568 1 87.75 278 LYS B O 1
ATOM 8583 N N . PRO B 1 279 ? -16.875 23.172 -1.43 1 87.06 279 PRO B N 1
ATOM 8584 C CA . PRO B 1 279 ? -16.922 23.719 -0.072 1 87.06 279 PRO B CA 1
ATOM 8585 C C . PRO B 1 279 ? -18.281 23.5 0.61 1 87.06 279 PRO B C 1
ATOM 8587 O O . PRO B 1 279 ? -19.297 23.391 -0.065 1 87.06 279 PRO B O 1
ATOM 8590 N N . SER B 1 280 ? -18.188 23.391 1.902 1 88.25 280 SER B N 1
ATOM 8591 C CA . SER B 1 280 ? -19.438 23.422 2.672 1 88.25 280 SER B CA 1
ATOM 8592 C C . SER B 1 280 ? -20.078 24.812 2.609 1 88.25 280 SER B C 1
ATOM 8594 O O . SER B 1 280 ? -19.391 25.828 2.615 1 88.25 280 SER B O 1
ATOM 8596 N N . LYS B 1 281 ? -21.375 24.797 2.512 1 91.94 281 LYS B N 1
ATOM 8597 C CA . LYS B 1 281 ? -22.109 26.062 2.57 1 91.94 281 LYS B CA 1
ATOM 8598 C C . LYS B 1 281 ? -22.406 26.469 4.012 1 91.94 281 LYS B C 1
ATOM 8600 O O . LYS B 1 281 ? -22.922 25.672 4.793 1 91.94 281 LYS B O 1
ATOM 8605 N N . ILE B 1 282 ? -21.984 27.703 4.332 1 93.62 282 ILE B N 1
ATOM 8606 C CA . ILE B 1 282 ? -22.219 28.219 5.676 1 93.62 282 ILE B CA 1
ATOM 8607 C C . ILE B 1 282 ? -23.062 29.484 5.602 1 93.62 282 ILE B C 1
ATOM 8609 O O . ILE B 1 282 ? -22.688 30.438 4.914 1 93.62 282 ILE B O 1
ATOM 8613 N N . GLU B 1 283 ? -24.188 29.469 6.285 1 95.56 283 GLU B N 1
ATOM 8614 C CA . GLU B 1 283 ? -25.094 30.625 6.363 1 95.56 283 GLU B CA 1
ATOM 8615 C C . GLU B 1 283 ? -25.219 31.125 7.797 1 95.56 283 GLU B C 1
ATOM 8617 O O . GLU B 1 283 ? -25 30.375 8.75 1 95.56 283 GLU B O 1
ATOM 8622 N N . LEU B 1 284 ? -25.422 32.406 7.898 1 96.69 284 LEU B N 1
ATOM 8623 C CA . LEU B 1 284 ? -25.719 33 9.195 1 96.69 284 LEU B CA 1
ATOM 8624 C C . LEU B 1 284 ? -27.203 33.281 9.336 1 96.69 284 LEU B C 1
ATOM 8626 O O . LEU B 1 284 ? -27.812 33.906 8.469 1 96.69 284 LEU B O 1
ATOM 8630 N N . ALA B 1 285 ? -27.812 32.781 10.438 1 96.81 285 ALA B N 1
ATOM 8631 C CA . ALA B 1 285 ? -29.234 32.938 10.695 1 96.81 285 ALA B CA 1
ATOM 8632 C C . ALA B 1 285 ? -29.469 33.781 11.945 1 96.81 285 ALA B C 1
ATOM 8634 O O . ALA B 1 285 ? -28.672 33.75 12.883 1 96.81 285 ALA B O 1
ATOM 8635 N N . VAL B 1 286 ? -30.578 34.5 11.922 1 96.88 286 VAL B N 1
ATOM 8636 C CA . VAL B 1 286 ? -31.031 35.281 13.055 1 96.88 286 VAL B CA 1
ATOM 8637 C C . VAL B 1 286 ? -32.406 34.844 13.492 1 96.88 286 VAL B C 1
ATOM 8639 O O . VAL B 1 286 ? -33.344 34.75 12.672 1 96.88 286 VAL B O 1
ATOM 8642 N N . TYR B 1 287 ? -32.562 34.469 14.703 1 95.62 287 TYR B N 1
ATOM 8643 C CA . TYR B 1 287 ? -33.812 34.156 15.344 1 95.62 287 TYR B CA 1
ATOM 8644 C C . TYR B 1 287 ? -34.344 35.344 16.141 1 95.62 287 TYR B C 1
ATOM 8646 O O . TYR B 1 287 ? -33.812 35.656 17.203 1 95.62 287 TYR B O 1
ATOM 8654 N N . ASN B 1 288 ? -35.312 36 15.586 1 93 288 ASN B N 1
ATOM 8655 C CA . ASN B 1 288 ? -36.031 37.031 16.312 1 93 288 ASN B CA 1
ATOM 8656 C C . ASN B 1 288 ? -37.031 36.469 17.328 1 93 288 ASN B C 1
ATOM 8658 O O . ASN B 1 288 ? -38.094 35.969 16.938 1 93 288 ASN B O 1
ATOM 8662 N N . LEU B 1 289 ? -36.719 36.625 18.562 1 90.31 289 LEU B N 1
ATOM 8663 C CA . LEU B 1 289 ? -37.469 35.938 19.594 1 90.31 289 LEU B CA 1
ATOM 8664 C C . LEU B 1 289 ? -38.812 36.625 19.812 1 90.31 289 LEU B C 1
ATOM 8666 O O . LEU B 1 289 ? -39.781 35.969 20.203 1 90.31 289 LEU B O 1
ATOM 8670 N N . LYS B 1 290 ? -38.906 37.844 19.594 1 88.19 290 LYS B N 1
ATOM 8671 C CA . LYS B 1 290 ? -40.156 38.562 19.734 1 88.19 290 LYS B CA 1
ATOM 8672 C C . LYS B 1 290 ? -41.125 38.188 18.609 1 88.19 290 LYS B C 1
ATOM 8674 O O . LYS B 1 290 ? -42.312 37.969 18.875 1 88.19 290 LYS B O 1
ATOM 8679 N N . LYS B 1 291 ? -40.594 38.125 17.469 1 87.94 291 LYS B N 1
ATOM 8680 C CA . LYS B 1 291 ? -41.438 37.812 16.312 1 87.94 291 LYS B CA 1
ATOM 8681 C C . LYS B 1 291 ? -41.531 36.281 16.109 1 87.94 291 LYS B C 1
ATOM 8683 O O . LYS B 1 291 ? -42.344 35.812 15.336 1 87.94 291 LYS B O 1
ATOM 8688 N N . ASP B 1 292 ? -40.656 35.625 16.781 1 88.44 292 ASP B N 1
ATOM 8689 C CA . ASP B 1 292 ? -40.594 34.156 16.688 1 88.44 292 ASP B CA 1
ATOM 8690 C C . ASP B 1 292 ? -40.375 33.719 15.242 1 88.44 292 ASP B C 1
ATOM 8692 O O . ASP B 1 292 ? -41.156 32.906 14.719 1 88.44 292 ASP B O 1
ATOM 8696 N N . THR B 1 293 ? -39.469 34.219 14.625 1 91 293 THR B N 1
ATOM 8697 C CA . THR B 1 293 ? -39.094 33.938 13.234 1 91 293 THR B CA 1
ATOM 8698 C C . THR B 1 293 ? -37.594 33.844 13.07 1 91 293 THR B C 1
ATOM 8700 O O . THR B 1 293 ? -36.844 34.5 13.812 1 91 293 THR B O 1
ATOM 8703 N N . VAL B 1 294 ? -37.188 33 12.141 1 94.44 294 VAL B N 1
ATOM 8704 C CA . VAL B 1 294 ? -35.781 32.844 11.781 1 94.44 294 VAL B CA 1
ATOM 8705 C C . VAL B 1 294 ? -35.562 33.312 10.336 1 94.44 294 VAL B C 1
ATOM 8707 O O . VAL B 1 294 ? -36.375 32.969 9.461 1 94.44 294 VAL B O 1
ATOM 8710 N N . TYR B 1 295 ? -34.625 34.062 10.062 1 94 295 TYR B N 1
ATOM 8711 C CA . TYR B 1 295 ? -34.281 34.469 8.695 1 94 295 TYR B CA 1
ATOM 8712 C C . TYR B 1 295 ? -32.781 34.406 8.469 1 94 295 TYR B C 1
ATOM 8714 O O . TYR B 1 295 ? -32 34.5 9.422 1 94 295 TYR B O 1
ATOM 8722 N N . ILE B 1 296 ? -32.375 34.281 7.246 1 96.19 296 ILE B N 1
ATOM 8723 C CA . ILE B 1 296 ? -30.953 34.156 6.852 1 96.19 296 ILE B CA 1
ATOM 8724 C C . ILE B 1 296 ? -30.406 35.531 6.5 1 96.19 296 ILE B C 1
ATOM 8726 O O . ILE B 1 296 ? -31.078 36.312 5.824 1 96.19 296 ILE B O 1
ATOM 8730 N N . VAL B 1 297 ? -29.25 35.781 6.984 1 97.44 297 VAL B N 1
ATOM 8731 C CA . VAL B 1 297 ? -28.594 37.062 6.707 1 97.44 297 VAL B CA 1
ATOM 8732 C C . VAL B 1 297 ? -28.188 37.125 5.234 1 97.44 297 VAL B C 1
ATOM 8734 O O . VAL B 1 297 ? -27.656 36.156 4.688 1 97.44 297 VAL B O 1
ATOM 8737 N N . LYS B 1 298 ? -28.438 38.219 4.633 1 95.12 298 LYS B N 1
ATOM 8738 C CA . LYS B 1 298 ? -28.125 38.406 3.219 1 95.12 298 LYS B CA 1
ATOM 8739 C C . LYS B 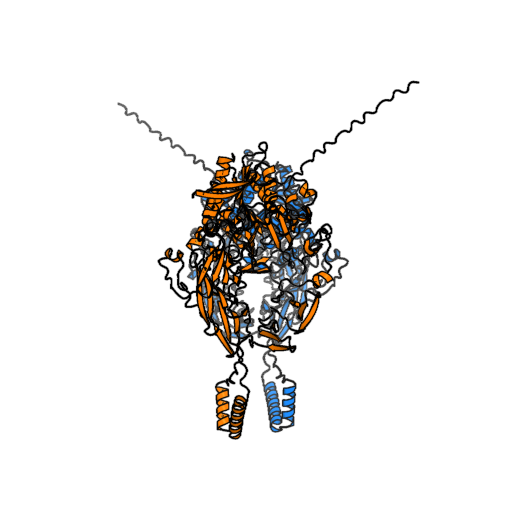1 298 ? -26.688 38.906 3.031 1 95.12 298 LYS B C 1
ATOM 8741 O O . LYS B 1 298 ? -26.25 39.844 3.686 1 95.12 298 LYS B O 1
ATOM 8746 N N . THR B 1 299 ? -25.953 38.281 2.168 1 96.5 299 THR B N 1
ATOM 8747 C CA . THR B 1 299 ? -24.562 38.656 1.955 1 96.5 299 THR B CA 1
ATOM 8748 C C . THR B 1 299 ? -24.344 39.125 0.524 1 96.5 299 THR B C 1
ATOM 8750 O O . THR B 1 299 ? -23.203 39.438 0.131 1 96.5 299 THR B O 1
ATOM 8753 N N . ASP B 1 300 ? -25.344 39.281 -0.3 1 94.94 300 ASP B N 1
ATOM 8754 C CA . ASP B 1 300 ? -25.25 39.531 -1.731 1 94.94 300 ASP B CA 1
ATOM 8755 C C . ASP B 1 300 ? -24.891 41 -1.996 1 94.94 300 ASP B C 1
ATOM 8757 O O . ASP B 1 300 ? -24.531 41.344 -3.117 1 94.94 300 ASP B O 1
ATOM 8761 N N . ASP B 1 301 ? -24.984 41.844 -0.958 1 94.12 301 ASP B N 1
ATOM 8762 C CA . ASP B 1 301 ? -24.719 43.25 -1.159 1 94.12 301 ASP B CA 1
ATOM 8763 C C . ASP B 1 301 ? -23.344 43.656 -0.63 1 94.12 301 ASP B C 1
ATOM 8765 O O . ASP B 1 301 ? -23 44.844 -0.564 1 94.12 301 ASP B O 1
ATOM 8769 N N . LEU B 1 302 ? -22.531 42.75 -0.238 1 97.56 302 LEU B N 1
ATOM 8770 C CA . LEU B 1 302 ? -21.172 43.062 0.22 1 97.56 302 LEU B CA 1
ATOM 8771 C C . LEU B 1 302 ? -20.344 43.656 -0.904 1 97.56 302 LEU B C 1
ATOM 8773 O O . LEU B 1 302 ? -20.422 43.219 -2.053 1 97.56 302 LEU B O 1
ATOM 8777 N N . PRO B 1 303 ? -19.578 44.688 -0.607 1 97.56 303 PRO B N 1
ATOM 8778 C CA . PRO B 1 303 ? -18.75 45.281 -1.658 1 97.56 303 PRO B CA 1
ATOM 8779 C C . PRO B 1 303 ? -17.766 44.281 -2.273 1 97.56 303 PRO B C 1
ATOM 8781 O O . PRO B 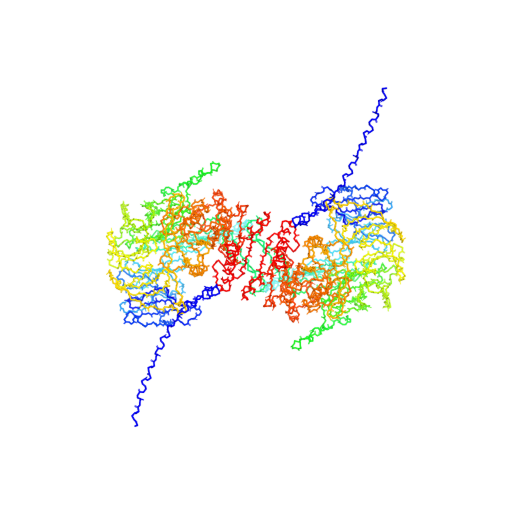1 303 ? -17.031 43.594 -1.551 1 97.56 303 PRO B O 1
ATOM 8784 N N . GLY B 1 304 ? -17.766 44.188 -3.584 1 97.19 304 GLY B N 1
ATOM 8785 C CA . GLY B 1 304 ? -16.828 43.344 -4.293 1 97.19 304 GLY B CA 1
ATOM 8786 C C . GLY B 1 304 ? -17.219 41.875 -4.25 1 97.19 304 GLY B C 1
ATOM 8787 O O . GLY B 1 304 ? -16.422 41 -4.609 1 97.19 304 GLY B O 1
ATOM 8788 N N . ILE B 1 305 ? -18.359 41.562 -3.842 1 97.44 305 ILE B N 1
ATOM 8789 C CA . ILE B 1 305 ? -18.797 40.188 -3.633 1 97.44 305 ILE B CA 1
ATOM 8790 C C . ILE B 1 305 ? -18.766 39.438 -4.957 1 97.44 305 ILE B C 1
ATOM 8792 O O . ILE B 1 305 ? -18.656 38.188 -4.973 1 97.44 305 ILE B O 1
ATOM 8796 N N . LYS B 1 306 ? -18.75 40.125 -6.105 1 96.88 306 LYS B N 1
ATOM 8797 C CA . LYS B 1 306 ? -18.781 39.469 -7.418 1 96.88 306 LYS B CA 1
ATOM 8798 C C . LYS B 1 306 ? -17.422 39.594 -8.109 1 96.88 306 LYS B C 1
ATOM 8800 O O . LYS B 1 306 ? -17.266 39.188 -9.266 1 96.88 306 LYS B O 1
ATOM 8805 N N . ASP B 1 307 ? -16.438 40.125 -7.422 1 96.12 307 ASP B N 1
ATOM 8806 C CA . ASP B 1 307 ? -15.109 40.312 -8.016 1 96.12 307 ASP B CA 1
ATOM 8807 C C . ASP B 1 307 ? -14.469 38.969 -8.375 1 96.12 307 ASP B C 1
ATOM 8809 O O . ASP B 1 307 ? -14.531 38.031 -7.594 1 96.12 307 ASP B O 1
ATOM 8813 N N . LEU B 1 308 ? -13.867 38.938 -9.562 1 95.38 308 LEU B N 1
ATOM 8814 C CA . LEU B 1 308 ? -13.117 37.75 -9.984 1 95.38 308 LEU B CA 1
ATOM 8815 C C . LEU B 1 308 ? -11.656 37.875 -9.555 1 95.38 308 LEU B C 1
ATOM 8817 O O . LEU B 1 308 ? -11.109 38.969 -9.453 1 95.38 308 LEU B O 1
ATOM 8821 N N . PRO B 1 309 ? -11.039 36.781 -9.25 1 95.69 309 PRO B N 1
ATOM 8822 C CA . PRO B 1 309 ? -9.602 36.812 -8.977 1 95.69 309 PRO B CA 1
ATOM 8823 C C . PRO B 1 309 ? -8.781 37.188 -10.211 1 95.69 309 PRO B C 1
ATOM 8825 O O . PRO B 1 309 ? -9.227 36.969 -11.336 1 95.69 309 PRO B O 1
ATOM 8828 N N . ASP B 1 310 ? -7.598 37.625 -10.023 1 95.31 310 ASP B N 1
ATOM 8829 C CA . ASP B 1 310 ? -6.754 38.125 -11.109 1 95.31 310 ASP B CA 1
ATOM 8830 C C . ASP B 1 310 ? -6.309 36.969 -12.023 1 95.31 310 ASP B C 1
ATOM 8832 O O . ASP B 1 310 ? -6.109 37.156 -13.219 1 95.31 310 ASP B O 1
ATOM 8836 N N . TYR B 1 311 ? -6.121 35.75 -11.477 1 96.19 311 TYR B N 1
ATOM 8837 C CA . TYR B 1 311 ? -5.492 34.688 -12.234 1 96.19 311 TYR B CA 1
ATOM 8838 C C . TYR B 1 311 ? -6.371 34.25 -13.398 1 96.19 311 TYR B C 1
ATOM 8840 O O . TYR B 1 311 ? -5.902 33.562 -14.312 1 96.19 311 TYR B O 1
ATOM 8848 N N . VAL B 1 312 ? -7.656 34.625 -13.445 1 95.19 312 VAL B N 1
ATOM 8849 C CA . VAL B 1 312 ? -8.57 34.219 -14.508 1 95.19 312 VAL B CA 1
ATOM 8850 C C . VAL B 1 312 ? -8.102 34.812 -15.844 1 95.19 312 VAL B C 1
ATOM 8852 O O . VAL B 1 312 ? -8.422 34.281 -16.906 1 95.19 312 VAL B O 1
ATOM 8855 N N . LYS B 1 313 ? -7.383 35.844 -15.805 1 95.62 313 LYS B N 1
ATOM 8856 C CA . LYS B 1 313 ? -6.875 36.5 -17 1 95.62 313 LYS B CA 1
ATOM 8857 C C . LYS B 1 313 ? -5.938 35.594 -17.781 1 95.62 313 LYS B C 1
ATOM 8859 O O . LYS B 1 313 ? -5.75 35.75 -18.984 1 95.62 313 LYS B O 1
ATOM 8864 N N . ASP B 1 314 ? -5.32 34.688 -17.094 1 96.38 314 ASP B N 1
ATOM 8865 C CA . ASP B 1 314 ? -4.402 33.75 -17.734 1 96.38 314 ASP B CA 1
ATOM 8866 C C . ASP B 1 314 ? -5.16 32.688 -18.516 1 96.38 314 ASP B C 1
ATOM 8868 O O . ASP B 1 314 ? -4.559 31.891 -19.266 1 96.38 314 ASP B O 1
ATOM 8872 N N . TYR B 1 315 ? -6.477 32.719 -18.391 1 95.31 315 TYR B N 1
ATOM 8873 C CA . TYR B 1 315 ? -7.32 31.75 -19.094 1 95.31 315 TYR B CA 1
ATOM 8874 C C . TYR B 1 315 ? -8.367 32.469 -19.922 1 95.31 315 TYR B C 1
ATOM 8876 O O . TYR B 1 315 ? -9.57 32.281 -19.719 1 95.31 315 TYR B O 1
ATOM 8884 N N . PRO B 1 316 ? -8.008 33.062 -20.969 1 91.94 316 PRO B N 1
ATOM 8885 C CA . PRO B 1 316 ? -8.922 33.906 -21.75 1 91.94 316 PRO B CA 1
ATOM 8886 C C . PRO B 1 316 ? -9.984 33.094 -22.484 1 91.94 316 PRO B C 1
ATOM 8888 O O . PRO B 1 316 ? -11.031 33.625 -22.844 1 91.94 316 PRO B O 1
ATOM 8891 N N . LYS B 1 317 ? -9.805 31.828 -22.75 1 90.81 317 LYS B N 1
ATOM 8892 C CA . LYS B 1 317 ? -10.758 31.031 -23.5 1 90.81 317 LYS B CA 1
ATOM 8893 C C . LYS B 1 317 ? -11.867 30.484 -22.609 1 90.81 317 LYS B C 1
ATOM 8895 O O . LYS B 1 317 ? -12.906 30.047 -23.094 1 90.81 317 LYS B O 1
ATOM 8900 N N . GLN B 1 318 ? -11.516 30.594 -21.25 1 90.06 318 GLN B N 1
ATOM 8901 C CA . GLN B 1 318 ? -12.516 30.109 -20.312 1 90.06 318 GLN B CA 1
ATOM 8902 C C . GLN B 1 318 ? -13.516 31.219 -19.969 1 90.06 318 GLN B C 1
ATOM 8904 O O . GLN B 1 318 ? -13.148 32.375 -19.828 1 90.06 318 GLN B O 1
ATOM 8909 N N . LYS B 1 319 ? -14.914 30.891 -19.969 1 86.75 319 LYS B N 1
ATOM 8910 C CA . LYS B 1 319 ? -15.961 31.828 -19.562 1 86.75 319 LYS B CA 1
ATOM 8911 C C . LYS B 1 319 ? -16.062 31.938 -18.047 1 86.75 319 LYS B C 1
ATOM 8913 O O . LYS B 1 319 ? -16.266 30.938 -17.359 1 86.75 319 LYS B O 1
ATOM 8918 N N . TRP B 1 320 ? -15.625 33.094 -17.469 1 92.25 320 TRP B N 1
ATOM 8919 C CA . TRP B 1 320 ? -15.742 33.375 -16.047 1 92.25 320 TRP B CA 1
ATOM 8920 C C . TRP B 1 320 ? -16.953 34.281 -15.766 1 92.25 320 TRP B C 1
ATOM 8922 O O . TRP B 1 320 ? -17.141 35.312 -16.422 1 92.25 320 TRP B O 1
ATOM 8932 N N . GLU B 1 321 ? -17.875 33.875 -14.938 1 90.12 321 GLU B N 1
ATOM 8933 C CA . GLU B 1 321 ? -19.062 34.656 -14.602 1 90.12 321 GLU B CA 1
ATOM 8934 C C . GLU B 1 321 ? -18.875 35.406 -13.289 1 90.12 321 GLU B C 1
ATOM 8936 O O . GLU B 1 321 ? -18.469 34.812 -12.281 1 90.12 321 GLU B O 1
ATOM 8941 N N . ALA B 1 322 ? -19.078 36.656 -13.375 1 89.56 322 ALA B N 1
ATOM 8942 C CA . ALA B 1 322 ? -19.125 37.469 -12.141 1 89.56 322 ALA B CA 1
ATOM 8943 C C . ALA B 1 322 ? -20.438 37.25 -11.398 1 89.56 322 ALA B C 1
ATOM 8945 O O . ALA B 1 322 ? -21.453 37.844 -11.727 1 89.56 322 ALA B O 1
ATOM 8946 N N . LYS B 1 323 ? -20.453 36.375 -10.477 1 92.56 323 LYS B N 1
ATOM 8947 C CA . LYS B 1 323 ? -21.641 36.062 -9.688 1 92.56 323 LYS B CA 1
ATOM 8948 C C . LYS B 1 323 ? -21.375 36.219 -8.195 1 92.56 323 LYS B C 1
ATOM 8950 O O . LYS B 1 323 ? -20.219 36.375 -7.781 1 92.56 323 LYS B O 1
ATOM 8955 N N . VAL B 1 324 ? -22.438 36.312 -7.473 1 95.19 324 VAL B N 1
ATOM 8956 C CA . VAL B 1 324 ? -22.312 36.375 -6.02 1 95.19 324 VAL B CA 1
ATOM 8957 C C . VAL B 1 324 ? -21.531 35.156 -5.504 1 95.19 324 VAL B C 1
ATOM 8959 O O . VAL B 1 324 ? -21.953 34.031 -5.699 1 95.19 324 VAL B O 1
ATOM 8962 N N . ARG B 1 325 ? -20.438 35.438 -4.902 1 94.31 325 ARG B N 1
ATOM 8963 C CA . ARG B 1 325 ? -19.578 34.375 -4.391 1 94.31 325 ARG B CA 1
ATOM 8964 C C . ARG B 1 325 ? -20.125 33.812 -3.074 1 94.31 325 ARG B C 1
ATOM 8966 O O . ARG B 1 325 ? -20.828 34.531 -2.342 1 94.31 325 ARG B O 1
ATOM 8973 N N . GLU B 1 326 ? -19.797 32.562 -2.846 1 92.19 326 GLU B N 1
ATOM 8974 C CA . GLU B 1 326 ? -20.078 31.969 -1.536 1 92.19 326 GLU B CA 1
ATOM 8975 C C . GLU B 1 326 ? -19.125 32.531 -0.471 1 92.19 326 GLU B C 1
ATOM 8977 O O . GLU B 1 326 ? -17.969 32.812 -0.755 1 92.19 326 GLU B O 1
ATOM 8982 N N . VAL B 1 327 ? -19.672 32.656 0.769 1 94.94 327 VAL B N 1
ATOM 8983 C CA . VAL B 1 327 ? -18.875 33.25 1.851 1 94.94 327 VAL B CA 1
ATOM 8984 C C . VAL B 1 327 ? -18.984 32.375 3.094 1 94.94 327 VAL B C 1
ATOM 8986 O O . VAL B 1 327 ? -19.766 31.422 3.133 1 94.94 327 VAL B O 1
ATOM 8989 N N . ILE B 1 328 ? -18.125 32.688 4.027 1 94.56 328 ILE B N 1
ATOM 8990 C CA . ILE B 1 328 ? -18.094 32.031 5.336 1 94.56 328 ILE B CA 1
ATOM 8991 C C . ILE B 1 328 ? -18.25 33.094 6.434 1 94.56 328 ILE B C 1
ATOM 8993 O O . ILE B 1 328 ? -17.266 33.688 6.871 1 94.56 328 ILE B O 1
ATOM 8997 N N . PRO B 1 329 ? -19.438 33.281 6.902 1 95.5 329 PRO B N 1
ATOM 8998 C CA . PRO B 1 329 ? -19.625 34.188 8.031 1 95.5 329 PRO B CA 1
ATOM 8999 C C . PRO B 1 329 ? -19.234 33.562 9.367 1 95.5 329 PRO B C 1
ATOM 9001 O O . PRO B 1 329 ? -19.453 32.375 9.594 1 95.5 329 PRO B O 1
ATOM 9004 N N . SER B 1 330 ? -18.641 34.375 10.195 1 94.12 330 SER B N 1
ATOM 9005 C CA . SER B 1 330 ? -18.406 33.969 11.578 1 94.12 330 SER B CA 1
ATOM 9006 C C . SER B 1 330 ? -19.688 34.031 12.406 1 94.12 330 SER B C 1
ATOM 9008 O O . SER B 1 330 ? -20.734 34.438 11.906 1 94.12 330 SER B O 1
ATOM 9010 N N . GLY B 1 331 ? -19.516 33.594 13.68 1 92.38 331 GLY B N 1
ATOM 9011 C CA . GLY B 1 331 ? -20.547 33.969 14.641 1 92.38 331 GLY B CA 1
ATOM 9012 C C . GLY B 1 331 ? -20.578 35.469 14.898 1 92.38 331 GLY B C 1
ATOM 9013 O O . GLY B 1 331 ? -19.703 36.188 14.43 1 92.38 331 GLY B O 1
ATOM 9014 N N . VAL B 1 332 ? -21.609 35.875 15.625 1 95.25 332 VAL B N 1
ATOM 9015 C CA . VAL B 1 332 ? -21.812 37.281 15.836 1 95.25 332 VAL B CA 1
ATOM 9016 C C . VAL B 1 332 ? -21.062 37.75 17.094 1 95.25 332 VAL B C 1
ATOM 9018 O O . VAL B 1 332 ? -21.109 37.062 18.125 1 95.25 332 VAL B O 1
ATOM 9021 N N . TYR B 1 333 ? -20.391 38.844 16.969 1 95.31 333 TYR B N 1
ATOM 9022 C CA . TYR B 1 333 ? -19.781 39.531 18.094 1 95.31 333 TYR B CA 1
ATOM 9023 C C . TYR B 1 333 ? -20.672 40.688 18.578 1 95.31 333 TYR B C 1
ATOM 9025 O O . TYR B 1 333 ? -20.672 41.781 18 1 95.31 333 TYR B O 1
ATOM 9033 N N . PHE B 1 334 ? -21.344 40.5 19.688 1 95.06 334 PHE B N 1
ATOM 9034 C CA . PHE B 1 334 ? -22.234 41.531 20.25 1 95.06 334 PHE B CA 1
ATOM 9035 C C . PHE B 1 334 ? -21.453 42.469 21.156 1 95.06 334 PHE B C 1
ATOM 9037 O O . PHE B 1 334 ? -20.594 42.031 21.906 1 95.06 334 PHE B O 1
ATOM 9044 N N . SER B 1 335 ? -21.812 43.75 20.984 1 93.62 335 SER B N 1
ATOM 9045 C CA . SER B 1 335 ? -21.344 44.656 22.047 1 93.62 335 SER B CA 1
ATOM 9046 C C . SER B 1 335 ? -21.953 44.281 23.391 1 93.62 335 SER B C 1
ATOM 9048 O O . SER B 1 335 ? -23.047 43.688 23.438 1 93.62 335 SER B O 1
ATOM 9050 N N . LYS B 1 336 ? -21.297 44.594 24.406 1 86.81 336 LYS B N 1
ATOM 9051 C CA . LYS B 1 336 ? -21.734 44.156 25.719 1 86.81 336 LYS B CA 1
ATOM 9052 C C . LYS B 1 336 ? -23.125 44.688 26.031 1 86.81 336 LYS B C 1
ATOM 9054 O O . LYS B 1 336 ? -23.906 44.031 26.719 1 86.81 336 LYS B O 1
ATOM 9059 N N . ASP B 1 337 ? -23.469 45.844 25.516 1 85.56 337 ASP B N 1
ATOM 9060 C CA . ASP B 1 337 ? -24.766 46.438 25.781 1 85.56 337 ASP B CA 1
ATOM 9061 C C . ASP B 1 337 ? -25.812 45.969 24.781 1 85.56 337 ASP B C 1
ATOM 9063 O O . ASP B 1 337 ? -26.984 46.344 24.859 1 85.56 337 ASP B O 1
ATOM 9067 N N . GLY B 1 338 ? -25.359 45.25 23.812 1 88.62 338 GLY B N 1
ATOM 9068 C CA . GLY B 1 338 ? -26.297 44.625 22.875 1 88.62 338 GLY B CA 1
ATOM 9069 C C . GLY B 1 338 ? -26.703 45.562 21.75 1 88.62 338 GLY B C 1
ATOM 9070 O O . GLY B 1 338 ? -27.531 45.219 20.906 1 88.62 338 GLY B O 1
ATOM 9071 N N . LYS B 1 339 ? -26.109 46.688 21.688 1 91.94 339 LYS B N 1
ATOM 9072 C CA . LYS B 1 339 ? -26.516 47.688 20.719 1 91.94 339 LYS B CA 1
ATOM 9073 C C . LYS B 1 339 ? -25.969 47.344 19.328 1 91.94 339 LYS B C 1
ATOM 9075 O O . LYS B 1 339 ? -26.594 47.656 18.312 1 91.94 339 LYS B O 1
ATOM 9080 N N . TYR B 1 340 ? -24.828 46.812 19.328 1 96.12 340 TYR B N 1
ATOM 9081 C CA . TYR B 1 340 ? -24.172 46.531 18.047 1 96.12 340 TYR B CA 1
ATOM 9082 C C . TYR B 1 340 ? -23.844 45.062 17.906 1 96.12 340 TYR B C 1
ATOM 9084 O O . TYR B 1 340 ? -23.562 44.375 18.906 1 96.12 340 TYR B O 1
ATOM 9092 N N . ALA B 1 341 ? -23.922 44.562 16.672 1 97 341 ALA B N 1
ATOM 9093 C CA . ALA B 1 341 ? -23.562 43.188 16.281 1 97 341 ALA B CA 1
ATOM 9094 C C . ALA B 1 341 ? -22.609 43.188 15.094 1 97 341 ALA B C 1
ATOM 9096 O O . ALA B 1 341 ? -22.922 43.719 14.031 1 97 341 ALA B O 1
ATOM 9097 N N . VAL B 1 342 ? -21.453 42.594 15.312 1 97.25 342 VAL B N 1
ATOM 9098 C CA . VAL B 1 342 ? -20.422 42.562 14.273 1 97.25 342 VAL B CA 1
ATOM 9099 C C . VAL B 1 342 ? -20.219 41.125 13.797 1 97.25 342 VAL B C 1
ATOM 9101 O O . VAL B 1 342 ? -20.234 40.188 14.594 1 97.25 342 VAL B O 1
ATOM 9104 N N . VAL B 1 343 ? -20.016 41 12.469 1 96.19 343 VAL B N 1
ATOM 9105 C CA . VAL B 1 343 ? -19.766 39.719 11.852 1 96.19 343 VAL B CA 1
ATOM 9106 C C . VAL B 1 343 ? -18.531 39.781 10.961 1 96.19 343 VAL B C 1
ATOM 9108 O O . VAL B 1 343 ? -18.391 40.719 10.172 1 96.19 343 VAL B O 1
ATOM 9111 N N . ASN B 1 344 ? -17.609 38.844 11.203 1 95.75 344 ASN B N 1
ATOM 9112 C CA . ASN B 1 344 ? -16.484 38.656 10.281 1 95.75 344 ASN B CA 1
ATOM 9113 C C . ASN B 1 344 ? -16.859 37.688 9.156 1 95.75 344 ASN B C 1
ATOM 9115 O O . ASN B 1 344 ? -17.297 36.562 9.406 1 95.75 344 ASN B O 1
ATOM 9119 N N . ILE B 1 345 ? -16.703 38.125 7.875 1 95.88 345 ILE B N 1
ATOM 9120 C CA . ILE B 1 345 ? -17.094 37.312 6.727 1 95.88 345 ILE B CA 1
ATOM 9121 C C . ILE B 1 345 ? -15.891 37.156 5.793 1 95.88 345 ILE B C 1
ATOM 9123 O O . ILE B 1 345 ? -15.156 38.094 5.523 1 95.88 345 ILE B O 1
ATOM 9127 N N . ARG B 1 346 ? -15.703 35.938 5.328 1 95.44 346 ARG B N 1
ATOM 9128 C CA . ARG B 1 346 ? -14.656 35.656 4.355 1 95.44 346 ARG B CA 1
ATOM 9129 C C . ARG B 1 346 ? -15.227 35 3.102 1 95.44 346 ARG B C 1
ATOM 9131 O O . ARG B 1 346 ? -16.234 34.281 3.17 1 95.44 346 ARG B O 1
ATOM 9138 N N . SER B 1 347 ? -14.594 35.344 1.945 1 94.38 347 SER B N 1
ATOM 9139 C CA . SER B 1 347 ? -14.922 34.562 0.757 1 94.38 347 SER B CA 1
ATOM 9140 C C . SER B 1 347 ? -14.352 33.125 0.852 1 94.38 347 SER B C 1
ATOM 9142 O O . SER B 1 347 ? -13.336 32.906 1.509 1 94.38 347 SER B O 1
ATOM 9144 N N . VAL B 1 348 ? -14.93 32.25 0.198 1 92.31 348 VAL B N 1
ATOM 9145 C CA . VAL B 1 348 ? -14.539 30.828 0.28 1 92.31 348 VAL B CA 1
ATOM 9146 C C . VAL B 1 348 ? -13.125 30.656 -0.262 1 92.31 348 VAL B C 1
ATOM 9148 O O . VAL B 1 348 ? -12.359 29.828 0.229 1 92.31 348 VAL B O 1
ATOM 9151 N N . ASP B 1 349 ? -12.75 31.5 -1.271 1 92.75 349 ASP B N 1
ATOM 9152 C CA . ASP B 1 349 ? -11.414 31.391 -1.839 1 92.75 349 ASP B CA 1
ATOM 9153 C C . ASP B 1 349 ? -10.398 32.156 -0.994 1 92.75 349 ASP B C 1
ATOM 9155 O O . ASP B 1 349 ? -9.219 32.219 -1.339 1 92.75 349 ASP B O 1
ATOM 9159 N N . ASN B 1 350 ? -10.875 32.812 0.132 1 94.06 350 ASN B N 1
ATOM 9160 C CA . ASN B 1 350 ? -10.078 33.469 1.166 1 94.06 350 ASN B CA 1
ATOM 9161 C C . ASN B 1 350 ? -9.344 34.688 0.62 1 94.06 350 ASN B C 1
ATOM 9163 O O . ASN B 1 350 ? -8.32 35.094 1.171 1 94.06 350 ASN B O 1
ATOM 9167 N N . LYS B 1 351 ? -9.844 35.281 -0.475 1 95.5 351 LYS B N 1
ATOM 9168 C CA . LYS B 1 351 ? -9.203 36.469 -1.068 1 95.5 351 LYS B CA 1
ATOM 9169 C C . LYS B 1 351 ? -9.805 37.75 -0.514 1 95.5 351 LYS B C 1
ATOM 9171 O O . LYS B 1 351 ? -9.211 38.844 -0.648 1 95.5 351 LYS B O 1
ATOM 9176 N N . ASP B 1 352 ? -11.008 37.562 0.126 1 95.81 352 ASP B N 1
ATOM 9177 C CA . ASP B 1 352 ? -11.68 38.75 0.7 1 95.81 352 ASP B CA 1
ATOM 9178 C C . ASP B 1 352 ? -12.102 38.469 2.141 1 95.81 352 ASP B C 1
ATOM 9180 O O . ASP B 1 352 ? -12.508 37.344 2.479 1 95.81 352 ASP B O 1
ATOM 9184 N N . ARG B 1 353 ? -12.008 39.5 2.898 1 95.94 353 ARG B N 1
ATOM 9185 C CA . ARG B 1 353 ? -12.484 39.531 4.277 1 95.94 353 ARG B CA 1
ATOM 9186 C C . ARG B 1 353 ? -13.258 40.812 4.551 1 95.94 353 ARG B C 1
ATOM 9188 O O . ARG B 1 353 ? -12.797 41.906 4.223 1 95.94 353 ARG B O 1
ATOM 9195 N N . TRP B 1 354 ? -14.516 40.656 5.051 1 96.5 354 TRP B N 1
ATOM 9196 C CA . TRP B 1 354 ? -15.344 41.812 5.414 1 96.5 354 TRP B CA 1
ATOM 9197 C C . TRP B 1 354 ? -15.633 41.812 6.91 1 96.5 354 TRP B C 1
ATOM 9199 O O . TRP B 1 354 ? -16.062 40.812 7.473 1 96.5 354 TRP B O 1
ATOM 9209 N N . ILE B 1 355 ? -15.344 42.906 7.547 1 96.69 355 ILE B N 1
ATOM 9210 C CA . ILE B 1 355 ? -15.898 43.188 8.867 1 96.69 355 ILE B CA 1
ATOM 9211 C C . ILE B 1 355 ? -17.172 44 8.727 1 96.69 355 ILE B C 1
ATOM 9213 O O . ILE B 1 355 ? -17.156 45.094 8.172 1 96.69 355 ILE B O 1
ATOM 9217 N N . THR B 1 356 ? -18.297 43.469 9.273 1 97.56 356 THR B N 1
ATOM 9218 C CA . THR B 1 356 ? -19.594 44.062 8.953 1 97.56 356 THR B CA 1
ATOM 9219 C C . THR B 1 356 ? -20.406 44.312 10.227 1 97.56 356 THR B C 1
ATOM 9221 O O . THR B 1 356 ? -20.188 43.656 11.25 1 97.56 356 THR B O 1
ATOM 9224 N N . LEU B 1 357 ? -21.219 45.312 10.055 1 97.56 357 LEU B N 1
ATOM 9225 C CA . LEU B 1 357 ? -22.25 45.562 11.055 1 97.56 357 LEU B CA 1
ATOM 9226 C C . LEU B 1 357 ? -23.578 44.906 10.648 1 97.56 357 LEU B C 1
ATOM 9228 O O . LEU B 1 357 ? -24.078 45.156 9.555 1 97.56 357 LEU B O 1
ATOM 9232 N N . LEU B 1 358 ? -24.109 44.125 11.516 1 97.69 358 LEU B N 1
ATOM 9233 C CA . LEU B 1 358 ? -25.344 43.375 11.234 1 97.69 358 LEU B CA 1
ATOM 9234 C C . LEU B 1 358 ? -26.547 44.125 11.82 1 97.69 358 LEU B C 1
ATOM 9236 O O . LEU B 1 358 ? -26.562 44.438 13.008 1 97.69 358 LEU B O 1
ATOM 9240 N N . ASP B 1 359 ? -27.531 44.344 10.977 1 96.25 359 ASP B N 1
ATOM 9241 C CA . ASP B 1 359 ? -28.844 44.781 11.453 1 96.25 359 ASP B CA 1
ATOM 9242 C C . ASP B 1 359 ? -29.703 43.562 11.836 1 96.25 359 ASP B C 1
ATOM 9244 O O . ASP B 1 359 ? -30.219 42.875 10.969 1 96.25 359 ASP B O 1
ATOM 9248 N N . LEU B 1 360 ? -29.906 43.406 13.086 1 95.75 360 LEU B N 1
ATOM 9249 C CA . LEU B 1 360 ? -30.562 42.188 13.602 1 95.75 360 LEU B CA 1
ATOM 9250 C C . LEU B 1 360 ? -32.031 42.156 13.219 1 95.75 360 LEU B C 1
ATOM 9252 O O . LEU B 1 360 ? -32.625 41.094 13.117 1 95.75 360 LEU B O 1
ATOM 9256 N N . GLU B 1 361 ? -32.625 43.25 13.008 1 93.75 361 GLU B N 1
ATOM 9257 C CA . GLU B 1 361 ? -34.031 43.312 12.656 1 93.75 361 GLU B CA 1
ATOM 9258 C C . GLU B 1 361 ? -34.25 43 11.18 1 93.75 361 GLU B C 1
ATOM 9260 O O . GLU B 1 361 ? -35.25 42.344 10.82 1 93.75 361 GLU B O 1
ATOM 9265 N N . LYS B 1 362 ? -33.312 43.438 10.375 1 93.5 362 LYS B N 1
ATOM 9266 C CA . LYS B 1 362 ? -33.5 43.344 8.938 1 93.5 362 LYS B CA 1
ATOM 9267 C C . LYS B 1 362 ? -32.719 42.188 8.352 1 93.5 362 LYS B C 1
ATOM 9269 O O . LYS B 1 362 ? -33 41.719 7.238 1 93.5 362 LYS B O 1
ATOM 9274 N N . GLY B 1 363 ? -31.75 41.781 9.062 1 95 363 GLY B N 1
ATOM 9275 C CA . GLY B 1 363 ? -30.891 40.75 8.539 1 95 363 GLY B CA 1
ATOM 9276 C C . GLY B 1 363 ? -29.969 41.219 7.438 1 95 363 GLY B C 1
ATOM 9277 O O . GLY B 1 363 ? -29.625 40.469 6.531 1 95 363 GLY B O 1
ATOM 9278 N N . THR B 1 364 ? -29.656 42.469 7.426 1 95.88 364 THR B N 1
ATOM 9279 C CA . THR B 1 364 ? -28.781 43.062 6.414 1 95.88 364 THR B CA 1
ATOM 9280 C C . THR B 1 364 ? -27.422 43.406 7.016 1 95.88 364 THR B C 1
ATOM 9282 O O . THR B 1 364 ? -27.281 43.531 8.234 1 95.88 364 THR B O 1
ATOM 9285 N N . LEU B 1 365 ? -26.438 43.594 6.168 1 97.5 365 LEU B N 1
ATOM 9286 C CA . LEU B 1 365 ? -25.062 43.844 6.586 1 97.5 365 LEU B CA 1
ATOM 9287 C C . LEU B 1 365 ? -24.578 45.188 6.039 1 97.5 365 LEU B C 1
ATOM 9289 O O . LEU B 1 365 ? -24.859 45.531 4.891 1 97.5 365 LEU B O 1
ATOM 9293 N N . LYS B 1 366 ? -23.938 45.906 6.852 1 96.69 366 LYS B N 1
ATOM 9294 C CA . LYS B 1 366 ? -23.172 47.062 6.441 1 96.69 366 LYS B CA 1
ATOM 9295 C C . LYS B 1 366 ? -21.672 46.812 6.57 1 96.69 366 LYS B C 1
ATOM 9297 O O . LYS B 1 366 ? -21.172 46.562 7.668 1 96.69 366 LYS B O 1
ATOM 9302 N N . SER B 1 367 ? -20.953 46.938 5.48 1 97 367 SER B N 1
ATOM 9303 C CA . SER B 1 367 ? -19.516 46.719 5.504 1 97 367 SER B CA 1
ATOM 9304 C C . SER B 1 367 ? -18.766 47.875 6.18 1 97 367 SER B C 1
ATOM 9306 O O . SER B 1 367 ? -18.938 49.031 5.793 1 97 367 SER B O 1
ATOM 9308 N N . LEU B 1 368 ? -18 47.531 7.148 1 97.19 368 LEU B N 1
ATOM 9309 C CA . LEU B 1 368 ? -17.188 48.5 7.855 1 97.19 368 LEU B CA 1
ATOM 9310 C C . LEU B 1 368 ? -15.758 48.531 7.312 1 97.19 368 LEU B C 1
ATOM 9312 O O . LEU B 1 368 ? -15.094 49.562 7.316 1 97.19 368 LEU B O 1
ATOM 9316 N N . ASP B 1 369 ? -15.258 47.406 6.969 1 96.56 369 ASP B N 1
ATOM 9317 C CA . ASP B 1 369 ? -13.914 47.219 6.434 1 96.56 369 ASP B CA 1
ATOM 9318 C C . ASP B 1 369 ? -13.859 46.031 5.465 1 96.56 369 ASP B C 1
ATOM 9320 O O . ASP B 1 369 ? -14.453 45 5.727 1 96.56 369 ASP B O 1
ATOM 9324 N N . ARG B 1 370 ? -13.258 46.219 4.332 1 96.75 370 ARG B N 1
ATOM 9325 C CA . ARG B 1 370 ? -13.008 45.156 3.369 1 96.75 370 ARG B CA 1
ATOM 9326 C C . ARG B 1 370 ? -11.508 45 3.104 1 96.75 370 ARG B C 1
ATOM 9328 O O . ARG B 1 370 ? -10.828 46 2.793 1 96.75 370 ARG B O 1
ATOM 9335 N N . GLN B 1 371 ? -11.016 43.875 3.285 1 95.44 371 GLN B N 1
ATOM 9336 C CA . GLN B 1 371 ? -9.648 43.5 2.941 1 95.44 371 GLN B CA 1
ATOM 9337 C C . GLN B 1 371 ? -9.617 42.562 1.757 1 95.44 371 GLN B C 1
ATOM 9339 O O . GLN B 1 371 ? -10.438 41.625 1.674 1 95.44 371 GLN B O 1
ATOM 9344 N N . ARG B 1 372 ? -8.75 42.781 0.834 1 95.38 372 ARG B N 1
ATOM 9345 C CA . ARG B 1 372 ? -8.602 41.906 -0.321 1 95.38 372 ARG B CA 1
ATOM 9346 C C . ARG B 1 372 ? -7.125 41.625 -0.603 1 95.38 372 ARG B C 1
ATOM 9348 O O . ARG B 1 372 ? -6.285 42.5 -0.486 1 95.38 372 ARG B O 1
ATOM 9355 N N . ASP B 1 373 ? -6.789 40.438 -0.885 1 95.19 373 ASP B N 1
ATOM 9356 C CA . ASP B 1 373 ? -5.484 40 -1.365 1 95.19 373 ASP B CA 1
ATOM 9357 C C . ASP B 1 373 ? -5.637 39 -2.521 1 95.19 373 ASP B C 1
ATOM 9359 O O . ASP B 1 373 ? -6.469 38.094 -2.465 1 95.19 373 ASP B O 1
ATOM 9363 N N . GLU B 1 374 ? -4.871 39.219 -3.57 1 95.25 374 GLU B N 1
ATOM 9364 C CA . GLU B 1 374 ? -5.023 38.344 -4.746 1 95.25 374 GLU B CA 1
ATOM 9365 C C . GLU B 1 374 ? -4.539 36.938 -4.469 1 95.25 374 GLU B C 1
ATOM 9367 O O . GLU B 1 374 ? -4.961 36 -5.133 1 95.25 374 GLU B O 1
ATOM 9372 N N . ALA B 1 375 ? -3.623 36.844 -3.537 1 95.5 375 ALA B N 1
ATOM 9373 C CA . ALA B 1 375 ? -3.25 35.5 -3.107 1 95.5 375 ALA B CA 1
ATOM 9374 C C . ALA B 1 375 ? -4.25 34.969 -2.092 1 95.5 375 ALA B C 1
ATOM 9376 O O . ALA B 1 375 ? -5.285 34.406 -2.465 1 95.5 375 ALA B O 1
ATOM 9377 N N . TRP B 1 376 ? -4.008 35.25 -0.763 1 94.31 376 TRP B N 1
ATOM 9378 C CA . TRP B 1 376 ? -4.949 34.906 0.3 1 94.31 376 TRP B CA 1
ATOM 9379 C C . TRP B 1 376 ? -4.695 35.75 1.543 1 94.31 376 TRP B C 1
ATOM 9381 O O . TRP B 1 376 ? -3.623 36.344 1.689 1 94.31 376 TRP B O 1
ATOM 9391 N N . ILE B 1 377 ? -5.699 35.844 2.363 1 93.94 377 ILE B N 1
ATOM 9392 C CA . ILE B 1 377 ? -5.613 36.594 3.602 1 93.94 377 ILE B CA 1
ATOM 9393 C C . ILE B 1 377 ? -5.32 35.656 4.77 1 93.94 377 ILE B C 1
ATOM 9395 O O . ILE B 1 377 ? -6.031 34.688 4.977 1 93.94 377 ILE B O 1
ATOM 9399 N N . SER B 1 378 ? -4.305 36 5.5 1 91.75 378 SER B N 1
ATOM 9400 C CA . SER B 1 378 ? -3.9 35.219 6.676 1 91.75 378 SER B CA 1
ATOM 9401 C C . SER B 1 378 ? -2.963 36.031 7.566 1 91.75 378 SER B C 1
ATOM 9403 O O . SER B 1 378 ? -3.105 37.25 7.68 1 91.75 378 SER B O 1
ATOM 9405 N N . GLY B 1 379 ? -2.096 35.375 8.234 1 90.5 379 GLY B N 1
ATOM 9406 C CA . GLY B 1 379 ? -1.184 36.031 9.172 1 90.5 379 GLY B CA 1
ATOM 9407 C C . GLY B 1 379 ? -1.546 35.781 10.625 1 90.5 379 GLY B C 1
ATOM 9408 O O . GLY B 1 379 ? -2.654 35.344 10.922 1 90.5 379 GLY B O 1
ATOM 9409 N N . PRO B 1 380 ? -0.569 36.125 11.461 1 93.38 380 PRO B N 1
ATOM 9410 C CA . PRO B 1 380 ? -0.846 35.875 12.883 1 93.38 380 PRO B CA 1
ATOM 9411 C C . PRO B 1 380 ? -2.053 36.688 13.383 1 93.38 380 PRO B C 1
ATOM 9413 O O . PRO B 1 380 ? -2.154 37.875 13.141 1 93.38 380 PRO B O 1
ATOM 9416 N N . GLY B 1 381 ? -2.912 36 14.016 1 94.25 381 GLY B N 1
ATOM 9417 C CA . GLY B 1 381 ? -4.055 36.625 14.656 1 94.25 381 GLY B CA 1
ATOM 9418 C C . GLY B 1 381 ? -5.168 36.969 13.688 1 94.25 381 GLY B C 1
ATOM 9419 O O . GLY B 1 381 ? -6.219 37.469 14.094 1 94.25 381 GLY B O 1
ATOM 9420 N N . ILE B 1 382 ? -5.016 36.75 12.445 1 93.25 382 ILE B N 1
ATOM 9421 C CA . ILE B 1 382 ? -6.031 37.125 11.477 1 93.25 382 ILE B CA 1
ATOM 9422 C C . ILE B 1 382 ? -6.984 35.969 11.219 1 93.25 382 ILE B C 1
ATOM 9424 O O . ILE B 1 382 ? -8.156 36.188 10.898 1 93.25 382 ILE B O 1
ATOM 9428 N N . GLY B 1 383 ? -6.441 34.781 11.516 1 84.12 383 GLY B N 1
ATOM 9429 C CA . GLY B 1 383 ? -7.285 33.625 11.375 1 84.12 383 GLY B CA 1
ATOM 9430 C C . GLY B 1 383 ? -7.234 33 9.992 1 84.12 383 GLY B C 1
ATOM 9431 O O . GLY B 1 383 ? -6.352 33.312 9.195 1 84.12 383 GLY B O 1
ATOM 9432 N N . TRP B 1 384 ? -8.094 31.906 9.906 1 73.56 384 TRP B N 1
ATOM 9433 C CA . TRP B 1 384 ? -8.227 31.203 8.633 1 73.56 384 TRP B CA 1
ATOM 9434 C C . TRP B 1 384 ? -9.695 31.125 8.203 1 73.56 384 TRP B C 1
ATOM 9436 O O . TRP B 1 384 ? -10.578 31.625 8.906 1 73.56 384 TRP B O 1
ATOM 9446 N N . SER B 1 385 ? -9.906 30.578 7.086 1 60.91 385 SER B N 1
ATOM 9447 C CA . SER B 1 385 ? -11.219 30.625 6.465 1 60.91 385 SER B CA 1
ATOM 9448 C C . SER B 1 385 ? -12.305 30.109 7.41 1 60.91 385 SER B C 1
ATOM 9450 O O . SER B 1 385 ? -13.43 30.625 7.406 1 60.91 385 SER B O 1
ATOM 9452 N N . MET B 1 386 ? -11.961 29.219 8.227 1 62.94 386 MET B N 1
ATOM 9453 C CA . MET B 1 386 ? -13.07 28.641 8.992 1 62.94 386 MET B CA 1
ATOM 9454 C C . MET B 1 386 ? -13.016 29.094 10.445 1 62.94 386 MET B C 1
ATOM 9456 O O . MET B 1 386 ? -13.75 28.578 11.289 1 62.94 386 MET B O 1
ATOM 9460 N N . GLY B 1 387 ? -12.117 29.938 10.594 1 66.25 387 GLY B N 1
ATOM 9461 C CA . GLY B 1 387 ? -12.211 30.328 11.992 1 66.25 387 GLY B CA 1
ATOM 9462 C C . GLY B 1 387 ? -10.945 30.984 12.516 1 66.25 387 GLY B C 1
ATOM 9463 O O . GLY B 1 387 ? -9.969 31.156 11.773 1 66.25 387 GLY B O 1
ATOM 9464 N N . GLY B 1 388 ? -11.203 31.562 13.523 1 67.44 388 GLY B N 1
ATOM 9465 C CA . GLY B 1 388 ? -10.117 32.156 14.273 1 67.44 388 GLY B CA 1
ATOM 9466 C C . GLY B 1 388 ? -9.93 33.625 13.984 1 67.44 388 GLY B C 1
ATOM 9467 O O . GLY B 1 388 ? -10.797 34.281 13.375 1 67.44 388 GLY B O 1
ATOM 9468 N N . GLY B 1 389 ? -9.164 34.25 14.656 1 83.38 389 GLY B N 1
ATOM 9469 C CA . GLY B 1 389 ? -8.719 35.625 14.461 1 83.38 389 GLY B CA 1
ATOM 9470 C C . GLY B 1 389 ? -9.055 36.531 15.633 1 83.38 389 GLY B C 1
ATOM 9471 O O . GLY B 1 389 ? -10.07 36.344 16.312 1 83.38 389 GLY B O 1
ATOM 9472 N N . THR B 1 390 ? -8.258 37.406 15.727 1 93.56 390 THR B N 1
ATOM 9473 C CA . THR B 1 390 ? -8.438 38.438 16.734 1 93.56 390 THR B CA 1
ATOM 9474 C C . THR B 1 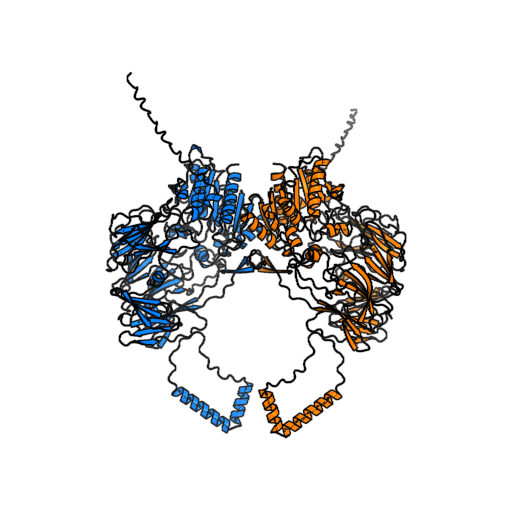390 ? -9.562 39.375 16.328 1 93.56 390 THR B C 1
ATOM 9476 O O . THR B 1 390 ? -9.492 40.031 15.281 1 93.56 390 THR B O 1
ATOM 9479 N N . LEU B 1 391 ? -10.617 39.438 17.094 1 95.62 391 LEU B N 1
ATOM 9480 C CA . LEU B 1 391 ? -11.742 40.344 16.922 1 95.62 391 LEU B CA 1
ATOM 9481 C C . LEU B 1 391 ? -12.523 40.469 18.219 1 95.62 391 LEU B C 1
ATOM 9483 O O . LEU B 1 391 ? -12.906 39.469 18.828 1 95.62 391 LEU B O 1
ATOM 9487 N N . GLY B 1 392 ? -12.75 41.688 18.688 1 95.5 392 GLY B N 1
ATOM 9488 C CA . GLY B 1 392 ? -13.484 41.906 19.922 1 95.5 392 GLY B CA 1
ATOM 9489 C C . GLY B 1 392 ? -13.867 43.375 20.109 1 95.5 392 GLY B C 1
ATOM 9490 O O . GLY B 1 392 ? -13.641 44.219 19.234 1 95.5 392 GLY B O 1
ATOM 9491 N N . TRP B 1 393 ? -14.57 43.688 21.203 1 96.19 393 TRP B N 1
ATOM 9492 C CA . TRP B 1 393 ? -15.047 45.031 21.531 1 96.19 393 TRP B CA 1
ATOM 9493 C C . TRP B 1 393 ? -14.148 45.688 22.562 1 96.19 393 TRP B C 1
ATOM 9495 O O . TRP B 1 393 ? -13.664 45.031 23.484 1 96.19 393 TRP B O 1
ATOM 9505 N N . LEU B 1 394 ? -13.945 46.938 22.422 1 96.81 394 LEU B N 1
ATOM 9506 C CA . LEU B 1 394 ? -13.375 47.75 23.5 1 96.81 394 LEU B CA 1
ATOM 9507 C C . LEU B 1 394 ? -14.406 47.938 24.609 1 96.81 394 LEU B C 1
ATOM 9509 O O . LEU B 1 394 ? -15.609 47.75 24.391 1 96.81 394 LEU B O 1
ATOM 9513 N N . PRO B 1 395 ? -13.898 48.344 25.75 1 92.62 395 PRO B N 1
ATOM 9514 C CA . PRO B 1 395 ? -14.812 48.531 26.875 1 92.62 395 PRO B CA 1
ATOM 9515 C C . PRO B 1 395 ? -15.859 49.625 26.625 1 92.62 395 PRO B C 1
ATOM 9517 O O . PRO B 1 395 ? -16.891 49.656 27.297 1 92.62 395 PRO B O 1
ATOM 9520 N N . ASP B 1 396 ? -15.758 50.438 25.609 1 93.12 396 ASP B N 1
ATOM 9521 C CA . ASP B 1 396 ? -16.672 51.562 25.375 1 93.12 396 ASP B CA 1
ATOM 9522 C C . ASP B 1 396 ? -17.891 51.125 24.578 1 93.12 396 ASP B C 1
ATOM 9524 O O . ASP B 1 396 ? -18.797 51.938 24.328 1 93.12 396 ASP B O 1
ATOM 9528 N N . ASN B 1 397 ? -17.922 49.906 24.109 1 93.31 397 ASN B N 1
ATOM 9529 C CA . ASN B 1 397 ? -19 49.312 23.328 1 93.31 397 ASN B CA 1
ATOM 9530 C C . ASN B 1 397 ? -19.234 50.062 22.031 1 93.31 397 ASN B C 1
ATOM 9532 O O . ASN B 1 397 ? -20.328 50.031 21.469 1 93.31 397 ASN B O 1
ATOM 9536 N N . LYS B 1 398 ? -18.266 50.719 21.625 1 95.06 398 LYS B N 1
ATOM 9537 C CA . LYS B 1 398 ? -18.359 51.5 20.406 1 95.06 398 LYS B CA 1
ATOM 9538 C C . LYS B 1 398 ? -17.281 51.094 19.406 1 95.06 398 LYS B C 1
ATOM 9540 O O . LYS B 1 398 ? -17.516 51.062 18.188 1 95.06 398 LYS B O 1
ATOM 9545 N N . HIS B 1 399 ? -16.172 50.812 19.922 1 97.31 399 HIS B N 1
ATOM 9546 C CA . HIS B 1 399 ? -15.047 50.406 19.094 1 97.31 399 HIS B CA 1
ATOM 9547 C C . HIS B 1 399 ? -14.867 48.875 19.109 1 97.31 399 HIS B C 1
ATOM 9549 O O . HIS B 1 399 ? -15.016 48.25 20.172 1 97.31 399 HIS B O 1
ATOM 9555 N N . ILE B 1 400 ? -14.539 48.344 17.953 1 97.81 400 ILE B N 1
ATOM 9556 C CA . ILE B 1 400 ? -14.039 47 17.891 1 97.81 400 ILE B CA 1
ATOM 9557 C C . ILE B 1 400 ? -12.539 47 17.609 1 97.81 400 ILE B C 1
ATOM 9559 O O . ILE B 1 400 ? -12.008 47.969 17.094 1 97.81 400 ILE B O 1
ATOM 9563 N N . TYR B 1 401 ? -11.859 45.969 17.984 1 98 401 TYR B N 1
ATOM 9564 C CA . TYR B 1 401 ? -10.469 45.75 17.594 1 98 401 TYR B CA 1
ATOM 9565 C C . TYR B 1 401 ? -10.344 44.5 16.734 1 98 401 TYR B C 1
ATOM 9567 O O . TYR B 1 401 ? -11.133 43.562 16.859 1 98 401 TYR B O 1
ATOM 9575 N N . PHE B 1 402 ? -9.422 44.469 15.797 1 97.19 402 PHE B N 1
ATOM 9576 C CA . PHE B 1 402 ? -9.102 43.344 14.938 1 97.19 402 PHE B CA 1
ATOM 9577 C C . PHE B 1 402 ? -7.684 43.469 14.383 1 97.19 402 PHE B C 1
ATOM 9579 O O . PHE B 1 402 ? -7.047 44.5 14.523 1 97.19 402 PHE B O 1
ATOM 9586 N N . GLN B 1 403 ? -7.125 42.375 13.891 1 97.31 403 GLN B N 1
ATOM 9587 C CA . GLN B 1 403 ? -5.824 42.406 13.227 1 97.31 403 GLN B CA 1
ATOM 9588 C C . GLN B 1 403 ? -5.977 42.375 11.711 1 97.31 403 GLN B C 1
ATOM 9590 O O . GLN B 1 403 ? -6.918 41.75 11.203 1 97.31 403 GLN B O 1
ATOM 9595 N N . SER B 1 404 ? -5.082 42.969 11.047 1 96.31 404 SER B N 1
ATOM 9596 C CA . SER B 1 404 ? -5.047 43.062 9.594 1 96.31 404 SER B CA 1
ATOM 9597 C C . SER B 1 404 ? -3.617 43.156 9.078 1 96.31 404 SER B C 1
ATOM 9599 O O . SER B 1 404 ? -2.756 43.75 9.742 1 96.31 404 SER B O 1
ATOM 9601 N N . GLU B 1 405 ? -3.395 42.625 7.93 1 95.31 405 GLU B N 1
ATOM 9602 C CA . GLU B 1 405 ? -2.078 42.719 7.305 1 95.31 405 GLU B CA 1
ATOM 9603 C C . GLU B 1 405 ? -2.102 43.688 6.129 1 95.31 405 GLU B C 1
ATOM 9605 O O . GLU B 1 405 ? -1.317 43.562 5.188 1 95.31 405 GLU B O 1
ATOM 9610 N N . GLU B 1 406 ? -3.021 44.531 6.117 1 94.56 406 GLU B N 1
ATOM 9611 C CA . GLU B 1 406 ? -3.215 45.469 5.008 1 94.56 406 GLU B CA 1
ATOM 9612 C C . GLU B 1 406 ? -1.932 46.25 4.707 1 94.56 406 GLU B C 1
ATOM 9614 O O . GLU B 1 406 ? -1.659 46.562 3.549 1 94.56 406 GLU B O 1
ATOM 9619 N N . THR B 1 407 ? -1.056 46.438 5.762 1 95.88 407 THR B N 1
ATOM 9620 C CA . THR B 1 407 ? 0.168 47.219 5.562 1 95.88 407 THR B CA 1
ATOM 9621 C C . THR B 1 407 ? 1.364 46.281 5.371 1 95.88 407 THR B C 1
ATOM 9623 O O . THR B 1 407 ? 2.514 46.719 5.457 1 95.88 407 THR B O 1
ATOM 9626 N N . GLY B 1 408 ? 1.13 45.031 5.191 1 96.75 408 GLY B N 1
ATOM 9627 C CA . GLY B 1 408 ? 2.201 44.094 4.922 1 96.75 408 GLY B CA 1
ATOM 9628 C C . GLY B 1 408 ? 2.477 43.156 6.086 1 96.75 408 GLY B C 1
ATOM 9629 O O . GLY B 1 408 ? 2.959 42.062 5.887 1 96.75 408 GLY B O 1
ATOM 9630 N N . TYR B 1 409 ? 2.273 43.656 7.246 1 97.81 409 TYR B N 1
ATOM 9631 C CA . TYR B 1 409 ? 2.412 42.875 8.461 1 97.81 409 TYR B CA 1
ATOM 9632 C C . TYR B 1 409 ? 1.118 42.875 9.266 1 97.81 409 TYR B C 1
ATOM 9634 O O . TYR B 1 409 ? 0.255 43.75 9.062 1 97.81 409 TYR B O 1
ATOM 9642 N N . SER B 1 410 ? 0.924 41.906 10.117 1 97.25 410 SER B N 1
ATOM 9643 C CA . SER B 1 410 ? -0.267 41.844 10.961 1 97.25 410 SER B CA 1
ATOM 9644 C C . SER B 1 410 ? -0.177 42.844 12.109 1 97.25 410 SER B C 1
ATOM 9646 O O . SER B 1 410 ? 0.67 42.719 12.992 1 97.25 410 SER B O 1
ATOM 9648 N N . HIS B 1 411 ? -0.998 43.75 12.07 1 98 411 HIS B N 1
ATOM 9649 C CA . HIS B 1 411 ? -1.019 44.812 13.086 1 98 411 HIS B CA 1
ATOM 9650 C C . HIS B 1 411 ? -2.4 44.938 13.719 1 98 411 HIS B C 1
ATOM 9652 O O . HIS B 1 411 ? -3.381 44.406 13.188 1 98 411 HIS B O 1
ATOM 9658 N N . LEU B 1 412 ? -2.443 45.594 14.875 1 98.31 412 LEU B N 1
ATOM 9659 C CA . LEU B 1 412 ? -3.676 45.781 15.625 1 98.31 412 LEU B CA 1
ATOM 9660 C C . LEU B 1 412 ? -4.387 47.062 15.18 1 98.31 412 LEU B C 1
ATOM 9662 O O . LEU B 1 412 ? -3.758 48.125 15.047 1 98.31 412 LEU B O 1
ATOM 9666 N N . TYR B 1 413 ? -5.66 46.969 14.914 1 98.31 413 TYR B N 1
ATOM 9667 C CA . TYR B 1 413 ? -6.516 48.062 14.508 1 98.31 413 TYR B CA 1
ATOM 9668 C C . TYR B 1 413 ? -7.715 48.219 15.438 1 98.31 413 TYR B C 1
ATOM 9670 O O . TYR B 1 413 ? -8.141 47.219 16.062 1 98.31 413 TYR B O 1
ATOM 9678 N N . ILE B 1 414 ? -8.242 49.406 15.508 1 98.25 414 ILE B N 1
ATOM 9679 C CA . ILE B 1 414 ? -9.547 49.656 16.109 1 98.25 414 ILE B CA 1
ATOM 9680 C C . ILE B 1 414 ? -10.461 50.344 15.102 1 98.25 414 ILE B C 1
ATOM 9682 O O . ILE B 1 414 ? -9.984 51.031 14.195 1 98.25 414 ILE B O 1
ATOM 9686 N N . LEU B 1 415 ? -11.727 50.125 15.25 1 98.19 415 LEU B N 1
ATOM 9687 C CA . LEU B 1 415 ? -12.719 50.688 14.336 1 98.19 415 LEU B CA 1
ATOM 9688 C C . LEU B 1 415 ? -13.969 51.125 15.102 1 98.19 415 LEU B C 1
ATOM 9690 O O . LEU B 1 415 ? -14.547 50.312 15.844 1 98.19 415 LEU B O 1
ATOM 9694 N N . ASP B 1 416 ? -14.328 52.344 14.945 1 97.69 416 ASP B N 1
ATOM 9695 C CA . ASP B 1 416 ? -15.578 52.875 15.484 1 97.69 416 ASP B CA 1
ATOM 9696 C C . ASP B 1 416 ? -16.766 52.438 14.625 1 97.69 416 ASP B C 1
ATOM 9698 O O . ASP B 1 416 ? -16.906 52.906 13.492 1 97.69 416 ASP B O 1
ATOM 9702 N N . VAL B 1 417 ? -17.656 51.656 15.195 1 97.31 417 VAL B N 1
ATOM 9703 C CA . VAL B 1 417 ? -18.703 51.031 14.391 1 97.31 417 VAL B CA 1
ATOM 9704 C C . VAL B 1 417 ? -19.781 52.062 14.086 1 97.31 417 VAL B C 1
ATOM 9706 O O . VAL B 1 417 ? -20.594 51.875 13.172 1 97.31 417 VAL B O 1
ATOM 9709 N N . SER B 1 418 ? -19.859 53.094 14.828 1 94.06 418 SER B N 1
ATOM 9710 C CA . SER B 1 418 ? -20.906 54.094 14.641 1 94.06 418 SER B CA 1
ATOM 9711 C C . SER B 1 418 ? -20.609 55 13.453 1 94.06 418 SER B C 1
ATOM 9713 O O . SER B 1 418 ? -21.531 55.5 12.789 1 94.06 418 SER B O 1
ATOM 9715 N N . ASN B 1 419 ? -19.359 55.25 13.141 1 94.06 419 ASN B N 1
ATOM 9716 C CA . ASN B 1 419 ? -19.047 56.188 12.062 1 94.06 419 ASN B CA 1
ATOM 9717 C C . ASN B 1 419 ? -18.078 55.562 11.055 1 94.06 419 ASN B C 1
ATOM 9719 O O . ASN B 1 419 ? -17.781 56.188 10.031 1 94.06 419 ASN B O 1
ATOM 9723 N N . GLY B 1 420 ? -17.562 54.469 11.359 1 94.12 420 GLY B N 1
ATOM 9724 C CA . GLY B 1 420 ? -16.734 53.75 10.398 1 94.12 420 GLY B CA 1
ATOM 9725 C C . GLY B 1 420 ? -15.281 54.156 10.438 1 94.12 420 GLY B C 1
ATOM 9726 O O . GLY B 1 420 ? -14.469 53.688 9.641 1 94.12 420 GLY B O 1
ATOM 9727 N N . GLN B 1 421 ? -14.914 54.969 11.406 1 96.31 421 GLN B N 1
ATOM 9728 C CA . GLN B 1 421 ? -13.531 55.438 11.477 1 96.31 421 GLN B CA 1
ATOM 9729 C C . GLN B 1 421 ? -12.609 54.344 11.984 1 96.31 421 GLN B C 1
ATOM 9731 O O . GLN B 1 421 ? -12.844 53.781 13.055 1 96.31 421 GLN B O 1
ATOM 9736 N N . LYS B 1 422 ? -11.602 54.031 11.227 1 97.25 422 LYS B N 1
ATOM 9737 C CA . LYS B 1 422 ? -10.617 53 11.516 1 97.25 422 LYS B CA 1
ATOM 9738 C C . LYS B 1 422 ? -9.273 53.625 11.898 1 97.25 422 LYS B C 1
ATOM 9740 O O . LYS B 1 422 ? -8.844 54.594 11.297 1 97.25 422 LYS B O 1
ATOM 9745 N N . LYS B 1 423 ? -8.625 53.094 12.922 1 97.5 423 LYS B N 1
ATOM 9746 C CA . LYS B 1 423 ? -7.309 53.531 13.375 1 97.5 423 LYS B CA 1
ATOM 9747 C C . LYS B 1 423 ? -6.348 52.375 13.523 1 97.5 423 LYS B C 1
ATOM 9749 O O . LYS B 1 423 ? -6.68 51.375 14.156 1 97.5 423 LYS B O 1
ATOM 9754 N N . GLN B 1 424 ? -5.195 52.5 12.898 1 97.75 424 GLN B N 1
ATOM 9755 C CA . GLN B 1 424 ? -4.121 51.531 13.102 1 97.75 424 GLN B CA 1
ATOM 9756 C C . GLN B 1 424 ? -3.33 51.844 14.367 1 97.75 424 GLN B C 1
ATOM 9758 O O . GLN B 1 424 ? -2.738 52.906 14.492 1 97.75 424 GLN B O 1
ATOM 9763 N N . LEU B 1 425 ? -3.268 50.906 15.297 1 98.25 425 LEU B N 1
ATOM 9764 C CA . LEU B 1 425 ? -2.652 51.156 16.594 1 98.25 425 LEU B CA 1
ATOM 9765 C C . LEU B 1 425 ? -1.153 50.875 16.547 1 98.25 425 LEU B C 1
ATOM 9767 O O . LEU B 1 425 ? -0.379 51.531 17.281 1 98.25 425 LEU B O 1
ATOM 9771 N N . THR B 1 426 ? -0.772 49.844 15.867 1 97.94 426 THR B N 1
ATOM 9772 C CA . THR B 1 426 ? 0.635 49.5 15.734 1 97.94 426 THR B CA 1
ATOM 9773 C C . THR B 1 426 ? 1.062 49.5 14.266 1 97.94 426 THR B C 1
ATOM 9775 O O . THR B 1 426 ? 0.236 49.344 13.367 1 97.94 426 THR B O 1
ATOM 9778 N N . LYS B 1 427 ? 2.361 49.75 14.008 1 97 427 LYS B N 1
ATOM 9779 C CA . LYS B 1 427 ? 2.885 49.844 12.648 1 97 427 LYS B CA 1
ATOM 9780 C C . LYS B 1 427 ? 4.371 49.5 12.602 1 97 427 LYS B C 1
ATOM 9782 O O . LYS B 1 427 ? 5.078 49.656 13.609 1 97 427 LYS B O 1
ATOM 9787 N N . GLY B 1 428 ? 4.84 49.062 11.484 1 97 428 GLY B N 1
ATOM 9788 C CA . GLY B 1 428 ? 6.234 48.719 11.281 1 97 428 GLY B CA 1
ATOM 9789 C C . GLY B 1 428 ? 6.41 47.344 10.617 1 97 428 GLY B C 1
ATOM 9790 O O . GLY B 1 428 ? 5.43 46.719 10.219 1 97 428 GLY B O 1
ATOM 9791 N N . ASN B 1 429 ? 7.676 46.969 10.477 1 97.44 429 ASN B N 1
ATOM 9792 C CA . ASN B 1 429 ? 7.996 45.688 9.828 1 97.44 429 ASN B CA 1
ATOM 9793 C C . ASN B 1 429 ? 8.117 44.562 10.844 1 97.44 429 ASN B C 1
ATOM 9795 O O . ASN B 1 429 ? 9.156 43.906 10.922 1 97.44 429 ASN B O 1
ATOM 9799 N N . PHE B 1 430 ? 7.129 44.438 11.594 1 97.75 430 PHE B N 1
ATOM 9800 C CA . PHE B 1 430 ? 7.051 43.375 12.57 1 97.75 430 PHE B CA 1
ATOM 9801 C C . PHE B 1 430 ? 5.609 42.906 12.75 1 97.75 430 PHE B C 1
ATOM 9803 O O . PHE B 1 430 ? 4.68 43.562 12.281 1 97.75 430 PHE B O 1
ATOM 9810 N N . GLU B 1 431 ? 5.363 41.781 13.398 1 97.75 431 GLU B N 1
ATOM 9811 C CA . GLU B 1 431 ? 4.059 41.156 13.602 1 97.75 431 GLU B CA 1
ATOM 9812 C C . GLU B 1 431 ? 3.574 41.344 15.031 1 97.75 431 GLU B C 1
ATOM 9814 O O . GLU B 1 431 ? 4.379 41.375 15.969 1 97.75 431 GLU B O 1
ATOM 9819 N N . ILE B 1 432 ? 2.279 41.438 15.164 1 98 432 ILE B N 1
ATOM 9820 C CA . ILE B 1 432 ? 1.629 41.438 16.469 1 98 432 ILE B CA 1
ATOM 9821 C C . ILE B 1 432 ? 1.026 40.094 16.766 1 98 432 ILE B C 1
ATOM 9823 O O . ILE B 1 432 ? 0.41 39.469 15.898 1 98 432 ILE B O 1
ATOM 9827 N N . PHE B 1 433 ? 1.283 39.688 18.031 1 96.94 433 PHE B N 1
ATOM 9828 C CA . PHE B 1 433 ? 0.755 38.406 18.438 1 96.94 433 PHE B CA 1
ATOM 9829 C C . PHE B 1 433 ? -0.098 38.531 19.688 1 96.94 433 PHE B C 1
ATOM 9831 O O . PHE B 1 433 ? 0.308 39.188 20.656 1 96.94 433 PHE B O 1
ATOM 9838 N N . ASP B 1 434 ? -1.325 38 19.75 1 95.44 434 ASP B N 1
ATOM 9839 C CA . ASP B 1 434 ? -2.193 37.688 20.875 1 95.44 434 ASP B CA 1
ATOM 9840 C C . ASP B 1 434 ? -2.469 38.938 21.719 1 95.44 434 ASP B C 1
ATOM 9842 O O . ASP B 1 434 ? -2.268 38.938 22.938 1 95.44 434 ASP B O 1
ATOM 9846 N N . PRO B 1 435 ? -2.957 39.938 21.141 1 97.56 435 PRO B N 1
ATOM 9847 C CA . PRO B 1 435 ? -3.324 41.125 21.938 1 97.56 435 PRO B CA 1
ATOM 9848 C C . PRO B 1 435 ? -4.465 40.844 22.922 1 97.56 435 PRO B C 1
ATOM 9850 O O . PRO B 1 435 ? -5.434 40.156 22.562 1 97.56 435 PRO B O 1
ATOM 9853 N N . LYS B 1 436 ? -4.309 41.375 24.109 1 95.94 436 LYS B N 1
ATOM 9854 C CA . LYS B 1 436 ? -5.309 41.25 25.172 1 95.94 436 LYS B CA 1
ATOM 9855 C C . LYS B 1 436 ? -5.48 42.594 25.922 1 95.94 436 LYS B C 1
ATOM 9857 O O . LYS B 1 436 ? -4.5 43.281 26.203 1 95.94 436 LYS B O 1
ATOM 9862 N N . ILE B 1 437 ? -6.695 42.875 26.266 1 96.62 437 ILE B N 1
ATOM 9863 C CA . ILE B 1 437 ? -6.977 44.094 27 1 96.62 437 ILE B CA 1
ATOM 9864 C C . ILE B 1 437 ? -6.766 43.875 28.5 1 96.62 437 ILE B C 1
ATOM 9866 O O . ILE B 1 437 ? -7.152 42.812 29.031 1 96.62 437 ILE B O 1
ATOM 9870 N N . SER B 1 438 ? -6.195 44.844 29.172 1 96.44 438 SER B N 1
ATOM 9871 C CA . SER B 1 438 ? -5.941 44.75 30.594 1 96.44 438 SER B CA 1
ATOM 9872 C C . SER B 1 438 ? -7.242 44.75 31.391 1 96.44 438 SER B C 1
ATOM 9874 O O . SER B 1 438 ? -8.297 45.125 30.875 1 96.44 438 SER B O 1
ATOM 9876 N N . ASN B 1 439 ? -7.117 44.344 32.656 1 91.69 439 ASN B N 1
ATOM 9877 C CA . ASN B 1 439 ? -8.281 44.25 33.531 1 91.69 439 ASN B CA 1
ATOM 9878 C C . ASN B 1 439 ? -8.945 45.625 33.719 1 91.69 439 ASN B C 1
ATOM 9880 O O . ASN B 1 439 ? -10.172 45.719 33.781 1 91.69 439 ASN B O 1
ATOM 9884 N N . ASN B 1 440 ? -8.195 46.656 33.781 1 92.5 440 ASN B N 1
ATOM 9885 C CA . ASN B 1 440 ? -8.742 48 34 1 92.5 440 ASN B CA 1
ATOM 9886 C C . ASN B 1 440 ? -9.188 48.656 32.688 1 92.5 440 ASN B C 1
ATOM 9888 O O . ASN B 1 440 ? -9.648 49.781 32.688 1 92.5 440 ASN B O 1
ATOM 9892 N N . GLY B 1 441 ? -8.938 48.031 31.609 1 93.81 441 GLY B N 1
ATOM 9893 C CA . GLY B 1 441 ? -9.414 48.469 30.312 1 93.81 441 GLY B CA 1
ATOM 9894 C C . GLY B 1 441 ? -8.609 49.625 29.75 1 93.81 441 GLY B C 1
ATOM 9895 O O . GLY B 1 441 ? -9.062 50.344 28.844 1 93.81 441 GLY B O 1
ATOM 9896 N N . LYS B 1 442 ? -7.438 49.75 30.219 1 96 442 LYS B N 1
ATOM 9897 C CA . LYS B 1 442 ? -6.703 50.938 29.828 1 96 442 LYS B CA 1
ATOM 9898 C C . LYS B 1 442 ? -5.504 50.594 28.953 1 96 442 LYS B C 1
ATOM 9900 O O . LYS B 1 442 ? -4.93 51.469 28.312 1 96 442 LYS B O 1
ATOM 9905 N N . PHE B 1 443 ? -5.168 49.344 28.984 1 97.5 443 PHE B N 1
ATOM 9906 C CA . PHE B 1 443 ? -3.953 48.969 28.281 1 97.5 443 PHE B CA 1
ATOM 9907 C C . PHE B 1 443 ? -4.18 47.688 27.469 1 97.5 443 PHE B C 1
ATOM 9909 O O . PHE B 1 443 ? -5.137 46.969 27.703 1 97.5 443 PHE B O 1
ATOM 9916 N N . TRP B 1 444 ? -3.289 47.594 26.469 1 98.06 444 TRP B N 1
ATOM 9917 C CA . TRP B 1 444 ? -3.092 46.312 25.781 1 98.06 444 TRP B CA 1
ATOM 9918 C C . TRP B 1 444 ? -1.891 45.594 26.359 1 98.06 444 TRP B C 1
ATOM 9920 O O . TRP B 1 444 ? -0.87 46.188 26.688 1 98.06 444 TRP B O 1
ATOM 9930 N N . TYR B 1 445 ? -1.983 44.281 26.484 1 98.12 445 TYR B N 1
ATOM 9931 C CA . TYR B 1 445 ? -0.842 43.375 26.531 1 98.12 445 TYR B CA 1
ATOM 9932 C C . TYR B 1 445 ? -0.706 42.594 25.234 1 98.12 445 TYR B C 1
ATOM 9934 O O . TYR B 1 445 ? -1.696 42.094 24.703 1 98.12 445 TYR B O 1
ATOM 9942 N N . LEU B 1 446 ? 0.452 42.562 24.672 1 98.25 446 LEU B N 1
ATOM 9943 C CA . LEU B 1 446 ? 0.638 41.844 23.406 1 98.25 446 LEU B CA 1
ATOM 9944 C C . LEU B 1 446 ? 2.1 41.469 23.219 1 98.25 446 LEU B C 1
ATOM 9946 O O . LEU B 1 446 ? 2.988 42.031 23.859 1 98.25 446 LEU B O 1
ATOM 9950 N N . SER B 1 447 ? 2.326 40.469 22.438 1 98.12 447 SER B N 1
ATOM 9951 C CA . SER B 1 447 ? 3.672 40.094 22.016 1 98.12 447 SER B CA 1
ATOM 9952 C C . SER B 1 447 ? 3.973 40.594 20.609 1 98.12 447 SER B C 1
ATOM 9954 O O . SER B 1 447 ? 3.062 40.781 19.797 1 98.12 447 SER B O 1
ATOM 9956 N N . THR B 1 448 ? 5.246 40.938 20.344 1 98.12 448 THR B N 1
ATOM 9957 C CA . THR B 1 448 ? 5.633 41.375 19.016 1 98.12 448 THR B CA 1
ATOM 9958 C C . THR B 1 448 ? 6.977 40.781 18.609 1 98.12 448 THR B C 1
ATOM 9960 O O . THR B 1 448 ? 7.684 40.219 19.453 1 98.12 448 THR B O 1
ATOM 9963 N N . SER B 1 449 ? 7.277 40.906 17.344 1 98.06 449 SER B N 1
ATOM 9964 C CA . SER B 1 449 ? 8.586 40.562 16.797 1 98.06 449 SER B CA 1
ATOM 9965 C C . SER B 1 449 ? 9.359 41.844 16.422 1 98.06 449 SER B C 1
ATOM 9967 O O . SER B 1 449 ? 10.141 41.812 15.461 1 98.06 449 SER B O 1
ATOM 9969 N N . GLU B 1 450 ? 9.156 42.875 17.078 1 97.38 450 GLU B N 1
ATOM 9970 C CA . GLU B 1 450 ? 9.688 44.188 16.719 1 97.38 450 GLU B CA 1
ATOM 9971 C C . GLU B 1 450 ? 11.211 44.188 16.797 1 97.38 450 GLU B C 1
ATOM 9973 O O . GLU B 1 450 ? 11.875 44.812 15.953 1 97.38 450 GLU B O 1
ATOM 9978 N N . VAL B 1 451 ? 11.781 43.531 17.797 1 97.44 451 VAL B N 1
ATOM 9979 C CA . VAL B 1 451 ? 13.234 43.531 17.969 1 97.44 451 VAL B CA 1
ATOM 9980 C C . VAL B 1 451 ? 13.891 42.781 16.812 1 97.44 451 VAL B C 1
ATOM 9982 O O . VAL B 1 451 ? 14.914 43.219 16.281 1 97.44 451 VAL B O 1
ATOM 9985 N N . HIS B 1 452 ? 13.398 41.719 16.469 1 97.06 452 HIS B N 1
ATOM 9986 C CA . HIS B 1 452 ? 13.836 40.812 15.414 1 97.06 452 HIS B CA 1
ATOM 9987 C C . HIS B 1 452 ? 12.75 39.812 15.055 1 97.06 452 HIS B C 1
ATOM 9989 O O . HIS B 1 452 ? 12.039 39.312 15.938 1 97.06 452 HIS B O 1
ATOM 9995 N N . PRO B 1 453 ? 12.648 39.5 13.719 1 97.38 453 PRO B N 1
ATOM 9996 C CA . PRO B 1 453 ? 11.641 38.5 13.375 1 97.38 453 PRO B CA 1
ATOM 9997 C C . PRO B 1 453 ? 11.805 37.188 14.164 1 97.38 453 PRO B C 1
ATOM 9999 O O . PRO B 1 453 ? 10.828 36.469 14.391 1 97.38 453 PRO B O 1
ATOM 10002 N N . GLY B 1 454 ? 12.992 36.875 14.602 1 97.38 454 GLY B N 1
ATOM 10003 C CA . GLY B 1 454 ? 13.297 35.656 15.312 1 97.38 454 GLY B CA 1
ATOM 10004 C C . GLY B 1 454 ? 13.281 35.812 16.828 1 97.38 454 GLY B C 1
ATOM 10005 O O . GLY B 1 454 ? 13.812 34.969 17.547 1 97.38 454 GLY B O 1
ATOM 10006 N N . GLU B 1 455 ? 12.742 36.844 17.328 1 98.06 455 GLU B N 1
ATOM 10007 C CA . GLU B 1 455 ? 12.562 37.062 18.766 1 98.06 455 GLU B CA 1
ATOM 10008 C C . GLU B 1 455 ? 11.102 37.375 19.094 1 98.06 455 GLU B C 1
ATOM 10010 O O . GLU B 1 455 ? 10.367 37.875 18.25 1 98.06 455 GLU B O 1
ATOM 10015 N N . ARG B 1 456 ? 10.648 37.031 20.281 1 98.25 456 ARG B N 1
ATOM 10016 C CA . ARG B 1 456 ? 9.328 37.375 20.797 1 98.25 456 ARG B CA 1
ATOM 10017 C C . ARG B 1 456 ? 9.43 38.031 22.172 1 98.25 456 ARG B C 1
ATOM 10019 O O . ARG B 1 456 ? 10.039 37.5 23.094 1 98.25 456 ARG B O 1
ATOM 10026 N N . HIS B 1 457 ? 8.883 39.219 22.234 1 98.38 457 HIS B N 1
ATOM 10027 C CA . HIS B 1 457 ? 8.859 39.938 23.5 1 98.38 457 HIS B CA 1
ATOM 10028 C C . HIS B 1 457 ? 7.445 40.406 23.828 1 98.38 457 HIS B C 1
ATOM 10030 O O . HIS B 1 457 ? 6.605 40.562 22.938 1 98.38 457 HIS B O 1
ATOM 10036 N N . TYR B 1 458 ? 7.23 40.594 25.062 1 98.44 458 TYR B N 1
ATOM 10037 C CA . TYR B 1 458 ? 5.926 40.969 25.609 1 98.44 458 TYR B CA 1
ATOM 10038 C C . TYR B 1 458 ? 5.879 42.438 25.969 1 98.44 458 TYR B C 1
ATOM 10040 O O . TYR B 1 458 ? 6.852 43 26.484 1 98.44 458 TYR B O 1
ATOM 10048 N N . TYR B 1 459 ? 4.797 43.125 25.609 1 98.5 459 TYR B N 1
ATOM 10049 C CA . TYR B 1 459 ? 4.688 44.594 25.75 1 98.5 459 TYR B CA 1
ATOM 10050 C C . TYR B 1 459 ? 3.369 44.969 26.406 1 98.5 459 TYR B C 1
ATOM 10052 O O . TYR B 1 459 ? 2.422 44.188 26.422 1 98.5 459 TYR B O 1
ATOM 10060 N N . MET B 1 460 ? 3.348 46.156 26.906 1 98.12 460 MET B N 1
ATOM 10061 C CA . MET B 1 460 ? 2.15 46.875 27.328 1 98.12 460 MET B CA 1
ATOM 10062 C C . MET B 1 460 ? 1.982 48.188 26.531 1 98.12 460 MET B C 1
ATOM 10064 O O . MET B 1 460 ? 2.959 48.875 26.281 1 98.12 460 MET B O 1
ATOM 10068 N N . MET B 1 461 ? 0.778 48.5 26.078 1 98.25 461 MET B N 1
ATOM 10069 C CA . MET B 1 461 ? 0.482 49.688 25.281 1 98.25 461 MET B CA 1
ATOM 10070 C C . MET B 1 461 ? -0.848 50.312 25.703 1 98.25 461 MET B C 1
ATOM 10072 O O . MET B 1 461 ? -1.802 49.594 26 1 98.25 461 MET B O 1
ATOM 10076 N N . PRO B 1 462 ? -0.952 51.625 25.656 1 98 462 PRO B N 1
ATOM 10077 C CA . PRO B 1 462 ? -2.252 52.25 25.953 1 98 462 PRO B CA 1
ATOM 10078 C C . PRO B 1 462 ? -3.354 51.75 25.016 1 98 462 PRO B C 1
ATOM 10080 O O . PRO B 1 462 ? -3.09 51.5 23.828 1 98 462 PRO B O 1
ATOM 10083 N N . LEU B 1 463 ? -4.582 51.719 25.484 1 97.81 463 LEU B N 1
ATOM 10084 C CA . LEU B 1 463 ? -5.715 51.094 24.797 1 97.81 463 LEU B CA 1
ATOM 10085 C C . LEU B 1 463 ? -5.965 51.75 23.453 1 97.81 463 LEU B C 1
ATOM 10087 O O . LEU B 1 463 ? -6.316 51.094 22.484 1 97.81 463 LEU B O 1
ATOM 10091 N N . MET B 1 464 ? -5.812 53 23.375 1 96.44 464 MET B N 1
ATOM 10092 C CA . MET B 1 464 ? -6.141 53.719 22.141 1 96.44 464 MET B CA 1
ATOM 10093 C C . MET B 1 464 ? -4.891 53.969 21.297 1 96.44 464 MET B C 1
ATOM 10095 O O . MET B 1 464 ? -4.91 54.75 20.359 1 96.44 464 MET B O 1
ATOM 10099 N N . GLY B 1 465 ? -3.826 53.375 21.688 1 95.62 465 GLY B N 1
ATOM 10100 C CA . GLY B 1 465 ? -2.57 53.531 20.969 1 95.62 465 GLY B CA 1
ATOM 10101 C C . GLY B 1 465 ? -1.56 54.406 21.688 1 95.62 465 GLY B C 1
ATOM 10102 O O . GLY B 1 465 ? -1.93 55.219 22.531 1 95.62 465 GLY B O 1
ATOM 10103 N N . GLY B 1 466 ? -0.338 54.219 21.391 1 95.38 466 GLY B N 1
ATOM 10104 C CA . GLY B 1 466 ? 0.752 54.938 22 1 95.38 466 GLY B CA 1
ATOM 10105 C C . GLY B 1 466 ? 2.037 54.156 22.094 1 95.38 466 GLY B C 1
ATOM 10106 O O . GLY B 1 466 ? 2.244 53.188 21.328 1 95.38 466 GLY B O 1
ATOM 10107 N N . LYS B 1 467 ? 2.812 54.656 22.984 1 95.75 467 LYS B N 1
ATOM 10108 C CA . LYS B 1 467 ? 4.121 54.031 23.141 1 95.75 467 LYS B CA 1
ATOM 10109 C C . LYS B 1 467 ? 3.994 52.625 23.75 1 95.75 467 LYS B C 1
ATOM 10111 O O . LYS B 1 467 ? 3.275 52.438 24.734 1 95.75 467 LYS B O 1
ATOM 10116 N N . MET B 1 468 ? 4.605 51.688 23.109 1 96.38 468 MET B N 1
ATOM 10117 C CA . MET B 1 468 ? 4.676 50.344 23.656 1 96.38 468 MET B CA 1
ATOM 10118 C C . MET B 1 468 ? 5.812 50.219 24.672 1 96.38 468 MET B C 1
ATOM 10120 O O . MET B 1 468 ? 6.953 50.562 24.375 1 96.38 468 MET B O 1
ATOM 10124 N N . GLU B 1 469 ? 5.523 49.719 25.812 1 97.38 469 GLU B N 1
ATOM 10125 C CA . GLU B 1 469 ? 6.535 49.469 26.828 1 97.38 469 GLU B CA 1
ATOM 10126 C C . GLU B 1 469 ? 6.906 48 26.859 1 97.38 469 GLU B C 1
ATOM 10128 O O . GLU B 1 469 ? 6.055 47.125 27.109 1 97.38 469 GLU B O 1
ATOM 10133 N N . LYS B 1 470 ? 8.203 47.688 26.594 1 98 470 LYS B N 1
ATOM 10134 C CA . LYS B 1 470 ? 8.688 46.312 26.594 1 98 470 LYS B CA 1
ATOM 10135 C C . LYS B 1 470 ? 8.82 45.75 28 1 98 470 LYS B C 1
ATOM 10137 O O . LYS B 1 470 ? 9.484 46.344 28.844 1 98 470 LYS B O 1
ATOM 10142 N N . LEU B 1 471 ? 8.242 44.625 28.312 1 98.25 471 LEU B N 1
ATOM 10143 C CA . LEU B 1 471 ? 8.219 44.062 29.656 1 98.25 471 LEU B CA 1
ATOM 10144 C C . LEU B 1 471 ? 9.258 42.938 29.812 1 98.25 471 LEU B C 1
ATOM 10146 O O . LEU B 1 471 ? 9.781 42.719 30.906 1 98.25 471 LEU B O 1
ATOM 10150 N N . THR B 1 472 ? 9.492 42.188 28.797 1 98.25 472 THR B N 1
ATOM 10151 C CA . THR B 1 472 ? 10.461 41.125 28.859 1 98.25 472 THR B CA 1
ATOM 10152 C C . THR B 1 472 ? 11.789 41.531 28.234 1 98.25 472 THR B C 1
ATOM 10154 O O . THR B 1 472 ? 11.812 42.406 27.359 1 98.25 472 THR B O 1
ATOM 10157 N N . THR B 1 473 ? 12.961 40.875 28.672 1 96.69 473 THR B N 1
ATOM 10158 C CA . THR B 1 473 ? 14.273 41.312 28.203 1 96.69 473 THR B CA 1
ATOM 10159 C C . THR B 1 473 ? 15.094 40.156 27.688 1 96.69 473 THR B C 1
ATOM 10161 O O . THR B 1 473 ? 16.109 40.344 27 1 96.69 473 THR B O 1
ATOM 10164 N N . MET B 1 474 ? 14.734 38.906 28 1 97.69 474 MET B N 1
ATOM 10165 C CA . MET B 1 474 ? 15.539 37.781 27.609 1 97.69 474 MET B CA 1
ATOM 10166 C C . MET B 1 474 ? 15.484 37.562 26.094 1 97.69 474 MET B C 1
ATOM 10168 O O . MET B 1 474 ? 14.406 37.406 25.516 1 97.69 474 MET B O 1
ATOM 10172 N N . THR B 1 475 ? 16.672 37.469 25.469 1 98 475 THR B N 1
ATOM 10173 C CA . THR B 1 475 ? 16.734 37.219 24.031 1 98 475 THR B CA 1
ATOM 10174 C C . THR B 1 475 ? 16.219 35.812 23.703 1 98 475 THR B C 1
ATOM 10176 O O . THR B 1 475 ? 16.688 34.844 24.297 1 98 475 THR B O 1
ATOM 10179 N N . GLY B 1 476 ? 15.344 35.688 22.859 1 98.38 476 GLY B N 1
ATOM 10180 C CA . GLY B 1 476 ? 14.688 34.438 22.516 1 98.38 476 GLY B CA 1
ATOM 10181 C C . GLY B 1 476 ? 13.18 34.562 22.391 1 98.38 476 GLY B C 1
ATOM 10182 O O . GLY B 1 476 ? 12.68 35.562 21.891 1 98.38 476 GLY B O 1
ATOM 10183 N N . ASN B 1 477 ? 12.492 33.531 22.672 1 98.5 477 ASN B N 1
ATOM 10184 C CA . ASN B 1 477 ? 11.039 33.594 22.703 1 98.5 477 ASN B CA 1
ATOM 10185 C C . ASN B 1 477 ? 10.516 33.625 24.141 1 98.5 477 ASN B C 1
ATOM 10187 O O . ASN B 1 477 ? 10.781 32.719 24.938 1 98.5 477 ASN B O 1
ATOM 10191 N N . ASN B 1 478 ? 9.875 34.656 24.438 1 98.56 478 ASN B N 1
ATOM 10192 C CA . ASN B 1 478 ? 9.188 34.844 25.703 1 98.56 478 ASN B CA 1
ATOM 10193 C C . ASN B 1 478 ? 7.684 34.625 25.562 1 98.56 478 ASN B C 1
ATOM 10195 O O . ASN B 1 478 ? 6.945 35.594 25.297 1 98.56 478 ASN B O 1
ATOM 10199 N N . ASP B 1 479 ? 7.25 33.438 25.781 1 98.19 479 ASP B N 1
ATOM 10200 C CA . ASP B 1 479 ? 5.82 33.125 25.734 1 98.19 479 ASP B CA 1
ATOM 10201 C C . ASP B 1 479 ? 5.168 33.375 27.094 1 98.19 479 ASP B C 1
ATOM 10203 O O . ASP B 1 479 ? 5.281 32.562 28 1 98.19 479 ASP B O 1
ATOM 10207 N N . VAL B 1 480 ? 4.414 34.406 27.172 1 98.25 480 VAL B N 1
ATOM 10208 C CA . VAL B 1 480 ? 4 34.906 28.469 1 98.25 480 VAL B CA 1
ATOM 10209 C C . VAL B 1 480 ? 2.555 34.5 28.75 1 98.25 480 VAL B C 1
ATOM 10211 O O . VAL B 1 480 ? 1.698 34.594 27.875 1 98.25 480 VAL B O 1
ATOM 10214 N N . THR B 1 481 ? 2.332 34.062 29.938 1 97.19 481 THR B N 1
ATOM 10215 C CA . THR B 1 481 ? 1.008 33.938 30.531 1 97.19 481 THR B CA 1
ATOM 10216 C C . THR B 1 481 ? 0.853 34.906 31.719 1 97.19 481 THR B C 1
ATOM 10218 O O . THR B 1 481 ? 1.509 34.719 32.75 1 97.19 481 THR B O 1
ATOM 10221 N N . LEU B 1 482 ? 0.019 35.875 31.531 1 96.88 482 LEU B N 1
ATOM 10222 C CA . LEU B 1 482 ? -0.208 36.906 32.531 1 96.88 482 LEU B CA 1
ATOM 10223 C C . LEU B 1 482 ? -1.063 36.375 33.656 1 96.88 482 LEU B C 1
ATOM 10225 O O . LEU B 1 482 ? -2.055 35.688 33.438 1 96.88 482 LEU B O 1
ATOM 10229 N N . SER B 1 483 ? -0.629 36.719 34.938 1 96 483 SER B N 1
ATOM 10230 C CA . SER B 1 483 ? -1.438 36.312 36.094 1 96 483 SER B CA 1
ATOM 10231 C C . SER B 1 483 ? -2.791 37.031 36.094 1 96 483 SER B C 1
ATOM 10233 O O . SER B 1 483 ? -2.92 38.125 35.562 1 96 483 SER B O 1
ATOM 10235 N N . PRO B 1 484 ? -3.805 36.438 36.719 1 90.94 484 PRO B N 1
ATOM 10236 C CA . PRO B 1 484 ? -5.148 37.031 36.688 1 90.94 484 PRO B CA 1
ATOM 10237 C C . PRO B 1 484 ? -5.203 38.406 37.281 1 90.94 484 PRO B C 1
ATOM 10239 O O . PRO B 1 484 ? -6.016 39.25 36.844 1 90.94 484 PRO B O 1
ATOM 10242 N N . ASP B 1 485 ? -4.375 38.719 38.25 1 91.5 485 ASP B N 1
ATOM 10243 C CA . ASP B 1 485 ? -4.348 40.031 38.875 1 91.5 485 ASP B CA 1
ATOM 10244 C C . ASP B 1 485 ? -3.367 40.969 38.156 1 91.5 485 ASP B C 1
ATOM 10246 O O . ASP B 1 485 ? -3.156 42.094 38.562 1 91.5 485 ASP B O 1
ATOM 10250 N N . GLU B 1 486 ? -2.672 40.438 37.125 1 96.06 486 GLU B N 1
ATOM 10251 C CA . GLU B 1 486 ? -1.775 41.156 36.219 1 96.06 486 GLU B CA 1
ATOM 10252 C C . GLU B 1 486 ? -0.528 41.656 36.938 1 96.06 486 GLU B C 1
ATOM 10254 O O . GLU B 1 486 ? 0.1 42.625 36.531 1 96.06 486 GLU B O 1
ATOM 10259 N N . LYS B 1 487 ? -0.158 40.938 38 1 96.38 487 LYS B N 1
ATOM 10260 C CA . LYS B 1 487 ? 1.011 41.344 38.781 1 96.38 487 LYS B CA 1
ATOM 10261 C C . LYS B 1 487 ? 2.262 40.594 38.344 1 96.38 487 LYS B C 1
ATOM 10263 O O . LYS B 1 487 ? 3.381 41.094 38.5 1 96.38 487 LYS B O 1
ATOM 10268 N N . TYR B 1 488 ? 2.029 39.406 37.812 1 97.31 488 TYR B N 1
ATOM 10269 C CA . TYR B 1 488 ? 3.168 38.562 37.469 1 97.31 488 TYR B CA 1
ATOM 10270 C C . TYR B 1 488 ? 3.059 38.062 36.062 1 97.31 488 TYR B C 1
ATOM 10272 O O . TYR B 1 488 ? 1.955 37.875 35.531 1 97.31 488 TYR B O 1
ATOM 10280 N N . LEU B 1 489 ? 4.227 37.844 35.5 1 98.12 489 LEU B N 1
ATOM 10281 C CA . LEU B 1 489 ? 4.379 37.156 34.219 1 98.12 489 LEU B CA 1
ATOM 10282 C C . LEU B 1 489 ? 4.961 35.75 34.438 1 98.12 489 LEU B C 1
ATOM 10284 O O . LEU B 1 489 ? 6.055 35.625 35 1 98.12 489 LEU B O 1
ATOM 10288 N N . ALA B 1 490 ? 4.23 34.719 34.094 1 98.06 490 ALA B N 1
ATOM 10289 C CA . ALA B 1 490 ? 4.832 33.406 33.906 1 98.06 490 ALA B CA 1
ATOM 10290 C C . ALA B 1 490 ? 5.344 33.25 32.469 1 98.06 490 ALA B C 1
ATOM 10292 O O . ALA B 1 490 ? 4.566 33.312 31.516 1 98.06 490 ALA B O 1
ATOM 10293 N N . ILE B 1 491 ? 6.652 33.062 32.344 1 98.38 491 ILE B N 1
ATOM 10294 C CA . ILE B 1 491 ? 7.277 33.094 31.016 1 98.38 491 ILE B CA 1
ATOM 10295 C C . ILE B 1 491 ? 7.801 31.703 30.672 1 98.38 491 ILE B C 1
ATOM 10297 O O . ILE B 1 491 ? 8.695 31.188 31.344 1 98.38 491 ILE B O 1
ATOM 10301 N N . LEU B 1 492 ? 7.191 31.062 29.734 1 98.31 492 LEU B N 1
ATOM 10302 C CA . LEU B 1 492 ? 7.84 29.953 29.062 1 98.31 492 LEU B CA 1
ATOM 10303 C C . LEU B 1 492 ? 8.906 30.438 28.094 1 98.31 492 LEU B C 1
ATOM 10305 O O . LEU B 1 492 ? 8.578 30.984 27.031 1 98.31 492 LEU B O 1
ATOM 10309 N N . TYR B 1 493 ? 10.164 30.203 28.438 1 98.31 493 TYR B N 1
ATOM 10310 C CA . TYR B 1 493 ? 11.281 30.812 27.719 1 98.31 493 TYR B CA 1
ATOM 10311 C C . TYR B 1 493 ? 12.188 29.75 27.125 1 98.31 493 TYR B C 1
ATOM 10313 O O . TYR B 1 493 ? 12.406 28.688 27.734 1 98.31 493 TYR B O 1
ATOM 10321 N N . SER B 1 494 ? 12.641 30.047 25.922 1 98 494 SER B N 1
ATOM 10322 C CA . SER B 1 494 ? 13.703 29.219 25.344 1 98 494 SER B CA 1
ATOM 10323 C C . SER B 1 494 ? 14.633 30.062 24.469 1 98 494 SER B C 1
ATOM 10325 O O . SER B 1 494 ? 14.352 31.234 24.203 1 98 494 SER B O 1
ATOM 10327 N N . TYR B 1 495 ? 15.766 29.562 24.172 1 98 495 TYR B N 1
ATOM 10328 C CA . TYR B 1 495 ? 16.75 30.109 23.25 1 98 495 TYR B CA 1
ATOM 10329 C C . TYR B 1 495 ? 17.156 29.047 22.219 1 98 495 TYR B C 1
ATOM 10331 O O . TYR B 1 495 ? 16.734 27.906 22.297 1 98 495 TYR B O 1
ATOM 10339 N N . SER B 1 496 ? 17.922 29.469 21.25 1 97.12 496 SER B N 1
ATOM 10340 C CA . SER B 1 496 ? 18.234 28.641 20.094 1 97.12 496 SER B CA 1
ATOM 10341 C C . SER B 1 496 ? 18.812 27.281 20.516 1 97.12 496 SER B C 1
ATOM 10343 O O . SER B 1 496 ? 18.5 26.266 19.906 1 97.12 496 SER B O 1
ATOM 10345 N N . ASN B 1 497 ? 19.703 27.219 21.484 1 97.44 497 ASN B N 1
ATOM 10346 C CA . ASN B 1 497 ? 20.344 25.984 21.922 1 97.44 497 ASN B CA 1
ATOM 10347 C C . ASN B 1 497 ? 19.953 25.625 23.359 1 97.44 497 ASN B C 1
ATOM 10349 O O . ASN B 1 497 ? 20.656 24.875 24.031 1 97.44 497 ASN B O 1
ATOM 10353 N N . LYS B 1 498 ? 18.828 26.25 23.844 1 97 498 LYS B N 1
ATOM 10354 C CA . LYS B 1 498 ? 18.297 25.969 25.172 1 97 498 LYS B CA 1
ATOM 10355 C C . LYS B 1 498 ? 16.812 25.656 25.109 1 97 498 LYS B C 1
ATOM 10357 O O . LYS B 1 498 ? 15.992 26.531 24.797 1 97 498 LYS B O 1
ATOM 10362 N N . PRO B 1 499 ? 16.438 24.438 25.516 1 97.69 499 PRO B N 1
ATOM 10363 C CA . PRO B 1 499 ? 15.023 24.062 25.5 1 97.69 499 PRO B CA 1
ATOM 10364 C C . PRO B 1 499 ? 14.188 24.906 26.469 1 97.69 499 PRO B C 1
ATOM 10366 O O . PRO B 1 499 ? 14.734 25.688 27.25 1 97.69 499 PRO B O 1
ATOM 10369 N N . TRP B 1 500 ? 12.953 24.766 26.453 1 97.88 500 TRP B N 1
ATOM 10370 C CA . TRP B 1 500 ? 11.969 25.578 27.156 1 97.88 500 TRP B CA 1
ATOM 10371 C C . TRP B 1 500 ? 12.062 25.375 28.656 1 97.88 500 TRP B C 1
ATOM 10373 O O . TRP B 1 500 ? 12.258 24.266 29.141 1 97.88 500 TRP B O 1
ATOM 10383 N N . GLU B 1 501 ? 11.969 26.406 29.422 1 98.19 501 GLU B N 1
ATOM 10384 C CA . GLU B 1 501 ? 11.883 26.453 30.875 1 98.19 501 GLU B CA 1
ATOM 10385 C C . GLU B 1 501 ? 10.922 27.547 31.344 1 98.19 501 GLU B C 1
ATOM 10387 O O . GLU B 1 501 ? 10.641 28.484 30.609 1 98.19 501 GLU B O 1
ATOM 10392 N N . ILE B 1 502 ? 10.438 27.422 32.531 1 98.31 502 ILE B N 1
ATOM 10393 C CA . ILE B 1 502 ? 9.508 28.406 33.094 1 98.31 502 ILE B CA 1
ATOM 10394 C C . ILE B 1 502 ? 10.273 29.453 33.906 1 98.31 502 ILE B C 1
ATOM 10396 O O . ILE B 1 502 ? 11.141 29.094 34.688 1 98.31 502 ILE B O 1
ATOM 10400 N N . TYR B 1 503 ? 10 30.672 33.75 1 98.38 503 TYR B N 1
ATOM 10401 C CA . TYR B 1 503 ? 10.492 31.797 34.531 1 98.38 503 TYR B CA 1
ATOM 10402 C C . TYR B 1 503 ? 9.336 32.594 35.125 1 98.38 503 TYR B C 1
ATOM 10404 O O . TYR B 1 503 ? 8.227 32.594 34.562 1 98.38 503 TYR B O 1
ATOM 10412 N N . LEU B 1 504 ? 9.547 33.219 36.219 1 97.81 504 LEU B N 1
ATOM 10413 C CA . LEU B 1 504 ? 8.594 34.094 36.875 1 97.81 504 LEU B CA 1
ATOM 10414 C C . LEU B 1 504 ? 9.156 35.531 36.969 1 97.81 504 LEU B C 1
ATOM 10416 O O . LEU B 1 504 ? 10.32 35.688 37.375 1 97.81 504 LEU B O 1
ATOM 10420 N N . GLN B 1 505 ? 8.344 36.5 36.625 1 97.62 505 GLN B N 1
ATOM 10421 C CA . GLN B 1 505 ? 8.75 37.906 36.656 1 97.62 505 GLN B CA 1
ATOM 10422 C C . GLN B 1 505 ? 7.602 38.812 37.125 1 97.62 505 GLN B C 1
ATOM 10424 O O . GLN B 1 505 ? 6.445 38.562 36.75 1 97.62 505 GLN B O 1
ATOM 10429 N N . GLU B 1 506 ? 7.934 39.844 37.812 1 97.25 506 GLU B N 1
ATOM 10430 C CA . GLU B 1 506 ? 6.93 40.875 38.094 1 97.25 506 GLU B CA 1
ATOM 10431 C C . GLU B 1 506 ? 6.547 41.594 36.781 1 97.25 506 GLU B C 1
ATOM 10433 O O . GLU B 1 506 ? 7.371 41.75 35.875 1 97.25 506 GLU B O 1
ATOM 10438 N N . ASN B 1 507 ? 5.289 42 36.719 1 97.75 507 ASN B N 1
ATOM 10439 C CA . ASN B 1 507 ? 4.801 42.719 35.531 1 97.75 507 ASN B CA 1
ATOM 10440 C C . ASN B 1 507 ? 5.234 44.188 35.562 1 97.75 507 ASN B C 1
ATOM 10442 O O . ASN B 1 507 ? 4.398 45.094 35.656 1 97.75 507 ASN B O 1
ATOM 10446 N N . LEU B 1 508 ? 6.527 44.344 35.406 1 95.94 508 LEU B N 1
ATOM 10447 C CA . LEU B 1 508 ? 7.164 45.656 35.375 1 95.94 508 LEU B CA 1
ATOM 10448 C C . LEU B 1 508 ? 8.312 45.688 34.375 1 95.94 508 LEU B C 1
ATOM 10450 O O . LEU B 1 508 ? 9.039 44.688 34.219 1 95.94 508 LEU B O 1
ATOM 10454 N N . PRO B 1 509 ? 8.398 46.844 33.719 1 94.75 509 PRO B N 1
ATOM 10455 C CA . PRO B 1 509 ? 9.57 46.938 32.844 1 94.75 509 PRO B CA 1
ATOM 10456 C C . PRO B 1 509 ? 10.883 46.719 33.594 1 94.75 509 PRO B C 1
ATOM 10458 O O . PRO B 1 509 ? 11.031 47.188 34.75 1 94.75 509 PRO B O 1
ATOM 10461 N N . ASN B 1 510 ? 11.82 46 33.125 1 92.44 510 ASN B N 1
ATOM 10462 C CA . ASN B 1 510 ? 13.172 45.781 33.625 1 92.44 510 ASN B CA 1
ATOM 10463 C C . ASN B 1 510 ? 13.188 44.906 34.844 1 92.44 510 ASN B C 1
ATOM 10465 O O . ASN B 1 510 ? 14.188 44.844 35.562 1 92.44 510 ASN B O 1
ATOM 10469 N N . ALA B 1 511 ? 12.055 44.281 35.125 1 96.19 511 ALA B N 1
ATOM 10470 C CA . ALA B 1 511 ? 12.07 43.281 36.188 1 96.19 511 ALA B CA 1
ATOM 10471 C C . ALA B 1 511 ? 12.953 42.094 35.844 1 96.19 511 ALA B C 1
ATOM 10473 O O . ALA B 1 511 ? 13.094 41.781 34.656 1 96.19 511 ALA B O 1
ATOM 10474 N N . THR B 1 512 ? 13.523 41.5 36.875 1 95.75 512 THR B N 1
ATOM 10475 C CA . THR B 1 512 ? 14.414 40.375 36.625 1 95.75 512 THR B CA 1
ATOM 10476 C C . THR B 1 512 ? 13.641 39.062 36.656 1 95.75 512 THR B C 1
ATOM 10478 O O . THR B 1 512 ? 13.008 38.719 37.656 1 95.75 512 THR B O 1
ATOM 10481 N N . PRO B 1 513 ? 13.648 38.312 35.594 1 97.62 513 PRO B N 1
ATOM 10482 C CA . PRO B 1 513 ? 12.992 37 35.625 1 97.62 513 PRO B CA 1
ATOM 10483 C C . PRO B 1 513 ? 13.719 35.969 36.469 1 97.62 513 PRO B C 1
ATOM 10485 O O . PRO B 1 513 ? 14.953 35.906 36.469 1 97.62 513 PRO B O 1
ATOM 10488 N N . LYS B 1 514 ? 13.039 35.156 37.219 1 97.12 514 LYS B N 1
ATOM 10489 C CA . LYS B 1 514 ? 13.57 34.062 38.031 1 97.12 514 LYS B CA 1
ATOM 10490 C C . LYS B 1 514 ? 13.211 32.719 37.438 1 97.12 514 LYS B C 1
ATOM 10492 O O . LYS B 1 514 ? 12.031 32.438 37.188 1 97.12 514 LYS B O 1
ATOM 10497 N N . GLN B 1 515 ? 14.172 31.922 37.188 1 97.38 515 GLN B N 1
ATOM 10498 C CA . GLN B 1 515 ? 13.914 30.609 36.625 1 97.38 515 GLN B CA 1
ATOM 10499 C C . GLN B 1 515 ? 13.289 29.672 37.656 1 97.38 515 GLN B C 1
ATOM 10501 O O . GLN B 1 515 ? 13.742 29.609 38.781 1 97.38 515 GLN B O 1
ATOM 10506 N N . LEU B 1 516 ? 12.289 28.922 37.219 1 97.75 516 LEU B N 1
ATOM 10507 C CA . LEU B 1 516 ? 11.555 28.047 38.156 1 97.75 516 LEU B CA 1
ATOM 10508 C C . LEU B 1 516 ? 11.828 26.578 37.844 1 97.75 516 LEU B C 1
ATOM 10510 O O . LEU B 1 516 ? 11.734 25.734 38.75 1 97.75 516 LEU B O 1
ATOM 10514 N N . THR B 1 517 ? 12.008 26.203 36.594 1 96.88 517 THR B N 1
ATOM 10515 C CA . THR B 1 517 ? 12.219 24.797 36.219 1 96.88 517 THR B CA 1
ATOM 10516 C C . THR B 1 517 ? 13.609 24.609 35.625 1 96.88 517 THR B C 1
ATOM 10518 O O . THR B 1 517 ? 14.18 25.547 35.062 1 96.88 517 THR B O 1
ATOM 10521 N N . TYR B 1 518 ? 14.156 23.422 35.781 1 95.56 518 TYR B N 1
ATOM 10522 C CA . TYR B 1 518 ? 15.461 22.984 35.312 1 95.56 518 TYR B CA 1
ATOM 10523 C C . TYR B 1 518 ? 15.391 21.578 34.75 1 95.56 518 TYR B C 1
ATOM 10525 O O . TYR B 1 518 ? 15.883 20.625 35.344 1 95.56 518 TYR B O 1
ATOM 10533 N N . GLY B 1 519 ? 14.891 21.469 33.531 1 94.69 519 GLY B N 1
ATOM 10534 C CA . GLY B 1 519 ? 14.523 20.156 33.031 1 94.69 519 GLY B CA 1
ATOM 10535 C C . GLY B 1 519 ? 15.625 19.5 32.219 1 94.69 519 GLY B C 1
ATOM 10536 O O . GLY B 1 519 ? 15.578 18.297 31.953 1 94.69 519 GLY B O 1
ATOM 10537 N N . GLN B 1 520 ? 16.719 20.141 31.844 1 95.94 520 GLN B N 1
ATOM 10538 C CA . GLN B 1 520 ? 17.766 19.578 31 1 95.94 520 GLN B CA 1
ATOM 10539 C C . GLN B 1 520 ? 18.531 18.469 31.734 1 95.94 520 GLN B C 1
ATOM 10541 O O . GLN B 1 520 ? 18.891 18.625 32.906 1 95.94 520 GLN B O 1
ATOM 10546 N N . SER B 1 521 ? 18.781 17.359 31.062 1 95.31 521 SER B N 1
ATOM 10547 C CA . SER B 1 521 ? 19.578 16.281 31.625 1 95.31 521 SER B CA 1
ATOM 10548 C C . SER B 1 521 ? 21.062 16.609 31.609 1 95.31 521 SER B C 1
ATOM 10550 O O . SER B 1 521 ? 21.484 17.516 30.891 1 95.31 521 SER B O 1
ATOM 10552 N N . GLU B 1 522 ? 21.844 15.875 32.469 1 95 522 GLU B N 1
ATOM 10553 C CA . GLU B 1 522 ? 23.281 16.031 32.469 1 95 522 GLU B CA 1
ATOM 10554 C C . GLU B 1 522 ? 23.875 15.609 31.125 1 95 522 GLU B C 1
ATOM 10556 O O . GLU B 1 522 ? 24.828 16.234 30.625 1 95 522 GLU B O 1
ATOM 10561 N N . GLU B 1 523 ? 23.344 14.586 30.578 1 93.69 523 GLU B N 1
ATOM 10562 C CA . GLU B 1 523 ? 23.797 14.086 29.297 1 93.69 523 GLU B CA 1
ATOM 10563 C C . GLU B 1 523 ? 23.641 15.148 28.203 1 93.69 523 GLU B C 1
ATOM 10565 O O . GLU B 1 523 ? 24.547 15.328 27.375 1 93.69 523 GLU B O 1
ATOM 10570 N N . PHE B 1 524 ? 22.5 15.766 28.172 1 96 524 PHE B N 1
ATOM 10571 C CA . PHE B 1 524 ? 22.25 16.797 27.156 1 96 524 PHE B CA 1
ATOM 10572 C C . PHE B 1 524 ? 23.172 17.984 27.344 1 96 524 PHE B C 1
ATOM 10574 O O . PHE B 1 524 ? 23.688 18.531 26.375 1 96 524 PHE B O 1
ATOM 10581 N N . LYS B 1 525 ? 23.484 18.359 28.594 1 95.31 525 LYS B N 1
ATOM 10582 C CA . LYS B 1 525 ? 24.312 19.516 28.922 1 95.31 525 LYS B CA 1
ATOM 10583 C C . LYS B 1 525 ? 25.766 19.25 28.562 1 95.31 525 LYS B C 1
ATOM 10585 O O . LYS B 1 525 ? 26.562 20.188 28.406 1 95.31 525 LYS B O 1
ATOM 10590 N N . ASN B 1 526 ? 26.109 18.016 28.453 1 94.75 526 ASN B N 1
ATOM 10591 C CA . ASN B 1 526 ? 27.5 17.625 28.281 1 94.75 526 ASN B CA 1
ATOM 10592 C C . ASN B 1 526 ? 27.984 17.844 26.844 1 94.75 526 ASN B C 1
ATOM 10594 O O . ASN B 1 526 ? 29.172 17.719 26.562 1 94.75 526 ASN B O 1
ATOM 10598 N N . TYR B 1 527 ? 27.141 18.109 25.938 1 95.88 527 TYR B N 1
ATOM 10599 C CA . TYR B 1 527 ? 27.516 18.469 24.578 1 95.88 527 TYR B CA 1
ATOM 10600 C C . TYR B 1 527 ? 27.422 19.969 24.359 1 95.88 527 TYR B C 1
ATOM 10602 O O . TYR B 1 527 ? 26.453 20.609 24.797 1 95.88 527 TYR B O 1
ATOM 10610 N N . PRO B 1 528 ? 28.438 20.562 23.797 1 95.94 528 PRO B N 1
ATOM 10611 C CA . PRO B 1 528 ? 28.422 22 23.531 1 95.94 528 PRO B CA 1
ATOM 10612 C C . PRO B 1 528 ? 27.547 22.375 22.328 1 95.94 528 PRO B C 1
ATOM 10614 O O . PRO B 1 528 ? 28.078 22.703 21.266 1 95.94 528 PRO B O 1
ATOM 10617 N N . TRP B 1 529 ? 26.266 22.359 22.5 1 97.62 529 TRP B N 1
ATOM 10618 C CA . TRP B 1 529 ? 25.328 22.641 21.438 1 97.62 529 TRP B CA 1
ATOM 10619 C C . TRP B 1 529 ? 25.609 24 20.812 1 97.62 529 TRP B C 1
ATOM 10621 O O . TRP B 1 529 ? 25.859 24.984 21.516 1 97.62 529 TRP B O 1
ATOM 10631 N N . ARG B 1 530 ? 25.562 24.078 19.562 1 97.38 530 ARG B N 1
ATOM 10632 C CA . ARG B 1 530 ? 25.891 25.281 18.812 1 97.38 530 ARG B CA 1
ATOM 10633 C C . ARG B 1 530 ? 24.75 26.281 18.844 1 97.38 530 ARG B C 1
ATOM 10635 O O . ARG B 1 530 ? 23.578 25.891 18.797 1 97.38 530 ARG B O 1
ATOM 10642 N N . ASP B 1 531 ? 25.094 27.516 18.953 1 97.38 531 ASP B N 1
ATOM 10643 C CA . ASP B 1 531 ? 24.188 28.625 18.625 1 97.38 531 ASP B CA 1
ATOM 10644 C C . ASP B 1 531 ? 24.344 29.047 17.172 1 97.38 531 ASP B C 1
ATOM 10646 O O . ASP B 1 531 ? 25.281 29.766 16.812 1 97.38 531 ASP B O 1
ATOM 10650 N N . PRO B 1 532 ? 23.453 28.641 16.328 1 96.69 532 PRO B N 1
ATOM 10651 C CA . PRO B 1 532 ? 23.609 28.984 14.914 1 96.69 532 PRO B CA 1
ATOM 10652 C C . PRO B 1 532 ? 23.641 30.484 14.672 1 96.69 532 PRO B C 1
ATOM 10654 O O . PRO B 1 532 ? 22.938 31.234 15.359 1 96.69 532 PRO B O 1
ATOM 10657 N N . LYS B 1 533 ? 24.422 30.844 13.68 1 97.5 533 LYS B N 1
ATOM 10658 C CA . LYS B 1 533 ? 24.469 32.25 13.312 1 97.5 533 LYS B CA 1
ATOM 10659 C C . LYS B 1 533 ? 23.281 32.625 12.414 1 97.5 533 LYS B C 1
ATOM 10661 O O . LYS B 1 533 ? 23.078 32 11.367 1 97.5 533 LYS B O 1
ATOM 10666 N N . LEU B 1 534 ? 22.5 33.562 12.891 1 98.12 534 LEU B N 1
ATOM 10667 C CA . LEU B 1 534 ? 21.453 34.094 12.016 1 98.12 534 LEU B CA 1
ATOM 10668 C C . LEU B 1 534 ? 22.047 35.031 10.977 1 98.12 534 LEU B C 1
ATOM 10670 O O . LEU B 1 534 ? 22.688 36.031 11.336 1 98.12 534 LEU B O 1
ATOM 10674 N N . VAL B 1 535 ? 21.875 34.719 9.719 1 98.38 535 VAL B N 1
ATOM 10675 C CA . VAL B 1 535 ? 22.453 35.5 8.633 1 98.38 535 VAL B CA 1
ATOM 10676 C C . VAL B 1 535 ? 21.375 35.844 7.613 1 98.38 535 VAL B C 1
ATOM 10678 O O . VAL B 1 535 ? 20.234 35.375 7.703 1 98.38 535 VAL B O 1
ATOM 10681 N N . HIS B 1 536 ? 21.688 36.812 6.766 1 98.19 536 HIS B N 1
ATOM 10682 C CA . HIS B 1 536 ? 20.938 37.125 5.566 1 98.19 536 HIS B CA 1
ATOM 10683 C C . HIS B 1 536 ? 21.812 37.031 4.32 1 98.19 536 HIS B C 1
ATOM 10685 O O . HIS B 1 536 ? 22.969 37.438 4.352 1 98.19 536 HIS B O 1
ATOM 10691 N N . PHE B 1 537 ? 21.328 36.469 3.287 1 98.5 537 PHE B N 1
ATOM 10692 C CA . PHE B 1 537 ? 22.016 36.5 1.999 1 98.5 537 PHE B CA 1
ATOM 10693 C C . PHE B 1 537 ? 21.094 37.031 0.91 1 98.5 537 PHE B C 1
ATOM 10695 O O . PHE B 1 537 ? 19.875 37.062 1.062 1 98.5 537 PHE B O 1
ATOM 10702 N N . LYS B 1 538 ? 21.703 37.531 -0.161 1 97.94 538 LYS B N 1
ATOM 10703 C CA . LYS B 1 538 ? 20.969 38.188 -1.229 1 97.94 538 LYS B CA 1
ATOM 10704 C C . LYS B 1 538 ? 20.438 37.188 -2.246 1 97.94 538 LYS B C 1
ATOM 10706 O O . LYS B 1 538 ? 21.203 36.375 -2.762 1 97.94 538 LYS B O 1
ATOM 10711 N N . ALA B 1 539 ? 19.141 37.281 -2.461 1 97.81 539 ALA B N 1
ATOM 10712 C CA . ALA B 1 539 ? 18.547 36.438 -3.5 1 97.81 539 ALA B CA 1
ATOM 10713 C C . ALA B 1 539 ? 18.719 37.062 -4.879 1 97.81 539 ALA B C 1
ATOM 10715 O O . ALA B 1 539 ? 19.141 38.219 -4.988 1 97.81 539 ALA B O 1
ATOM 10716 N N . GLU B 1 540 ? 18.359 36.312 -5.895 1 96.38 540 GLU B N 1
ATOM 10717 C CA . GLU B 1 540 ? 18.516 36.781 -7.27 1 96.38 540 GLU B CA 1
ATOM 10718 C C . GLU B 1 540 ? 17.656 38.031 -7.531 1 96.38 540 GLU B C 1
ATOM 10720 O O . GLU B 1 540 ? 18.047 38.906 -8.312 1 96.38 540 GLU B O 1
ATOM 10725 N N . ASP B 1 541 ? 16.547 38.125 -6.855 1 96.19 541 ASP B N 1
ATOM 10726 C CA . ASP B 1 541 ? 15.656 39.25 -7.086 1 96.19 541 ASP B CA 1
ATOM 10727 C C . ASP B 1 541 ? 16 40.438 -6.156 1 96.19 541 ASP B C 1
ATOM 10729 O O . ASP B 1 541 ? 15.258 41.406 -6.062 1 96.19 541 ASP B O 1
ATOM 10733 N N . GLY B 1 542 ? 16.969 40.281 -5.367 1 97.12 542 GLY B N 1
ATOM 10734 C CA . GLY B 1 542 ? 17.469 41.375 -4.551 1 97.12 542 GLY B CA 1
ATOM 10735 C C . GLY B 1 542 ? 17 41.312 -3.109 1 97.12 542 GLY B C 1
ATOM 10736 O O . GLY B 1 542 ? 17.516 42 -2.248 1 97.12 542 GLY B O 1
ATOM 10737 N N . LYS B 1 543 ? 16.109 40.5 -2.783 1 97.62 543 LYS B N 1
ATOM 10738 C CA . LYS B 1 543 ? 15.609 40.375 -1.416 1 97.62 543 LYS B CA 1
ATOM 10739 C C . LYS B 1 543 ? 16.641 39.688 -0.514 1 97.62 543 LYS B C 1
ATOM 10741 O O . LYS B 1 543 ? 17.469 38.906 -0.986 1 97.62 543 LYS B O 1
ATOM 10746 N N . MET B 1 544 ? 16.625 40.031 0.76 1 98 544 MET B N 1
ATOM 10747 C CA . MET B 1 544 ? 17.531 39.438 1.741 1 98 544 MET B CA 1
ATOM 10748 C C . MET B 1 544 ? 16.891 38.25 2.428 1 98 544 MET B C 1
ATOM 10750 O O . MET B 1 544 ? 15.938 38.406 3.195 1 98 544 MET B O 1
ATOM 10754 N N . VAL B 1 545 ? 17.422 37.062 2.197 1 98.62 545 VAL B N 1
ATOM 10755 C CA . VAL B 1 545 ? 16.828 35.812 2.664 1 98.62 545 VAL B CA 1
ATOM 10756 C C . VAL B 1 545 ? 17.438 35.438 4.016 1 98.62 545 VAL B C 1
ATOM 10758 O O . VAL B 1 545 ? 18.656 35.344 4.152 1 98.62 545 VAL B O 1
ATOM 10761 N N . PRO B 1 546 ? 16.594 35.219 5.047 1 98.62 546 PRO B N 1
ATOM 10762 C CA . PRO B 1 546 ? 17.094 34.812 6.363 1 98.62 546 PRO B CA 1
ATOM 10763 C C . PRO B 1 546 ? 17.5 33.344 6.418 1 98.62 546 PRO B C 1
ATOM 10765 O O . PRO B 1 546 ? 16.859 32.5 5.809 1 98.62 546 PRO B O 1
ATOM 10768 N N . ALA B 1 547 ? 18.578 33.062 7.184 1 98.69 547 ALA B N 1
ATOM 10769 C CA . ALA B 1 547 ? 19.031 31.688 7.332 1 98.69 547 ALA B CA 1
ATOM 10770 C C . ALA B 1 547 ? 19.781 31.5 8.648 1 98.69 547 ALA B C 1
ATOM 10772 O O . ALA B 1 547 ? 20.172 32.469 9.289 1 98.69 547 ALA B O 1
ATOM 10773 N N . ARG B 1 548 ? 19.828 30.266 9.086 1 98.44 548 ARG B N 1
ATOM 10774 C CA . ARG B 1 548 ? 20.734 29.844 10.148 1 98.44 548 ARG B CA 1
ATOM 10775 C C . ARG B 1 548 ? 21.953 29.125 9.578 1 98.44 548 ARG B C 1
ATOM 10777 O O . ARG B 1 548 ? 21.812 28.203 8.758 1 98.44 548 ARG B O 1
ATOM 10784 N N . LEU B 1 549 ? 23.109 29.547 10.023 1 98.75 549 LEU B N 1
ATOM 10785 C CA . LEU B 1 549 ? 24.375 29.031 9.484 1 98.75 549 LEU B CA 1
ATOM 10786 C C . LEU B 1 549 ? 25.156 28.281 10.562 1 98.75 549 LEU B C 1
ATOM 10788 O O . LEU B 1 549 ? 25.328 28.797 11.672 1 98.75 549 LEU B O 1
ATOM 10792 N N . TYR B 1 550 ? 25.5 27.062 10.297 1 98.56 550 TYR B N 1
ATOM 10793 C CA . TYR B 1 550 ? 26.406 26.25 11.109 1 98.56 550 TYR B CA 1
ATOM 10794 C C . TYR B 1 550 ? 27.766 26.078 10.422 1 98.56 550 TYR B C 1
ATOM 10796 O O . TYR B 1 550 ? 27.828 25.562 9.305 1 98.56 550 TYR B O 1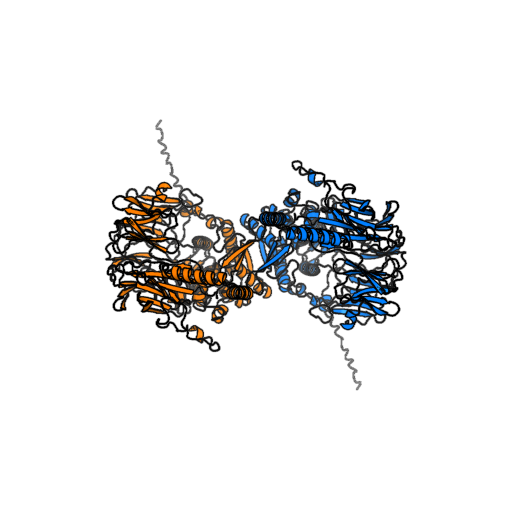
ATOM 10804 N N . LEU B 1 551 ? 28.844 26.516 11.086 1 98.19 551 LEU B N 1
ATOM 10805 C CA . LEU B 1 551 ? 30.188 26.406 10.516 1 98.19 551 LEU B CA 1
ATOM 10806 C C . LEU B 1 551 ? 31.016 25.391 11.281 1 98.19 551 LEU B C 1
ATOM 10808 O O . LEU B 1 551 ? 31.047 25.406 12.516 1 98.19 551 LEU B O 1
ATOM 10812 N N . PRO B 1 552 ? 31.625 24.531 10.523 1 97.38 552 PRO B N 1
ATOM 10813 C CA . PRO B 1 552 ? 32.562 23.625 11.203 1 97.38 552 PRO B CA 1
ATOM 10814 C C . PRO B 1 552 ? 33.844 24.312 11.656 1 97.38 552 PRO B C 1
ATOM 10816 O O . PRO B 1 552 ? 34.125 25.438 11.211 1 97.38 552 PRO B O 1
ATOM 10819 N N . GLU B 1 553 ? 34.531 23.609 12.594 1 95.62 553 GLU B N 1
ATOM 10820 C CA . GLU B 1 553 ? 35.875 24.094 12.922 1 95.62 553 GLU B CA 1
ATOM 10821 C C . GLU B 1 553 ? 36.75 24.125 11.695 1 95.62 553 GLU B C 1
ATOM 10823 O O . GLU B 1 553 ? 36.688 23.234 10.844 1 95.62 553 GLU B O 1
ATOM 10828 N N . PRO B 1 554 ? 37.531 25.125 11.641 1 94.62 554 PRO B N 1
ATOM 10829 C CA . PRO B 1 554 ? 38.375 25.297 10.445 1 94.62 554 PRO B CA 1
ATOM 10830 C C . PRO B 1 554 ? 39.219 24.062 10.117 1 94.62 554 PRO B C 1
ATOM 10832 O O . PRO B 1 554 ? 39.406 23.719 8.945 1 94.62 554 PRO B O 1
ATOM 10835 N N . ASP B 1 555 ? 39.688 23.359 11.086 1 94.94 555 ASP B N 1
ATOM 10836 C CA . ASP B 1 555 ? 40.531 22.203 10.875 1 94.94 555 ASP B CA 1
ATOM 10837 C C . ASP B 1 555 ? 39.75 20.969 10.469 1 94.94 555 ASP B C 1
ATOM 10839 O O . ASP B 1 555 ? 40.312 19.984 9.984 1 94.94 555 ASP B O 1
ATOM 10843 N N . LYS B 1 556 ? 38.438 21.062 10.5 1 95.19 556 LYS B N 1
ATOM 10844 C CA . LYS B 1 556 ? 37.562 19.922 10.195 1 95.19 556 LYS B CA 1
ATOM 10845 C C . LYS B 1 556 ? 36.781 20.141 8.898 1 95.19 556 LYS B C 1
ATOM 10847 O O . LYS B 1 556 ? 36.125 19.234 8.422 1 95.19 556 LYS B O 1
ATOM 10852 N N . LYS B 1 557 ? 37 21.297 8.406 1 96.31 557 LYS B N 1
ATOM 10853 C CA . LYS B 1 557 ? 36.25 21.656 7.211 1 96.31 557 LYS B CA 1
ATOM 10854 C C . LYS B 1 557 ? 36.531 20.672 6.07 1 96.31 557 LYS B C 1
ATOM 10856 O O . LYS B 1 557 ? 37.688 20.422 5.738 1 96.31 557 LYS B O 1
ATOM 10861 N N . ASN B 1 558 ? 35.5 20.094 5.438 1 96.88 558 ASN B N 1
ATOM 10862 C CA . ASN B 1 558 ? 35.688 19.109 4.387 1 96.88 558 ASN B CA 1
ATOM 10863 C C . ASN B 1 558 ? 35.25 19.641 3.021 1 96.88 558 ASN B C 1
ATOM 10865 O O . ASN B 1 558 ? 35.281 18.922 2.023 1 96.88 558 ASN B O 1
ATOM 10869 N N . GLY B 1 559 ? 34.719 20.875 2.977 1 97.81 559 GLY B N 1
ATOM 10870 C CA . GLY B 1 559 ? 34.375 21.531 1.728 1 97.81 559 GLY B CA 1
ATOM 10871 C C . GLY B 1 559 ? 32.969 21.234 1.263 1 97.81 559 GLY B C 1
ATOM 10872 O O . GLY B 1 559 ? 32.531 21.781 0.249 1 97.81 559 GLY B O 1
ATOM 10873 N N . ALA B 1 560 ? 32.219 20.375 1.954 1 98.69 560 ALA B N 1
ATOM 10874 C CA . ALA B 1 560 ? 30.844 20.016 1.587 1 98.69 560 ALA B CA 1
ATOM 10875 C C . ALA B 1 560 ? 29.828 20.812 2.406 1 98.69 560 ALA B C 1
ATOM 10877 O O . ALA B 1 560 ? 30.156 21.328 3.475 1 98.69 560 ALA B O 1
ATOM 10878 N N . ALA B 1 561 ? 28.625 20.922 1.866 1 98.88 561 ALA B N 1
ATOM 10879 C CA . ALA B 1 561 ? 27.547 21.609 2.572 1 98.88 561 ALA B CA 1
ATOM 10880 C C . ALA B 1 561 ? 26.234 20.875 2.434 1 98.88 561 ALA B C 1
ATOM 10882 O O . ALA B 1 561 ? 26.016 20.141 1.462 1 98.88 561 ALA B O 1
ATOM 10883 N N . VAL B 1 562 ? 25.453 21.016 3.404 1 98.88 562 VAL B N 1
ATOM 10884 C CA . VAL B 1 562 ? 24.094 20.484 3.393 1 98.88 562 VAL B CA 1
ATOM 10885 C C . VAL B 1 562 ? 23.094 21.609 3.684 1 98.88 562 VAL B C 1
ATOM 10887 O O . VAL B 1 562 ? 23.266 22.344 4.648 1 98.88 562 VAL B O 1
ATOM 10890 N N . ILE B 1 563 ? 22.109 21.75 2.875 1 98.94 563 ILE B N 1
ATOM 10891 C CA . ILE B 1 563 ? 21.031 22.719 3.084 1 98.94 563 ILE B CA 1
ATOM 10892 C C . ILE B 1 563 ? 19.781 21.984 3.566 1 98.94 563 ILE B C 1
ATOM 10894 O O . ILE B 1 563 ? 19.328 21.031 2.938 1 98.94 563 ILE B O 1
ATOM 10898 N N . PHE B 1 564 ? 19.266 22.406 4.711 1 98.69 564 PHE B N 1
ATOM 10899 C CA . PHE B 1 564 ? 18.031 21.891 5.262 1 98.69 564 PHE B CA 1
ATOM 10900 C C . PHE B 1 564 ? 16.844 22.781 4.879 1 98.69 564 PHE B C 1
ATOM 10902 O O . PHE B 1 564 ? 16.922 24 5.031 1 98.69 564 PHE B O 1
ATOM 10909 N N . VAL B 1 565 ? 15.773 22.188 4.379 1 98.56 565 VAL B N 1
ATOM 10910 C CA . VAL B 1 565 ? 14.555 22.906 4.023 1 98.56 565 VAL B CA 1
ATOM 10911 C C . VAL B 1 565 ? 13.43 22.516 4.988 1 98.56 565 VAL B C 1
ATOM 10913 O O . VAL B 1 565 ? 12.977 21.359 4.992 1 98.56 565 VAL B O 1
ATOM 10916 N N . HIS B 1 566 ? 12.977 23.438 5.77 1 97.12 566 HIS B N 1
ATOM 10917 C CA . HIS B 1 566 ? 11.922 23.109 6.723 1 97.12 566 HIS B CA 1
ATOM 10918 C C . HIS B 1 566 ? 10.594 22.875 6.012 1 97.12 566 HIS B C 1
ATOM 10920 O O . HIS B 1 566 ? 10.43 23.25 4.848 1 97.12 566 HIS B O 1
ATOM 10926 N N . GLY B 1 567 ? 9.617 22.297 6.73 1 94.88 567 GLY B N 1
ATOM 10927 C CA . GLY B 1 567 ? 8.336 21.922 6.156 1 94.88 567 GLY B CA 1
ATOM 10928 C C . GLY B 1 567 ? 7.289 23.016 6.266 1 94.88 567 GLY B C 1
ATOM 10929 O O . GLY B 1 567 ? 7.617 24.172 6.562 1 94.88 567 GLY B O 1
ATOM 10930 N N . ALA B 1 568 ? 5.996 22.703 5.941 1 83.44 568 ALA B N 1
ATOM 10931 C CA . ALA B 1 568 ? 4.75 23.453 6.043 1 83.44 568 ALA B CA 1
ATOM 10932 C C . ALA B 1 568 ? 4.758 24.656 5.102 1 83.44 568 ALA B C 1
ATOM 10934 O O . ALA B 1 568 ? 3.703 25.219 4.793 1 83.44 568 ALA B O 1
ATOM 10935 N N . GLY B 1 569 ? 5.668 25.203 4.586 1 75.25 569 GLY B N 1
ATOM 10936 C CA . GLY B 1 569 ? 5.715 26.391 3.766 1 75.25 569 GLY B CA 1
ATOM 10937 C C . GLY B 1 569 ? 5.566 27.672 4.566 1 75.25 569 GLY B C 1
ATOM 10938 O O . GLY B 1 569 ? 6.316 28.625 4.359 1 75.25 569 GLY B O 1
ATOM 10939 N N . TYR B 1 570 ? 4.641 27.594 5.641 1 85.5 570 TYR B N 1
ATOM 10940 C CA . TYR B 1 570 ? 4.344 28.781 6.422 1 85.5 570 TYR B CA 1
ATOM 10941 C C . TYR B 1 570 ? 4.938 28.688 7.82 1 85.5 570 TYR B C 1
ATOM 10943 O O . TYR B 1 570 ? 4.367 29.203 8.781 1 85.5 570 TYR B O 1
ATOM 10951 N N . LEU B 1 571 ? 5.965 27.984 7.824 1 91.25 571 LEU B N 1
ATOM 10952 C CA . LEU B 1 571 ? 6.652 27.859 9.102 1 91.25 571 LEU B CA 1
ATOM 10953 C C . LEU B 1 571 ? 7.887 28.766 9.141 1 91.25 571 LEU B C 1
ATOM 10955 O O . LEU B 1 571 ? 8.398 29.156 8.094 1 91.25 571 LEU B O 1
ATOM 10959 N N . GLN B 1 572 ? 8.234 29.219 10.273 1 96.19 572 GLN B N 1
ATOM 10960 C CA . GLN B 1 572 ? 9.492 29.906 10.523 1 96.19 572 GLN B CA 1
ATOM 10961 C C . GLN B 1 572 ? 10.453 29.031 11.32 1 96.19 572 GLN B C 1
ATOM 10963 O O . GLN B 1 572 ? 10.07 28.438 12.32 1 96.19 572 GLN B O 1
ATOM 10968 N N . ASN B 1 573 ? 11.68 28.906 10.766 1 97.06 573 ASN B N 1
ATOM 10969 C CA . ASN B 1 573 ? 12.656 28.125 11.508 1 97.06 573 ASN B CA 1
ATOM 10970 C C . ASN B 1 573 ? 13.938 28.906 11.758 1 97.06 573 ASN B C 1
ATOM 10972 O O . ASN B 1 573 ? 14.867 28.406 12.398 1 97.06 573 ASN B O 1
ATOM 10976 N N . VAL B 1 574 ? 14.039 30.125 11.258 1 98.12 574 VAL B N 1
ATOM 10977 C CA . VAL B 1 574 ? 15.164 31.016 11.523 1 98.12 574 VAL B CA 1
ATOM 10978 C C . VAL B 1 574 ? 14.812 31.953 12.688 1 98.12 574 VAL B C 1
ATOM 10980 O O . VAL B 1 574 ? 14.414 33.094 12.469 1 98.12 574 VAL B O 1
ATOM 10983 N N . HIS B 1 575 ? 14.93 31.469 13.836 1 97.88 575 HIS B N 1
ATOM 10984 C CA . HIS B 1 575 ? 14.617 32.219 15.055 1 97.88 575 HIS B CA 1
ATOM 10985 C C . HIS B 1 575 ? 15.547 31.812 16.203 1 97.88 575 HIS B C 1
ATOM 10987 O O . HIS B 1 575 ? 16.344 30.875 16.062 1 97.88 575 HIS B O 1
ATOM 10993 N N . LYS B 1 576 ? 15.5 32.562 17.266 1 98.19 576 LYS B N 1
ATOM 10994 C CA . LYS B 1 576 ? 16.422 32.406 18.391 1 98.19 576 LYS B CA 1
ATOM 10995 C C . LYS B 1 576 ? 15.766 31.672 19.547 1 98.19 576 LYS B C 1
ATOM 10997 O O . LYS B 1 576 ? 15.891 32.062 20.703 1 98.19 576 LYS B O 1
ATOM 11002 N N . TRP B 1 577 ? 14.969 30.688 19.25 1 97.88 577 TRP B N 1
ATOM 11003 C CA . TRP B 1 577 ? 14.422 29.859 20.328 1 97.88 577 TRP B CA 1
ATOM 11004 C C . TRP B 1 577 ? 14.484 28.375 19.953 1 97.88 577 TRP B C 1
ATOM 11006 O O . TRP B 1 577 ? 14.938 28.031 18.859 1 97.88 577 TRP B O 1
ATOM 11016 N N . TRP B 1 578 ? 14.156 27.516 20.906 1 97.62 578 TRP B N 1
ATOM 11017 C CA . TRP B 1 578 ? 14.219 26.078 20.703 1 97.62 578 TRP B CA 1
ATOM 11018 C C . TRP B 1 578 ? 13.227 25.641 19.641 1 97.62 578 TRP B C 1
ATOM 11020 O O . TRP B 1 578 ? 12.016 25.797 19.797 1 97.62 578 TRP B O 1
ATOM 11030 N N . SER B 1 579 ? 13.734 25.062 18.641 1 95.81 579 SER B N 1
ATOM 11031 C CA . SER B 1 579 ? 12.961 24.812 17.438 1 95.81 579 SER B CA 1
ATOM 11032 C C . SER B 1 579 ? 12.109 23.547 17.578 1 95.81 579 SER B C 1
ATOM 11034 O O . SER B 1 579 ? 12.492 22.625 18.297 1 95.81 579 SER B O 1
ATOM 11036 N N . THR B 1 580 ? 10.992 23.547 16.859 1 93.81 580 THR B N 1
ATOM 11037 C CA . THR B 1 580 ? 10.211 22.328 16.734 1 93.81 580 THR B CA 1
ATOM 11038 C C . THR B 1 580 ? 10.969 21.297 15.906 1 93.81 580 THR B C 1
ATOM 11040 O O . THR B 1 580 ? 10.656 20.094 15.961 1 93.81 580 THR B O 1
ATOM 11043 N N . TYR B 1 581 ? 11.969 21.703 15.156 1 96.69 581 TYR B N 1
ATOM 11044 C CA . TYR B 1 581 ? 12.883 20.828 14.43 1 96.69 581 TYR B CA 1
ATOM 11045 C C . TYR B 1 581 ? 14.109 20.5 15.266 1 96.69 581 TYR B C 1
ATOM 11047 O O . TYR B 1 581 ? 15.242 20.578 14.773 1 96.69 581 TYR B O 1
ATOM 11055 N N . PHE B 1 582 ? 13.922 20.172 16.5 1 96.75 582 PHE B N 1
ATOM 11056 C CA . PHE B 1 582 ? 15.039 19.953 17.422 1 96.75 582 PHE B CA 1
ATOM 11057 C C . PHE B 1 582 ? 15.891 18.766 16.984 1 96.75 582 PHE B C 1
ATOM 11059 O O . PHE B 1 582 ? 17.109 18.766 17.172 1 96.75 582 PHE B O 1
ATOM 11066 N N . ARG B 1 583 ? 15.305 17.734 16.359 1 97.25 583 ARG B N 1
ATOM 11067 C CA . ARG B 1 583 ? 16.078 16.609 15.867 1 97.25 583 ARG B CA 1
ATOM 11068 C C . ARG B 1 583 ? 17 17.031 14.727 1 97.25 583 ARG B C 1
ATOM 11070 O O . ARG B 1 583 ? 18.156 16.609 14.664 1 97.25 583 ARG B O 1
ATOM 11077 N N . GLU B 1 584 ? 16.438 17.781 13.82 1 97.88 584 GLU B N 1
ATOM 11078 C CA . GLU B 1 584 ? 17.25 18.328 12.727 1 97.88 584 GLU B CA 1
ATOM 11079 C C . GLU B 1 584 ? 18.359 19.219 13.266 1 97.88 584 GLU B C 1
ATOM 11081 O O . GLU B 1 584 ? 19.5 19.172 12.781 1 97.88 584 GLU B O 1
ATOM 11086 N N . TYR B 1 585 ? 18 20.047 14.289 1 98.06 585 TYR B N 1
ATOM 11087 C CA . TYR B 1 585 ? 19.031 20.875 14.93 1 98.06 585 TYR B CA 1
ATOM 11088 C C . TYR B 1 585 ? 20.172 20.016 15.445 1 98.06 585 TYR B C 1
ATOM 11090 O O . TYR B 1 585 ? 21.344 20.344 15.211 1 98.06 585 TYR B O 1
ATOM 11098 N N . MET B 1 586 ? 19.844 18.922 16.094 1 98.25 586 MET B N 1
ATOM 11099 C CA . MET B 1 586 ? 20.891 18.031 16.609 1 98.25 586 MET B CA 1
ATOM 11100 C C . MET B 1 586 ? 21.641 17.375 15.461 1 98.25 586 MET B C 1
ATOM 11102 O O . MET B 1 586 ? 22.859 17.203 15.531 1 98.25 586 MET B O 1
ATOM 11106 N N . PHE B 1 587 ? 21.016 16.984 14.438 1 98.56 587 PHE B N 1
ATOM 11107 C CA . PHE B 1 587 ? 21.641 16.406 13.258 1 98.56 587 PHE B CA 1
ATOM 11108 C C . PHE B 1 587 ? 22.594 17.406 12.602 1 98.56 587 PHE B C 1
ATOM 11110 O O . PHE B 1 587 ? 23.672 17.031 12.141 1 98.56 587 PHE B O 1
ATOM 11117 N N . HIS B 1 588 ? 22.203 18.719 12.555 1 98.69 588 HIS B N 1
ATOM 11118 C CA . HIS B 1 588 ? 23.062 19.766 12.016 1 98.69 588 HIS B CA 1
ATOM 11119 C C . HIS B 1 588 ? 24.344 19.906 12.836 1 98.69 588 HIS B C 1
ATOM 11121 O O . HIS B 1 588 ? 25.406 20.172 12.289 1 98.69 588 HIS B O 1
ATOM 11127 N N . ASN B 1 589 ? 24.172 19.781 14.172 1 98.44 589 ASN B N 1
ATOM 11128 C CA . ASN B 1 589 ? 25.359 19.766 15.016 1 98.44 589 ASN B CA 1
ATOM 11129 C C . ASN B 1 589 ? 26.281 18.594 14.656 1 98.44 589 ASN B C 1
ATOM 11131 O O . ASN B 1 589 ? 27.5 18.766 14.539 1 98.44 589 ASN B O 1
ATOM 11135 N N . LEU B 1 590 ? 25.703 17.406 14.445 1 98.44 590 LEU B N 1
ATOM 11136 C CA . LEU B 1 590 ? 26.453 16.219 14.062 1 98.44 590 LEU B CA 1
ATOM 11137 C C . LEU B 1 590 ? 27.156 16.438 12.727 1 98.44 590 LEU B C 1
ATOM 11139 O O . LEU B 1 590 ? 28.359 16.156 12.594 1 98.44 590 LEU B O 1
ATOM 11143 N N . LEU B 1 591 ? 26.453 16.891 11.703 1 98.62 591 LEU B N 1
ATOM 11144 C CA . LEU B 1 591 ? 27.031 17.172 10.391 1 98.62 591 LEU B CA 1
ATOM 11145 C C . LEU B 1 591 ? 28.203 18.141 10.508 1 98.62 591 LEU B C 1
ATOM 11147 O O . LEU B 1 591 ? 29.25 17.953 9.883 1 98.62 591 LEU B O 1
ATOM 11151 N N . THR B 1 592 ? 28 19.188 11.312 1 98.44 592 THR B N 1
ATOM 11152 C CA . THR B 1 592 ? 29.031 20.203 11.484 1 98.44 592 THR B CA 1
ATOM 11153 C C . THR B 1 592 ? 30.266 19.609 12.164 1 98.44 592 THR B C 1
ATOM 11155 O O . THR B 1 592 ? 31.391 19.953 11.82 1 98.44 592 THR B O 1
ATOM 11158 N N . ASP B 1 593 ? 30.031 18.734 13.141 1 97.62 593 ASP B N 1
ATOM 11159 C CA . ASP B 1 593 ? 31.141 18.016 13.758 1 97.62 593 ASP B CA 1
ATOM 11160 C C . ASP B 1 593 ? 31.922 17.219 12.719 1 97.62 593 ASP B C 1
ATOM 11162 O O . ASP B 1 593 ? 33.125 17.047 12.852 1 97.62 593 ASP B O 1
ATOM 11166 N N . LEU B 1 594 ? 31.297 16.766 11.703 1 97.44 594 LEU B N 1
ATOM 11167 C CA . LEU B 1 594 ? 31.906 15.93 10.672 1 97.44 594 LEU B CA 1
ATOM 11168 C C . LEU B 1 594 ? 32.531 16.781 9.578 1 97.44 594 LEU B C 1
ATOM 11170 O O . LEU B 1 594 ? 33.062 16.25 8.594 1 97.44 594 LEU B O 1
ATOM 11174 N N . GLY B 1 595 ? 32.375 18.094 9.656 1 98.12 595 GLY B N 1
ATOM 11175 C CA . GLY B 1 595 ? 33.094 19 8.773 1 98.12 595 GLY B CA 1
ATOM 11176 C C . GLY B 1 595 ? 32.188 19.656 7.742 1 98.12 595 GLY B C 1
ATOM 11177 O O . GLY B 1 595 ? 32.656 20.469 6.934 1 98.12 595 GLY B O 1
ATOM 11178 N N . TYR B 1 596 ? 30.906 19.359 7.77 1 98.69 596 TYR B N 1
ATOM 11179 C CA . TYR B 1 596 ? 29.969 19.969 6.828 1 98.69 596 TYR B CA 1
ATOM 11180 C C . TYR B 1 596 ? 29.625 21.391 7.238 1 98.69 596 TYR B C 1
ATOM 11182 O O . TYR B 1 596 ? 29.484 21.688 8.43 1 98.69 596 TYR B O 1
ATOM 11190 N N . THR B 1 597 ? 29.469 22.266 6.281 1 98.75 597 THR B N 1
ATOM 11191 C CA . THR B 1 597 ? 28.734 23.5 6.48 1 98.75 597 THR B CA 1
ATOM 11192 C C . THR B 1 597 ? 27.234 23.281 6.301 1 98.75 597 THR B C 1
ATOM 11194 O O . THR B 1 597 ? 26.812 22.609 5.352 1 98.75 597 THR B O 1
ATOM 11197 N N . VAL B 1 598 ? 26.469 23.781 7.254 1 98.88 598 VAL B N 1
ATOM 11198 C CA . VAL B 1 598 ? 25.031 23.547 7.172 1 98.88 598 VAL B CA 1
ATOM 11199 C C . VAL B 1 598 ? 24.281 24.875 7.121 1 98.88 598 VAL B C 1
ATOM 11201 O O . VAL B 1 598 ? 24.656 25.828 7.809 1 98.88 598 VAL B O 1
ATOM 11204 N N . LEU B 1 599 ? 23.266 24.984 6.27 1 98.81 599 LEU B N 1
ATOM 11205 C CA . LEU B 1 599 ? 22.422 26.156 6.129 1 98.81 599 LEU B CA 1
ATOM 11206 C C . LEU B 1 599 ? 20.953 25.781 6.223 1 98.81 599 LEU B C 1
ATOM 11208 O O . LEU B 1 599 ? 20.5 24.828 5.566 1 98.81 599 LEU B O 1
ATOM 11212 N N . ASP B 1 600 ? 20.219 26.453 7.074 1 97.19 600 ASP B N 1
ATOM 11213 C CA . ASP B 1 600 ? 18.766 26.359 7.23 1 97.19 600 ASP B CA 1
ATOM 11214 C C . ASP B 1 600 ? 18.078 27.672 6.852 1 97.19 600 ASP B C 1
ATOM 11216 O O . ASP B 1 600 ? 18.297 28.703 7.48 1 97.19 600 ASP B O 1
ATOM 11220 N N . ILE B 1 601 ? 17.141 27.609 5.867 1 98.38 601 ILE B N 1
ATOM 11221 C CA . ILE B 1 601 ? 16.703 28.844 5.215 1 98.38 601 ILE B CA 1
ATOM 11222 C C . ILE B 1 601 ? 15.203 29.047 5.465 1 98.38 601 ILE B C 1
ATOM 11224 O O . ILE B 1 601 ? 14.422 28.109 5.359 1 98.38 601 ILE B O 1
ATOM 11228 N N . ASP B 1 602 ? 14.805 30.25 5.855 1 98.5 602 ASP B N 1
ATOM 11229 C CA . ASP B 1 602 ? 13.414 30.672 5.746 1 98.5 602 ASP B CA 1
ATOM 11230 C C . ASP B 1 602 ? 13.125 31.266 4.367 1 98.5 602 ASP B C 1
ATOM 11232 O O . ASP B 1 602 ? 13.148 32.469 4.191 1 98.5 602 ASP B O 1
ATOM 11236 N N . TYR B 1 603 ? 12.82 30.438 3.486 1 98.44 603 TYR B N 1
ATOM 11237 C CA . TYR B 1 603 ? 12.594 30.766 2.082 1 98.44 603 TYR B CA 1
ATOM 11238 C C . TYR B 1 603 ? 11.273 31.5 1.899 1 98.44 603 TYR B C 1
ATOM 11240 O O . TYR B 1 603 ? 10.492 31.625 2.844 1 98.44 603 TYR B O 1
ATOM 11248 N N . ARG B 1 604 ? 11.133 32.188 0.664 1 98 604 ARG B N 1
ATOM 11249 C CA . ARG B 1 604 ? 9.828 32.75 0.371 1 98 604 ARG B CA 1
ATOM 11250 C C . ARG B 1 604 ? 8.711 31.781 0.671 1 98 604 ARG B C 1
ATOM 11252 O O . ARG B 1 604 ? 8.805 30.594 0.332 1 98 604 ARG B O 1
ATOM 11259 N N . GLY B 1 605 ? 7.664 32.25 1.236 1 96.25 605 GLY B N 1
ATOM 11260 C CA . GLY B 1 605 ? 6.586 31.391 1.722 1 96.25 605 GLY B CA 1
ATOM 11261 C C . GLY B 1 605 ? 6.602 31.219 3.229 1 96.25 605 GLY B C 1
ATOM 11262 O O . GLY B 1 605 ? 5.562 30.938 3.836 1 96.25 605 GLY B O 1
ATOM 11263 N N . SER B 1 606 ? 7.75 31.375 3.887 1 97.5 606 SER B N 1
ATOM 11264 C CA . SER B 1 606 ? 7.918 31.156 5.32 1 97.5 606 SER B CA 1
ATOM 11265 C C . SER B 1 606 ? 7.195 32.219 6.133 1 97.5 606 SER B C 1
ATOM 11267 O O . SER B 1 606 ? 6.91 33.312 5.625 1 97.5 606 SER B O 1
ATOM 11269 N N . ALA B 1 607 ? 6.895 31.938 7.328 1 95.75 607 ALA B N 1
ATOM 11270 C CA . ALA B 1 607 ? 6.258 32.844 8.266 1 95.75 607 ALA B CA 1
ATOM 11271 C C . ALA B 1 607 ? 7.285 33.781 8.898 1 95.75 607 ALA B C 1
ATOM 11273 O O . ALA B 1 607 ? 8.484 33.5 8.875 1 95.75 607 ALA B O 1
ATOM 11274 N N . GLY B 1 608 ? 6.848 34.906 9.445 1 95.81 608 GLY B N 1
ATOM 11275 C CA . GLY B 1 608 ? 7.656 35.781 10.273 1 95.81 608 GLY B CA 1
ATOM 11276 C C . GLY B 1 608 ? 8.18 37 9.531 1 95.81 608 GLY B C 1
ATOM 11277 O O . GLY B 1 608 ? 8.75 37.906 10.133 1 95.81 608 GLY B O 1
ATOM 11278 N N . TYR B 1 609 ? 7.883 37.094 8.25 1 97.19 609 TYR B N 1
ATOM 11279 C CA . TYR B 1 609 ? 8.484 38.156 7.441 1 97.19 609 TYR B CA 1
ATOM 11280 C C . TYR B 1 609 ? 7.414 38.906 6.664 1 97.19 609 TYR B C 1
ATOM 11282 O O . TYR B 1 609 ? 7.699 39.469 5.609 1 97.19 609 TYR B O 1
ATOM 11290 N N . GLY B 1 610 ? 6.199 38.812 7.109 1 96.69 610 GLY B N 1
ATOM 11291 C CA . GLY B 1 610 ? 5.121 39.594 6.539 1 96.69 610 GLY B CA 1
ATOM 11292 C C . GLY B 1 610 ? 4.379 38.875 5.426 1 96.69 610 GLY B C 1
ATOM 11293 O O . GLY B 1 610 ? 4.766 37.781 5.02 1 96.69 610 GLY B O 1
ATOM 11294 N N . ARG B 1 611 ? 3.346 39.562 4.992 1 96.25 611 ARG B N 1
ATOM 11295 C CA . ARG B 1 611 ? 2.396 39.031 4.012 1 96.25 611 ARG B CA 1
ATOM 11296 C C . ARG B 1 611 ? 3.084 38.75 2.686 1 96.25 611 ARG B C 1
ATOM 11298 O O . ARG B 1 611 ? 2.922 37.656 2.123 1 96.25 611 ARG B O 1
ATOM 11305 N N . ASP B 1 612 ? 3.891 39.656 2.221 1 96.94 612 ASP B N 1
ATOM 11306 C CA . ASP B 1 612 ? 4.441 39.562 0.872 1 96.94 612 ASP B CA 1
ATOM 11307 C C . ASP B 1 612 ? 5.477 38.438 0.779 1 96.94 612 ASP B C 1
ATOM 11309 O O . ASP B 1 612 ? 5.629 37.812 -0.271 1 96.94 612 ASP B O 1
ATOM 11313 N N . TRP B 1 613 ? 6.242 38.219 1.849 1 97.25 613 TRP B N 1
ATOM 11314 C CA . TRP B 1 613 ? 7.156 37.094 1.908 1 97.25 613 TRP B CA 1
ATOM 11315 C C . TRP B 1 613 ? 6.387 35.781 1.861 1 97.25 613 TRP B C 1
ATOM 11317 O O . TRP B 1 613 ? 6.734 34.875 1.094 1 97.25 613 TRP B O 1
ATOM 11327 N N . ARG B 1 614 ? 5.324 35.719 2.623 1 95.94 614 ARG B N 1
ATOM 11328 C CA . ARG B 1 614 ? 4.512 34.5 2.73 1 95.94 614 ARG B CA 1
ATOM 11329 C C . ARG B 1 614 ? 3.805 34.219 1.413 1 95.94 614 ARG B C 1
ATOM 11331 O O . ARG B 1 614 ? 3.758 33.062 0.979 1 95.94 614 ARG B O 1
ATOM 11338 N N . THR B 1 615 ? 3.295 35.188 0.694 1 96.25 615 THR B N 1
ATOM 11339 C CA . THR B 1 615 ? 2.498 34.969 -0.509 1 96.25 615 THR B CA 1
ATOM 11340 C C . THR B 1 615 ? 3.389 34.938 -1.748 1 96.25 615 THR B C 1
ATOM 11342 O O . THR B 1 615 ? 2.893 34.875 -2.875 1 96.25 615 THR B O 1
ATOM 11345 N N . GLY B 1 616 ? 4.734 35 -1.495 1 96.44 616 GLY B N 1
ATOM 11346 C CA . GLY B 1 616 ? 5.684 34.969 -2.598 1 96.44 616 GLY B CA 1
ATOM 11347 C C . GLY B 1 616 ? 5.621 33.688 -3.42 1 96.44 616 GLY B C 1
ATOM 11348 O O . GLY B 1 616 ? 6.16 33.656 -4.527 1 96.44 616 GLY B O 1
ATOM 11349 N N . ILE B 1 617 ? 4.895 32.719 -2.971 1 97.12 617 ILE B N 1
ATOM 11350 C CA . ILE B 1 617 ? 4.844 31.422 -3.652 1 97.12 617 ILE B CA 1
ATOM 11351 C C . ILE B 1 617 ? 3.48 31.25 -4.32 1 97.12 617 ILE B C 1
ATOM 11353 O O . ILE B 1 617 ? 3.182 30.172 -4.859 1 97.12 617 ILE B O 1
ATOM 11357 N N . TYR B 1 618 ? 2.596 32.281 -4.281 1 97.62 618 TYR B N 1
ATOM 11358 C CA . TYR B 1 618 ? 1.266 32.188 -4.875 1 97.62 618 TYR B CA 1
ATOM 11359 C C . TYR B 1 618 ? 1.351 31.797 -6.344 1 97.62 618 TYR B C 1
ATOM 11361 O O . TYR B 1 618 ? 2.131 32.375 -7.105 1 97.62 618 TYR B O 1
ATOM 11369 N N . ARG B 1 619 ? 0.609 30.75 -6.68 1 98.12 619 ARG B N 1
ATOM 11370 C CA . ARG B 1 619 ? 0.443 30.172 -8.008 1 98.12 619 ARG B CA 1
ATOM 11371 C C . ARG B 1 619 ? 1.761 29.609 -8.531 1 98.12 619 ARG B C 1
ATOM 11373 O O . ARG B 1 619 ? 1.894 29.344 -9.727 1 98.12 619 ARG B O 1
ATOM 11380 N N . HIS B 1 620 ? 2.822 29.5 -7.672 1 98.06 620 HIS B N 1
ATOM 11381 C CA . HIS B 1 620 ? 4.086 28.922 -8.102 1 98.06 620 HIS B CA 1
ATOM 11382 C C . HIS B 1 620 ? 4.91 28.453 -6.914 1 98.06 620 HIS B C 1
ATOM 11384 O O . HIS B 1 620 ? 5.957 29.016 -6.605 1 98.06 620 HIS B O 1
ATOM 11390 N N . MET B 1 621 ? 4.5 27.328 -6.367 1 97.94 621 MET B N 1
ATOM 11391 C CA . MET B 1 621 ? 5.352 26.594 -5.441 1 97.94 621 MET B CA 1
ATOM 11392 C C . MET B 1 621 ? 6.488 25.906 -6.191 1 97.94 621 MET B C 1
ATOM 11394 O O . MET B 1 621 ? 6.258 25.234 -7.195 1 97.94 621 MET B O 1
ATOM 11398 N N . GLY B 1 622 ? 7.75 26.031 -5.742 1 97.88 622 GLY B N 1
ATOM 11399 C CA . GLY B 1 622 ? 8.906 25.594 -6.504 1 97.88 622 GLY B CA 1
ATOM 11400 C C . GLY B 1 622 ? 9.5 26.672 -7.383 1 97.88 622 GLY B C 1
ATOM 11401 O O . GLY B 1 622 ? 10.297 26.391 -8.273 1 97.88 622 GLY B O 1
ATOM 11402 N N . GLY B 1 623 ? 9.07 27.906 -7.148 1 97.81 623 GLY B N 1
ATOM 11403 C CA . GLY B 1 623 ? 9.625 29.078 -7.809 1 97.81 623 GLY B CA 1
ATOM 11404 C C . GLY B 1 623 ? 10.648 29.812 -6.957 1 97.81 623 GLY B C 1
ATOM 11405 O O . GLY B 1 623 ? 11.789 29.359 -6.824 1 97.81 623 GLY B O 1
ATOM 11406 N N . LYS B 1 624 ? 10.164 30.812 -6.211 1 98 624 LYS B N 1
ATOM 11407 C CA . LYS B 1 624 ? 11.062 31.609 -5.387 1 98 624 LYS B CA 1
ATOM 11408 C C . LYS B 1 624 ? 11.516 30.844 -4.152 1 98 624 LYS B C 1
ATOM 11410 O O . LYS B 1 624 ? 12.602 31.078 -3.629 1 98 624 LYS B O 1
ATOM 11415 N N . ASP B 1 625 ? 10.672 30 -3.684 1 98 625 ASP B N 1
ATOM 11416 C CA . ASP B 1 625 ? 11.078 29.125 -2.584 1 98 625 ASP B CA 1
ATOM 11417 C C . ASP B 1 625 ? 12.227 28.219 -3 1 98 625 ASP B C 1
ATOM 11419 O O . ASP B 1 625 ? 13.117 27.922 -2.195 1 98 625 ASP B O 1
ATOM 11423 N N . LEU B 1 626 ? 12.305 27.75 -4.25 1 98.56 626 LEU B N 1
ATOM 11424 C CA . LEU B 1 626 ? 13.422 26.969 -4.758 1 98.56 626 LEU B CA 1
ATOM 11425 C C . LEU B 1 626 ? 14.625 27.859 -5.043 1 98.56 626 LEU B C 1
ATOM 11427 O O . LEU B 1 626 ? 15.75 27.547 -4.66 1 98.56 626 LEU B O 1
ATOM 11431 N N . SER B 1 627 ? 14.438 29 -5.727 1 98.44 627 SER B N 1
ATOM 11432 C CA . SER B 1 627 ? 15.562 29.859 -6.078 1 98.44 627 SER B CA 1
ATOM 11433 C C . SER B 1 627 ? 16.266 30.391 -4.832 1 98.44 627 SER B C 1
ATOM 11435 O O . SER B 1 627 ? 17.484 30.594 -4.832 1 98.44 627 SER B O 1
ATOM 11437 N N . ASP B 1 628 ? 15.461 30.562 -3.738 1 98.75 628 ASP B N 1
ATOM 11438 C CA . ASP B 1 628 ? 16.078 30.969 -2.48 1 98.75 628 ASP B CA 1
ATOM 11439 C C . ASP B 1 628 ? 17.062 29.906 -1.99 1 98.75 628 ASP B C 1
ATOM 11441 O O . ASP B 1 628 ? 18.094 30.234 -1.396 1 98.75 628 ASP B O 1
ATOM 11445 N N . GLN B 1 629 ? 16.75 28.609 -2.18 1 98.75 629 GLN B N 1
ATOM 11446 C CA . GLN B 1 629 ? 17.688 27.547 -1.827 1 98.75 629 GLN B CA 1
ATOM 11447 C C . GLN B 1 629 ? 18.938 27.594 -2.709 1 98.75 629 GLN B C 1
ATOM 11449 O O . GLN B 1 629 ? 20.062 27.422 -2.223 1 98.75 629 GLN B O 1
ATOM 11454 N N . VAL B 1 630 ? 18.766 27.766 -4 1 98.88 630 VAL B N 1
ATOM 11455 C CA . VAL B 1 630 ? 19.859 27.844 -4.957 1 98.88 630 VAL B CA 1
ATOM 11456 C C . VAL B 1 630 ? 20.781 29.016 -4.586 1 98.88 630 VAL B C 1
ATOM 11458 O O . VAL B 1 630 ? 22 28.875 -4.566 1 98.88 630 VAL B O 1
ATOM 11461 N N . ASP B 1 631 ? 20.188 30.156 -4.301 1 98.88 631 ASP B N 1
ATOM 11462 C CA . ASP B 1 631 ? 20.953 31.328 -3.902 1 98.88 631 ASP B CA 1
ATOM 11463 C C . ASP B 1 631 ? 21.703 31.078 -2.594 1 98.88 631 ASP B C 1
ATOM 11465 O O . ASP B 1 631 ? 22.797 31.594 -2.391 1 98.88 631 ASP B O 1
ATOM 11469 N N . GLY B 1 632 ? 21.047 30.344 -1.666 1 98.88 632 GLY B N 1
ATOM 11470 C CA . GLY B 1 632 ? 21.734 29.953 -0.452 1 98.88 632 GLY B CA 1
ATOM 11471 C C . GLY B 1 632 ? 22.969 29.109 -0.721 1 98.88 632 GLY B C 1
ATOM 11472 O O . GLY B 1 632 ? 24 29.297 -0.084 1 98.88 632 GLY B O 1
ATOM 11473 N N . ALA B 1 633 ? 22.859 28.172 -1.646 1 98.81 633 ALA B N 1
ATOM 11474 C CA . ALA B 1 633 ? 24.016 27.375 -2.047 1 98.81 633 ALA B CA 1
ATOM 11475 C C . ALA B 1 633 ? 25.125 28.25 -2.605 1 98.81 633 ALA B C 1
ATOM 11477 O O . ALA B 1 633 ? 26.297 28.062 -2.262 1 98.81 633 ALA B O 1
ATOM 11478 N N . LYS B 1 634 ? 24.797 29.188 -3.426 1 98.69 634 LYS B N 1
ATOM 11479 C CA . LYS B 1 634 ? 25.781 30.109 -3.99 1 98.69 634 LYS B CA 1
ATOM 11480 C C . LYS B 1 634 ? 26.453 30.938 -2.895 1 98.69 634 LYS B C 1
ATOM 11482 O O . LYS B 1 634 ? 27.656 31.188 -2.953 1 98.69 634 LYS B O 1
ATOM 11487 N N . TYR B 1 635 ? 25.672 31.391 -1.963 1 98.69 635 TYR B N 1
ATOM 11488 C CA . TYR B 1 635 ? 26.203 32.125 -0.817 1 98.69 635 TYR B CA 1
ATOM 11489 C C . TYR B 1 635 ? 27.266 31.297 -0.099 1 98.69 635 TYR B C 1
ATOM 11491 O O . TYR B 1 635 ? 28.344 31.828 0.234 1 98.69 635 TYR B O 1
ATOM 11499 N N . LEU B 1 636 ? 27 30.016 0.114 1 98.75 636 LEU B N 1
ATOM 11500 C CA . LEU B 1 636 ? 27.969 29.156 0.799 1 98.75 636 LEU B CA 1
ATOM 11501 C C . LEU B 1 636 ? 29.234 28.984 -0.024 1 98.75 636 LEU B C 1
ATOM 11503 O O . LEU B 1 636 ? 30.344 28.984 0.527 1 98.75 636 LEU B O 1
ATOM 11507 N N . VAL B 1 637 ? 29.109 28.828 -1.305 1 98.5 637 VAL B N 1
ATOM 11508 C CA . VAL B 1 637 ? 30.25 28.656 -2.193 1 98.5 637 VAL B CA 1
ATOM 11509 C C . VAL B 1 637 ? 31.078 29.938 -2.209 1 98.5 637 VAL B C 1
ATOM 11511 O O . VAL B 1 637 ? 32.312 29.891 -2.021 1 98.5 637 VAL B O 1
ATOM 11514 N N . ASN B 1 638 ? 30.453 31.078 -2.291 1 98.25 638 ASN B N 1
ATOM 11515 C CA . ASN B 1 638 ? 31.125 32.344 -2.494 1 98.25 638 ASN B CA 1
ATOM 11516 C C . ASN B 1 638 ? 31.734 32.875 -1.195 1 98.25 638 ASN B C 1
ATOM 11518 O O . ASN B 1 638 ? 32.812 33.469 -1.204 1 98.25 638 ASN B O 1
ATOM 11522 N N . GLU B 1 639 ? 31.047 32.625 -0.07 1 97.88 639 GLU B N 1
ATOM 11523 C CA . GLU B 1 639 ? 31.422 33.344 1.142 1 97.88 639 GLU B CA 1
ATOM 11524 C C . GLU B 1 639 ? 32.031 32.406 2.176 1 97.88 639 GLU B C 1
ATOM 11526 O O . GLU B 1 639 ? 32.688 32.844 3.119 1 97.88 639 GLU B O 1
ATOM 11531 N N . HIS B 1 640 ? 31.891 31.094 1.958 1 97.69 640 HIS B N 1
ATOM 11532 C CA . HIS B 1 640 ? 32.312 30.219 3.043 1 97.69 640 HIS B CA 1
ATOM 11533 C C . HIS B 1 640 ? 33.219 29.094 2.523 1 97.69 640 HIS B C 1
ATOM 11535 O O . HIS B 1 640 ? 33.438 28.125 3.23 1 97.69 640 HIS B O 1
ATOM 11541 N N . GLY B 1 641 ? 33.594 29.094 1.23 1 96.94 641 GLY B N 1
ATOM 11542 C CA . GLY B 1 641 ? 34.594 28.172 0.684 1 96.94 641 GLY B CA 1
ATOM 11543 C C . GLY B 1 641 ? 34.031 26.797 0.417 1 96.94 641 GLY B C 1
ATOM 11544 O O . GLY B 1 641 ? 34.781 25.812 0.358 1 96.94 641 GLY B O 1
ATOM 11545 N N . VAL B 1 642 ? 32.781 26.656 0.288 1 98.31 642 VAL B N 1
ATOM 11546 C CA . VAL B 1 642 ? 32.156 25.375 -0.049 1 98.31 642 VAL B CA 1
ATOM 11547 C C . VAL B 1 642 ? 32.406 25.031 -1.514 1 98.31 642 VAL B C 1
ATOM 11549 O O . VAL B 1 642 ? 32.406 25.922 -2.373 1 98.31 642 VAL B O 1
ATOM 11552 N N . ASP B 1 643 ? 32.719 23.766 -1.788 1 98.38 643 ASP B N 1
ATOM 11553 C CA . ASP B 1 643 ? 32.875 23.266 -3.154 1 98.38 643 ASP B CA 1
ATOM 11554 C C . ASP B 1 643 ? 31.5 23.141 -3.832 1 98.38 643 ASP B C 1
ATOM 11556 O O . ASP B 1 643 ? 30.625 22.422 -3.346 1 98.38 643 ASP B O 1
ATOM 11560 N N . ALA B 1 644 ? 31.344 23.75 -4.949 1 98.12 644 ALA B N 1
ATOM 11561 C CA . ALA B 1 644 ? 30.062 23.797 -5.648 1 98.12 644 ALA B CA 1
ATOM 11562 C C . ALA B 1 644 ? 29.594 22.391 -6.039 1 98.12 644 ALA B C 1
ATOM 11564 O O . ALA B 1 644 ? 28.406 22.172 -6.234 1 98.12 644 ALA B O 1
ATOM 11565 N N . SER B 1 645 ? 30.484 21.469 -6.129 1 97.56 645 SER B N 1
ATOM 11566 C CA . SER B 1 645 ? 30.141 20.109 -6.547 1 97.56 645 SER B CA 1
ATOM 11567 C C . SER B 1 645 ? 29.797 19.234 -5.344 1 97.56 645 SER B C 1
ATOM 11569 O O . SER B 1 645 ? 29.547 18.031 -5.496 1 97.56 645 SER B O 1
ATOM 11571 N N . ARG B 1 646 ? 29.781 19.797 -4.168 1 98.5 646 ARG B N 1
ATOM 11572 C CA . ARG B 1 646 ? 29.562 19.016 -2.959 1 98.5 646 ARG B CA 1
ATOM 11573 C C . ARG B 1 646 ? 28.453 19.625 -2.098 1 98.5 646 ARG B C 1
ATOM 11575 O O . ARG B 1 646 ? 28.625 19.781 -0.885 1 98.5 646 ARG B O 1
ATOM 11582 N N . VAL B 1 647 ? 27.359 19.984 -2.688 1 98.88 647 VAL B N 1
ATOM 11583 C CA . VAL B 1 647 ? 26.234 20.562 -1.964 1 98.88 647 VAL B CA 1
ATOM 11584 C C . VAL B 1 647 ? 25.047 19.578 -2 1 98.88 647 VAL B C 1
ATOM 11586 O O . VAL B 1 647 ? 24.656 19.125 -3.072 1 98.88 647 VAL B O 1
ATOM 11589 N N . GLY B 1 648 ? 24.609 19.219 -0.87 1 98.88 648 GLY B N 1
ATOM 11590 C CA . GLY B 1 648 ? 23.406 18.406 -0.729 1 98.88 648 GLY B CA 1
ATOM 11591 C C . GLY B 1 648 ? 22.234 19.188 -0.168 1 98.88 648 GLY B C 1
ATOM 11592 O O . GLY B 1 648 ? 22.391 20.297 0.342 1 98.88 648 GLY B O 1
ATOM 11593 N N . ILE B 1 649 ? 21.047 18.625 -0.267 1 98.94 649 ILE B N 1
ATOM 11594 C CA . ILE B 1 649 ? 19.812 19.25 0.208 1 98.94 649 ILE B CA 1
ATOM 11595 C C . ILE B 1 649 ? 18.875 18.203 0.771 1 98.94 649 ILE B C 1
ATOM 11597 O O . ILE B 1 649 ? 18.812 17.078 0.261 1 98.94 649 ILE B O 1
ATOM 11601 N N . TYR B 1 650 ? 18.156 18.5 1.883 1 98.81 650 TYR B N 1
ATOM 11602 C CA . TYR B 1 650 ? 17.156 17.547 2.371 1 98.81 650 TYR B CA 1
ATOM 11603 C C . TYR B 1 650 ? 16.062 18.266 3.152 1 98.81 650 TYR B C 1
ATOM 11605 O O . TYR B 1 650 ? 16.25 19.406 3.6 1 98.81 650 TYR B O 1
ATOM 11613 N N . GLY B 1 651 ? 14.922 17.672 3.279 1 98.5 651 GLY B N 1
ATOM 11614 C CA . GLY B 1 651 ? 13.797 18.172 4.051 1 98.5 651 GLY B CA 1
ATOM 11615 C C . GLY B 1 651 ? 12.57 17.297 3.971 1 98.5 651 GLY B C 1
ATOM 11616 O O . GLY B 1 651 ? 12.508 16.375 3.145 1 98.5 651 GLY B O 1
ATOM 11617 N N . GLY B 1 652 ? 11.641 17.531 4.84 1 97.88 652 GLY B N 1
ATOM 11618 C CA . GLY B 1 652 ? 10.422 16.734 4.898 1 97.88 652 GLY B CA 1
ATOM 11619 C C . GLY B 1 652 ? 9.18 17.531 4.527 1 97.88 652 GLY B C 1
ATOM 11620 O O . GLY B 1 652 ? 9.125 18.75 4.727 1 97.88 652 GLY B O 1
ATOM 11621 N N . SER B 1 653 ? 8.102 16.781 4.113 1 97.88 653 SER B N 1
ATOM 11622 C CA . SER B 1 653 ? 6.844 17.406 3.732 1 97.88 653 SER B CA 1
ATOM 11623 C C . SER B 1 653 ? 7.051 18.453 2.637 1 97.88 653 SER B C 1
ATOM 11625 O O . SER B 1 653 ? 7.582 18.141 1.57 1 97.88 653 SER B O 1
ATOM 11627 N N . TYR B 1 654 ? 6.887 19.719 2.891 1 98.06 654 TYR B N 1
ATOM 11628 C CA . TYR B 1 654 ? 7.184 20.781 1.948 1 98.06 654 TYR B CA 1
ATOM 11629 C C . TYR B 1 654 ? 8.664 20.812 1.606 1 98.06 654 TYR B C 1
ATOM 11631 O O . TYR B 1 654 ? 9.039 21.062 0.456 1 98.06 654 TYR B O 1
ATOM 11639 N N . GLY B 1 655 ? 9.508 20.578 2.574 1 98.38 655 GLY B N 1
ATOM 11640 C CA . GLY B 1 655 ? 10.938 20.484 2.324 1 98.38 655 GLY B CA 1
ATOM 11641 C C . GLY B 1 655 ? 11.312 19.344 1.405 1 98.38 655 GLY B C 1
ATOM 11642 O O . GLY B 1 655 ? 12.281 19.438 0.642 1 98.38 655 GLY B O 1
ATOM 11643 N N . GLY B 1 656 ? 10.57 18.203 1.552 1 98.69 656 GLY B N 1
ATOM 11644 C CA . GLY B 1 656 ? 10.758 17.109 0.609 1 98.69 656 GLY B CA 1
ATOM 11645 C C . GLY B 1 656 ? 10.375 17.484 -0.812 1 98.69 656 GLY B C 1
ATOM 11646 O O . GLY B 1 656 ? 11.078 17.125 -1.762 1 98.69 656 GLY B O 1
ATOM 11647 N N . PHE B 1 657 ? 9.281 18.188 -0.952 1 98.44 657 PHE B N 1
ATOM 11648 C CA . PHE B 1 657 ? 8.836 18.734 -2.23 1 98.44 657 PHE B CA 1
ATOM 11649 C C . PHE B 1 657 ? 9.914 19.609 -2.852 1 98.44 657 PHE B C 1
ATOM 11651 O O . PHE B 1 657 ? 10.266 19.438 -4.023 1 98.44 657 PHE B O 1
ATOM 11658 N N . ILE B 1 658 ? 10.508 20.484 -2.072 1 98.81 658 ILE B N 1
ATOM 11659 C CA . ILE B 1 658 ? 11.539 21.375 -2.574 1 98.81 658 ILE B CA 1
ATOM 11660 C C . ILE B 1 658 ? 12.781 20.578 -2.945 1 98.81 658 ILE B C 1
ATOM 11662 O O . ILE B 1 658 ? 13.461 20.891 -3.926 1 98.81 658 ILE B O 1
ATOM 11666 N N . THR B 1 659 ? 13.133 19.578 -2.148 1 98.88 659 THR B N 1
ATOM 11667 C CA . THR B 1 659 ? 14.273 18.719 -2.447 1 98.88 659 THR B CA 1
ATOM 11668 C C . THR B 1 659 ? 14.117 18.078 -3.82 1 98.88 659 THR B C 1
ATOM 11670 O O . THR B 1 659 ? 15.062 18.047 -4.613 1 98.88 659 THR B O 1
ATOM 11673 N N . LEU B 1 660 ? 12.891 17.562 -4.105 1 98.81 660 LEU B N 1
ATOM 11674 C CA . LEU B 1 660 ? 12.625 17 -5.422 1 98.81 660 LEU B CA 1
ATOM 11675 C C . LEU B 1 660 ? 12.773 18.047 -6.512 1 98.81 660 LEU B C 1
ATOM 11677 O O . LEU B 1 660 ? 13.445 17.812 -7.52 1 98.81 660 LEU B O 1
ATOM 11681 N N . MET B 1 661 ? 12.172 19.234 -6.273 1 98.81 661 MET B N 1
ATOM 11682 C CA . MET B 1 661 ? 12.273 20.312 -7.25 1 98.81 661 MET B CA 1
ATOM 11683 C C . MET B 1 661 ? 13.727 20.688 -7.496 1 98.81 661 MET B C 1
ATOM 11685 O O . MET B 1 661 ? 14.109 21 -8.625 1 98.81 661 MET B O 1
ATOM 11689 N N . ALA B 1 662 ? 14.516 20.672 -6.426 1 98.81 662 ALA B N 1
ATOM 11690 C CA . ALA B 1 662 ? 15.93 21.031 -6.527 1 98.81 662 ALA B CA 1
ATOM 11691 C C . ALA B 1 662 ? 16.672 20.062 -7.434 1 98.81 662 ALA B C 1
ATOM 11693 O O . ALA B 1 662 ? 17.391 20.484 -8.344 1 98.81 662 ALA B O 1
ATOM 11694 N N . LEU B 1 663 ? 16.5 18.766 -7.254 1 98.81 663 LEU B N 1
ATOM 11695 C CA . LEU B 1 663 ? 17.234 17.75 -8.016 1 98.81 663 LEU B CA 1
ATOM 11696 C C . LEU B 1 663 ? 16.703 17.656 -9.445 1 98.81 663 LEU B C 1
ATOM 11698 O O . LEU B 1 663 ? 17.422 17.25 -10.359 1 98.81 663 LEU B O 1
ATOM 11702 N N . PHE B 1 664 ? 15.438 18.047 -9.688 1 98.62 664 PHE B N 1
ATOM 11703 C CA . PHE B 1 664 ? 14.82 17.938 -11 1 98.62 664 PHE B CA 1
ATOM 11704 C C . PHE B 1 664 ? 15.055 19.188 -11.82 1 98.62 664 PHE B C 1
ATOM 11706 O O . PHE B 1 664 ? 15.266 19.125 -13.031 1 98.62 664 PHE B O 1
ATOM 11713 N N . ASN B 1 665 ? 15.07 20.406 -11.164 1 98.25 665 ASN B N 1
ATOM 11714 C CA . ASN B 1 665 ? 15.07 21.672 -11.883 1 98.25 665 ASN B CA 1
ATOM 11715 C C . ASN B 1 665 ? 16.344 22.469 -11.625 1 98.25 665 ASN B C 1
ATOM 11717 O O . ASN B 1 665 ? 16.641 23.438 -12.328 1 98.25 665 ASN B O 1
ATOM 11721 N N . ALA B 1 666 ? 17.094 22.094 -10.609 1 98.38 666 ALA B N 1
ATOM 11722 C CA . ALA B 1 666 ? 18.328 22.797 -10.258 1 98.38 666 ALA B CA 1
ATOM 11723 C C . ALA B 1 666 ? 19.453 21.797 -9.984 1 98.38 666 ALA B C 1
ATOM 11725 O O . ALA B 1 666 ? 20.219 21.953 -9.023 1 98.38 666 ALA B O 1
ATOM 11726 N N . SER B 1 667 ? 19.516 20.844 -10.773 1 96.44 667 SER B N 1
ATOM 11727 C CA . SER B 1 667 ? 20.422 19.719 -10.547 1 96.44 667 SER B CA 1
ATOM 11728 C C . SER B 1 667 ? 21.875 20.141 -10.727 1 96.44 667 SER B C 1
ATOM 11730 O O . SER B 1 667 ? 22.781 19.438 -10.273 1 96.44 667 SER B O 1
ATOM 11732 N N . GLU B 1 668 ? 22.188 21.234 -11.328 1 97.38 668 GLU B N 1
ATOM 11733 C CA . GLU B 1 668 ? 23.547 21.75 -11.445 1 97.38 668 GLU B CA 1
ATOM 11734 C C . GLU B 1 668 ? 24.062 22.25 -10.094 1 97.38 668 GLU B C 1
ATOM 11736 O O . GLU B 1 668 ? 25.281 22.281 -9.867 1 97.38 668 GLU B O 1
ATOM 11741 N N . THR B 1 669 ? 23.125 22.578 -9.258 1 98.44 669 THR B N 1
ATOM 11742 C CA . THR B 1 669 ? 23.484 23.172 -7.973 1 98.44 669 THR B CA 1
ATOM 11743 C C . THR B 1 669 ? 23.594 22.094 -6.898 1 98.44 669 THR B C 1
ATOM 11745 O O . THR B 1 669 ? 24.438 22.172 -6.004 1 98.44 669 THR B O 1
ATOM 11748 N N . PHE B 1 670 ? 22.766 21.109 -6.949 1 98.75 670 PHE B N 1
ATOM 11749 C CA . PHE B 1 670 ? 22.688 20.109 -5.887 1 98.75 670 PHE B CA 1
ATOM 11750 C C . PHE B 1 670 ? 23.062 18.734 -6.402 1 98.75 670 PHE B C 1
ATOM 11752 O O . PHE B 1 670 ? 22.438 18.203 -7.328 1 98.75 670 PHE B O 1
ATOM 11759 N N . LYS B 1 671 ? 23.969 18.062 -5.711 1 98 671 LYS B N 1
ATOM 11760 C CA . LYS B 1 671 ? 24.531 16.797 -6.16 1 98 671 LYS B CA 1
ATOM 11761 C C . LYS B 1 671 ? 23.719 15.617 -5.633 1 98 671 LYS B C 1
ATOM 11763 O O . LYS B 1 671 ? 23.688 14.547 -6.246 1 98 671 LYS B O 1
ATOM 11768 N N . SER B 1 672 ? 23.219 15.805 -4.441 1 98 672 SER B N 1
ATOM 11769 C CA . SER B 1 672 ? 22.391 14.758 -3.844 1 98 672 SER B CA 1
ATOM 11770 C C . SER B 1 672 ? 21.344 15.344 -2.906 1 98 672 SER B C 1
ATOM 11772 O O . SER B 1 672 ? 21.469 16.5 -2.475 1 98 672 SER B O 1
ATOM 11774 N N . GLY B 1 673 ? 20.234 14.609 -2.721 1 98.81 673 GLY B N 1
ATOM 11775 C CA . GLY B 1 673 ? 19.172 15.102 -1.86 1 98.81 673 GLY B CA 1
ATOM 11776 C C . GLY B 1 673 ? 18.344 13.984 -1.252 1 98.81 673 GLY B C 1
ATOM 11777 O O . GLY B 1 673 ? 18.234 12.898 -1.82 1 98.81 673 GLY B O 1
ATOM 11778 N N . ALA B 1 674 ? 17.781 14.203 -0.078 1 98.94 674 ALA B N 1
ATOM 11779 C CA . ALA B 1 674 ? 16.844 13.312 0.595 1 98.94 674 ALA B CA 1
ATOM 11780 C C . ALA B 1 674 ? 15.461 13.953 0.718 1 98.94 674 ALA B C 1
ATOM 11782 O O . ALA B 1 674 ? 15.297 14.938 1.439 1 98.94 674 ALA B O 1
ATOM 11783 N N . ALA B 1 675 ? 14.531 13.438 -0.004 1 98.88 675 ALA B N 1
ATOM 11784 C CA . ALA B 1 675 ? 13.148 13.914 0.044 1 98.88 675 ALA B CA 1
ATOM 11785 C C . ALA B 1 675 ? 12.32 13.086 1.029 1 98.88 675 ALA B C 1
ATOM 11787 O O . ALA B 1 675 ? 11.945 11.953 0.735 1 98.88 675 ALA B O 1
ATOM 11788 N N . LEU B 1 676 ? 11.953 13.68 2.17 1 98.69 676 LEU B N 1
ATOM 11789 C CA . LEU B 1 676 ? 11.242 12.977 3.234 1 98.69 676 LEU B CA 1
ATOM 11790 C C . LEU B 1 676 ? 9.758 13.32 3.213 1 98.69 676 LEU B C 1
ATOM 11792 O O . LEU B 1 676 ? 9.383 14.492 3.311 1 98.69 676 LEU B O 1
ATOM 11796 N N . ARG B 1 677 ? 8.859 12.297 3.064 1 98.25 677 ARG B N 1
ATOM 11797 C CA . ARG B 1 677 ? 7.41 12.492 3.051 1 98.25 677 ARG B CA 1
ATOM 11798 C C . ARG B 1 677 ? 7.02 13.602 2.076 1 98.25 677 ARG B C 1
ATOM 11800 O O . ARG B 1 677 ? 6.309 14.539 2.443 1 98.25 677 ARG B O 1
ATOM 11807 N N . ALA B 1 678 ? 7.441 13.523 0.869 1 98.38 678 ALA B N 1
ATOM 11808 C CA . ALA B 1 678 ? 7.406 14.617 -0.092 1 98.38 678 ALA B CA 1
ATOM 11809 C C . ALA B 1 678 ? 6.094 14.625 -0.87 1 98.38 678 ALA B C 1
ATOM 11811 O O . ALA B 1 678 ? 5.598 13.57 -1.273 1 98.38 678 ALA B O 1
ATOM 11812 N N . VAL B 1 679 ? 5.559 15.797 -1.098 1 98.19 679 VAL B N 1
ATOM 11813 C CA . VAL B 1 679 ? 4.488 15.969 -2.076 1 98.19 679 VAL B CA 1
ATOM 11814 C C . VAL B 1 679 ? 5.07 15.922 -3.488 1 98.19 679 VAL B C 1
ATOM 11816 O O . VAL B 1 679 ? 6.035 16.625 -3.793 1 98.19 679 VAL B O 1
ATOM 11819 N N . THR B 1 680 ? 4.547 15.055 -4.332 1 98.5 680 THR B N 1
ATOM 11820 C CA . THR B 1 680 ? 5.062 14.961 -5.695 1 98.5 680 THR B CA 1
ATOM 11821 C C . THR B 1 680 ? 4.086 15.586 -6.688 1 98.5 680 THR B C 1
ATOM 11823 O O . THR B 1 680 ? 4.465 15.914 -7.812 1 98.5 680 THR B O 1
ATOM 11826 N N . ASP B 1 681 ? 2.801 15.664 -6.289 1 97.12 681 ASP B N 1
ATOM 11827 C CA . ASP B 1 681 ? 1.706 16.234 -7.074 1 97.12 681 ASP B CA 1
ATOM 11828 C C . ASP B 1 681 ? 0.698 16.938 -6.176 1 97.12 681 ASP B C 1
ATOM 11830 O O . ASP B 1 681 ? -0.093 16.297 -5.484 1 97.12 681 ASP B O 1
ATOM 11834 N N . TRP B 1 682 ? 0.669 18.25 -6.312 1 97.88 682 TRP B N 1
ATOM 11835 C CA . TRP B 1 682 ? -0.138 19.047 -5.398 1 97.88 682 TRP B CA 1
ATOM 11836 C C . TRP B 1 682 ? -1.626 18.828 -5.652 1 97.88 682 TRP B C 1
ATOM 11838 O O . TRP B 1 682 ? -2.457 19.109 -4.781 1 97.88 682 TRP B O 1
ATOM 11848 N N . ALA B 1 683 ? -1.983 18.328 -6.824 1 95.38 683 ALA B N 1
ATOM 11849 C CA . ALA B 1 683 ? -3.385 18.031 -7.117 1 95.38 683 ALA B CA 1
ATOM 11850 C C . ALA B 1 683 ? -3.9 16.891 -6.246 1 95.38 683 ALA B C 1
ATOM 11852 O O . ALA B 1 683 ? -5.109 16.672 -6.156 1 95.38 683 ALA B O 1
ATOM 11853 N N . HIS B 1 684 ? -2.965 16.172 -5.617 1 94.06 684 HIS B N 1
ATOM 11854 C CA . HIS B 1 684 ? -3.346 15.039 -4.789 1 94.06 684 HIS B CA 1
ATOM 11855 C C . HIS B 1 684 ? -3.348 15.406 -3.311 1 94.06 684 HIS B C 1
ATOM 11857 O O . HIS B 1 684 ? -3.588 14.555 -2.453 1 94.06 684 HIS B O 1
ATOM 11863 N N . TYR B 1 685 ? -3.088 16.609 -2.953 1 95.88 685 TYR B N 1
ATOM 11864 C CA . TYR B 1 685 ? -3.053 17.062 -1.566 1 95.88 685 TYR B CA 1
ATOM 11865 C C . TYR B 1 685 ? -4.402 17.625 -1.145 1 95.88 685 TYR B C 1
ATOM 11867 O O . TYR B 1 685 ? -5.398 17.469 -1.854 1 95.88 685 TYR B O 1
ATOM 11875 N N . ASN B 1 686 ? -4.516 18.203 0.008 1 93.75 686 ASN B N 1
ATOM 11876 C CA . ASN B 1 686 ? -5.793 18.625 0.576 1 93.75 686 ASN B CA 1
ATOM 11877 C C . ASN B 1 686 ? -6.207 20 0.069 1 93.75 686 ASN B C 1
ATOM 11879 O O . ASN B 1 686 ? -5.375 20.75 -0.442 1 93.75 686 ASN B O 1
ATOM 11883 N N . HIS B 1 687 ? -7.449 20.359 0.194 1 92.25 687 HIS B N 1
ATOM 11884 C CA . HIS B 1 687 ? -8.016 21.609 -0.292 1 92.25 687 HIS B CA 1
ATOM 11885 C C . HIS B 1 687 ? -7.613 22.781 0.605 1 92.25 687 HIS B C 1
ATOM 11887 O O . HIS B 1 687 ? -7.164 23.812 0.117 1 92.25 687 HIS B O 1
ATOM 11893 N N . GLY B 1 688 ? -7.75 22.656 1.947 1 89.06 688 GLY B N 1
ATOM 11894 C CA . GLY B 1 688 ? -7.57 23.766 2.885 1 89.06 688 GLY B CA 1
ATOM 11895 C C . GLY B 1 688 ? -6.207 24.422 2.775 1 89.06 688 GLY B C 1
ATOM 11896 O O . GLY B 1 688 ? -6.105 25.656 2.816 1 89.06 688 GLY B O 1
ATOM 11897 N N . TYR B 1 689 ? -5.227 23.688 2.547 1 92.31 689 TYR B N 1
ATOM 11898 C CA . TYR B 1 689 ? -3.865 24.203 2.432 1 92.31 689 TYR B CA 1
ATOM 11899 C C . TYR B 1 689 ? -3.572 24.656 1.008 1 92.31 689 TYR B C 1
ATOM 11901 O O . TYR B 1 689 ? -3.084 25.766 0.792 1 92.31 689 TYR B O 1
ATOM 11909 N N . THR B 1 690 ? -3.889 23.875 0.05 1 95.25 690 THR B N 1
ATOM 11910 C CA . THR B 1 690 ? -3.393 24.016 -1.314 1 95.25 690 THR B CA 1
ATOM 11911 C C . THR B 1 690 ? -4.164 25.109 -2.061 1 95.25 690 THR B C 1
ATOM 11913 O O . THR B 1 690 ? -3.588 25.844 -2.861 1 95.25 690 THR B O 1
ATOM 11916 N N . SER B 1 691 ? -5.477 25.234 -1.783 1 94.19 691 SER B N 1
ATOM 11917 C CA . SER B 1 691 ? -6.32 26.125 -2.584 1 94.19 691 SER B CA 1
ATOM 11918 C C . SER B 1 691 ? -5.953 27.578 -2.357 1 94.19 691 SER B C 1
ATOM 11920 O O . SER B 1 691 ? -6.09 28.406 -3.262 1 94.19 691 SER B O 1
ATOM 11922 N N . ASN B 1 692 ? -5.473 27.891 -1.139 1 93.88 692 ASN B N 1
ATOM 11923 C CA . ASN B 1 692 ? -5.008 29.25 -0.884 1 93.88 692 ASN B CA 1
ATOM 11924 C C . ASN B 1 692 ? -3.834 29.625 -1.786 1 93.88 692 ASN B C 1
ATOM 11926 O O . ASN B 1 692 ? -3.762 30.75 -2.287 1 93.88 692 ASN B O 1
ATOM 11930 N N . ILE B 1 693 ? -3.035 28.688 -2.072 1 96.81 693 ILE B N 1
ATOM 11931 C CA . ILE B 1 693 ? -1.772 28.984 -2.742 1 96.81 693 ILE B CA 1
ATOM 11932 C C . ILE B 1 693 ? -1.92 28.75 -4.246 1 96.81 693 ILE B C 1
ATOM 11934 O O . ILE B 1 693 ? -1.48 29.578 -5.051 1 96.81 693 ILE B O 1
ATOM 11938 N N . LEU B 1 694 ? -2.592 27.641 -4.609 1 97.81 694 LEU B N 1
ATOM 11939 C CA . LEU B 1 694 ? -2.596 27.25 -6.012 1 97.81 694 LEU B CA 1
ATOM 11940 C C . LEU B 1 694 ? -4.008 27.297 -6.59 1 97.81 694 LEU B C 1
ATOM 11942 O O . LEU B 1 694 ? -4.227 26.906 -7.738 1 97.81 694 LEU B O 1
ATOM 11946 N N . ASN B 1 695 ? -4.902 27.734 -5.836 1 96.56 695 ASN B N 1
ATOM 11947 C CA . ASN B 1 695 ? -6.305 27.703 -6.238 1 96.56 695 ASN B CA 1
ATOM 11948 C C . ASN B 1 695 ? -6.789 26.266 -6.449 1 96.56 695 ASN B C 1
ATOM 11950 O O . ASN B 1 695 ? -6.543 25.406 -5.613 1 96.56 695 ASN B O 1
ATOM 11954 N N . GLU B 1 696 ? -7.684 25.984 -7.449 1 94.75 696 GLU B N 1
ATOM 11955 C CA . GLU B 1 696 ? -8.141 24.625 -7.734 1 94.75 696 GLU B CA 1
ATOM 11956 C C . GLU B 1 696 ? -7.512 24.094 -9.023 1 94.75 696 GLU B C 1
ATOM 11958 O O . GLU B 1 696 ? -7.297 24.844 -9.969 1 94.75 696 GLU B O 1
ATOM 11963 N N . PRO B 1 697 ? -7.25 22.75 -9.047 1 93.62 697 PRO B N 1
ATOM 11964 C CA . PRO B 1 697 ? -6.57 22.188 -10.219 1 93.62 697 PRO B CA 1
ATOM 11965 C C . PRO B 1 697 ? -7.344 22.422 -11.516 1 93.62 697 PRO B C 1
ATOM 11967 O O . PRO B 1 697 ? -6.742 22.672 -12.562 1 93.62 697 PRO B O 1
ATOM 11970 N N . PHE B 1 698 ? -8.695 22.391 -11.531 1 91.88 698 PHE B N 1
ATOM 11971 C CA . PHE B 1 698 ? -9.5 22.516 -12.742 1 91.88 698 PHE B CA 1
ATOM 11972 C C . PHE B 1 698 ? -9.625 23.969 -13.164 1 91.88 698 PHE B C 1
ATOM 11974 O O . PHE B 1 698 ? -9.82 24.266 -14.344 1 91.88 698 PHE B O 1
ATOM 11981 N N . ASN B 1 699 ? -9.469 24.953 -12.25 1 93.31 699 ASN B N 1
ATOM 11982 C CA . ASN B 1 699 ? -9.578 26.375 -12.57 1 93.31 699 ASN B CA 1
ATOM 11983 C C . ASN B 1 699 ? -8.219 26.984 -12.883 1 93.31 699 ASN B C 1
ATOM 11985 O O . ASN B 1 699 ? -8.125 27.953 -13.641 1 93.31 699 ASN B O 1
ATOM 11989 N N . ASP B 1 700 ? -7.176 26.5 -12.297 1 96.88 700 ASP B N 1
ATOM 11990 C CA . ASP B 1 700 ? -5.836 27.062 -12.445 1 96.88 700 ASP B CA 1
ATOM 11991 C C . ASP B 1 700 ? -4.805 25.969 -12.711 1 96.88 700 ASP B C 1
ATOM 11993 O O . ASP B 1 700 ? -3.82 25.844 -11.977 1 96.88 700 ASP B O 1
ATOM 11997 N N . PRO B 1 701 ? -4.941 25.141 -13.758 1 95.19 701 PRO B N 1
ATOM 11998 C CA . PRO B 1 701 ? -4.035 24.031 -14.047 1 95.19 701 PRO B CA 1
ATOM 11999 C C . PRO B 1 701 ? -2.594 24.484 -14.266 1 95.19 701 PRO B C 1
ATOM 12001 O O . PRO B 1 701 ? -1.658 23.719 -14.008 1 95.19 701 PRO B O 1
ATOM 12004 N N . ILE B 1 702 ? -2.393 25.719 -14.711 1 97.31 702 ILE B N 1
ATOM 12005 C CA . ILE B 1 702 ? -1.047 26.234 -14.93 1 97.31 702 ILE B CA 1
ATOM 12006 C C . ILE B 1 702 ? -0.264 26.219 -13.617 1 97.31 702 ILE B C 1
ATOM 12008 O O . ILE B 1 702 ? 0.883 25.766 -13.578 1 97.31 702 ILE B O 1
ATOM 12012 N N . ALA B 1 703 ? -0.888 26.688 -12.539 1 98.06 703 ALA B N 1
ATOM 12013 C CA . ALA B 1 703 ? -0.234 26.734 -11.234 1 98.06 703 ALA B CA 1
ATOM 12014 C C . ALA B 1 703 ? 0.17 25.344 -10.773 1 98.06 703 ALA B C 1
ATOM 12016 O O . ALA B 1 703 ? 1.27 25.156 -10.25 1 98.06 703 ALA B O 1
ATOM 12017 N N . TYR B 1 704 ? -0.695 24.375 -11.008 1 97.12 704 TYR B N 1
ATOM 12018 C CA . TYR B 1 704 ? -0.435 23.016 -10.555 1 97.12 704 TYR B CA 1
ATOM 12019 C C . TYR B 1 704 ? 0.665 22.359 -11.383 1 97.12 704 TYR B C 1
ATOM 12021 O O . TYR B 1 704 ? 1.523 21.656 -10.844 1 97.12 704 TYR B O 1
ATOM 12029 N N . ARG B 1 705 ? 0.712 22.578 -12.648 1 97.12 705 ARG B N 1
ATOM 12030 C CA . ARG B 1 705 ? 1.707 21.969 -13.531 1 97.12 705 ARG B CA 1
ATOM 12031 C C . ARG B 1 705 ? 3.107 22.484 -13.203 1 97.12 705 ARG B C 1
ATOM 12033 O O . ARG B 1 705 ? 4.07 21.719 -13.219 1 97.12 705 ARG B O 1
ATOM 12040 N N . ARG B 1 706 ? 3.199 23.734 -12.906 1 97.94 706 ARG B N 1
ATOM 12041 C CA . ARG B 1 706 ? 4.531 24.281 -12.695 1 97.94 706 ARG B CA 1
ATOM 12042 C C . ARG B 1 706 ? 4.988 24.094 -11.258 1 97.94 706 ARG B C 1
ATOM 12044 O O . ARG B 1 706 ? 6.16 24.297 -10.938 1 97.94 706 ARG B O 1
ATOM 12051 N N . SER B 1 707 ? 4.078 23.641 -10.375 1 98.56 707 SER B N 1
ATOM 12052 C CA . SER B 1 707 ? 4.406 23.531 -8.961 1 98.56 707 SER B CA 1
ATOM 12053 C C . SER B 1 707 ? 4.605 22.078 -8.539 1 98.56 707 SER B C 1
ATOM 12055 O O . SER B 1 707 ? 4.988 21.797 -7.402 1 98.56 707 SER B O 1
ATOM 12057 N N . SER B 1 708 ? 4.32 21.094 -9.398 1 98.44 708 SER B N 1
ATOM 12058 C CA . SER B 1 708 ? 4.359 19.688 -9.008 1 98.44 708 SER B CA 1
ATOM 12059 C C . SER B 1 708 ? 5.602 19 -9.555 1 98.44 708 SER B C 1
ATOM 12061 O O . SER B 1 708 ? 5.785 18.906 -10.773 1 98.44 708 SER B O 1
ATOM 12063 N N . PRO B 1 709 ? 6.406 18.344 -8.68 1 98.38 709 PRO B N 1
ATOM 12064 C CA . PRO B 1 709 ? 7.672 17.734 -9.078 1 98.38 709 PRO B CA 1
ATOM 12065 C C . PRO B 1 709 ? 7.488 16.625 -10.117 1 98.38 709 PRO B C 1
ATOM 12067 O O . PRO B 1 709 ? 8.359 16.438 -10.969 1 98.38 709 PRO B O 1
ATOM 12070 N N . ILE B 1 710 ? 6.418 15.883 -10.062 1 97.19 710 ILE B N 1
ATOM 12071 C CA . ILE B 1 710 ? 6.238 14.695 -10.891 1 97.19 710 ILE B CA 1
ATOM 12072 C C . ILE B 1 710 ? 6.344 15.07 -12.367 1 97.19 710 ILE B C 1
ATOM 12074 O O . ILE B 1 710 ? 6.77 14.258 -13.188 1 97.19 710 ILE B O 1
ATOM 12078 N N . TYR B 1 711 ? 6.055 16.328 -12.797 1 96.88 711 TYR B N 1
ATOM 12079 C CA . TYR B 1 711 ? 6.078 16.781 -14.18 1 96.88 711 TYR B CA 1
ATOM 12080 C C . TYR B 1 711 ? 7.492 17.156 -14.609 1 96.88 711 TYR B C 1
ATOM 12082 O O . TYR B 1 711 ? 7.746 17.406 -15.789 1 96.88 711 TYR B O 1
ATOM 12090 N N . PHE B 1 712 ? 8.422 17.156 -13.656 1 98.5 712 PHE B N 1
ATOM 12091 C CA . PHE B 1 712 ? 9.789 17.578 -13.945 1 98.5 712 PHE B CA 1
ATOM 12092 C C . PHE B 1 712 ? 10.766 16.422 -13.766 1 98.5 712 PHE B C 1
ATOM 12094 O O . PHE B 1 712 ? 11.977 16.609 -13.82 1 98.5 712 PHE B O 1
ATOM 12101 N N . ALA B 1 713 ? 10.281 15.211 -13.539 1 97.75 713 ALA B N 1
ATOM 12102 C CA . ALA B 1 713 ? 11.094 14.039 -13.211 1 97.75 713 ALA B CA 1
ATOM 12103 C C . ALA B 1 713 ? 12.125 13.758 -14.297 1 97.75 713 ALA B C 1
ATOM 12105 O O . ALA B 1 713 ? 13.164 13.148 -14.031 1 97.75 713 ALA B O 1
ATOM 12106 N N . GLU B 1 714 ? 11.898 14.141 -15.547 1 97.5 714 GLU B N 1
ATOM 12107 C CA . GLU B 1 714 ? 12.844 13.961 -16.641 1 97.5 714 GLU B CA 1
ATOM 12108 C C . GLU B 1 714 ? 14.164 14.656 -16.344 1 97.5 714 GLU B C 1
ATOM 12110 O O . GLU B 1 714 ? 15.219 14.203 -16.797 1 97.5 714 GLU B O 1
ATOM 12115 N N . GLY B 1 715 ? 14.086 15.719 -15.555 1 98.19 715 GLY B N 1
ATOM 12116 C CA . GLY B 1 715 ? 15.258 16.516 -15.258 1 98.19 715 GLY B CA 1
ATOM 12117 C C . GLY B 1 715 ? 16.094 15.961 -14.125 1 98.19 715 GLY B C 1
ATOM 12118 O O . GLY B 1 715 ? 17.172 16.5 -13.812 1 98.19 715 GLY B O 1
ATOM 12119 N N . PHE B 1 716 ? 15.734 14.836 -13.617 1 98.12 716 PHE B N 1
ATOM 12120 C CA . PHE B 1 716 ? 16.406 14.273 -12.453 1 98.12 716 PHE B CA 1
ATOM 12121 C C . PHE B 1 716 ? 17.875 13.969 -12.773 1 98.12 716 PHE B C 1
ATOM 12123 O O . PHE B 1 716 ? 18.156 13.203 -13.695 1 98.12 716 PHE B O 1
ATOM 12130 N N . LYS B 1 717 ? 18.75 14.539 -12.062 1 97.31 717 LYS B N 1
ATOM 12131 C CA . LYS B 1 717 ? 20.172 14.234 -12.016 1 97.31 717 LYS B CA 1
ATOM 12132 C C . LYS B 1 717 ? 20.672 14.172 -10.578 1 97.31 717 LYS B C 1
ATOM 12134 O O . LYS B 1 717 ? 20.031 14.688 -9.664 1 97.31 717 LYS B O 1
ATOM 12139 N N . GLY B 1 718 ? 21.797 13.523 -10.391 1 97.31 718 GLY B N 1
ATOM 12140 C CA . GLY B 1 718 ? 22.344 13.352 -9.062 1 97.31 718 GLY B CA 1
ATOM 12141 C C . GLY B 1 718 ? 21.844 12.102 -8.367 1 97.31 718 GLY B C 1
ATOM 12142 O O . GLY B 1 718 ? 21.594 11.086 -9.016 1 97.31 718 GLY B O 1
ATOM 12143 N N . HIS B 1 719 ? 21.891 12.117 -6.984 1 98.38 719 HIS B N 1
ATOM 12144 C CA . HIS B 1 719 ? 21.5 10.977 -6.172 1 98.38 719 HIS B CA 1
ATOM 12145 C C . HIS B 1 719 ? 20.328 11.328 -5.258 1 98.38 719 HIS B C 1
ATOM 12147 O O . HIS B 1 719 ? 20.359 12.359 -4.57 1 98.38 719 HIS B O 1
ATOM 12153 N N . LEU B 1 720 ? 19.281 10.516 -5.262 1 98.75 720 LEU B N 1
ATOM 12154 C CA . LEU B 1 720 ? 18.047 10.844 -4.551 1 98.75 720 LEU B CA 1
ATOM 12155 C C . LEU B 1 720 ? 17.656 9.734 -3.58 1 98.75 720 LEU B C 1
ATOM 12157 O O . LEU B 1 720 ? 17.641 8.555 -3.955 1 98.75 720 LEU B O 1
ATOM 12161 N N . LEU B 1 721 ? 17.5 10.062 -2.311 1 98.81 721 LEU B N 1
ATOM 12162 C CA . LEU B 1 721 ? 16.844 9.211 -1.326 1 98.81 721 LEU B CA 1
ATOM 12163 C C . LEU B 1 721 ? 15.414 9.664 -1.084 1 98.81 721 LEU B C 1
ATOM 12165 O O . LEU B 1 721 ? 15.172 10.836 -0.772 1 98.81 721 LEU B O 1
ATOM 12169 N N . ILE B 1 722 ? 14.469 8.836 -1.319 1 98.75 722 ILE B N 1
ATOM 12170 C CA . ILE B 1 722 ? 13.078 9.078 -0.969 1 98.75 722 ILE B CA 1
ATOM 12171 C C . ILE B 1 722 ? 12.703 8.266 0.271 1 98.75 722 ILE B C 1
ATOM 12173 O O . ILE B 1 722 ? 12.852 7.043 0.288 1 98.75 722 ILE B O 1
ATOM 12177 N N . ALA B 1 723 ? 12.305 8.883 1.344 1 98.69 723 ALA B N 1
ATOM 12178 C CA . ALA B 1 723 ? 11.844 8.219 2.561 1 98.69 723 ALA B CA 1
ATOM 12179 C C . ALA B 1 723 ? 10.406 8.625 2.896 1 98.69 723 ALA B C 1
ATOM 12181 O O . ALA B 1 723 ? 10.07 9.812 2.852 1 98.69 723 ALA B O 1
ATOM 12182 N N . HIS B 1 724 ? 9.547 7.68 3.217 1 98.62 724 HIS B N 1
ATOM 12183 C CA . HIS B 1 724 ? 8.141 8.023 3.381 1 98.62 724 HIS B CA 1
ATOM 12184 C C . HIS B 1 724 ? 7.441 7.051 4.328 1 98.62 724 HIS B C 1
ATOM 12186 O O . HIS B 1 724 ? 7.68 5.84 4.27 1 98.62 724 HIS B O 1
ATOM 12192 N N . GLY B 1 725 ? 6.617 7.578 5.27 1 98.44 725 GLY B N 1
ATOM 12193 C CA . GLY B 1 725 ? 5.742 6.746 6.082 1 98.44 725 GLY B CA 1
ATOM 12194 C C . GLY B 1 725 ? 4.555 6.199 5.312 1 98.44 725 GLY B C 1
ATOM 12195 O O . GLY B 1 725 ? 3.91 6.926 4.555 1 98.44 725 GLY B O 1
ATOM 12196 N N . MET B 1 726 ? 4.238 4.93 5.535 1 97.88 726 MET B N 1
ATOM 12197 C CA . MET B 1 726 ? 3.193 4.293 4.738 1 97.88 726 MET B CA 1
ATOM 12198 C C . MET B 1 726 ? 1.815 4.566 5.336 1 97.88 726 MET B C 1
ATOM 12200 O O . MET B 1 726 ? 0.796 4.336 4.684 1 97.88 726 MET B O 1
ATOM 12204 N N . LEU B 1 727 ? 1.776 5.066 6.57 1 96.31 727 LEU B N 1
ATOM 12205 C CA . LEU B 1 727 ? 0.507 5.41 7.199 1 96.31 727 LEU B CA 1
ATOM 12206 C C . LEU B 1 727 ? 0.289 6.922 7.195 1 96.31 727 LEU B C 1
ATOM 12208 O O . LEU B 1 727 ? -0.488 7.441 7.996 1 96.31 727 LEU B O 1
ATOM 12212 N N . ASP B 1 728 ? 1.006 7.652 6.383 1 98 728 ASP B N 1
ATOM 12213 C CA . ASP B 1 728 ? 0.917 9.102 6.277 1 98 728 ASP B CA 1
ATOM 12214 C C . ASP B 1 728 ? -0.452 9.531 5.758 1 98 728 ASP B C 1
ATOM 12216 O O . ASP B 1 728 ? -0.77 9.328 4.582 1 98 728 ASP B O 1
ATOM 12220 N N . VAL B 1 729 ? -1.2 10.156 6.633 1 96.06 729 VAL B N 1
ATOM 12221 C CA . VAL B 1 729 ? -2.551 10.555 6.238 1 96.06 729 VAL B CA 1
ATOM 12222 C C . VAL B 1 729 ? -2.553 12.008 5.789 1 96.06 729 VAL B C 1
ATOM 12224 O O . VAL B 1 729 ? -3.6 12.555 5.426 1 96.06 729 VAL B O 1
ATOM 12227 N N . ASN B 1 730 ? -1.396 12.672 5.867 1 96.25 730 ASN B N 1
ATOM 12228 C CA . ASN B 1 730 ? -1.251 14.039 5.383 1 96.25 730 ASN B CA 1
ATOM 12229 C C . ASN B 1 730 ? -0.732 14.078 3.947 1 96.25 730 ASN B C 1
ATOM 12231 O O . ASN B 1 730 ? -1.459 14.461 3.029 1 96.25 730 ASN B O 1
ATOM 12235 N N . VAL B 1 731 ? 0.472 13.703 3.742 1 97.75 731 VAL B N 1
ATOM 12236 C CA . VAL B 1 731 ? 1.013 13.43 2.414 1 97.75 731 VAL B CA 1
ATOM 12237 C C . VAL B 1 731 ? 1.025 11.922 2.164 1 97.75 731 VAL B C 1
ATOM 12239 O O . VAL B 1 731 ? 1.902 11.211 2.662 1 97.75 731 VAL B O 1
ATOM 12242 N N . HIS B 1 732 ? 0.113 11.5 1.305 1 97.25 732 HIS B N 1
ATOM 12243 C CA . HIS B 1 732 ? -0.1 10.062 1.16 1 97.25 732 HIS B CA 1
ATOM 12244 C C . HIS B 1 732 ? 1.107 9.391 0.516 1 97.25 732 HIS B C 1
ATOM 12246 O O . HIS B 1 732 ? 1.746 9.961 -0.367 1 97.25 732 HIS B O 1
ATOM 12252 N N . PHE B 1 733 ? 1.331 8.133 0.934 1 98.31 733 PHE B N 1
ATOM 12253 C CA . PHE B 1 733 ? 2.369 7.305 0.333 1 98.31 733 PHE B CA 1
ATOM 12254 C C . PHE B 1 733 ? 2.178 7.207 -1.176 1 98.31 733 PHE B C 1
ATOM 12256 O O . PHE B 1 733 ? 3.148 7.059 -1.921 1 98.31 733 PHE B O 1
ATOM 12263 N N . GLN B 1 734 ? 1.011 7.32 -1.716 1 96.25 734 GLN B N 1
ATOM 12264 C CA . GLN B 1 734 ? 0.682 7.297 -3.137 1 96.25 734 GLN B CA 1
ATOM 12265 C C . GLN B 1 734 ? 1.556 8.273 -3.92 1 96.25 734 GLN B C 1
ATOM 12267 O O . GLN B 1 734 ? 1.925 8 -5.062 1 96.25 734 GLN B O 1
ATOM 12272 N N . ASP B 1 735 ? 1.852 9.406 -3.307 1 97.38 735 ASP B N 1
ATOM 12273 C CA . ASP B 1 735 ? 2.633 10.438 -3.986 1 97.38 735 ASP B CA 1
ATOM 12274 C C . ASP B 1 735 ? 3.973 9.875 -4.469 1 97.38 735 ASP B C 1
ATOM 12276 O O . ASP B 1 735 ? 4.277 9.93 -5.66 1 97.38 735 ASP B O 1
ATOM 12280 N N . VAL B 1 736 ? 4.699 9.289 -3.602 1 98.12 736 VAL B N 1
ATOM 12281 C CA . VAL B 1 736 ? 6.055 8.875 -3.963 1 98.12 736 VAL B CA 1
ATOM 12282 C C . VAL B 1 736 ? 6 7.57 -4.758 1 98.12 736 VAL B C 1
ATOM 12284 O O . VAL B 1 736 ? 6.902 7.281 -5.551 1 98.12 736 VAL B O 1
ATOM 12287 N N . VAL B 1 737 ? 4.945 6.73 -4.582 1 98 737 VAL B N 1
ATOM 12288 C CA . VAL B 1 737 ? 4.773 5.531 -5.395 1 98 737 VAL B CA 1
ATOM 12289 C C . VAL B 1 737 ? 4.594 5.922 -6.859 1 98 737 VAL B C 1
ATOM 12291 O O . VAL B 1 737 ? 5.211 5.324 -7.746 1 98 737 VAL B O 1
ATOM 12294 N N . ARG B 1 738 ? 3.756 6.918 -7.148 1 96.12 738 ARG B N 1
ATOM 12295 C CA . ARG B 1 738 ? 3.557 7.414 -8.508 1 96.12 738 ARG B CA 1
ATOM 12296 C C . ARG B 1 738 ? 4.855 7.965 -9.086 1 96.12 738 ARG B C 1
ATOM 12298 O O . ARG B 1 738 ? 5.16 7.746 -10.266 1 96.12 738 ARG B O 1
ATOM 12305 N N . LEU B 1 739 ? 5.594 8.68 -8.242 1 97.81 739 LEU B N 1
ATOM 12306 C CA . LEU B 1 739 ? 6.879 9.188 -8.703 1 97.81 739 LEU B CA 1
ATOM 12307 C C . LEU B 1 739 ? 7.828 8.039 -9.031 1 97.81 739 LEU B C 1
ATOM 12309 O O . LEU B 1 739 ? 8.547 8.094 -10.031 1 97.81 739 LEU B O 1
ATOM 12313 N N . ALA B 1 740 ? 7.906 7.008 -8.203 1 96.69 740 ALA B N 1
ATOM 12314 C CA . ALA B 1 740 ? 8.742 5.84 -8.461 1 96.69 740 ALA B CA 1
ATOM 12315 C C . ALA B 1 740 ? 8.445 5.238 -9.828 1 96.69 740 ALA B C 1
ATOM 12317 O O . ALA B 1 740 ? 9.367 4.934 -10.594 1 96.69 740 ALA B O 1
ATOM 12318 N N . GLN B 1 741 ? 7.184 5.059 -10.125 1 95.38 741 GLN B N 1
ATOM 12319 C CA . GLN B 1 741 ? 6.797 4.516 -11.422 1 95.38 741 GLN B CA 1
ATOM 12320 C C . GLN B 1 741 ? 7.324 5.387 -12.555 1 95.38 741 GLN B C 1
ATOM 12322 O O . GLN B 1 741 ? 7.836 4.867 -13.555 1 95.38 741 GLN B O 1
ATOM 12327 N N . ARG B 1 742 ? 7.18 6.699 -12.398 1 95.88 742 ARG B N 1
ATOM 12328 C CA . ARG B 1 742 ? 7.652 7.629 -13.422 1 95.88 742 ARG B CA 1
ATOM 12329 C C . ARG B 1 742 ? 9.156 7.512 -13.617 1 95.88 742 ARG B C 1
ATOM 12331 O O . ARG B 1 742 ? 9.648 7.504 -14.75 1 95.88 742 ARG B O 1
ATOM 12338 N N . LEU B 1 743 ? 9.914 7.449 -12.531 1 97.94 743 LEU B N 1
ATOM 12339 C CA . LEU B 1 743 ? 11.367 7.336 -12.602 1 97.94 743 LEU B CA 1
ATOM 12340 C C . LEU B 1 743 ? 11.781 6.035 -13.281 1 97.94 743 LEU B C 1
ATOM 12342 O O . LEU B 1 743 ? 12.742 6.008 -14.055 1 97.94 743 LEU B O 1
ATOM 12346 N N . ILE B 1 744 ? 11.055 4.926 -13 1 96.5 744 ILE B N 1
ATOM 12347 C CA . ILE B 1 744 ? 11.32 3.633 -13.625 1 96.5 744 ILE B CA 1
ATOM 12348 C C . ILE B 1 744 ? 11.094 3.729 -15.133 1 96.5 744 ILE B C 1
ATOM 12350 O O . ILE B 1 744 ? 11.938 3.295 -15.922 1 96.5 744 ILE B O 1
ATOM 12354 N N . GLU B 1 745 ? 10.016 4.352 -15.555 1 94.88 745 GLU B N 1
ATOM 12355 C CA . GLU B 1 745 ? 9.672 4.504 -16.969 1 94.88 745 GLU B CA 1
ATOM 12356 C C . GLU B 1 745 ? 10.703 5.363 -17.688 1 94.88 745 GLU B C 1
ATOM 12358 O O . GLU B 1 745 ? 10.977 5.148 -18.875 1 94.88 745 GLU B O 1
ATOM 12363 N N . LEU B 1 746 ? 11.281 6.336 -16.938 1 96.06 746 LEU B N 1
ATOM 12364 C CA . LEU B 1 746 ? 12.25 7.254 -17.516 1 96.06 746 LEU B CA 1
ATOM 12365 C C . LEU B 1 746 ? 13.648 6.633 -17.531 1 96.06 746 LEU B C 1
ATOM 12367 O O . LEU B 1 746 ? 14.578 7.203 -18.094 1 96.06 746 LEU B O 1
ATOM 12371 N N . GLY B 1 747 ? 13.844 5.438 -16.891 1 96 747 GLY B N 1
ATOM 12372 C CA . GLY B 1 747 ? 15.117 4.738 -16.859 1 96 747 GLY B CA 1
ATOM 12373 C C . GLY B 1 747 ? 16.141 5.398 -15.953 1 96 747 GLY B C 1
ATOM 12374 O O . GLY B 1 747 ? 17.344 5.32 -16.203 1 96 747 GLY B O 1
ATOM 12375 N N . LYS B 1 748 ? 15.609 6.168 -14.883 1 96.5 748 LYS B N 1
ATOM 12376 C CA . LYS B 1 748 ? 16.516 6.805 -13.938 1 96.5 748 LYS B CA 1
ATOM 12377 C C . LYS B 1 748 ? 17.109 5.785 -12.969 1 96.5 748 LYS B C 1
ATOM 12379 O O . LYS B 1 748 ? 16.391 4.941 -12.438 1 96.5 748 LYS B O 1
ATOM 12384 N N . ASP B 1 749 ? 18.469 5.902 -12.625 1 93.62 749 ASP B N 1
ATOM 12385 C CA . ASP B 1 749 ? 19.141 4.82 -11.914 1 93.62 749 ASP B CA 1
ATOM 12386 C C . ASP B 1 749 ? 19.562 5.262 -10.516 1 93.62 749 ASP B C 1
ATOM 12388 O O . ASP B 1 749 ? 19.766 4.43 -9.625 1 93.62 749 ASP B O 1
ATOM 12392 N N . ASN B 1 750 ? 19.797 6.5 -10.266 1 96.38 750 ASN B N 1
ATOM 12393 C CA . ASN B 1 750 ? 20.469 6.957 -9.047 1 96.38 750 ASN B CA 1
ATOM 12394 C C . ASN B 1 750 ? 19.453 7.434 -8 1 96.38 750 ASN B C 1
ATOM 12396 O O . ASN B 1 750 ? 19.594 8.531 -7.457 1 96.38 750 ASN B O 1
ATOM 12400 N N . TRP B 1 751 ? 18.5 6.578 -7.664 1 97.94 751 TRP B N 1
ATOM 12401 C CA . TRP B 1 751 ? 17.531 6.875 -6.605 1 97.94 751 TRP B CA 1
ATOM 12402 C C . TRP B 1 751 ? 17.188 5.617 -5.824 1 97.94 751 TRP B C 1
ATOM 12404 O O . TRP B 1 751 ? 17.266 4.504 -6.348 1 97.94 751 TRP B O 1
ATOM 12414 N N . GLU B 1 752 ? 16.891 5.797 -4.57 1 97 752 GLU B N 1
ATOM 12415 C CA . GLU B 1 752 ? 16.438 4.727 -3.691 1 97 752 GLU B CA 1
ATOM 12416 C C . GLU B 1 752 ? 15.234 5.184 -2.861 1 97 752 GLU B C 1
ATOM 12418 O O . GLU B 1 752 ? 15.023 6.383 -2.666 1 97 752 GLU B O 1
ATOM 12423 N N . MET B 1 753 ? 14.406 4.234 -2.48 1 97.5 753 MET B N 1
ATOM 12424 C CA . MET B 1 753 ? 13.242 4.535 -1.652 1 97.5 753 MET B CA 1
ATOM 12425 C C . MET B 1 753 ? 13.266 3.721 -0.363 1 97.5 753 MET B C 1
ATOM 12427 O O . MET B 1 753 ? 13.555 2.523 -0.387 1 97.5 753 MET B O 1
ATOM 12431 N N . ALA B 1 754 ? 13.117 4.348 0.729 1 97.81 754 ALA B N 1
ATOM 12432 C CA . ALA B 1 754 ? 12.922 3.709 2.029 1 97.81 754 ALA B CA 1
ATOM 12433 C C . ALA B 1 754 ? 11.492 3.887 2.52 1 97.81 754 ALA B C 1
ATOM 12435 O O . ALA B 1 754 ? 10.984 5.008 2.588 1 97.81 754 ALA B O 1
ATOM 12436 N N . VAL B 1 755 ? 10.828 2.789 2.867 1 97.44 755 VAL B N 1
ATOM 12437 C CA . VAL B 1 755 ? 9.445 2.84 3.328 1 97.44 755 VAL B CA 1
ATOM 12438 C C . VAL B 1 755 ? 9.391 2.559 4.828 1 97.44 755 VAL B C 1
ATOM 12440 O O . VAL B 1 755 ? 10.141 1.726 5.336 1 97.44 755 VAL B O 1
ATOM 12443 N N . TYR B 1 756 ? 8.555 3.246 5.559 1 98.31 756 TYR B N 1
ATOM 12444 C CA . TYR B 1 756 ? 8.352 3.08 6.992 1 98.31 756 TYR B CA 1
ATOM 12445 C C . TYR B 1 756 ? 6.914 2.684 7.301 1 98.31 756 TYR B C 1
ATOM 12447 O O . TYR B 1 756 ? 6.043 3.547 7.434 1 98.31 756 TYR B O 1
ATOM 12455 N N . PRO B 1 757 ? 6.672 1.408 7.512 1 96 757 PRO B N 1
ATOM 12456 C CA . PRO B 1 757 ? 5.328 0.828 7.48 1 96 757 PRO B CA 1
ATOM 12457 C C . PRO B 1 757 ? 4.43 1.359 8.594 1 96 757 PRO B C 1
ATOM 12459 O O . PRO B 1 757 ? 3.211 1.456 8.414 1 96 757 PRO B O 1
ATOM 12462 N N . VAL B 1 758 ? 4.984 1.78 9.766 1 94.44 758 VAL B N 1
ATOM 12463 C CA . VAL B 1 758 ? 4.121 2.068 10.906 1 94.44 758 VAL B CA 1
ATOM 12464 C C . VAL B 1 758 ? 4.066 3.576 11.148 1 94.44 758 VAL B C 1
ATOM 12466 O O . VAL B 1 758 ? 3.488 4.035 12.133 1 94.44 758 VAL B O 1
ATOM 12469 N N . GLU B 1 759 ? 4.699 4.348 10.258 1 97.69 759 GLU B N 1
ATOM 12470 C CA . GLU B 1 759 ? 4.84 5.773 10.547 1 97.69 759 GLU B CA 1
ATOM 12471 C C . GLU B 1 759 ? 3.818 6.598 9.773 1 97.69 759 GLU B C 1
ATOM 12473 O O . GLU B 1 759 ? 3.545 6.312 8.602 1 97.69 759 GLU B O 1
ATOM 12478 N N . ASP B 1 760 ? 3.311 7.594 10.406 1 96.31 760 ASP B N 1
ATOM 12479 C CA . ASP B 1 760 ? 2.477 8.641 9.82 1 96.31 760 ASP B CA 1
ATOM 12480 C C . ASP B 1 760 ? 3.33 9.789 9.297 1 96.31 760 ASP B C 1
ATOM 12482 O O . ASP B 1 760 ? 4.504 9.602 8.969 1 96.31 760 ASP B O 1
ATOM 12486 N N . HIS B 1 761 ? 2.73 10.961 9.055 1 95.56 761 HIS B N 1
ATOM 12487 C CA . HIS B 1 761 ? 3.434 12.125 8.523 1 95.56 761 HIS B CA 1
ATOM 12488 C C . HIS B 1 761 ? 4.539 12.578 9.477 1 95.56 761 HIS B C 1
ATOM 12490 O O . HIS B 1 761 ? 5.633 12.938 9.031 1 95.56 761 HIS B O 1
ATOM 12496 N N . GLY B 1 762 ? 4.16 12.75 10.75 1 94.19 762 GLY B N 1
ATOM 12497 C CA . GLY B 1 762 ? 5.16 12.938 11.789 1 94.19 762 GLY B CA 1
ATOM 12498 C C . GLY B 1 762 ? 5.633 11.633 12.406 1 94.19 762 GLY B C 1
ATOM 12499 O O . GLY B 1 762 ? 4.871 10.953 13.094 1 94.19 762 GLY B O 1
ATOM 12500 N N . PHE B 1 763 ? 6.867 11.266 12.125 1 94.44 763 PHE B N 1
ATOM 12501 C CA . PHE B 1 763 ? 7.406 10.016 12.648 1 94.44 763 PHE B CA 1
ATOM 12502 C C . PHE B 1 763 ? 7.363 10.008 14.172 1 94.44 763 PHE B C 1
ATOM 12504 O O . PHE B 1 763 ? 7.586 11.039 14.812 1 94.44 763 PHE B O 1
ATOM 12511 N N . VAL B 1 764 ? 7.168 8.82 14.734 1 90.62 764 VAL B N 1
ATOM 12512 C CA . VAL B 1 764 ? 7.035 8.703 16.188 1 90.62 764 VAL B CA 1
ATOM 12513 C C . VAL B 1 764 ? 8.086 7.738 16.719 1 90.62 764 VAL B C 1
ATOM 12515 O O . VAL B 1 764 ? 8.695 7.988 17.766 1 90.62 764 VAL B O 1
ATOM 12518 N N . GLU B 1 765 ? 8.445 6.684 15.992 1 92.56 765 GLU B N 1
ATOM 12519 C CA . GLU B 1 765 ? 9.289 5.617 16.516 1 92.56 765 GLU B CA 1
ATOM 12520 C C . GLU B 1 765 ? 10.766 5.977 16.406 1 92.56 765 GLU B C 1
ATOM 12522 O O . GLU B 1 765 ? 11.258 6.289 15.312 1 92.56 765 GLU B O 1
ATOM 12527 N N . PRO B 1 766 ? 11.523 5.879 17.5 1 94.25 766 PRO B N 1
ATOM 12528 C CA . PRO B 1 766 ? 12.961 6.168 17.469 1 94.25 766 PRO B CA 1
ATOM 12529 C C . PRO B 1 766 ? 13.703 5.332 16.422 1 94.25 766 PRO B C 1
ATOM 12531 O O . PRO B 1 766 ? 14.625 5.828 15.773 1 94.25 766 PRO B O 1
ATOM 12534 N N . SER B 1 767 ? 13.305 4.086 16.25 1 95.25 767 SER B N 1
ATOM 12535 C CA . SER B 1 767 ? 13.961 3.229 15.273 1 95.25 767 SER B CA 1
ATOM 12536 C C . SER B 1 767 ? 13.789 3.775 13.859 1 95.25 767 SER B C 1
ATOM 12538 O O . SER B 1 767 ? 14.727 3.73 13.055 1 95.25 767 SER B O 1
ATOM 12540 N N . SER B 1 768 ? 12.586 4.242 13.562 1 96.56 768 SER B N 1
ATOM 12541 C CA . SER B 1 768 ? 12.336 4.824 12.25 1 96.56 768 SER B CA 1
ATOM 12542 C C . SER B 1 768 ? 13.164 6.086 12.031 1 96.56 768 SER B C 1
ATOM 12544 O O . SER B 1 768 ? 13.75 6.273 10.969 1 96.56 768 SER B O 1
ATOM 12546 N N . TRP B 1 769 ? 13.188 6.961 13.078 1 97.5 769 TRP B N 1
ATOM 12547 C CA . TRP B 1 769 ? 14.016 8.156 13.016 1 97.5 769 TRP B CA 1
ATOM 12548 C C . TRP B 1 769 ? 15.477 7.793 12.766 1 97.5 769 TRP B C 1
ATOM 12550 O O . TRP B 1 769 ? 16.125 8.383 11.898 1 97.5 769 TRP B O 1
ATOM 12560 N N . THR B 1 770 ? 15.938 6.844 13.5 1 97.75 770 THR B N 1
ATOM 12561 C CA . THR B 1 770 ? 17.328 6.438 13.414 1 97.75 770 THR B CA 1
ATOM 12562 C C . THR B 1 770 ? 17.656 5.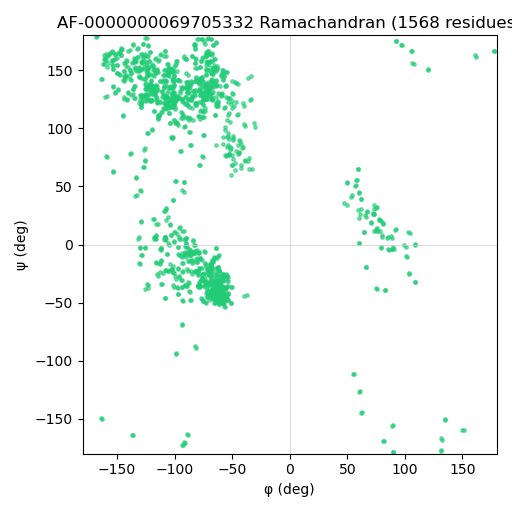898 12.023 1 97.75 770 THR B C 1
ATOM 12564 O O . THR B 1 770 ? 18.641 6.301 11.414 1 97.75 770 THR B O 1
ATOM 12567 N N . ASP B 1 771 ? 16.812 4.988 11.531 1 97.94 771 ASP B N 1
ATOM 12568 C CA . ASP B 1 771 ? 17.031 4.418 10.203 1 97.94 771 ASP B CA 1
ATOM 12569 C C . ASP B 1 771 ? 17.047 5.508 9.141 1 97.94 771 ASP B C 1
ATOM 12571 O O . ASP B 1 771 ? 17.969 5.566 8.312 1 97.94 771 ASP B O 1
ATOM 12575 N N . GLU B 1 772 ? 16.062 6.359 9.133 1 98.19 772 GLU B N 1
ATOM 12576 C CA . GLU B 1 772 ? 15.922 7.418 8.141 1 98.19 772 GLU B CA 1
ATOM 12577 C C . GLU B 1 772 ? 17.156 8.312 8.109 1 98.19 772 GLU B C 1
ATOM 12579 O O . GLU B 1 772 ? 17.719 8.57 7.043 1 98.19 772 GLU B O 1
ATOM 12584 N N . TYR B 1 773 ? 17.641 8.742 9.258 1 98.56 773 TYR B N 1
ATOM 12585 C CA . TYR B 1 773 ? 18.719 9.727 9.281 1 98.56 773 TYR B CA 1
ATOM 12586 C C . TYR B 1 773 ? 20.062 9.062 9.094 1 98.56 773 TYR B C 1
ATOM 12588 O O . TYR B 1 773 ? 21.047 9.711 8.703 1 98.56 773 TYR B O 1
ATOM 12596 N N . LYS B 1 774 ? 20.188 7.781 9.398 1 98.25 774 LYS B N 1
ATOM 12597 C CA . LYS B 1 774 ? 21.391 7.055 8.984 1 98.25 774 LYS B CA 1
ATOM 12598 C C . LYS B 1 774 ? 21.5 7.012 7.465 1 98.25 774 LYS B C 1
ATOM 12600 O O . LYS B 1 774 ? 22.609 7.152 6.922 1 98.25 774 LYS B O 1
ATOM 12605 N N . ARG B 1 775 ? 20.375 6.785 6.793 1 98.38 775 ARG B N 1
ATOM 12606 C CA . ARG B 1 775 ? 20.359 6.754 5.332 1 98.38 775 ARG B CA 1
ATOM 12607 C C . ARG B 1 775 ? 20.734 8.117 4.754 1 98.38 775 ARG B C 1
ATOM 12609 O O . ARG B 1 775 ? 21.438 8.203 3.746 1 98.38 775 ARG B O 1
ATOM 12616 N N . ILE B 1 776 ? 20.25 9.18 5.375 1 98.75 776 ILE B N 1
ATOM 12617 C CA . ILE B 1 776 ? 20.562 10.531 4.914 1 98.75 776 ILE B CA 1
ATOM 12618 C C . ILE B 1 776 ? 22.062 10.797 5.066 1 98.75 776 ILE B C 1
ATOM 12620 O O . ILE B 1 776 ? 22.703 11.281 4.141 1 98.75 776 ILE B O 1
ATOM 12624 N N . LEU B 1 777 ? 22.594 10.492 6.297 1 98.56 777 LEU B N 1
ATOM 12625 C CA . LEU B 1 777 ? 24.016 10.688 6.535 1 98.56 777 LEU B CA 1
ATOM 12626 C C . LEU B 1 777 ? 24.844 9.891 5.535 1 98.56 777 LEU B C 1
ATOM 12628 O O . LEU B 1 777 ? 25.812 10.406 4.977 1 98.56 777 LEU B O 1
ATOM 12632 N N . LYS B 1 778 ? 24.453 8.641 5.309 1 97.62 778 LYS B N 1
ATOM 12633 C CA . LYS B 1 778 ? 25.141 7.785 4.355 1 97.62 778 LYS B CA 1
ATOM 12634 C C . LYS B 1 778 ? 25.109 8.383 2.951 1 97.62 778 LYS B C 1
ATOM 12636 O O . LYS B 1 778 ? 26.109 8.352 2.23 1 97.62 778 LYS B O 1
ATOM 12641 N N . LEU B 1 779 ? 23.953 8.828 2.512 1 98.12 779 LEU B N 1
ATOM 12642 C CA . LEU B 1 779 ? 23.812 9.469 1.209 1 98.12 779 LEU B CA 1
ATOM 12643 C C . LEU B 1 779 ? 24.828 10.586 1.029 1 98.12 779 LEU B C 1
ATOM 12645 O O . LEU B 1 779 ? 25.547 10.625 0.024 1 98.12 779 LEU B O 1
ATOM 12649 N N . PHE B 1 780 ? 24.922 11.508 2.006 1 98.62 780 PHE B N 1
ATOM 12650 C CA . PHE B 1 780 ? 25.797 12.672 1.886 1 98.62 780 PHE B CA 1
ATOM 12651 C C . PHE B 1 780 ? 27.25 12.258 1.957 1 98.62 780 PHE B C 1
ATOM 12653 O O . PHE B 1 780 ? 28.078 12.75 1.185 1 98.62 780 PHE B O 1
ATOM 12660 N N . ASN B 1 781 ? 27.594 11.344 2.852 1 97.94 781 ASN B N 1
ATOM 12661 C CA . ASN B 1 781 ? 28.984 10.867 2.918 1 97.94 781 ASN B CA 1
ATOM 12662 C C . ASN B 1 781 ? 29.422 10.234 1.601 1 97.94 781 ASN B C 1
ATOM 12664 O O . ASN B 1 781 ? 30.531 10.484 1.124 1 97.94 781 ASN B O 1
ATOM 12668 N N . ASP B 1 782 ? 28.547 9.484 1.007 1 96.38 782 ASP B N 1
ATOM 12669 C CA . ASP B 1 782 ? 28.875 8.727 -0.196 1 96.38 782 ASP B CA 1
ATOM 12670 C C . ASP B 1 782 ? 28.969 9.641 -1.414 1 96.38 782 ASP B C 1
ATOM 12672 O O . ASP B 1 782 ? 29.797 9.414 -2.307 1 96.38 782 ASP B O 1
ATOM 12676 N N . THR B 1 783 ? 28.141 10.656 -1.479 1 97.69 783 THR B N 1
ATOM 12677 C CA . THR B 1 783 ? 28 11.406 -2.723 1 97.69 783 THR B CA 1
ATOM 12678 C C . THR B 1 783 ? 28.781 12.711 -2.654 1 97.69 783 THR B C 1
ATOM 12680 O O . THR B 1 783 ? 29.172 13.266 -3.686 1 97.69 783 THR B O 1
ATOM 12683 N N . LEU B 1 784 ? 29.031 13.219 -1.387 1 98.06 784 LEU B N 1
ATOM 12684 C CA . LEU B 1 784 ? 29.641 14.547 -1.275 1 98.06 784 LEU B CA 1
ATOM 12685 C C . LEU B 1 784 ? 31.078 14.453 -0.81 1 98.06 784 LEU B C 1
ATOM 12687 O O . LEU B 1 784 ? 31.859 15.398 -0.974 1 98.06 784 LEU B O 1
ATOM 12691 N N . ILE B 1 785 ? 31.469 13.375 -0.166 1 95.38 785 ILE B N 1
ATOM 12692 C CA . ILE B 1 785 ? 32.812 13.227 0.356 1 95.38 785 ILE B CA 1
ATOM 12693 C C . ILE B 1 785 ? 33.594 12.203 -0.482 1 95.38 785 ILE B C 1
ATOM 12695 O O . ILE B 1 785 ? 34.719 12.438 -0.868 1 95.38 785 ILE B O 1
ATOM 12699 N N . ASN B 1 786 ? 32.969 10.945 -0.84 1 83.56 786 ASN B N 1
ATOM 12700 C CA . ASN B 1 786 ? 33.625 9.852 -1.539 1 83.56 786 ASN B CA 1
ATOM 12701 C C . ASN B 1 786 ? 33.469 9.977 -3.051 1 83.56 786 ASN B C 1
ATOM 12703 O O . ASN B 1 786 ? 32.469 10.453 -3.539 1 83.56 786 ASN B O 1
#

Solvent-accessible surface area (backbone atoms only — not comparable to full-atom values): 83684 Å² total; per-residue (Å²): 138,80,80,79,79,75,75,78,75,77,75,77,76,77,74,74,73,73,76,73,65,61,80,79,47,57,66,67,66,30,37,67,66,63,64,44,36,35,56,60,44,77,74,46,63,42,88,80,45,51,35,38,35,27,34,32,40,91,82,67,56,98,59,70,40,55,27,34,31,37,68,94,46,50,87,47,76,41,78,56,47,72,70,57,61,70,65,54,78,62,89,81,42,27,66,43,95,85,62,45,36,34,30,35,68,54,98,38,22,36,33,38,35,34,65,86,78,65,45,76,42,80,75,43,80,69,84,48,70,52,46,80,40,36,66,33,63,84,63,45,30,35,35,30,31,41,84,79,22,40,34,38,36,32,67,87,77,65,48,72,42,74,75,50,50,48,40,79,36,68,74,78,65,76,64,64,82,71,47,52,68,65,49,39,48,50,46,50,50,42,38,71,72,32,59,67,57,31,50,50,47,48,49,48,47,48,46,47,48,47,46,56,67,67,39,68,77,70,74,70,64,49,58,47,42,87,39,42,82,43,62,77,42,70,40,39,74,67,52,39,33,35,32,32,41,34,42,76,53,92,62,68,63,40,58,37,58,31,55,72,40,92,86,75,45,58,44,72,43,84,44,61,44,40,34,65,58,68,72,58,47,45,44,43,34,39,33,35,58,84,76,58,45,72,49,66,50,55,66,81,80,45,87,69,43,38,65,74,67,71,72,55,69,82,38,78,88,58,90,80,78,75,45,78,60,65,46,33,60,51,56,76,49,62,24,68,80,40,81,45,36,34,34,48,31,25,33,73,69,28,29,36,38,33,39,24,40,47,39,83,90,76,32,40,64,43,80,60,43,78,47,76,33,87,48,50,62,50,58,60,42,41,28,50,76,87,42,73,43,48,68,50,68,43,94,79,56,45,33,35,36,38,40,45,39,90,84,36,24,22,26,44,30,37,32,31,70,87,78,51,54,69,44,76,50,50,88,64,96,32,42,41,39,76,74,40,72,38,95,85,62,52,28,32,36,31,32,31,17,70,92,33,64,33,32,31,37,34,32,38,26,42,60,88,40,61,72,70,44,62,41,58,81,71,80,12,34,44,48,71,46,70,26,73,77,57,54,36,33,41,27,47,31,24,23,50,67,35,68,50,31,40,27,41,24,55,65,39,67,83,46,71,68,42,77,58,56,80,39,69,26,72,70,46,66,51,38,87,68,68,71,63,43,78,46,68,46,66,32,93,88,65,50,73,42,43,24,30,40,41,76,32,55,80,91,45,53,68,38,25,32,40,36,44,32,64,40,78,47,61,41,65,79,53,47,35,29,50,53,96,55,47,56,58,52,49,48,49,52,42,41,20,73,71,7,25,32,35,40,34,52,37,34,48,18,15,42,69,63,36,50,64,35,32,51,53,25,48,48,28,44,68,41,50,38,39,50,39,52,54,34,49,52,48,48,38,33,74,75,66,63,31,41,65,78,15,24,33,33,30,19,36,37,47,8,5,28,43,26,46,36,37,26,23,74,38,34,87,57,27,44,33,29,33,22,26,39,30,54,28,45,66,66,69,28,46,34,87,69,42,31,45,39,38,45,32,54,90,83,30,46,68,23,46,57,70,38,18,38,60,79,39,54,87,44,55,45,56,38,40,40,37,38,37,25,37,47,9,70,69,50,44,45,46,34,52,46,51,42,45,45,52,38,36,70,71,67,62,77,51,61,50,46,47,75,36,54,89,22,32,71,72,73,77,54,34,45,56,47,26,51,55,51,46,51,50,52,49,50,47,49,52,66,44,73,93,132,86,75,78,80,75,76,77,76,76,75,76,76,76,75,71,71,74,74,73,65,64,80,78,47,59,68,66,65,29,37,68,67,65,62,45,35,35,58,60,43,76,75,45,63,42,87,80,46,51,34,39,35,27,34,33,41,90,83,67,55,98,58,69,42,55,27,34,31,37,67,93,46,49,86,47,78,40,76,55,48,71,68,55,61,69,65,54,78,64,89,80,42,28,63,45,95,86,64,46,37,35,30,36,68,54,98,40,22,37,34,38,35,33,64,87,78,65,46,77,43,80,75,41,80,69,83,47,66,54,46,80,40,36,68,34,62,83,62,46,32,36,36,30,32,42,83,80,22,40,34,38,36,32,67,87,77,64,49,74,41,75,74,49,50,47,40,79,35,65,75,79,66,74,63,65,81,71,47,52,69,65,50,39,47,49,48,50,50,42,36,71,72,34,59,66,57,32,51,50,47,48,49,49,46,50,48,48,47,48,48,54,68,65,40,68,76,71,74,72,64,50,58,46,40,87,38,41,81,44,61,75,42,70,40,39,75,66,50,38,34,35,31,32,41,34,41,75,54,92,63,70,64,40,57,37,58,32,56,73,39,90,85,76,44,60,43,74,42,83,44,60,43,40,35,65,58,70,71,59,48,45,44,44,33,39,33,35,57,85,76,56,44,72,49,66,49,55,68,80,79,45,86,68,43,38,64,74,69,72,72,56,70,81,39,77,88,57,90,80,79,75,46,76,59,63,46,34,58,50,55,74,49,62,25,69,80,41,82,44,35,33,34,49,33,27,32,73,69,27,30,35,39,36,39,26,40,47,40,83,89,76,33,41,64,42,80,59,44,77,47,76,35,88,48,51,62,52,56,61,44,41,28,50,78,88,42,73,43,49,67,50,66,43,95,79,57,44,34,33,37,37,39,45,40,89,84,35,21,22,25,45,31,37,33,31,71,86,78,49,53,69,43,75,51,51,86,66,96,32,42,41,40,75,73,40,71,38,94,86,62,52,28,31,37,32,33,32,17,71,93,33,66,34,31,31,37,34,31,38,26,42,61,89,41,60,73,68,43,62,40,57,82,70,81,13,35,44,50,70,47,70,26,73,79,58,54,36,32,42,27,46,31,24,22,52,67,36,69,50,31,40,27,43,25,55,66,37,68,82,45,73,71,41,78,58,55,80,39,68,28,71,69,45,65,52,39,88,67,66,71,63,44,78,46,67,46,67,32,94,88,63,50,73,42,43,24,29,40,41,75,32,56,78,92,43,52,69,37,26,32,40,37,43,34,66,40,77,47,60,40,65,78,53,48,35,29,50,53,95,55,46,57,59,52,50,49,50,52,43,42,20,73,70,7,25,33,35,40,36,51,38,35,49,18,15,41,70,63,36,49,65,35,32,52,53,26,47,48,28,44,68,42,49,38,40,50,39,50,54,33,49,52,49,48,38,32,74,74,65,64,31,43,64,78,14,26,32,34,30,20,36,38,47,8,5,26,44,26,46,36,36,25,24,76,38,34,86,57,28,43,33,30,34,22,26,38,29,54,28,44,65,66,69,30,45,34,87,70,43,31,44,40,36,47,32,54,91,81,32,46,68,24,45,59,68,38,18,38,59,79,36,54,87,44,55,45,57,39,39,40,37,36,36,25,38,46,9,72,70,49,44,46,47,34,53,48,51,42,46,45,52,38,36,70,70,68,62,76,52,62,51,47,47,75,34,55,88,21,32,72,72,73,77,54,35,44,57,48,27,51,54,51,45,52,49,53,48,50,48,48,53,67,45,74,93

Foldseek 3Di:
DPPPPPPPPPPPPPPPPPLPFDADDLLVLLADCCQFFKFWADWDAALVLFKIKIWIDRPPDPGTFIWMAGPVGLQDIGTDDPVRVLLGDDPLWEADLVRQWTWFDDPQFIWIAGNVVRDIDTLDNPVFRKADWYQFLVSQKIWIDGPNWIWIARNVVRDIDTQAAEEEADDPPPPPPPQPPVRVVVLVVCLVVPVVSVVVVVVVVVVVVVCVVPVPDDQDHHYLHQWDWAQWDAFSVRFKTKIKTKAADDADWDWFWFCPDPVNHIDIDTFFHFAPDDHIAMWMWMQGRVVRDIDTADDQPPPCQQPDFPLLVVPVVDDDGRHRAGKAKDHWAAQSVRPWIWIWMAGPLQQKIFIWTADNVVSYTHTLDMHGDSQHFDAAQQDARHDGHDWHDQPVSFKIKGWGQNVFETFIKIAGNVPSDIDTQDDDFKYKHDWDADSVRFKIWTWMCVVHLQEIWIWIATNVHDDTATADDDGGYWDWDARNNRQKTWTFGFFALGATFTWIFTRDHPTDTHTSDDTTDPVSVSHPQDDWDWAWDAFPVGDTWIKTKQAADPVQAQQAEEEEEEADLAADDRHTGHGPVNSVSSVCVSCSPNRYIYMYTQWQLYHSRGDCSNLVCALHALPRSLSVVLRVLVCCVVPPVHDQQQYEYEYEASSLLSNLSCQLPVVSRHQEYERELYAQFSSRAHRRRSCSRNNHCVSRVSSRCNNGSLNRLLRGHHAYEYEYESAASGRHPVRVVSSVVSCVVSVPDRYDYHYHSPQYRDGDRSVSSSVSVVVVVVSSCVRRND/DPPPPPPPPPPPPPPPPPLPFDADDLLVLLADCCQFWKFWADWDAALVLFKIWIWIDRPPDPGTFIWMAGPVGLQDIGTDDPVRVLLGDDPLWEADLVRQKTWFDDPQFIWIAGNVVRDIDTLDNPVFRKADWYQFLVSQKIWIDGPRWIWIARNVVRDIDTQAAEDEADDPPPPPPPQPPVRVVVLVVCLVVPVVSVVVVVVVVVVVVVCVVPVPDPQQHHYLHQWDWAQWDAFSVRFKTKIKTKAADDADWDWFWFCPDPVNHIDIDTFFHFAPDDHIAMWMWMQGRVVRDIDTADDQPDPCQQPDFPLLVVPVVDDDGRHRAGKAKDHWAAQSVRPWIWIWMAGPLQQKIFIWTADNVVSYTHTLDMHGDSQHFDAAQCDARHDGHDWHDQPVSFKIKGWGQNVFETFIKIAGNVPSDIDTQDDDFKYKHDWDADSVRFKIWTWMCVVHLQEIWIWIATNRHDDTATADDDGGYWDWDARNVRQKTWTFGFFALGATFTWIFTRDHPTDIHTSDDTGDPSSVSHPQDDWDWAWDAFPVGDTWIKTKQAADPVQAQQAEEEEEEADLAADDRHTGHGPVNSVSVVCVSCSPNRYIYMYTQWQLYHSRGDCSNLVCALHALPRSLSVVLRVLVCCVVPPVHDQQQYEYEYEASSLLSNLSCQLPVVSRHQEYERELYAQFSSRAHRRRSCSRNNHCVSRVSSRCNNGSLNRLLRGHHAYEYEYESAASGRHPVRVVSSVVSCVVSVPDRYDYHYHSPQYRDGDRSVSSSVSVVVVVVRSCVRRND

Nearest PDB structures (foldseek):
  2ecf-assembly1_A-2  TM=7.889E-01  e=9.938E-49  Stenotrophomonas maltophilia
  2d5l-assembly1_A  TM=7.439E-01  e=7.130E-50  Porphyromonas gingivalis W83
  2dcm-assembly1_A  TM=7.399E-01  e=6.587E-47  Porphyromonas gingivalis W83
  5olj-assembly1_A  TM=7.229E-01  e=1.734E-46  Porphyromonas gingivalis
  4q1v-assembly1_B  TM=7.065E-01  e=1.110E-42  Bacteroides ovatus ATCC 8483

Sequence (1572 aa):
MRILKIVFLVSLLLAEGLAFAQSLSVEKIMQDPKWMGTFPSNISWDEKGETLYFNYNPEGNPSDSLYKINIKTPDKIEKVSLEERRSLIPSNADTNLSKTQKVYTSNGDLILFDKNTGEKTTLVSFGDRISNAKFLWDERKIAFQANNNIYVLDRSNGKLSKITRISAGTKPETKPENLEQREQWLKEDNLQLLEVVRQRDENQKASELFNKSITPKEPFTFYLGNKQLSNLTLSPDGSFVTFNLVSRAENKGTVVPDYTHVSGYTTNLNTRSKVGDKPSKIELAVYNLKKDTVYIVKTDDLPGIKDLPDYVKDYPKQKWEAKVREVIPSGVYFSKDGKYAVVNIRSVDNKDRWITLLDLEKGTLKSLDRQRDEAWISGPGIGWSMGGGTLGWLPDNKHIYFQSEETGYSHLYILDVSNGQKKQLTKGNFEIFDPKISNNGKFWYLSTSEVHPGERHYYMMPLMGGKMEKLTTMTGNNDVTLSPDEKYLAILYSYSNKPWEIYLQENLPNATPKQLTYGQSEEFKNYPWRDPKLVHFKAEDGKMVPARLYLPEPDKKNGAAVIFVHGAGYLQNVHKWWSTYFREYMFHNLLTDLGYTVLDIDYRGSAGYGRDWRTGIYRHMGGKDLSDQVDGAKYLVNEHGVDASRVGIYGGSYGGFITLMALFNASETFKSGAALRAVTDWAHYNHGYTSNILNEPFNDPIAYRRSSPIYFAEGFKGHLLIAHGMLDVNVHFQDVVRLAQRLIELGKDNWEMAVYPVEDHGFVEPSSWTDEYKRILKLFNDTLINMRILKIVFLVSLLLAEGLAFAQSLSVEKIMQDPKWMGTFPSNISWDEKGETLYFNYNPEGNPSDSLYKINIKTPDKIEKVSLEERRSLIPSNADTNLSKTQKVYTSNGDLILFDKNTGEKTTLVSFGDRISNAKFLWDERKIAFQANNNIYVLDRSNGKLSKITRISAGTKPETKPENLEQREQWLKEDNLQLLEVVRQRDENQKASELFNKSITPKEPFTFYLGNKQLSNLTLSPDGSFVTFNLVSRAENKGTVVPDYTHVSGYTTNLNTRSKVGDKPSKIELAVYNLKKDTVYIVKTDDLPGIKDLPDYVKDYPKQKWEAKVREVIPSGVYFSKDGKYAVVNIRSVDNKDRWITLLDLEKGTLKSLDRQRDEAWISGPGIGWSMGGGTLGWLPDNKHIYFQSEETGYSHLYILDVSNGQKKQLTKGNFEIFDPKISNNGKFWYLSTSEVHPGERHYYMMPLMGGKMEKLTTMTGNNDVTLSPDEKYLAILYSYSNKPWEIYLQENLPNATPKQLTYGQSEEFKNYPWRDPKLVHFKAEDGKMVPARLYLPEPDKKNGAAVIFVHGAGYLQNVHKWWSTYFREYMFHNLLTDLGYTVLDIDYRGSAGYGRDWRTGIYRHMGGKDLSDQVDGAKYLVNEHGVDASRVGIYGGSYGGFITLMALFNASETFKSGAALRAVTDWAHYNHGYTSNILNEPFNDPIAYRRSSPIYFAEGFKGHLLIAHGMLDVNVHFQDVVRLAQRLIELGKDNWEMAVYPVEDHGFVEPSSWTDEYKRILKLFNDTLIN

Organism: NCBI:txid1187080

Secondary structure (DSSP, 8-state):
---------------------PPP-HHHHHS-GGGGB---EEEEE-TTS-EEEEEE-TT--SS-EEEEEETTSTT-EEEPPHHHHHHSPPTT-EE-TTSSEEEEEETTEEEEEETTT--EEEEEE-SS-EEEEEE-TTSSEEEEEETTEEEEEETTTTEEEE---EESB-----------HHHHHHHHHHHHH-HHHHHHHHHHHHHHHHHHHHS------EE-BT-EEEEEEE-TTSSEEEEEEEE---PPPEEEEETT-TTSS-EEEEEPPPTTPPPPEEEEEEEETTTTEEEEPP-TTSTTTTPPPGGGGG-TTS-----PPPEEEEEEEE-TTSS-EEEEEEETTSSEEEEEEEETTTTEEEEEEEEE-SS----TTT-BTTB---EEE-TTSSEEEEEE-TTSS-EEEEEETTT--EEE---SSS-EEEEEE-TTSSEEEEEE--S-TT-BEEEEEETT--PPEE----SSEEEEEE-TTSSEEEEEEEETTEEEEEEEEESSTTPPPEE----B-HHHHTS----PEEEEEE-TTS-EEEEEEE---GGG--S-EEEEE-STTT----SSS--TTHHHHHHHHHHHHTT-EEEEE--TT-SSSHHHHHGGGTT-TTSHHHHHHHHHHHHHHHHH---TTSEEEEEETHHHHHHHHHHHH-TTT-SEEEEES--S-GGGS-HHHHHHHH--TTT-HHHHHHH-GGGGGGG--SEEEEEEETT-SSS-THHHHHHHHHHHHHT--SEEEEEETT--SS---HHHHHHHHHHHHHHHIIIII-/---------------------PPP-HHHHHS-GGGGB---EEEEE-TTS-EEEEEE-TT--SS-EEEEEETTSTT-EEEPPHHHHHHSPPTT-EE-TTSSEEEEEETTEEEEEETTT--EEEEEE-SS-EEEEEE-TTSSEEEEEETTEEEEEETTTTEEEE---EESB-----------HHHHHHHHHHHHH-HHHHHHHHHHHHHHHHHHHHS------EE-BT-EEEEEEE-TTSSEEEEEEEE---PPPEEEEETT-TTSS-EEEEEPPPTTPPPPEEEEEEEETTTTEEEEPP-TTSTTTTPPPGGGGG-TTS-----PPPEEEEEEEE-TTSS-EEEEEEETTSSEEEEEEEETTTTEEEEEEEEE-SS----TTT-BTTB---EEE-TTSSEEEEEE-TTSS-EEEEEETTT--EEE---SSS-EEEEEE-TTSSEEEEEE--S-TT-BEEEEEETT--PPEE----SSEEEEEE-TTSSEEEEEEEETTEEEEEEEEESSTTPPPEE----B-HHHHTS----PEEEEEE-TTS-EEEEEEE---GGG--S-EEEEE-STTT----SSS--TTHHHHHHHHHHHHTT-EEEEE--TT-SSSHHHHHGGGTT-TTSHHHHHHHHHHHHHHHHH---TTSEEEEEETHHHHHHHHHHHH-TTT-SEEEEES--S-GGGS-HHHHHHHH--TTT-HHHHHHH-GGGGGGG--SEEEEEEETT-SSS-THHHHHHHHHHHHTT--SEEEEEETT--SS---HHHHHHHHHHHHHHHIIIII-

InterPro domains:
  IPR001375 Peptidase S9, prolyl oligopeptidase, catalytic domain [PF00326] (589-783)
  IPR002469 Dipeptidylpeptidase IV, N-terminal domain [PF00930] (234-500)
  IPR029058 Alpha/Beta hydrolase fold [G3DSA:3.40.50.1820] (517-785)
  IPR029058 Alpha/Beta hydrolase fold [SSF53474] (532-784)
  IPR050278 Serine protease S9B/DPPIV [PTHR11731] (15-780)

pLDDT: mean 90.31, std 13.94, range [23.33, 98.94]